Protein AF-0000000077484348 (afdb_homodimer)

Solvent-accessible surface area (backbone atoms only — not comparable to full-atom values): 65411 Å² total; per-residue (Å²): 94,43,68,50,24,34,74,60,64,36,56,41,95,86,70,47,37,59,29,28,80,38,68,61,84,79,87,44,75,69,57,54,53,51,44,66,71,30,71,46,37,48,51,18,45,51,52,47,50,54,49,52,49,16,66,73,44,68,60,37,43,49,45,49,46,46,49,31,48,46,34,35,49,15,50,39,47,50,44,49,50,54,50,50,29,31,49,68,53,42,70,50,71,75,42,46,49,53,48,52,49,41,37,34,74,70,61,62,31,66,58,51,59,55,44,55,42,94,76,89,58,55,74,63,41,61,67,49,51,48,48,46,45,49,40,53,27,48,52,53,48,52,56,49,48,51,40,51,65,66,16,85,36,30,6,39,33,43,44,76,47,68,48,88,78,42,42,36,32,36,34,38,34,37,23,25,30,39,97,59,25,43,78,46,78,40,82,69,44,65,42,83,43,70,53,86,45,21,66,56,51,42,49,53,53,51,48,50,29,57,75,67,71,47,63,68,61,34,36,37,10,35,18,28,74,49,49,60,42,41,57,23,83,82,67,4,32,47,42,57,51,29,73,76,27,75,66,40,44,74,30,60,13,45,38,47,42,51,39,47,23,51,38,51,21,40,51,67,36,57,59,49,41,68,43,49,48,54,49,52,38,49,52,27,47,60,34,67,74,26,40,48,50,39,41,51,40,42,52,41,13,54,76,69,70,40,69,76,71,70,70,38,71,52,39,82,94,40,39,60,34,37,38,57,18,40,44,37,40,61,70,34,39,63,36,50,53,54,45,27,51,52,40,30,72,75,63,40,64,67,31,42,56,52,39,60,50,58,31,27,44,45,46,46,50,50,46,27,45,45,53,60,51,34,53,58,53,47,50,49,38,52,53,44,50,39,90,79,61,50,76,61,51,51,59,55,53,51,54,56,52,48,52,58,52,58,54,43,35,88,40,61,46,84,91,39,57,49,56,41,45,66,58,25,62,30,91,84,25,78,50,40,91,65,76,64,48,77,50,71,66,39,53,52,51,37,53,52,47,45,33,51,38,42,51,39,33,53,50,33,46,50,67,64,58,58,81,46,67,68,69,50,32,54,34,67,68,26,24,63,66,54,58,92,75,69,54,94,68,64,51,53,67,33,50,50,51,53,24,60,66,33,49,56,77,68,83,48,33,54,55,68,60,38,52,59,34,44,66,58,43,62,61,51,35,66,79,39,38,89,39,47,53,59,49,48,30,20,51,33,52,62,31,64,66,55,28,69,66,30,51,52,60,45,52,50,35,48,41,58,65,20,37,37,57,41,51,46,68,50,52,53,48,48,54,50,46,53,62,57,42,32,88,92,38,58,79,63,47,67,66,60,46,41,27,37,48,45,35,44,74,68,44,63,58,76,89,73,50,68,52,67,63,38,42,49,52,52,42,65,71,44,98,54,87,68,59,85,95,41,67,51,24,34,73,59,64,37,59,40,95,86,70,48,38,60,31,28,80,37,68,60,85,78,90,44,73,71,58,55,52,50,45,67,70,30,72,47,37,50,50,19,44,52,53,47,50,53,48,51,49,11,66,72,45,70,61,35,46,50,46,48,47,45,50,31,48,45,34,36,48,14,48,38,47,50,45,50,50,54,50,50,28,31,49,68,54,41,70,50,72,75,43,47,51,53,47,53,47,41,37,35,73,71,60,62,30,66,59,51,61,57,43,56,42,94,76,88,57,56,76,62,42,60,67,48,50,49,49,47,45,49,38,54,28,49,52,52,48,51,57,49,48,52,39,52,66,68,17,82,34,31,8,40,32,45,44,76,48,67,49,85,78,42,42,34,32,35,35,38,34,36,24,26,29,38,97,59,24,45,77,45,79,40,83,70,47,68,40,81,42,70,51,85,45,20,66,55,51,43,49,53,51,51,48,51,29,59,77,66,71,47,65,68,62,35,36,37,10,34,17,27,73,50,49,58,42,42,57,24,83,83,64,4,30,48,42,56,50,29,73,77,26,72,65,40,44,72,30,58,12,46,38,47,43,51,39,48,22,50,40,52,20,40,49,68,35,56,59,47,42,69,46,48,48,54,49,51,39,49,53,27,49,59,34,70,74,26,39,48,51,39,42,52,40,42,54,42,13,55,75,70,70,39,69,78,71,71,71,39,71,53,38,80,94,40,40,62,36,38,38,56,18,41,44,38,41,61,71,35,39,63,35,50,53,53,46,26,51,54,40,29,71,75,63,39,65,67,31,43,56,53,41,60,50,57,33,27,43,45,46,47,51,47,47,28,45,46,53,59,49,36,52,57,53,46,49,49,38,53,52,44,52,39,89,79,61,50,76,62,52,51,58,54,52,51,52,54,51,47,54,57,50,56,54,44,34,87,38,61,46,84,91,40,58,49,54,42,45,67,57,26,61,31,91,84,26,78,51,40,91,66,75,62,48,77,51,71,64,40,52,52,53,38,52,52,47,46,33,51,36,42,50,39,32,52,50,33,47,51,67,64,58,59,80,46,66,69,70,51,28,53,33,64,69,26,25,64,67,54,60,92,75,70,54,94,70,64,52,52,68,34,50,51,51,52,25,60,68,32,50,56,75,69,83,48,34,55,55,68,59,40,52,59,36,45,67,57,44,64,60,52,34,69,78,39,40,87,39,48,52,59,50,48,29,20,51,34,52,62,31,62,68,56,29,68,67,30,49,53,60,44,53,49,35,48,41,57,64,19,36,40,58,40,51,46,68,49,53,51,49,49,55,49,46,53,62,57,42,33,87,92,39,59,80,61,48,68,67,59,46,40,28,38,49,44,35,43,73,67,45,63,58,77,90,72,50,70,52,68,62,40,42,50,51,52,41,66,72,44,97,55,87,68,59,82

Secondary structure (DSSP, 8-state):
--HHHHHTTPPPTTS--BTTTB--SS--HHHHHHHHTSHHHHHHHHHHHHHHHHHHSHHHHHHHHHHHHHHHHHHHHHHHHHHHHHHTT--HHHHHHHHHHIIIIIS--GGGGGGB-SSS-BTTSHHHHHHHHHHHHHHHHHHHHHHHHH-SSEEEEEEEEE-TTS-EEEEEEEEEE-TTS-EEEEEEEEEEES---HHHHHHHHHHHHHHTT--GGGEEEEEE---HHHH-TTT-HHHHHHHH-TT-EEEE-HHHHHHHHHHHHHHHSHIIIIIIHHHHHHHHHHHHT-HHHHHHHHHHHHHTT----------SS-TTHHHHHHHHHHHTHHHHHHHHHHHHHTT-HHHHHHHHHHTBHHHHHHHHHHHHHHHHHHHHHHHHT-TT--HHHHHHHHHHHHHHHHHTTTSPPTTSTGGGHHHHHSTTSTTTTS--B--HHHHHHHHHHHHHHHHHHHHHHHHHS---HHHHHGGGG-GGGS-SS--TTTTHHHHHHHHHHTSSSSSPPPHHHHHHHHHHHHHHHGGGTT--HHHHHHHHHH-HHHHHH-HHHHHHHHHHHHS-S--HHHHHHHHHHHHHS-GGGTT--HHHHHHHHHHHHHPPPGGGS-HHHHHHHHHHHS--SS--/--HHHHHTTPPPTTS--BTTTB--SS--HHHHHHHHTSHHHHHHHHHHHHHHHHHHSHHHHHHHHHHHHHHHHHHHHHHHHHHHHHHTT--HHHHHHHHHHIIIIIS--GGGGGGB-SSS-BTTSHHHHHHHHHHHHHHHHHHHHHHHHH-SSEEEEEEEEE-TTS-EEEEEEEEEE-TTS-EEEEEEEEEEES---HHHHHHHHHHHHHHTT--GGGEEEEEE---HHHH-TTT-HHHHHHHH-TT-EEEE-HHHHHHHHHHHHHHHSHIIIIIIHHHHHHHHHHHHT-HHHHHHHHHHHHHTT----------SS-TTHHHHHHHHHHHTHHHHHHHHHHHHHTT-HHHHHHHHHHTBHHHHHHHHHHHHHHHHHHHHHHHHT-TT--HHHHHHHHHHHHHHHHHTTTSPPTTSTGGGHHHHHSTTSTTTTS--B--HHHHHHHHHHHHHHHHHHHHHHHHHS---HHHHHGGGG-GGG--SS--TTTTHHHHHHHHHHTSSSSSPPPHHHHHHHHHHHHHHHGGGTT--HHHHHHHHHH-HHHHHH-HHHHHHHHHHHHS-S--HHHHHHHHHHHHHS-GGGTT--HHHHHHHHHHHHHPPPGGGS-HHHHHHHHHHHS--SS--

Sequence (1256 aa):
MCRVCKRHNQRQQNGEYIWSQIPFTTLRADKVKKHGESKQHEYAQAKDNARIAAEVNGGIHQAMAVTVSMNREAVKAALKVVYHLAKKEIPHHTNFKDLVQFATTELGCDVFNRLNIAGNATYMSSTVVDDFLTVLGTQLEEDQLVTIRDSPFLGLMCDETVDISTTNELVLYCRCIDGDGMFQAQFMKVVALRDGKANTIKAALSQYLEDNNLSIQKVAGFGSDGAACMIGNRSGVATQLKQENDKIVSIHCVAHRCALAVGQSGNKVKYIGEVFKPNLLSLFLFYNGSAVRSEGLKEIQVILHELTLKLKQPKDVRWLSHDAATDALYKSLRSVLVHLNEEMGKGVVMARALWTWLSQYKAIATLYLLCDVLPHLSGLSKIFQQKRLDLTEVHTAVETKKEVIRLARDQPLEGRRLSELDEDLRPGGRLDGLDIQVSDKQREDFARLRRSFIDHLLENLDERFPQTELLSAFGVLDPGSRPVEMPGDYGWDEMDRLATFYADGHSPIDREALRDEWIAFRQHLGRYRRKTPKDMCYVLSANPTLGCQYPNIQRLYQRMVVIPVHTADCERAFSTLKRVKTRLRSTLTTANLNHLLRISIEGPAIANFDFDRAVVRWGAMRNRRLLVMCRVCKRHNQRQQNGEYIWSQIPFTTLRADKVKKHGESKQHEYAQAKDNARIAAEVNGGIHQAMAVTVSMNREAVKAALKVVYHLAKKEIPHHTNFKDLVQFATTELGCDVFNRLNIAGNATYMSSTVVDDFLTVLGTQLEEDQLVTIRDSPFLGLMCDETVDISTTNELVLYCRCIDGDGMFQAQFMKVVALRDGKANTIKAALSQYLEDNNLSIQKVAGFGSDGAACMIGNRSGVATQLKQENDKIVSIHCVAHRCALAVGQSGNKVKYIGEVFKPNLLSLFLFYNGSAVRSEGLKEIQVILHELTLKLKQPKDVRWLSHDAATDALYKSLRSVLVHLNEEMGKGVVMARALWTWLSQYKAIATLYLLCDVLPHLSGLSKIFQQKRLDLTEVHTAVETKKEVIRLARDQPLEGRRLSELDEDLRPGGRLDGLDIQVSDKQREDFARLRRSFIDHLLENLDERFPQTELLSAFGVLDPGSRPVEMPGDYGWDEMDRLATFYADGHSPIDREALRDEWIAFRQHLGRYRRKTPKDMCYVLSANPTLGCQYPNIQRLYQRMVVIPVHTADCERAFSTLKRVKTRLRSTLTTANLNHLLRISIEGPAIANFDFDRAVVRWGAMRNRRLLV

Foldseek 3Di:
DQPLCLVLQFAAPVRDSDPHPNDDPDDDPVVVVVCCVGPRVVVSVVVVVLVVVCVVPVVSVVVVVVLLVLLLQQVLVLLLLLLVCLQVLHPCLVCSVVVLCCCCPVVVDCSNVSCPPPDDRNCNHSVNSLLSLLLLLVVLLVVVLVQAQPFQAKEKEWEWDAAPLRWIKIWIWIWGAGLLLFTDIATHAIDTFPDPAQVRVLVVVVVSCVVSVHDLLRYQEYEYQPPCQAPPCPRHNQNVSCVVPVNYHYAHAVLNLLQVLQLVLQCVLPCRNPPLLVLLQLLLCVQVVDVVLLVQLQVLCVVVVFDSDHAFHQDSSGNLSVLRRLVRCLSSVQSLLVSLVVVVVVPDPSSVVSNVQSLEPLNVLVSQLCNQQSVLSVVLSVQSLDPQDFLLVNVVSLVVSLVQLVVCQQHHDPPGRNNCSVVQDDDPHVCPPSNRDDDPVSVVVNSVSSNSSSVSSSVSSPVSDDPDLLSVLLNLLFLQSADPDHDPCRSVVSLQVNLVSQVDTRPHADSVLQVVLCVPVSVVSPVPNVDGLSRVLSVLSNDVVNCVSRVRSNVSSSSRSNHRNRNSVNVVLVVSLNSNCDPVNVPDDSSSSGSSSNSNPPNDDSVPDDSSSSSVVSCVPDVDPSND/DAPLCLVLQFAAPVRDSDPHPNDDPDDDPVVVVCCCVGPRVVVSVVVVVLVVVCVVPVVSVVVVVVLLVLLLQQVLVLLLLLLVCLQVLHPCLVCSVVVLCCCCPPVVDCSNVSCPPPDDRNCNHSVNSLLSLLLLLVVLLVVVLVQAQPFQAKEKEWEWDAAPLRWIKIWIWIWGAGLLLFIDIATHAIDTFPDDAQVRVLVVVVVSCVVSVHDLLRYQEYEYQPPCQAPPCPRHNQNVSCVVPVNYHYAHAVLNLLQVLLLVLQCVLPCRNPPLLVLLQLLLCVQVVDVVLLVQLQVLCVVVVFDSDHAFHQDSSGNLSVLRRLVRCLSSVQSLLVSLVVVVVVPDPSSVVSNVQSLEPLNVLVSQLCNQQSVLSVVLSVQSLDPQDFLLVNVVSLVVSLVQLVVCQQHHDPPGRNNCSVVQDDDPHVNPPSNRDDDPVSVVVNSVSSNSSSVSSSVSSPVSDDPDLLSVLLNLLFLQSADPDHDPCRSVVSLQVQLVSQVDTRPGADSVLQVVLCVPVSVVSPVQNPDGLSVVLSVLSNDVVNCVSRVRSNVSSSSRSNHRNRNSVNVVLVVSLNSSCDPVNVPDDSSSSGSSSNSNPPNDDSVPDDSSSSSVVSQVPDVDPSND

Nearest PDB structures (foldseek):
  4d1q-assembly1_A-2  TM=6.581E-01  e=6.001E-12  Musca domestica
  5t7b-assembly1_A  TM=3.554E-01  e=1.684E-01  Homo sapiens
  4f3t-assembly1_A  TM=3.486E-01  e=1.989E-01  Homo sapiens
  2f7t-assembly1_A-2  TM=4.435E-01  e=1.048E+00  Drosophila mauritiana
  4kre-assembly1_A  TM=2.935E-01  e=7.210E-01  Homo sapiens

Radius of gyration: 37.86 Å; Cα contacts (8 Å, |Δi|>4): 1890; chains: 2; bounding box: 98×114×100 Å

pLDDT: mean 86.21, std 11.85, range [37.53, 97.62]

Structure (mmCIF, N/CA/C/O backbone):
data_AF-0000000077484348-model_v1
#
loop_
_entity.id
_entity.type
_entity.pdbx_description
1 polymer 'ZNF862 protein'
#
loop_
_atom_site.group_PDB
_atom_site.id
_atom_site.type_symbol
_atom_site.label_atom_id
_atom_site.label_alt_id
_atom_site.label_comp_id
_atom_site.label_asym_id
_atom_site.label_entity_id
_atom_site.label_seq_id
_atom_site.pdbx_PDB_ins_code
_atom_site.Cartn_x
_atom_site.Cartn_y
_atom_site.Cartn_z
_atom_site.occupancy
_atom_site.B_iso_or_equiv
_atom_site.auth_seq_id
_atom_site.auth_comp_id
_atom_site.auth_asym_id
_atom_site.auth_atom_id
_atom_site.pdbx_PDB_model_num
ATOM 1 N N . MET A 1 1 ? 44.156 -11.531 39.344 1 71.88 1 MET A N 1
ATOM 2 C CA . MET A 1 1 ? 43.625 -11.016 38.062 1 71.88 1 MET A CA 1
ATOM 3 C C . MET A 1 1 ? 44.656 -11.195 36.969 1 71.88 1 MET A C 1
ATOM 5 O O . MET A 1 1 ? 45.875 -11.195 37.219 1 71.88 1 MET A O 1
ATOM 9 N N . CYS A 1 2 ? 44.188 -11.781 35.812 1 71.25 2 CYS A N 1
ATOM 10 C CA . CYS A 1 2 ? 45.094 -11.898 34.656 1 71.25 2 CYS A CA 1
ATOM 11 C C . CYS A 1 2 ? 45.312 -10.547 34 1 71.25 2 CYS A C 1
ATOM 13 O O . CYS A 1 2 ? 44.344 -9.914 33.562 1 71.25 2 CYS A O 1
ATOM 15 N N . ARG A 1 3 ? 46.594 -10.055 34 1 73.81 3 ARG A N 1
ATOM 16 C CA . ARG A 1 3 ? 46.938 -8.734 33.5 1 73.81 3 ARG A CA 1
ATOM 17 C C . ARG A 1 3 ? 46.5 -8.586 32.031 1 73.81 3 ARG A C 1
ATOM 19 O O . ARG A 1 3 ? 46.031 -7.527 31.625 1 73.81 3 ARG A O 1
ATOM 26 N N . VAL A 1 4 ? 46.688 -9.555 31.234 1 73 4 VAL A N 1
ATOM 27 C CA . VAL A 1 4 ? 46.375 -9.484 29.812 1 73 4 VAL A CA 1
ATOM 28 C C . VAL A 1 4 ? 44.875 -9.484 29.609 1 73 4 VAL A C 1
ATOM 30 O O . VAL A 1 4 ? 44.344 -8.672 28.859 1 73 4 VAL A O 1
ATOM 33 N N . CYS A 1 5 ? 44.062 -10.305 30.297 1 74.19 5 CYS A N 1
ATOM 34 C CA . CYS A 1 5 ? 42.594 -10.344 30.172 1 74.19 5 CYS A CA 1
ATOM 35 C C . CYS A 1 5 ? 41.969 -9.117 30.797 1 74.19 5 CYS A C 1
ATOM 37 O O . CYS A 1 5 ? 40.938 -8.633 30.328 1 74.19 5 CYS A O 1
ATOM 39 N N . LYS A 1 6 ? 42.531 -8.484 31.922 1 73.31 6 LYS A N 1
ATOM 40 C CA . LYS A 1 6 ? 42.094 -7.227 32.531 1 73.31 6 LYS A CA 1
ATOM 41 C C . LYS A 1 6 ? 42.281 -6.062 31.547 1 73.31 6 LYS A C 1
ATOM 43 O O . LYS A 1 6 ? 41.406 -5.207 31.422 1 73.31 6 LYS A O 1
ATOM 48 N N . ARG A 1 7 ? 43.438 -6.008 30.875 1 69 7 ARG A N 1
ATOM 49 C CA . ARG A 1 7 ? 43.781 -4.922 29.953 1 69 7 ARG A CA 1
ATOM 50 C C . ARG A 1 7 ? 42.812 -4.895 28.781 1 69 7 ARG A C 1
ATOM 52 O O . ARG A 1 7 ? 42.406 -3.822 28.312 1 69 7 ARG A O 1
ATOM 59 N N . HIS A 1 8 ? 42.406 -6.039 28.344 1 68.12 8 HIS A N 1
ATOM 60 C CA . HIS A 1 8 ? 41.594 -6.102 27.141 1 68.12 8 HIS A CA 1
ATOM 61 C C . HIS A 1 8 ? 40.156 -6.492 27.453 1 68.12 8 HIS A C 1
ATOM 63 O O . HIS A 1 8 ? 39.406 -6.855 26.547 1 68.12 8 HIS A O 1
ATOM 69 N N . ASN A 1 9 ? 39.75 -6.316 28.734 1 64.25 9 ASN A N 1
ATOM 70 C CA . ASN A 1 9 ? 38.438 -6.469 29.344 1 64.25 9 ASN A CA 1
ATOM 71 C C . ASN A 1 9 ? 37.688 -7.637 28.734 1 64.25 9 ASN A C 1
ATOM 73 O O . ASN A 1 9 ? 36.531 -7.484 28.328 1 64.25 9 ASN A O 1
ATOM 77 N N . GLN A 1 10 ? 38.25 -8.812 28.594 1 60.25 10 GLN A N 1
ATOM 78 C CA . GLN A 1 10 ? 37.656 -9.984 27.969 1 60.25 10 GLN A CA 1
ATOM 79 C C . GLN A 1 10 ? 36.75 -10.727 28.953 1 60.25 10 GLN A C 1
ATOM 81 O O . GLN A 1 10 ? 37.094 -10.891 30.125 1 60.25 10 GLN A O 1
ATOM 86 N N . ARG A 1 11 ? 35.375 -10.93 28.469 1 60.31 11 ARG A N 1
ATOM 87 C CA . ARG A 1 11 ? 34.375 -11.664 29.234 1 60.31 11 ARG A CA 1
ATOM 88 C C . ARG A 1 11 ? 34.531 -13.164 29.047 1 60.31 11 ARG A C 1
ATOM 90 O O . ARG A 1 11 ? 34.875 -13.633 27.953 1 60.31 11 ARG A O 1
ATOM 97 N N . GLN A 1 12 ? 34.406 -13.953 30.125 1 57.38 12 GLN A N 1
ATOM 98 C CA . GLN A 1 12 ? 34.438 -15.406 30.016 1 57.38 12 GLN A CA 1
ATOM 99 C C . GLN A 1 12 ? 33.156 -15.938 29.344 1 57.38 12 GLN A C 1
ATOM 101 O O . GLN A 1 12 ? 32.156 -15.227 29.25 1 57.38 12 GLN A O 1
ATOM 106 N N . GLN A 1 13 ? 33.188 -17.062 28.641 1 53.44 13 GLN A N 1
ATOM 107 C CA . GLN A 1 13 ? 32.031 -17.719 27.984 1 53.44 13 GLN A CA 1
ATOM 108 C C . GLN A 1 13 ? 30.797 -17.672 28.875 1 53.44 13 GLN A C 1
ATOM 110 O O . GLN A 1 13 ? 29.672 -17.516 28.391 1 53.44 13 GLN A O 1
ATOM 115 N N . ASN A 1 14 ? 30.812 -17.766 30.156 1 52.5 14 ASN A N 1
ATOM 116 C CA . ASN A 1 14 ? 29.672 -17.828 31.047 1 52.5 14 ASN A CA 1
ATOM 117 C C . ASN A 1 14 ? 29.266 -16.438 31.531 1 52.5 14 ASN A C 1
ATOM 119 O O . ASN A 1 14 ? 28.438 -16.297 32.438 1 52.5 14 ASN A O 1
ATOM 123 N N . GLY A 1 15 ? 29.656 -15.328 30.906 1 56.56 15 GLY A N 1
ATOM 124 C CA . GLY A 1 15 ? 29.234 -13.953 31.141 1 56.56 15 GLY A CA 1
ATOM 125 C C . GLY A 1 15 ? 29.969 -13.273 32.25 1 56.56 15 GLY A C 1
ATOM 126 O O . GLY A 1 15 ? 29.766 -12.086 32.531 1 56.56 15 GLY A O 1
ATOM 127 N N . GLU A 1 16 ? 30.672 -13.969 33.125 1 57.72 16 GLU A N 1
ATOM 128 C CA . GLU A 1 16 ? 31.297 -13.336 34.281 1 57.72 16 GLU A CA 1
ATOM 129 C C . GLU A 1 16 ? 32.688 -12.797 33.969 1 57.72 16 GLU A C 1
ATOM 131 O O . GLU A 1 16 ? 33.375 -13.352 33.125 1 57.72 16 GLU A O 1
ATOM 136 N N . TYR A 1 17 ? 33.031 -11.508 34.375 1 66.06 17 TYR A N 1
ATOM 137 C CA . TYR A 1 17 ? 34.312 -10.828 34.219 1 66.06 17 TYR A CA 1
ATOM 138 C C . TYR A 1 17 ? 35.344 -11.352 35.188 1 66.06 17 TYR A C 1
ATOM 140 O O . TYR A 1 17 ? 36.188 -10.602 35.688 1 66.06 17 TYR A O 1
ATOM 148 N N . ILE A 1 18 ? 35.344 -12.648 35.406 1 71.19 18 ILE A N 1
ATOM 149 C CA . ILE A 1 18 ? 36.344 -13.219 36.312 1 71.19 18 ILE A CA 1
ATOM 150 C C . ILE A 1 18 ? 37.719 -13.219 35.656 1 71.19 18 ILE A C 1
ATOM 152 O O . ILE A 1 18 ? 37.812 -13.445 34.438 1 71.19 18 ILE A O 1
ATOM 156 N N . TRP A 1 19 ? 38.781 -12.844 36.188 1 75.06 19 TRP A N 1
ATOM 157 C CA . TRP A 1 19 ? 40.188 -12.695 35.844 1 75.06 19 TRP A CA 1
ATOM 158 C C . TRP A 1 19 ? 40.469 -11.352 35.156 1 75.06 19 TRP A C 1
ATOM 160 O O . TRP A 1 19 ? 41.625 -10.969 34.969 1 75.06 19 TRP A O 1
ATOM 170 N N . SER A 1 20 ? 39.219 -10.641 34.625 1 74 20 SER A N 1
ATOM 171 C CA . SER A 1 20 ? 39.406 -9.328 34 1 74 20 SER A CA 1
ATOM 172 C C . SER A 1 20 ? 38.969 -8.211 34.938 1 74 20 SER A C 1
ATOM 174 O O . SER A 1 20 ? 39.781 -7.422 35.406 1 74 20 SER A O 1
ATOM 176 N N . GLN A 1 21 ? 37.625 -8.047 35.375 1 71.94 21 GLN A N 1
ATOM 177 C CA . GLN A 1 21 ? 37.156 -7.02 36.281 1 71.94 21 GLN A CA 1
ATOM 178 C C . GLN A 1 21 ? 36.969 -7.57 37.688 1 71.94 21 GLN A C 1
ATOM 180 O O . GLN A 1 21 ? 37.031 -6.832 38.656 1 71.94 21 GLN A O 1
ATOM 185 N N . ILE A 1 22 ? 36.594 -8.844 37.875 1 71.62 22 ILE A N 1
ATOM 186 C CA . ILE A 1 22 ? 36.406 -9.469 39.188 1 71.62 22 ILE A CA 1
ATOM 187 C C . ILE A 1 22 ? 37.594 -10.359 39.5 1 71.62 22 ILE A C 1
ATOM 189 O O . ILE A 1 22 ? 37.969 -11.242 38.719 1 71.62 22 ILE A O 1
ATOM 193 N N . PRO A 1 23 ? 38.312 -9.984 40.594 1 67.19 23 PRO A N 1
ATOM 194 C CA . PRO A 1 23 ? 39.469 -10.812 40.969 1 67.19 23 PRO A CA 1
ATOM 195 C C . PRO A 1 23 ? 39.062 -12.242 41.344 1 67.19 23 PRO A C 1
ATOM 197 O O . PRO A 1 23 ? 37.969 -12.461 41.906 1 67.19 23 PRO A O 1
ATOM 200 N N . PHE A 1 24 ? 39.75 -13.172 40.812 1 65.88 24 PHE A N 1
ATOM 201 C CA . PHE A 1 24 ? 39.531 -14.555 41.219 1 65.88 24 PHE A CA 1
ATOM 202 C C . PHE A 1 24 ? 40.062 -14.758 42.656 1 65.88 24 PHE A C 1
ATOM 204 O O . PHE A 1 24 ? 41.219 -14.461 42.938 1 65.88 24 PHE A O 1
ATOM 211 N N . THR A 1 25 ? 39.312 -14.961 43.594 1 67.81 25 THR A N 1
ATOM 212 C CA . THR A 1 25 ? 39.625 -14.969 45 1 67.81 25 THR A CA 1
ATOM 213 C C . THR A 1 25 ? 40.406 -16.219 45.375 1 67.81 25 THR A C 1
ATOM 215 O O . THR A 1 25 ? 41.156 -16.219 46.344 1 67.81 25 THR A O 1
ATOM 218 N N . THR A 1 26 ? 40.156 -17.469 44.812 1 66 26 THR A N 1
ATOM 219 C CA . THR A 1 26 ? 40.875 -18.688 45.188 1 66 26 THR A CA 1
ATOM 220 C C . THR A 1 26 ? 41.812 -19.125 44.062 1 66 26 THR A C 1
ATOM 222 O O . THR A 1 26 ? 41.344 -19.688 43.062 1 66 26 THR A O 1
ATOM 225 N N . LEU A 1 27 ? 43.125 -18.672 44 1 61.12 27 LEU A N 1
ATOM 226 C CA . LEU A 1 27 ? 44.094 -18.984 43 1 61.12 27 LEU A CA 1
ATOM 227 C C . LEU A 1 27 ? 44.562 -20.438 43.125 1 61.12 27 LEU A C 1
ATOM 229 O O . LEU A 1 27 ? 45.312 -20.766 44.031 1 61.12 27 LEU A O 1
ATOM 233 N N . ARG A 1 28 ? 43.844 -21.438 42.656 1 67.75 28 ARG A N 1
ATOM 234 C CA . ARG A 1 28 ? 44.312 -22.812 42.531 1 67.75 28 ARG A CA 1
ATOM 235 C C . ARG A 1 28 ? 45.031 -23.031 41.219 1 67.75 28 ARG A C 1
ATOM 237 O O . ARG A 1 28 ? 44.719 -22.422 40.219 1 67.75 28 ARG A O 1
ATOM 244 N N . ALA A 1 29 ? 46.031 -23.891 41.219 1 69.75 29 ALA A N 1
ATOM 245 C CA . ALA A 1 29 ? 46.906 -24.141 40.062 1 69.75 29 ALA A CA 1
ATOM 246 C C . ALA A 1 29 ? 46.094 -24.656 38.875 1 69.75 29 ALA A C 1
ATOM 248 O O . ALA A 1 29 ? 46.375 -24.312 37.719 1 69.75 29 ALA A O 1
ATOM 249 N N . ASP A 1 30 ? 45.062 -25.531 39.094 1 72.81 30 ASP A N 1
ATOM 250 C CA . ASP A 1 30 ? 44.25 -26.094 38 1 72.81 30 ASP A CA 1
ATOM 251 C C . ASP A 1 30 ? 43.375 -25.016 37.375 1 72.81 30 ASP A C 1
ATOM 253 O O . ASP A 1 30 ? 43.188 -25.016 36.156 1 72.81 30 ASP A O 1
ATOM 257 N N . LYS A 1 31 ? 42.875 -24.016 38.062 1 73.44 31 LYS A N 1
ATOM 258 C CA . LYS A 1 31 ? 42.031 -22.969 37.531 1 73.44 31 LYS A CA 1
ATOM 259 C C . LYS A 1 31 ? 42.844 -21.953 36.719 1 73.44 31 LYS A C 1
ATOM 261 O O . LYS A 1 31 ? 42.375 -21.438 35.719 1 73.44 31 LYS A O 1
ATOM 266 N N . VAL A 1 32 ? 44.094 -21.625 37.219 1 74.19 32 VAL A N 1
ATOM 267 C CA . VAL A 1 32 ? 45 -20.734 36.469 1 74.19 32 VAL A CA 1
ATOM 268 C C . VAL A 1 32 ? 45.406 -21.391 35.156 1 74.19 32 VAL A C 1
ATOM 270 O O . VAL A 1 32 ? 45.406 -20.734 34.094 1 74.19 32 VAL A O 1
ATOM 273 N N . LYS A 1 33 ? 45.688 -22.734 35.188 1 75.44 33 LYS A N 1
ATOM 274 C CA . LYS A 1 33 ? 46 -23.453 33.938 1 75.44 33 LYS A CA 1
ATOM 275 C C . LYS A 1 33 ? 44.781 -23.469 33 1 75.44 33 LYS A C 1
ATOM 277 O O . LYS A 1 33 ? 44.938 -23.281 31.812 1 75.44 33 LYS A O 1
ATOM 282 N N . LYS A 1 34 ? 43.562 -23.656 33.5 1 76.06 34 LYS A N 1
ATOM 283 C CA . LYS A 1 34 ? 42.344 -23.641 32.688 1 76.06 34 LYS A CA 1
ATOM 284 C C . LYS A 1 34 ? 42.094 -22.266 32.125 1 76.06 34 LYS A C 1
ATOM 286 O O . LYS A 1 34 ? 41.656 -22.141 30.953 1 76.06 34 LYS A O 1
ATOM 291 N N . HIS A 1 35 ? 42.344 -21.156 32.875 1 74.56 35 HIS A N 1
ATOM 292 C CA . HIS A 1 35 ? 42.25 -19.797 32.375 1 74.56 35 HIS A CA 1
ATOM 293 C C . HIS A 1 35 ? 43.281 -19.547 31.266 1 74.56 35 HIS A C 1
ATOM 295 O O . HIS A 1 35 ? 42.938 -18.969 30.234 1 74.56 35 HIS A O 1
ATOM 301 N N . GLY A 1 36 ? 44.531 -19.984 31.484 1 73.75 36 GLY A N 1
ATOM 302 C CA . GLY A 1 36 ? 45.594 -19.828 30.5 1 73.75 36 GLY A CA 1
ATOM 303 C C . GLY A 1 36 ? 45.281 -20.531 29.188 1 73.75 36 GLY A C 1
ATOM 304 O O . GLY A 1 36 ? 45.719 -20.078 28.125 1 73.75 36 GLY A O 1
ATOM 305 N N . GLU A 1 37 ? 44.438 -21.609 29.203 1 74.69 37 GLU A N 1
ATOM 306 C CA . GLU A 1 37 ? 44.094 -22.359 28.016 1 74.69 37 GLU A CA 1
ATOM 307 C C . GLU A 1 37 ? 42.719 -21.969 27.5 1 74.69 37 GLU A C 1
ATOM 309 O O . GLU A 1 37 ? 42.188 -22.578 26.547 1 74.69 37 GLU A O 1
ATOM 314 N N . SER A 1 38 ? 42.031 -21.047 28.156 1 71.44 38 SER A N 1
ATOM 315 C CA . SER A 1 38 ? 40.688 -20.625 27.75 1 71.44 38 SER A CA 1
ATOM 316 C C . SER A 1 38 ? 40.75 -19.766 26.484 1 71.44 38 SER A C 1
ATOM 318 O O . SER A 1 38 ? 41.75 -19.094 26.234 1 71.44 38 SER A O 1
ATOM 320 N N . LYS A 1 39 ? 39.688 -19.719 25.594 1 71.19 39 LYS A N 1
ATOM 321 C CA . LYS A 1 39 ? 39.625 -18.938 24.359 1 71.19 39 LYS A CA 1
ATOM 322 C C . LYS A 1 39 ? 39.625 -17.438 24.656 1 71.19 39 LYS A C 1
ATOM 324 O O . LYS A 1 39 ? 40.188 -16.656 23.906 1 71.19 39 LYS A O 1
ATOM 329 N N . GLN A 1 40 ? 39.156 -17.141 25.828 1 69.31 40 GLN A N 1
ATOM 330 C CA . GLN A 1 40 ? 39.125 -15.742 26.234 1 69.31 40 GLN A CA 1
ATOM 331 C C . GLN A 1 40 ? 40.531 -15.211 26.516 1 69.31 40 GLN A C 1
ATOM 333 O O . GLN A 1 40 ? 40.875 -14.102 26.109 1 69.31 40 GLN A O 1
ATOM 338 N N . HIS A 1 41 ? 41.344 -15.945 27.234 1 72.12 41 HIS A N 1
ATOM 339 C CA . HIS A 1 41 ? 42.719 -15.531 27.516 1 72.12 41 HIS A CA 1
ATOM 340 C C . HIS A 1 41 ? 43.594 -15.555 26.25 1 72.12 41 HIS A C 1
ATOM 342 O O . HIS A 1 41 ? 44.375 -14.656 26.031 1 72.12 41 HIS A O 1
ATOM 348 N N . GLU A 1 42 ? 43.344 -16.516 25.375 1 73.12 42 GLU A N 1
ATOM 349 C CA . GLU A 1 42 ? 44.031 -16.562 24.109 1 73.12 42 GLU A CA 1
ATOM 350 C C . GLU A 1 42 ? 43.719 -15.344 23.25 1 73.12 42 GLU A C 1
ATOM 352 O O . GLU A 1 42 ? 44.594 -14.766 22.609 1 73.12 42 GLU A O 1
ATOM 357 N N . TYR A 1 43 ? 42.438 -14.914 23.312 1 71.5 43 TYR A N 1
ATOM 358 C CA . TYR A 1 43 ? 42.031 -13.711 22.609 1 71.5 43 TYR A CA 1
ATOM 359 C C . TYR A 1 43 ? 42.625 -12.469 23.234 1 71.5 43 TYR A C 1
ATOM 361 O O . TYR A 1 43 ? 43.094 -11.57 22.531 1 71.5 43 TYR A O 1
ATOM 369 N N . ALA A 1 44 ? 42.656 -12.367 24.516 1 72.38 44 ALA A N 1
ATOM 370 C CA . ALA A 1 44 ? 43.281 -11.242 25.203 1 72.38 44 ALA A CA 1
ATOM 371 C C . ALA A 1 44 ? 44.781 -11.203 24.969 1 72.38 44 ALA A C 1
ATOM 373 O O . ALA A 1 44 ? 45.375 -10.141 24.766 1 72.38 44 ALA A O 1
ATOM 374 N N . GLN A 1 45 ? 45.469 -12.367 24.969 1 73.31 45 GLN A N 1
ATOM 375 C CA . GLN A 1 45 ? 46.906 -12.469 24.703 1 73.31 45 GLN A CA 1
ATOM 376 C C . GLN A 1 45 ? 47.219 -12.078 23.266 1 73.31 45 GLN A C 1
ATOM 378 O O . GLN A 1 45 ? 48.219 -11.406 23 1 73.31 45 GLN A O 1
ATOM 383 N N . ALA A 1 46 ? 46.375 -12.461 22.344 1 67.12 46 ALA A N 1
ATOM 384 C CA . ALA A 1 46 ? 46.594 -12.078 20.953 1 67.12 46 ALA A CA 1
ATOM 385 C C . ALA A 1 46 ? 46.438 -10.57 20.766 1 67.12 46 ALA A C 1
ATOM 387 O O . ALA A 1 46 ? 47.219 -9.93 20.062 1 67.12 46 ALA A O 1
ATOM 388 N N . LYS A 1 47 ? 45.5 -9.969 21.453 1 67 47 LYS A N 1
ATOM 389 C CA . LYS A 1 47 ? 45.344 -8.516 21.453 1 67 47 LYS A CA 1
ATOM 390 C C . LYS A 1 47 ? 46.562 -7.84 22.109 1 67 47 LYS A C 1
ATOM 392 O O . LYS A 1 47 ? 47.031 -6.801 21.641 1 67 47 LYS A O 1
ATOM 397 N N . ASP A 1 48 ? 47 -8.383 23.094 1 66.44 48 ASP A N 1
ATOM 398 C CA . ASP A 1 48 ? 48.156 -7.805 23.812 1 66.44 48 ASP A CA 1
ATOM 399 C C . ASP A 1 48 ? 49.438 -7.957 23 1 66.44 48 ASP A C 1
ATOM 401 O O . ASP A 1 48 ? 50.25 -7.039 22.953 1 66.44 48 ASP A O 1
ATOM 405 N N . ASN A 1 49 ? 49.625 -9.062 22.375 1 65.19 49 ASN A N 1
ATOM 406 C CA . ASN A 1 49 ? 50.781 -9.242 21.484 1 65.19 49 ASN A CA 1
ATOM 407 C C . ASN A 1 49 ? 50.719 -8.281 20.297 1 65.19 49 ASN A C 1
ATOM 409 O O . ASN A 1 49 ? 51.75 -7.73 19.906 1 65.19 49 ASN A O 1
ATOM 413 N N . ALA A 1 50 ? 49.562 -8.055 19.797 1 59.28 50 ALA A N 1
ATOM 414 C CA . ALA A 1 50 ? 49.375 -7.074 18.734 1 59.28 50 ALA A CA 1
ATOM 415 C C . ALA A 1 50 ? 49.656 -5.664 19.234 1 59.28 50 ALA A C 1
ATOM 417 O O . ALA A 1 50 ? 50.312 -4.863 18.531 1 59.28 50 ALA A O 1
ATOM 418 N N . ARG A 1 51 ? 49.312 -5.375 20.375 1 55.47 51 ARG A N 1
ATOM 419 C CA . ARG A 1 51 ? 49.625 -4.098 21 1 55.47 51 ARG A CA 1
ATOM 420 C C . ARG A 1 51 ? 51.125 -3.957 21.219 1 55.47 51 ARG A C 1
ATOM 422 O O . ARG A 1 51 ? 51.719 -2.922 20.891 1 55.47 51 ARG A O 1
ATOM 429 N N . ILE A 1 52 ? 51.875 -4.852 21.875 1 57.66 52 ILE A N 1
ATOM 430 C CA . ILE A 1 52 ? 53.312 -4.844 22.125 1 57.66 52 ILE A CA 1
ATOM 431 C C . ILE A 1 52 ? 54.062 -4.801 20.797 1 57.66 52 ILE A C 1
ATOM 433 O O . ILE A 1 52 ? 55.031 -4.066 20.656 1 57.66 52 ILE A O 1
ATOM 437 N N . ALA A 1 53 ? 53.688 -5.691 19.906 1 50.38 53 ALA A N 1
ATOM 438 C CA . ALA A 1 53 ? 54.344 -5.613 18.594 1 50.38 53 ALA A CA 1
ATOM 439 C C . ALA A 1 53 ? 54.156 -4.23 17.969 1 50.38 53 ALA A C 1
ATOM 441 O O . ALA A 1 53 ? 55.062 -3.697 17.344 1 50.38 53 ALA A O 1
ATOM 442 N N . ALA A 1 54 ? 53.031 -3.555 18.156 1 46.41 54 ALA A N 1
ATOM 443 C CA . ALA A 1 54 ? 52.812 -2.178 17.719 1 46.41 54 ALA A CA 1
ATOM 444 C C . ALA A 1 54 ? 53.688 -1.205 18.484 1 46.41 54 ALA A C 1
ATOM 446 O O . ALA A 1 54 ? 54.188 -0.231 17.922 1 46.41 54 ALA A O 1
ATOM 447 N N . GLU A 1 55 ? 53.875 -1.286 19.688 1 45.62 55 GLU A N 1
ATOM 448 C CA . GLU A 1 55 ? 54.781 -0.444 20.469 1 45.62 55 GLU A CA 1
ATOM 449 C C . GLU A 1 55 ? 56.25 -0.642 20.047 1 45.62 55 GLU A C 1
ATOM 451 O O . GLU A 1 55 ? 57 0.316 20 1 45.62 55 GLU A O 1
ATOM 456 N N . VAL A 1 56 ? 56.781 -1.818 20.078 1 42.72 56 VAL A N 1
ATOM 457 C CA . VAL A 1 56 ? 58.156 -2.002 19.641 1 42.72 56 VAL A CA 1
ATOM 458 C C . VAL A 1 56 ? 58.312 -1.579 18.188 1 42.72 56 VAL A C 1
ATOM 460 O O . VAL A 1 56 ? 59.281 -0.938 17.812 1 42.72 56 VAL A O 1
ATOM 463 N N . ASN A 1 57 ? 57.625 -2.25 17.141 1 38.59 57 ASN A N 1
ATOM 464 C CA . ASN A 1 57 ? 57.812 -1.845 15.758 1 38.59 57 ASN A CA 1
ATOM 465 C C . ASN A 1 57 ? 56.938 -0.646 15.398 1 38.59 57 ASN A C 1
ATOM 467 O O . ASN A 1 57 ? 55.688 -0.726 15.469 1 38.59 57 ASN A O 1
ATOM 471 N N . GLY A 1 58 ? 57.156 0.612 15.625 1 42.62 58 GLY A N 1
ATOM 472 C CA . GLY A 1 58 ? 56.625 1.83 15.055 1 42.62 58 GLY A CA 1
ATOM 473 C C . GLY A 1 58 ? 55.719 1.576 13.859 1 42.62 58 GLY A C 1
ATOM 474 O O . GLY A 1 58 ? 54.844 2.391 13.547 1 42.62 58 GLY A O 1
ATOM 475 N N . GLY A 1 59 ? 55.906 0.66 13.094 1 40.88 59 GLY A N 1
ATOM 476 C CA . GLY A 1 59 ? 55.219 0.192 11.898 1 40.88 59 GLY A CA 1
ATOM 477 C C . GLY A 1 59 ? 53.875 -0.44 12.195 1 40.88 59 GLY A C 1
ATOM 478 O O . GLY A 1 59 ? 52.938 -0.266 11.438 1 40.88 59 GLY A O 1
ATOM 479 N N . ILE A 1 60 ? 53.75 -1.216 13.266 1 40.66 60 ILE A N 1
ATOM 480 C CA . ILE A 1 60 ? 52.531 -1.925 13.633 1 40.66 60 ILE A CA 1
ATOM 481 C C . ILE A 1 60 ? 51.469 -0.928 14.117 1 40.66 60 ILE A C 1
ATOM 483 O O . ILE A 1 60 ? 50.281 -1.058 13.797 1 40.66 60 ILE A O 1
ATOM 487 N N . HIS A 1 61 ? 51.875 0.001 15.008 1 44.06 61 HIS A N 1
ATOM 488 C CA . HIS A 1 61 ? 50.938 1.038 15.406 1 44.06 61 HIS A CA 1
ATOM 489 C C . HIS A 1 61 ? 50.344 1.732 14.188 1 44.06 61 HIS A C 1
ATOM 491 O O . HIS A 1 61 ? 49.156 2.033 14.172 1 44.06 61 HIS A O 1
ATOM 497 N N . GLN A 1 62 ? 51.281 1.997 13.297 1 46.28 62 GLN A N 1
ATOM 498 C CA . GLN A 1 62 ? 50.812 2.617 12.062 1 46.28 62 GLN A CA 1
ATOM 499 C C . GLN A 1 62 ? 49.906 1.663 11.281 1 46.28 62 GLN A C 1
ATOM 501 O O . GLN A 1 62 ? 48.875 2.074 10.742 1 46.28 62 GLN A O 1
ATOM 506 N N . ALA A 1 63 ? 50.406 0.421 11.297 1 43.62 63 ALA A N 1
ATOM 507 C CA . ALA A 1 63 ? 49.594 -0.571 10.594 1 43.62 63 ALA A CA 1
ATOM 508 C C . ALA A 1 63 ? 48.281 -0.783 11.289 1 43.62 63 ALA A C 1
ATOM 510 O O . ALA A 1 63 ? 47.219 -0.911 10.633 1 43.62 63 ALA A O 1
ATOM 511 N N . MET A 1 64 ? 48.344 -0.91 12.609 1 47.59 64 MET A N 1
ATOM 512 C CA . MET A 1 64 ? 47.094 -1.021 13.375 1 47.59 64 MET A CA 1
ATOM 513 C C . MET A 1 64 ? 46.219 0.214 13.18 1 47.59 64 MET A C 1
ATOM 515 O O . MET A 1 64 ? 45 0.105 13.062 1 47.59 64 MET A O 1
ATOM 519 N N . ALA A 1 65 ? 46.938 1.277 13.188 1 54.69 65 ALA A N 1
ATOM 520 C CA . ALA A 1 65 ? 46.219 2.525 12.969 1 54.69 65 ALA A CA 1
ATOM 521 C C . ALA A 1 65 ? 45.531 2.535 11.594 1 54.69 65 ALA A C 1
ATOM 523 O O . ALA A 1 65 ? 44.406 3.01 11.453 1 54.69 65 ALA A O 1
ATOM 524 N N . VAL A 1 66 ? 46.344 2.021 10.711 1 55.69 66 VAL A N 1
ATOM 525 C CA . VAL A 1 66 ? 45.781 1.958 9.359 1 55.69 66 VAL A CA 1
ATOM 526 C C . VAL A 1 66 ? 44.625 0.981 9.328 1 55.69 66 VAL A C 1
ATOM 528 O O . VAL A 1 66 ? 43.594 1.26 8.711 1 55.69 66 VAL A O 1
ATOM 531 N N . THR A 1 67 ? 44.875 -0.126 9.953 1 62.41 67 THR A N 1
ATOM 532 C CA . THR A 1 67 ? 43.812 -1.122 9.984 1 62.41 67 THR A CA 1
ATOM 533 C C . THR A 1 67 ? 42.562 -0.569 10.68 1 62.41 67 THR A C 1
ATOM 535 O O . THR A 1 67 ? 41.438 -0.771 10.211 1 62.41 67 THR A O 1
ATOM 538 N N . VAL A 1 68 ? 42.875 0.057 11.781 1 68.94 68 VAL A N 1
ATOM 539 C CA . VAL A 1 68 ? 41.781 0.659 12.516 1 68.94 68 VAL A CA 1
ATOM 540 C C . VAL A 1 68 ? 41.094 1.729 11.656 1 68.94 68 VAL A C 1
ATOM 542 O O . VAL A 1 68 ? 39.875 1.842 11.633 1 68.94 68 VAL A O 1
ATOM 545 N N . SER A 1 69 ? 41.938 2.41 10.984 1 71.62 69 SER A N 1
ATOM 546 C CA . SER A 1 69 ? 41.406 3.451 10.117 1 71.62 69 SER A CA 1
ATOM 547 C C . SER A 1 69 ? 40.562 2.855 8.984 1 71.62 69 SER A C 1
ATOM 549 O O . SER A 1 69 ? 39.5 3.389 8.633 1 71.62 69 SER A O 1
ATOM 551 N N . MET A 1 70 ? 41.031 1.763 8.516 1 71.06 70 MET A N 1
ATOM 552 C CA . MET A 1 70 ? 40.312 1.109 7.426 1 71.06 70 MET A CA 1
ATOM 553 C C . MET A 1 70 ? 39 0.51 7.93 1 71.06 70 MET A C 1
ATOM 555 O O . MET A 1 70 ? 37.969 0.546 7.23 1 71.06 70 MET A O 1
ATOM 559 N N . ASN A 1 71 ? 39.125 0.016 9.047 1 78.31 71 ASN A N 1
ATOM 560 C CA . ASN A 1 71 ? 37.906 -0.497 9.664 1 78.31 71 ASN A CA 1
ATOM 561 C C . ASN A 1 71 ? 36.906 0.62 9.922 1 78.31 71 ASN A C 1
ATOM 563 O O . ASN A 1 71 ? 35.688 0.437 9.719 1 78.31 71 ASN A O 1
ATOM 567 N N . ARG A 1 72 ? 37.469 1.67 10.336 1 83.06 72 ARG A N 1
ATOM 568 C CA . ARG A 1 72 ? 36.625 2.824 10.609 1 83.06 72 ARG A CA 1
ATOM 569 C C . ARG A 1 72 ? 35.938 3.311 9.344 1 83.06 72 ARG A C 1
ATOM 571 O O . ARG A 1 72 ? 34.75 3.648 9.367 1 83.06 72 ARG A O 1
ATOM 578 N N . GLU A 1 73 ? 36.688 3.287 8.336 1 84.5 73 GLU A N 1
ATOM 579 C CA . GLU A 1 73 ? 36.125 3.75 7.07 1 84.5 73 GLU A CA 1
ATOM 580 C C . GLU A 1 73 ? 35.062 2.779 6.551 1 84.5 73 GLU A C 1
ATOM 582 O O . GLU A 1 73 ? 34.094 3.197 5.926 1 84.5 73 GLU A O 1
ATOM 587 N N . ALA A 1 74 ? 35.312 1.594 6.812 1 85.56 74 ALA A N 1
ATOM 588 C CA . ALA A 1 74 ? 34.312 0.59 6.379 1 85.56 74 ALA A CA 1
ATOM 589 C C . ALA A 1 74 ? 33.031 0.717 7.16 1 85.56 74 ALA A C 1
ATOM 591 O O . ALA A 1 74 ? 31.938 0.627 6.586 1 85.56 74 ALA A O 1
ATOM 592 N N . VAL A 1 75 ? 33.219 0.882 8.391 1 88.81 75 VAL A N 1
ATOM 593 C CA . VAL A 1 75 ? 32.031 1.041 9.234 1 88.81 75 VAL A CA 1
ATOM 594 C C . VAL A 1 75 ? 31.312 2.342 8.883 1 88.81 75 VAL A C 1
ATOM 596 O O . VAL A 1 75 ? 30.078 2.387 8.844 1 88.81 75 VAL A O 1
ATOM 599 N N . LYS A 1 76 ? 32.062 3.361 8.688 1 91.12 76 LYS A N 1
ATOM 600 C CA . LYS A 1 76 ? 31.5 4.645 8.289 1 91.12 76 LYS A CA 1
ATOM 601 C C . LYS A 1 76 ? 30.688 4.504 6.996 1 91.12 76 LYS A C 1
ATOM 603 O O . LYS A 1 76 ? 29.594 5.059 6.879 1 91.12 76 LYS A O 1
ATOM 608 N N . ALA A 1 77 ? 31.25 3.764 6.098 1 90.38 77 ALA A N 1
ATOM 609 C CA . ALA A 1 77 ? 30.562 3.525 4.836 1 90.38 77 ALA A CA 1
ATOM 610 C C . ALA A 1 77 ? 29.266 2.734 5.055 1 90.38 77 ALA A C 1
ATOM 612 O O . ALA A 1 77 ? 28.25 3 4.41 1 90.38 77 ALA A O 1
ATOM 613 N N . ALA A 1 78 ? 29.359 1.784 5.91 1 91.06 78 ALA A N 1
ATOM 614 C CA . ALA A 1 78 ? 28.172 0.986 6.223 1 91.06 78 ALA A CA 1
ATOM 615 C C . ALA A 1 78 ? 27.094 1.846 6.855 1 91.06 78 ALA A C 1
ATOM 617 O O . ALA A 1 78 ? 25.906 1.696 6.535 1 91.06 78 ALA A O 1
ATOM 618 N N . LEU A 1 79 ? 27.5 2.709 7.723 1 94.38 79 LEU A N 1
ATOM 619 C CA . LEU A 1 79 ? 26.562 3.631 8.359 1 94.38 79 LEU A CA 1
ATOM 620 C C . LEU A 1 79 ? 25.922 4.547 7.32 1 94.38 79 LEU A C 1
ATOM 622 O O . LEU A 1 79 ? 24.734 4.836 7.398 1 94.38 79 LEU A O 1
ATOM 626 N N . LYS A 1 80 ? 26.688 4.957 6.422 1 94.38 80 LYS A N 1
ATOM 627 C CA . LYS A 1 80 ? 26.188 5.816 5.359 1 94.38 80 LYS A CA 1
ATOM 628 C C . LYS A 1 80 ? 25.141 5.078 4.512 1 94.38 80 LYS A C 1
ATOM 630 O O . LYS A 1 80 ? 24.156 5.672 4.082 1 94.38 80 LYS A O 1
ATOM 635 N N . VAL A 1 81 ? 25.391 3.812 4.277 1 94 81 VAL A N 1
ATOM 636 C CA . VAL A 1 81 ? 24.453 3.006 3.502 1 94 81 VAL A CA 1
ATOM 637 C C . VAL A 1 81 ? 23.125 2.9 4.246 1 94 81 VAL A C 1
ATOM 639 O O . VAL A 1 81 ? 22.062 3.086 3.658 1 94 81 VAL A O 1
ATOM 642 N N . VAL A 1 82 ? 23.203 2.59 5.535 1 95.25 82 VAL A N 1
ATOM 643 C CA . VAL A 1 82 ? 21.984 2.461 6.332 1 95.25 82 VAL A CA 1
ATOM 644 C C . VAL A 1 82 ? 21.266 3.799 6.383 1 95.25 82 VAL A C 1
ATOM 646 O O . VAL A 1 82 ? 20.031 3.848 6.277 1 95.25 82 VAL A O 1
ATOM 649 N N . TYR A 1 83 ? 21.969 4.906 6.539 1 96.56 83 TYR A N 1
ATOM 650 C CA . TYR A 1 83 ? 21.375 6.242 6.562 1 96.56 83 TYR A CA 1
ATOM 651 C C . TYR A 1 83 ? 20.656 6.547 5.25 1 96.56 83 TYR A C 1
ATOM 653 O O . TYR A 1 83 ? 19.562 7.09 5.254 1 96.56 83 TYR A O 1
ATOM 661 N N . HIS A 1 84 ? 21.344 6.152 4.18 1 94.62 84 HIS A N 1
ATOM 662 C CA . HIS A 1 84 ? 20.75 6.375 2.861 1 94.62 84 HIS A CA 1
ATOM 663 C C . HIS A 1 84 ? 19.453 5.598 2.691 1 94.62 84 HIS A C 1
ATOM 665 O O . HIS A 1 84 ? 18.469 6.145 2.201 1 94.62 84 HIS A O 1
ATOM 671 N N . LEU A 1 85 ? 19.469 4.355 3.055 1 94.38 85 LEU A N 1
ATOM 672 C CA . LEU A 1 85 ? 18.281 3.516 2.945 1 94.38 85 LEU A CA 1
ATOM 673 C C . LEU A 1 85 ? 17.156 4.055 3.818 1 94.38 85 LEU A C 1
ATOM 675 O O . LEU A 1 85 ? 16 4.105 3.389 1 94.38 85 LEU A O 1
ATOM 679 N N . ALA A 1 86 ? 17.453 4.449 5.039 1 95.12 86 ALA A N 1
ATOM 680 C CA . ALA A 1 86 ? 16.453 4.988 5.957 1 95.12 86 ALA A CA 1
ATOM 681 C C . ALA A 1 86 ? 15.891 6.309 5.441 1 95.12 86 ALA A C 1
ATOM 683 O O . ALA A 1 86 ? 14.68 6.543 5.516 1 95.12 86 ALA A O 1
ATOM 684 N N . LYS A 1 87 ? 16.75 7.188 4.949 1 94.69 87 LYS A N 1
ATOM 685 C CA . LYS A 1 87 ? 16.344 8.5 4.445 1 94.69 87 LYS A CA 1
ATOM 686 C C . LYS A 1 87 ? 15.414 8.359 3.242 1 94.69 87 LYS A C 1
ATOM 688 O O . LYS A 1 87 ? 14.477 9.148 3.082 1 94.69 87 LYS A O 1
ATOM 693 N N . LYS A 1 88 ? 15.648 7.34 2.443 1 92.62 88 LYS A N 1
ATOM 694 C CA . LYS A 1 88 ? 14.844 7.113 1.243 1 92.62 88 LYS A CA 1
ATOM 695 C C . LYS A 1 88 ? 13.68 6.172 1.529 1 92.62 88 LYS A C 1
ATOM 697 O O . LYS A 1 88 ? 12.93 5.816 0.622 1 92.62 88 LYS A O 1
ATOM 702 N N . GLU A 1 89 ? 13.562 5.781 2.77 1 92.12 89 GLU A N 1
ATOM 703 C CA . GLU A 1 89 ? 12.453 4.953 3.246 1 92.12 89 GLU A CA 1
ATOM 704 C C . GLU A 1 89 ? 12.438 3.602 2.541 1 92.12 89 GLU A C 1
ATOM 706 O O . GLU A 1 89 ? 11.367 3.105 2.166 1 92.12 89 GLU A O 1
ATOM 711 N N . ILE A 1 90 ? 13.633 3.051 2.182 1 92.06 90 ILE A N 1
ATOM 712 C CA . ILE A 1 90 ? 13.805 1.727 1.594 1 92.06 90 ILE A CA 1
ATOM 713 C C . ILE A 1 90 ? 14.039 0.699 2.697 1 92.06 90 ILE A C 1
ATOM 715 O O . ILE A 1 90 ? 14.781 0.962 3.652 1 92.06 90 ILE A O 1
ATOM 719 N N . PRO A 1 91 ? 13.383 -0.49 2.619 1 89.56 91 PRO A N 1
ATOM 720 C CA . PRO A 1 91 ? 13.617 -1.502 3.652 1 89.56 91 PRO A CA 1
ATOM 721 C C . PRO A 1 91 ? 15.102 -1.812 3.848 1 89.56 91 PRO A C 1
ATOM 723 O O . PRO A 1 91 ? 15.766 -2.281 2.92 1 89.56 91 PRO A O 1
ATOM 726 N N . HIS A 1 92 ? 15.555 -1.612 4.988 1 90 92 HIS A N 1
ATOM 727 C CA . HIS A 1 92 ? 16.984 -1.599 5.238 1 90 92 HIS A CA 1
ATOM 728 C C . HIS A 1 92 ? 17.516 -3.01 5.461 1 90 92 HIS A C 1
ATOM 730 O O . HIS A 1 92 ? 18.672 -3.309 5.105 1 90 92 HIS A O 1
ATOM 736 N N . HIS A 1 93 ? 16.812 -3.922 6.027 1 85.31 93 HIS A N 1
ATOM 737 C CA . HIS A 1 93 ? 17.312 -5.262 6.32 1 85.31 93 HIS A CA 1
ATOM 738 C C . HIS A 1 93 ? 17.609 -6.027 5.039 1 85.31 93 HIS A C 1
ATOM 740 O O . HIS A 1 93 ? 18.672 -6.656 4.918 1 85.31 93 HIS A O 1
ATOM 746 N N . THR A 1 94 ? 16.703 -5.922 4.125 1 83.25 94 THR A N 1
ATOM 747 C CA . THR A 1 94 ? 16.828 -6.699 2.9 1 83.25 94 THR A CA 1
ATOM 748 C C . THR A 1 94 ? 17.781 -6.016 1.923 1 83.25 94 THR A C 1
ATOM 750 O O . THR A 1 94 ? 18.516 -6.684 1.188 1 83.25 94 THR A O 1
ATOM 753 N N . ASN A 1 95 ? 17.875 -4.723 1.938 1 89.81 95 ASN A N 1
ATOM 754 C CA . ASN A 1 95 ? 18.562 -4.004 0.871 1 89.81 95 ASN A CA 1
ATOM 755 C C . ASN A 1 95 ? 19.984 -3.604 1.288 1 89.81 95 ASN A C 1
ATOM 757 O O . ASN A 1 95 ? 20.812 -3.254 0.444 1 89.81 95 ASN A O 1
ATOM 761 N N . PHE A 1 96 ? 20.297 -3.652 2.557 1 91.75 96 PHE A N 1
ATOM 762 C CA . PHE A 1 96 ? 21.641 -3.271 3.01 1 91.75 96 PHE A CA 1
ATOM 763 C C . PHE A 1 96 ? 22.688 -4.188 2.404 1 91.75 96 PHE A C 1
ATOM 765 O O . PHE A 1 96 ? 23.625 -3.715 1.744 1 91.75 96 PHE A O 1
ATOM 772 N N . LYS A 1 97 ? 22.469 -5.48 2.602 1 88.44 97 LYS A N 1
ATOM 773 C CA . LYS A 1 97 ? 23.438 -6.453 2.082 1 88.44 97 LYS A CA 1
ATOM 774 C C . LYS A 1 97 ? 23.531 -6.367 0.562 1 88.44 97 LYS A C 1
ATOM 776 O O . LYS A 1 97 ? 24.625 -6.418 0.001 1 88.44 97 LYS A O 1
ATOM 781 N N . ASP A 1 98 ? 22.422 -6.227 -0.048 1 89.5 98 ASP A N 1
ATOM 782 C CA . ASP A 1 98 ? 22.359 -6.188 -1.507 1 89.5 98 ASP A CA 1
ATOM 783 C C . ASP A 1 98 ? 23.078 -4.949 -2.045 1 89.5 98 ASP A C 1
ATOM 785 O O . ASP A 1 98 ? 23.781 -5.023 -3.055 1 89.5 98 ASP A O 1
ATOM 789 N N . LEU A 1 99 ? 22.875 -3.846 -1.372 1 89.94 99 LEU A N 1
ATOM 790 C CA . LEU A 1 99 ? 23.5 -2.604 -1.826 1 89.94 99 LEU A CA 1
ATOM 791 C C . LEU A 1 99 ? 25 -2.629 -1.596 1 89.94 99 LEU A C 1
ATOM 793 O O . LEU A 1 99 ? 25.766 -2.135 -2.424 1 89.94 99 LEU A O 1
ATOM 797 N N . VAL A 1 100 ? 25.438 -3.168 -0.5 1 88.56 100 VAL A N 1
ATOM 798 C CA . VAL A 1 100 ? 26.859 -3.285 -0.202 1 88.56 100 VAL A CA 1
ATOM 799 C C . VAL A 1 100 ? 27.531 -4.191 -1.23 1 88.56 100 VAL A C 1
ATOM 801 O O . VAL A 1 100 ? 28.609 -3.865 -1.757 1 88.56 100 VAL A O 1
ATOM 804 N N . GLN A 1 101 ? 26.875 -5.309 -1.489 1 86.62 101 GLN A N 1
ATOM 805 C CA . GLN A 1 101 ? 27.406 -6.234 -2.484 1 86.62 101 GLN A CA 1
ATOM 806 C C . GLN A 1 101 ? 27.422 -5.602 -3.871 1 86.62 101 GLN A C 1
ATOM 808 O O . GLN A 1 101 ? 28.391 -5.77 -4.621 1 86.62 101 GLN A O 1
ATOM 813 N N . PHE A 1 102 ? 26.469 -4.895 -4.195 1 89.62 102 PHE A N 1
ATOM 814 C CA . PHE A 1 102 ? 26.375 -4.207 -5.477 1 89.62 102 PHE A CA 1
ATOM 815 C C . PHE A 1 102 ? 27.5 -3.182 -5.625 1 89.62 102 PHE A C 1
ATOM 817 O O . PHE A 1 102 ? 28.156 -3.127 -6.66 1 89.62 102 PHE A O 1
ATOM 824 N N . ALA A 1 103 ? 27.656 -2.42 -4.555 1 85.5 103 ALA A N 1
ATOM 825 C CA . ALA A 1 103 ? 28.688 -1.384 -4.586 1 85.5 103 ALA A CA 1
ATOM 826 C C . ALA A 1 103 ? 30.078 -1.997 -4.691 1 85.5 103 ALA A C 1
ATOM 828 O O . ALA A 1 103 ? 30.938 -1.494 -5.43 1 85.5 103 ALA A O 1
ATOM 829 N N . THR A 1 104 ? 30.266 -3.094 -4.055 1 83.56 104 THR A N 1
ATOM 830 C CA . THR A 1 104 ? 31.578 -3.723 -4.008 1 83.56 104 THR A CA 1
ATOM 831 C C . THR A 1 104 ? 31.875 -4.465 -5.312 1 83.56 104 THR A C 1
ATOM 833 O O . THR A 1 104 ? 32.906 -4.246 -5.938 1 83.56 104 THR A O 1
ATOM 836 N N . THR A 1 105 ? 30.906 -5.266 -5.727 1 82.62 105 THR A N 1
ATOM 837 C CA . THR A 1 105 ? 31.156 -6.188 -6.828 1 82.62 105 THR A CA 1
ATOM 838 C C . THR A 1 105 ? 30.906 -5.508 -8.172 1 82.62 105 THR A C 1
ATOM 840 O O . THR A 1 105 ? 31.625 -5.746 -9.141 1 82.62 105 THR A O 1
ATOM 843 N N . GLU A 1 106 ? 29.969 -4.664 -8.195 1 83.31 106 GLU A N 1
ATOM 844 C CA . GLU A 1 106 ? 29.531 -4.145 -9.492 1 83.31 106 GLU A CA 1
ATOM 845 C C . GLU A 1 106 ? 30.094 -2.75 -9.742 1 83.31 106 GLU A C 1
ATOM 847 O O . GLU A 1 106 ? 30.344 -2.369 -10.883 1 83.31 106 GLU A O 1
ATOM 852 N N . LEU A 1 107 ? 30.25 -1.996 -8.594 1 81 107 LEU A N 1
ATOM 853 C CA . LEU A 1 107 ? 30.719 -0.628 -8.781 1 81 107 LEU A CA 1
ATOM 854 C C . LEU A 1 107 ? 32.188 -0.5 -8.398 1 81 107 LEU A C 1
ATOM 856 O O . LEU A 1 107 ? 32.781 0.552 -8.602 1 81 107 LEU A O 1
ATOM 860 N N . GLY A 1 108 ? 32.719 -1.542 -7.789 1 77.5 108 GLY A N 1
ATOM 861 C CA . GLY A 1 108 ? 34.156 -1.565 -7.48 1 77.5 108 GLY A CA 1
ATOM 862 C C . GLY A 1 108 ? 34.5 -0.774 -6.234 1 77.5 108 GLY A C 1
ATOM 863 O O . GLY A 1 108 ? 35.625 -0.277 -6.109 1 77.5 108 GLY A O 1
ATOM 864 N N . CYS A 1 109 ? 33.531 -0.627 -5.398 1 78.75 109 CYS A N 1
ATOM 865 C CA . CYS A 1 109 ? 33.812 0.081 -4.148 1 78.75 109 CYS A CA 1
ATOM 866 C C . CYS A 1 109 ? 34.5 -0.822 -3.148 1 78.75 109 CYS A C 1
ATOM 868 O O . CYS A 1 109 ? 33.875 -1.67 -2.514 1 78.75 109 CYS A O 1
ATOM 870 N N . ASP A 1 110 ? 35.719 -0.593 -2.795 1 77.56 110 ASP A N 1
ATOM 871 C CA . ASP A 1 110 ? 36.531 -1.476 -1.971 1 77.56 110 ASP A CA 1
ATOM 872 C C . ASP A 1 110 ? 36.406 -1.118 -0.492 1 77.56 110 ASP A C 1
ATOM 874 O O . ASP A 1 110 ? 36.938 -1.819 0.369 1 77.56 110 ASP A O 1
ATOM 878 N N . VAL A 1 111 ? 35.688 -0.157 -0.241 1 78.75 111 VAL A N 1
ATOM 879 C CA . VAL A 1 111 ? 35.656 0.338 1.131 1 78.75 111 VAL A CA 1
ATOM 880 C C . VAL A 1 111 ? 35 -0.71 2.035 1 78.75 111 VAL A C 1
ATOM 882 O O . VAL A 1 111 ? 35.312 -0.8 3.221 1 78.75 111 VAL A O 1
ATOM 885 N N . PHE A 1 112 ? 34.219 -1.621 1.499 1 81.31 112 PHE A N 1
ATOM 886 C CA . PHE A 1 112 ? 33.438 -2.551 2.299 1 81.31 112 PHE A CA 1
ATOM 887 C C . PHE A 1 112 ? 34.188 -3.848 2.531 1 81.31 112 PHE A C 1
ATOM 889 O O . PHE A 1 112 ? 33.781 -4.695 3.318 1 81.31 112 PHE A O 1
ATOM 896 N N . ASN A 1 113 ? 35.219 -4.074 1.883 1 75.75 113 ASN A N 1
ATOM 897 C CA . ASN A 1 113 ? 35.969 -5.324 1.98 1 75.75 113 ASN A CA 1
ATOM 898 C C . ASN A 1 113 ? 36.406 -5.605 3.412 1 75.75 113 ASN A C 1
ATOM 900 O O . ASN A 1 113 ? 36.531 -6.762 3.812 1 75.75 113 ASN A O 1
ATOM 904 N N . ARG A 1 114 ? 36.5 -4.562 4.141 1 70.94 114 ARG A N 1
ATOM 905 C CA . ARG A 1 114 ? 37 -4.711 5.504 1 70.94 114 ARG A CA 1
ATOM 906 C C . ARG A 1 114 ? 35.875 -5.082 6.461 1 70.94 114 ARG A C 1
ATOM 908 O O . ARG A 1 114 ? 36.125 -5.453 7.609 1 70.94 114 ARG A O 1
ATOM 915 N N . LEU A 1 115 ? 34.719 -4.945 5.984 1 73.94 115 LEU A N 1
ATOM 916 C CA . LEU A 1 115 ? 33.594 -5.367 6.824 1 73.94 115 LEU A CA 1
ATOM 917 C C . LEU A 1 115 ? 33.531 -6.887 6.938 1 73.94 115 LEU A C 1
ATOM 919 O O . LEU A 1 115 ? 33 -7.422 7.898 1 73.94 115 LEU A O 1
ATOM 923 N N . ASN A 1 116 ? 33.938 -7.551 5.828 1 60.31 116 ASN A N 1
ATOM 924 C CA . ASN A 1 116 ? 33.938 -9.008 5.824 1 60.31 116 ASN A CA 1
ATOM 925 C C . ASN A 1 116 ? 35.219 -9.57 6.457 1 60.31 116 ASN A C 1
ATOM 927 O O . ASN A 1 116 ? 36.219 -9.773 5.77 1 60.31 116 ASN A O 1
ATOM 931 N N . ILE A 1 117 ? 35.469 -9.18 7.633 1 51.34 117 ILE A N 1
ATOM 932 C CA . ILE A 1 117 ? 36.688 -9.727 8.25 1 51.34 117 ILE A CA 1
ATOM 933 C C . ILE A 1 117 ? 36.594 -11.25 8.273 1 51.34 117 ILE A C 1
ATOM 935 O O . ILE A 1 117 ? 35.531 -11.828 8.383 1 51.34 117 ILE A O 1
ATOM 939 N N . ALA A 1 118 ? 37.688 -11.867 7.926 1 43 118 ALA A N 1
ATOM 940 C CA . ALA A 1 118 ? 37.969 -13.297 7.887 1 43 118 ALA A CA 1
ATOM 941 C C . ALA A 1 118 ? 37.281 -14.023 9.055 1 43 118 ALA A C 1
ATOM 943 O O . ALA A 1 118 ? 37.344 -13.547 10.195 1 43 118 ALA A O 1
ATOM 944 N N . GLY A 1 119 ? 36.188 -14.914 8.867 1 46.66 119 GLY A N 1
ATOM 945 C CA . GLY A 1 119 ? 35.469 -15.914 9.656 1 46.66 119 GLY A CA 1
ATOM 946 C C . GLY A 1 119 ? 33.969 -15.703 9.688 1 46.66 119 GLY A C 1
ATOM 947 O O . GLY A 1 119 ? 33.375 -15.352 8.672 1 46.66 119 GLY A O 1
ATOM 948 N N . ASN A 1 120 ? 33.375 -15.945 10.898 1 45.34 120 ASN A N 1
ATOM 949 C CA . ASN A 1 120 ? 31.953 -16.062 11.164 1 45.34 120 ASN A CA 1
ATOM 950 C C . ASN A 1 120 ? 31.297 -14.68 11.312 1 45.34 120 ASN A C 1
ATOM 952 O O . ASN A 1 120 ? 30.078 -14.578 11.43 1 45.34 120 ASN A O 1
ATOM 956 N N . ALA A 1 121 ? 32.094 -13.531 11.422 1 51 121 ALA A N 1
ATOM 957 C CA . ALA A 1 121 ? 31.406 -12.297 11.781 1 51 121 ALA A CA 1
ATOM 958 C C . ALA A 1 121 ? 31.172 -11.414 10.555 1 51 121 ALA A C 1
ATOM 960 O O . ALA A 1 121 ? 32.094 -10.711 10.109 1 51 121 ALA A O 1
ATOM 961 N N . THR A 1 122 ? 30.141 -11.766 9.719 1 63.47 122 THR A N 1
ATOM 962 C CA . THR A 1 122 ? 29.766 -10.891 8.609 1 63.47 122 THR A CA 1
ATOM 963 C C . THR A 1 122 ? 28.891 -9.734 9.109 1 63.47 122 THR A C 1
ATOM 965 O O . THR A 1 122 ? 27.938 -9.945 9.867 1 63.47 122 THR A O 1
ATOM 968 N N . TYR A 1 123 ? 29.422 -8.508 9.344 1 72.12 123 TYR A N 1
ATOM 969 C CA . TYR A 1 123 ? 28.688 -7.328 9.789 1 72.12 123 TYR A CA 1
ATOM 970 C C . TYR A 1 123 ? 27.578 -6.965 8.805 1 72.12 123 TYR A C 1
ATOM 972 O O . TYR A 1 123 ? 27.391 -5.789 8.477 1 72.12 123 TYR A O 1
ATOM 980 N N . MET A 1 124 ? 26.953 -8.109 8.312 1 78.06 124 MET A N 1
ATOM 981 C CA . MET A 1 124 ? 25.891 -7.902 7.332 1 78.06 124 MET A CA 1
ATOM 982 C C . MET A 1 124 ? 24.562 -8.461 7.844 1 78.06 124 MET A C 1
ATOM 984 O O . MET A 1 124 ? 23.562 -8.445 7.129 1 78.06 124 MET A O 1
ATOM 988 N N . SER A 1 125 ? 24.641 -8.875 9.039 1 81.38 125 SER A N 1
ATOM 989 C CA . SER A 1 125 ? 23.422 -9.469 9.602 1 81.38 125 SER A CA 1
ATOM 990 C C . SER A 1 125 ? 22.406 -8.406 9.953 1 81.38 125 SER A C 1
ATOM 992 O O . SER A 1 125 ? 22.734 -7.227 10.094 1 81.38 125 SER A O 1
ATOM 994 N N . SER A 1 126 ? 21.188 -8.797 10.102 1 85.06 126 SER A N 1
ATOM 995 C CA . SER A 1 126 ? 20.094 -7.891 10.445 1 85.06 126 SER A CA 1
ATOM 996 C C . SER A 1 126 ? 20.344 -7.23 11.805 1 85.06 126 SER A C 1
ATOM 998 O O . SER A 1 126 ? 19.953 -6.078 12.016 1 85.06 126 SER A O 1
ATOM 1000 N N . THR A 1 127 ? 20.953 -7.934 12.664 1 84.81 127 THR A N 1
ATOM 1001 C CA . THR A 1 127 ? 21.219 -7.398 13.992 1 84.81 127 THR A CA 1
ATOM 1002 C C . THR A 1 127 ? 22.219 -6.238 13.914 1 84.81 127 THR A C 1
ATOM 1004 O O . THR A 1 127 ? 22.047 -5.227 14.602 1 84.81 127 THR A O 1
ATOM 1007 N N . VAL A 1 128 ? 23.234 -6.406 13.117 1 86.81 128 VAL A N 1
ATOM 1008 C CA . VAL A 1 128 ? 24.234 -5.355 12.953 1 86.81 128 VAL A CA 1
ATOM 1009 C C . VAL A 1 128 ? 23.594 -4.133 12.305 1 86.81 128 VAL A C 1
ATOM 1011 O O . VAL A 1 128 ? 23.906 -2.996 12.68 1 86.81 128 VAL A O 1
ATOM 1014 N N . VAL A 1 129 ? 22.75 -4.398 11.352 1 90.81 129 VAL A N 1
ATOM 1015 C CA . VAL A 1 129 ? 22.062 -3.307 10.664 1 90.81 129 VAL A CA 1
ATOM 1016 C C . VAL A 1 129 ? 21.188 -2.543 11.656 1 90.81 129 VAL A C 1
ATOM 1018 O O . VAL A 1 129 ? 21.109 -1.314 11.602 1 90.81 129 VAL A O 1
ATOM 1021 N N . ASP A 1 130 ? 20.578 -3.293 12.547 1 90.81 130 ASP A N 1
ATOM 1022 C CA . ASP A 1 130 ? 19.766 -2.666 13.586 1 90.81 130 ASP A CA 1
ATOM 1023 C C . ASP A 1 130 ? 20.641 -1.815 14.516 1 90.81 130 ASP A C 1
ATOM 1025 O O . ASP A 1 130 ? 20.188 -0.766 14.992 1 90.81 130 ASP A O 1
ATOM 1029 N N . ASP A 1 131 ? 21.797 -2.299 14.758 1 91.56 131 ASP A N 1
ATOM 1030 C CA . ASP A 1 131 ? 22.734 -1.524 15.578 1 91.56 131 ASP A CA 1
ATOM 1031 C C . ASP A 1 131 ? 23.094 -0.212 14.891 1 91.56 131 ASP A C 1
ATOM 1033 O O . ASP A 1 131 ? 23.156 0.837 15.539 1 91.56 131 ASP A O 1
ATOM 1037 N N . PHE A 1 132 ? 23.422 -0.328 13.625 1 93.69 132 PHE A N 1
ATOM 1038 C CA . PHE A 1 132 ? 23.734 0.872 12.859 1 93.69 132 PHE A CA 1
ATOM 1039 C C . PHE A 1 132 ? 22.578 1.867 12.914 1 93.69 132 PHE A C 1
ATOM 1041 O O . PHE A 1 132 ? 22.797 3.062 13.133 1 93.69 132 PHE A O 1
ATOM 1048 N N . LEU A 1 133 ? 21.406 1.357 12.727 1 94.94 133 LEU A N 1
ATOM 1049 C CA . LEU A 1 133 ? 20.219 2.199 12.727 1 94.94 133 LEU A CA 1
ATOM 1050 C C . LEU A 1 133 ? 20.016 2.865 14.086 1 94.94 133 LEU A C 1
ATOM 1052 O O . LEU A 1 133 ? 19.703 4.055 14.156 1 94.94 133 LEU A O 1
ATOM 1056 N N . THR A 1 134 ? 20.188 2.104 15.117 1 94.38 134 THR A N 1
ATOM 1057 C CA . THR A 1 134 ? 20.031 2.605 16.484 1 94.38 134 THR A CA 1
ATOM 1058 C C . THR A 1 134 ? 21.016 3.734 16.766 1 94.38 134 THR A C 1
ATOM 1060 O O . THR A 1 134 ? 20.656 4.754 17.344 1 94.38 134 THR A O 1
ATOM 1063 N N . VAL A 1 135 ? 22.219 3.527 16.312 1 95.25 135 VAL A N 1
ATOM 1064 C CA . VAL A 1 135 ? 23.266 4.527 16.531 1 95.25 135 VAL A CA 1
ATOM 1065 C C . VAL A 1 135 ? 22.891 5.82 15.805 1 95.25 135 VAL A C 1
ATOM 1067 O O . VAL A 1 135 ? 23 6.91 16.375 1 95.25 135 VAL A O 1
ATOM 1070 N N . LEU A 1 136 ? 22.516 5.703 14.578 1 96.69 136 LEU A N 1
ATOM 1071 C CA . LEU A 1 136 ? 22.156 6.863 13.766 1 96.69 136 LEU A CA 1
ATOM 1072 C C . LEU A 1 136 ? 20.953 7.586 14.359 1 96.69 136 LEU A C 1
ATOM 1074 O O . LEU A 1 136 ? 20.969 8.812 14.508 1 96.69 136 LEU A O 1
ATOM 1078 N N . GLY A 1 137 ? 19.938 6.809 14.703 1 96.25 137 GLY A N 1
ATOM 1079 C CA . GLY A 1 137 ? 18.719 7.383 15.273 1 96.25 137 GLY A CA 1
ATOM 1080 C C . GLY A 1 137 ? 18.953 8.055 16.609 1 96.25 137 GLY A C 1
ATOM 1081 O O . GLY A 1 137 ? 18.406 9.133 16.875 1 96.25 137 GLY A O 1
ATOM 1082 N N . THR A 1 138 ? 19.719 7.418 17.438 1 95 138 THR A N 1
ATOM 1083 C CA . THR A 1 138 ? 19.984 7.949 18.766 1 95 138 THR A CA 1
ATOM 1084 C C . THR A 1 138 ? 20.797 9.242 18.688 1 95 138 THR A C 1
ATOM 1086 O O . THR A 1 138 ? 20.562 10.18 19.453 1 95 138 THR A O 1
ATOM 1089 N N . GLN A 1 139 ? 21.75 9.25 17.844 1 95.31 139 GLN A N 1
ATOM 1090 C CA . GLN A 1 139 ? 22.547 10.461 17.656 1 95.31 139 GLN A CA 1
ATOM 1091 C C . GLN A 1 139 ? 21.672 11.641 17.234 1 95.31 139 GLN A C 1
ATOM 1093 O O . GLN A 1 139 ? 21.812 12.742 17.766 1 95.31 139 GLN A O 1
ATOM 1098 N N . LEU A 1 140 ? 20.828 11.422 16.297 1 95.88 140 LEU A N 1
ATOM 1099 C CA . LEU A 1 140 ? 19.922 12.477 15.828 1 95.88 140 LEU A CA 1
ATOM 1100 C C . LEU A 1 140 ? 18.984 12.914 16.953 1 95.88 140 LEU A C 1
ATOM 1102 O O . LEU A 1 140 ? 18.688 14.109 17.078 1 95.88 140 LEU A O 1
ATOM 1106 N N . GLU A 1 141 ? 18.516 11.969 17.688 1 95.69 141 GLU A N 1
ATOM 1107 C CA . GLU A 1 141 ? 17.625 12.266 18.812 1 95.69 141 GLU A CA 1
ATOM 1108 C C . GLU A 1 141 ? 18.312 13.141 19.844 1 95.69 141 GLU A C 1
ATOM 1110 O O . GLU A 1 141 ? 17.719 14.094 20.359 1 95.69 141 GLU A O 1
ATOM 1115 N N . GLU A 1 142 ? 19.5 12.812 20.141 1 94.56 142 GLU A N 1
ATOM 1116 C CA . GLU A 1 142 ? 20.266 13.594 21.109 1 94.56 142 GLU A CA 1
ATOM 1117 C C . GLU A 1 142 ? 20.484 15.023 20.625 1 94.56 142 GLU A C 1
ATOM 1119 O O . GLU A 1 142 ? 20.344 15.969 21.406 1 94.56 142 GLU A O 1
ATOM 1124 N N . ASP A 1 143 ? 20.812 15.117 19.375 1 93.31 143 ASP A N 1
ATOM 1125 C CA . ASP A 1 143 ? 20.984 16.453 18.797 1 93.31 143 ASP A CA 1
ATOM 1126 C C . ASP A 1 143 ? 19.703 17.266 18.875 1 93.31 143 ASP A C 1
ATOM 1128 O O . ASP A 1 143 ? 19.734 18.453 19.172 1 93.31 143 ASP A O 1
ATOM 1132 N N . GLN A 1 144 ? 18.641 16.688 18.594 1 94.69 144 GLN A N 1
ATOM 1133 C CA . GLN A 1 144 ? 17.344 17.344 18.656 1 94.69 144 GLN A CA 1
ATOM 1134 C C . GLN A 1 144 ? 17 17.766 20.094 1 94.69 144 GLN A C 1
ATOM 1136 O O . GLN A 1 144 ? 16.484 18.859 20.312 1 94.69 144 GLN A O 1
ATOM 1141 N N . LEU A 1 145 ? 17.266 16.844 21.031 1 95.56 145 LEU A N 1
ATOM 1142 C CA . LEU A 1 145 ? 16.906 17.094 22.422 1 95.56 145 LEU A CA 1
ATOM 1143 C C . LEU A 1 145 ? 17.688 18.266 22.984 1 95.56 145 LEU A C 1
ATOM 1145 O O . LEU A 1 145 ? 17.172 19.016 23.828 1 95.56 145 LEU A O 1
ATOM 1149 N N . VAL A 1 146 ? 18.906 18.422 22.531 1 93.94 146 VAL A N 1
ATOM 1150 C CA . VAL A 1 146 ? 19.688 19.578 22.953 1 93.94 146 VAL A CA 1
ATOM 1151 C C . VAL A 1 146 ? 19.016 20.859 22.516 1 93.94 146 VAL A C 1
ATOM 1153 O O . VAL A 1 146 ? 18.859 21.797 23.297 1 93.94 146 VAL A O 1
ATOM 1156 N N . THR A 1 147 ? 18.562 20.859 21.312 1 93.69 147 THR A N 1
ATOM 1157 C CA . THR A 1 147 ? 17.891 22.031 20.781 1 93.69 147 THR A CA 1
ATOM 1158 C C . THR A 1 147 ? 16.578 22.297 21.516 1 93.69 147 THR A C 1
ATOM 1160 O O . THR A 1 147 ? 16.266 23.438 21.859 1 93.69 147 THR A O 1
ATOM 1163 N N . ILE A 1 148 ? 15.875 21.281 21.828 1 95.88 148 ILE A N 1
ATOM 1164 C CA . ILE A 1 148 ? 14.586 21.391 22.5 1 95.88 148 ILE A CA 1
ATOM 1165 C C . ILE A 1 148 ? 14.789 21.844 23.938 1 95.88 148 ILE A C 1
ATOM 1167 O O . ILE A 1 148 ? 14.062 22.703 24.422 1 95.88 148 ILE A O 1
ATOM 1171 N N . ARG A 1 149 ? 15.773 21.312 24.609 1 94.69 149 ARG A N 1
ATOM 1172 C CA . ARG A 1 149 ? 16.062 21.656 26 1 94.69 149 ARG A CA 1
ATOM 1173 C C . ARG A 1 149 ? 16.516 23.109 26.109 1 94.69 149 ARG A C 1
ATOM 1175 O O . ARG A 1 149 ? 16.203 23.781 27.094 1 94.69 149 ARG A O 1
ATOM 1182 N N . ASP A 1 150 ? 17.203 23.531 25.125 1 93.56 150 ASP A N 1
ATOM 1183 C CA . ASP A 1 150 ? 17.781 24.875 25.172 1 93.56 150 ASP A CA 1
ATOM 1184 C C . ASP A 1 150 ? 16.734 25.922 24.781 1 93.56 150 ASP A C 1
ATOM 1186 O O . ASP A 1 150 ? 16.938 27.125 25 1 93.56 150 ASP A O 1
ATOM 1190 N N . SER A 1 151 ? 15.656 25.547 24.25 1 96 151 SER A N 1
ATOM 1191 C CA . SER A 1 151 ? 14.609 26.484 23.859 1 96 151 SER A CA 1
ATOM 1192 C C . SER A 1 151 ? 13.953 27.125 25.078 1 96 151 SER A C 1
ATOM 1194 O O . SER A 1 151 ? 13.695 26.438 26.078 1 96 151 SER A O 1
ATOM 1196 N N . PRO A 1 152 ? 13.758 28.406 25.062 1 95.19 152 PRO A N 1
ATOM 1197 C CA . PRO A 1 152 ? 13.125 29.062 26.203 1 95.19 152 PRO A CA 1
ATOM 1198 C C . PRO A 1 152 ? 11.68 28.609 26.422 1 95.19 152 PRO A C 1
ATOM 1200 O O . PRO A 1 152 ? 11.234 28.484 27.562 1 95.19 152 PRO A O 1
ATOM 1203 N N . PHE A 1 153 ? 11 28.375 25.344 1 96.94 153 PHE A N 1
ATOM 1204 C CA . PHE A 1 153 ? 9.625 27.906 25.406 1 96.94 153 PHE A CA 1
ATOM 1205 C C . PHE A 1 153 ? 9.398 26.766 24.406 1 96.94 153 PHE A C 1
ATOM 1207 O O . PHE A 1 153 ? 10.148 26.625 23.438 1 96.94 153 PHE A O 1
ATOM 1214 N N . LEU A 1 154 ? 8.383 25.969 24.672 1 97.31 154 LEU A N 1
ATOM 1215 C CA . LEU A 1 154 ? 8.078 24.812 23.844 1 97.31 154 LEU A CA 1
ATOM 1216 C C . LEU A 1 154 ? 6.613 24.812 23.422 1 97.31 154 LEU A C 1
ATOM 1218 O O . LEU A 1 154 ? 5.754 25.312 24.141 1 97.31 154 LEU A O 1
ATOM 1222 N N . GLY A 1 155 ? 6.371 24.438 22.219 1 96.31 155 GLY A N 1
ATOM 1223 C CA . GLY A 1 155 ? 5.031 24.109 21.75 1 96.31 155 GLY A CA 1
ATOM 1224 C C . GLY A 1 155 ? 4.855 22.625 21.453 1 96.31 155 GLY A C 1
ATOM 1225 O O . GLY A 1 155 ? 5.629 22.047 20.688 1 96.31 155 GLY A O 1
ATOM 1226 N N . LEU A 1 156 ? 3.863 22 22.078 1 96.25 156 LEU A N 1
ATOM 1227 C CA . LEU A 1 156 ? 3.643 20.562 21.875 1 96.25 156 LEU A CA 1
ATOM 1228 C C . LEU A 1 156 ? 2.467 20.328 20.938 1 96.25 156 LEU A C 1
ATOM 1230 O O . LEU A 1 156 ? 1.469 21.047 20.984 1 96.25 156 LEU A O 1
ATOM 1234 N N . MET A 1 157 ? 2.646 19.375 20.125 1 95.06 157 MET A N 1
ATOM 1235 C CA . MET A 1 157 ? 1.576 18.906 19.234 1 95.06 157 MET A CA 1
ATOM 1236 C C . MET A 1 157 ? 1.463 17.391 19.266 1 95.06 157 MET A C 1
ATOM 1238 O O . MET A 1 157 ? 2.475 16.688 19.312 1 95.06 157 MET A O 1
ATOM 1242 N N . CYS A 1 158 ? 0.297 16.891 19.25 1 93.56 158 CYS A N 1
ATOM 1243 C CA . CYS A 1 158 ? 0.135 15.453 19.172 1 93.56 158 CYS A CA 1
ATOM 1244 C C . CYS A 1 158 ? -1.149 15.086 18.438 1 93.56 158 CYS A C 1
ATOM 1246 O O . CYS A 1 158 ? -2.1 15.867 18.406 1 93.56 158 CYS A O 1
ATOM 1248 N N . ASP A 1 159 ? -1.118 14.086 17.766 1 91.19 159 ASP A N 1
ATOM 1249 C CA . ASP A 1 159 ? -2.252 13.516 17.031 1 91.19 159 ASP A CA 1
ATOM 1250 C C . ASP A 1 159 ? -2.15 11.992 16.969 1 91.19 159 ASP A C 1
ATOM 1252 O O . ASP A 1 159 ? -1.062 11.43 17.094 1 91.19 159 ASP A O 1
ATOM 1256 N N . GLU A 1 160 ? -3.33 11.359 16.828 1 90.25 160 GLU A N 1
ATOM 1257 C CA . GLU A 1 160 ? -3.369 9.898 16.812 1 90.25 160 GLU A CA 1
ATOM 1258 C C . GLU A 1 160 ? -3.662 9.367 15.414 1 90.25 160 GLU A C 1
ATOM 1260 O O . GLU A 1 160 ? -4.332 10.039 14.617 1 90.25 160 GLU A O 1
ATOM 1265 N N . THR A 1 161 ? -3.113 8.25 15.094 1 87.5 161 THR A N 1
ATOM 1266 C CA . THR A 1 161 ? -3.428 7.527 13.867 1 87.5 161 THR A CA 1
ATOM 1267 C C . THR A 1 161 ? -3.396 6.02 14.102 1 87.5 161 THR A C 1
ATOM 1269 O O . THR A 1 161 ? -2.918 5.559 15.141 1 87.5 161 THR A O 1
ATOM 1272 N N . VAL A 1 162 ? -4.027 5.293 13.273 1 86.06 162 VAL A N 1
ATOM 1273 C CA . VAL A 1 162 ? -3.986 3.836 13.328 1 86.06 162 VAL A CA 1
ATOM 1274 C C . VAL A 1 162 ? -3.092 3.299 12.219 1 86.06 162 VAL A C 1
ATOM 1276 O O . VAL A 1 162 ? -3.277 3.637 11.047 1 86.06 162 VAL A O 1
ATOM 1279 N N . ASP A 1 163 ? -2.191 2.516 12.523 1 82.62 163 ASP A N 1
ATOM 1280 C CA . ASP A 1 163 ? -1.252 2.01 11.523 1 82.62 163 ASP A CA 1
ATOM 1281 C C . ASP A 1 163 ? -1.801 0.764 10.836 1 82.62 163 ASP A C 1
ATOM 1283 O O . ASP A 1 163 ? -2.928 0.344 11.102 1 82.62 163 ASP A O 1
ATOM 1287 N N . ILE A 1 164 ? -1.049 0.213 9.961 1 79.62 164 ILE A N 1
ATOM 1288 C CA . ILE A 1 164 ? -1.468 -0.895 9.109 1 79.62 164 ILE A CA 1
ATOM 1289 C C . ILE A 1 164 ? -1.695 -2.143 9.961 1 79.62 164 ILE A C 1
ATOM 1291 O O . ILE A 1 164 ? -2.471 -3.023 9.586 1 79.62 164 ILE A O 1
ATOM 1295 N N . SER A 1 165 ? -1.05 -2.273 11.086 1 79 165 SER A N 1
ATOM 1296 C CA . SER A 1 165 ? -1.229 -3.402 11.992 1 79 165 SER A CA 1
ATOM 1297 C C . SER A 1 165 ? -2.375 -3.154 12.969 1 79 165 SER A C 1
ATOM 1299 O O . SER A 1 165 ? -2.521 -3.873 13.961 1 79 165 SER A O 1
ATOM 1301 N N . THR A 1 166 ? -3.139 -2.029 12.812 1 81.69 166 THR A N 1
ATOM 1302 C CA . THR A 1 166 ? -4.293 -1.66 13.625 1 81.69 166 THR A CA 1
ATOM 1303 C C . THR A 1 166 ? -3.857 -1.269 15.039 1 81.69 166 THR A C 1
ATOM 1305 O O . THR A 1 166 ? -4.52 -1.617 16.016 1 81.69 166 THR A O 1
ATOM 1308 N N . THR A 1 167 ? -2.736 -0.712 15.094 1 84.75 167 THR A N 1
ATOM 1309 C CA . THR A 1 167 ? -2.232 -0.172 16.359 1 84.75 167 THR A CA 1
ATOM 1310 C C . THR A 1 167 ? -2.449 1.338 16.422 1 84.75 167 THR A C 1
ATOM 1312 O O . THR A 1 167 ? -2.203 2.049 15.445 1 84.75 167 THR A O 1
ATOM 1315 N N . ASN A 1 168 ? -2.939 1.738 17.531 1 88.31 168 ASN A N 1
ATOM 1316 C CA . ASN A 1 168 ? -3.086 3.174 17.734 1 88.31 168 ASN A CA 1
ATOM 1317 C C . ASN A 1 168 ? -1.743 3.836 18.047 1 88.31 168 ASN A C 1
ATOM 1319 O O . ASN A 1 168 ? -1.083 3.492 19.016 1 88.31 168 ASN A O 1
ATOM 1323 N N . GLU A 1 169 ? -1.382 4.691 17.188 1 90.12 169 GLU A N 1
ATOM 1324 C CA . GLU A 1 169 ? -0.101 5.379 17.328 1 90.12 169 GLU A CA 1
ATOM 1325 C C . GLU A 1 169 ? -0.299 6.867 17.594 1 90.12 169 GLU A C 1
ATOM 1327 O O . GLU A 1 169 ? -1.1 7.52 16.906 1 90.12 169 GLU A O 1
ATOM 1332 N N . LEU A 1 170 ? 0.347 7.379 18.609 1 93.31 170 LEU A N 1
ATOM 1333 C CA . LEU A 1 170 ? 0.378 8.805 18.906 1 93.31 170 LEU A CA 1
ATOM 1334 C C . LEU A 1 170 ? 1.667 9.438 18.391 1 93.31 170 LEU A C 1
ATOM 1336 O O . LEU A 1 170 ? 2.764 8.984 18.734 1 93.31 170 LEU A O 1
ATOM 1340 N N . VAL A 1 171 ? 1.521 10.422 17.578 1 94.88 171 VAL A N 1
ATOM 1341 C CA . VAL A 1 171 ? 2.688 11.156 17.109 1 94.88 171 VAL A CA 1
ATOM 1342 C C . VAL A 1 171 ? 2.898 12.406 17.953 1 94.88 171 VAL A C 1
ATOM 1344 O O . VAL A 1 171 ? 1.951 13.148 18.219 1 94.88 171 VAL A O 1
ATOM 1347 N N . LEU A 1 172 ? 4.09 12.578 18.391 1 95.62 172 LEU A N 1
ATOM 1348 C CA . LEU A 1 172 ? 4.453 13.742 19.203 1 95.62 172 LEU A CA 1
ATOM 1349 C C . LEU A 1 172 ? 5.391 14.664 18.438 1 95.62 172 LEU A C 1
ATOM 1351 O O . LEU A 1 172 ? 6.363 14.211 17.828 1 95.62 172 LEU A O 1
ATOM 1355 N N . TYR A 1 173 ? 5.094 15.977 18.391 1 95.12 173 TYR A N 1
ATOM 1356 C CA . TYR A 1 173 ? 5.93 17.016 17.797 1 95.12 173 TYR A CA 1
ATOM 1357 C C . TYR A 1 173 ? 6.195 18.125 18.797 1 95.12 173 TYR A C 1
ATOM 1359 O O . TYR A 1 173 ? 5.379 18.375 19.688 1 95.12 173 TYR A O 1
ATOM 1367 N N . CYS A 1 174 ? 7.285 18.766 18.562 1 95.69 174 CYS A N 1
ATOM 1368 C CA . CYS A 1 174 ? 7.656 19.891 19.422 1 95.69 174 CYS A CA 1
ATOM 1369 C C . CYS A 1 174 ? 8.078 21.094 18.578 1 95.69 174 CYS A C 1
ATOM 1371 O O . CYS A 1 174 ? 8.852 20.953 17.625 1 95.69 174 CYS A O 1
ATOM 1373 N N . ARG A 1 175 ? 7.484 22.172 18.859 1 94.75 175 ARG A N 1
ATOM 1374 C CA . ARG A 1 175 ? 7.934 23.438 18.312 1 94.75 175 ARG A CA 1
ATOM 1375 C C . ARG A 1 175 ? 8.898 24.141 19.266 1 94.75 175 ARG A C 1
ATOM 1377 O O . ARG A 1 175 ? 8.609 24.281 20.453 1 94.75 175 ARG A O 1
ATOM 1384 N N . CYS A 1 176 ? 10.047 24.531 18.781 1 96.12 176 CYS A N 1
ATOM 1385 C CA . CYS A 1 176 ? 11.062 25.141 19.641 1 96.12 176 CYS A CA 1
ATOM 1386 C C . CYS A 1 176 ? 11.883 26.172 18.875 1 96.12 176 CYS A C 1
ATOM 1388 O O . CYS A 1 176 ? 11.672 26.359 17.672 1 96.12 176 CYS A O 1
ATOM 1390 N N . ILE A 1 177 ? 12.609 26.891 19.625 1 95.19 177 ILE A N 1
ATOM 1391 C CA . ILE A 1 177 ? 13.516 27.906 19.109 1 95.19 177 ILE A CA 1
ATOM 1392 C C . ILE A 1 177 ? 14.961 27.516 19.375 1 95.19 177 ILE A C 1
ATOM 1394 O O . ILE A 1 177 ? 15.312 27.125 20.484 1 95.19 177 ILE A O 1
ATOM 1398 N N . ASP A 1 178 ? 15.742 27.531 18.297 1 92.12 178 ASP A N 1
ATOM 1399 C CA . ASP A 1 178 ? 17.125 27.125 18.5 1 92.12 178 ASP A CA 1
ATOM 1400 C C . ASP A 1 178 ? 17.953 28.266 19.109 1 92.12 178 ASP A C 1
ATOM 1402 O O . ASP A 1 178 ? 17.422 29.344 19.375 1 92.12 178 ASP A O 1
ATOM 1406 N N . GLY A 1 179 ? 19.234 28.031 19.375 1 85.81 179 GLY A N 1
ATOM 1407 C CA . GLY A 1 179 ? 20.109 28.984 20.031 1 85.81 179 GLY A CA 1
ATOM 1408 C C . GLY A 1 179 ? 20.25 30.297 19.266 1 85.81 179 GLY A C 1
ATOM 1409 O O . GLY A 1 179 ? 20.5 31.344 19.859 1 85.81 179 GLY A O 1
ATOM 1410 N N . ASP A 1 180 ? 19.922 30.266 17.984 1 85.19 180 ASP A N 1
ATOM 1411 C CA . ASP A 1 180 ? 20.031 31.453 17.141 1 85.19 180 ASP A CA 1
ATOM 1412 C C . ASP A 1 180 ? 18.703 32.188 17.031 1 85.19 180 ASP A C 1
ATOM 1414 O O . ASP A 1 180 ? 18.625 33.25 16.422 1 85.19 180 ASP A O 1
ATOM 1418 N N . GLY A 1 181 ? 17.734 31.625 17.656 1 89.25 181 GLY A N 1
ATOM 1419 C CA . GLY A 1 181 ? 16.422 32.25 17.625 1 89.25 181 GLY A CA 1
ATOM 1420 C C . GLY A 1 181 ? 15.562 31.781 16.469 1 89.25 181 GLY A C 1
ATOM 1421 O O . GLY A 1 181 ? 14.5 32.344 16.203 1 89.25 181 GLY A O 1
ATOM 1422 N N . MET A 1 182 ? 16.047 30.781 15.82 1 91.25 182 MET A N 1
ATOM 1423 C CA . MET A 1 182 ? 15.312 30.281 14.656 1 91.25 182 MET A CA 1
ATOM 1424 C C . MET A 1 182 ? 14.266 29.25 15.078 1 91.25 182 MET A C 1
ATOM 1426 O O . MET A 1 182 ? 14.547 28.375 15.883 1 91.25 182 MET A O 1
ATOM 1430 N N . PHE A 1 183 ? 13.148 29.453 14.5 1 91.75 183 PHE A N 1
ATOM 1431 C CA . PHE A 1 183 ? 12.039 28.547 14.773 1 91.75 183 PHE A CA 1
ATOM 1432 C C . PHE A 1 183 ? 12.273 27.188 14.133 1 91.75 183 PHE A C 1
ATOM 1434 O O . PHE A 1 183 ? 12.797 27.094 13.016 1 91.75 183 PHE A O 1
ATOM 1441 N N . GLN A 1 184 ? 11.867 26.078 14.852 1 91.56 184 GLN A N 1
ATOM 1442 C CA . GLN A 1 184 ? 11.953 24.719 14.328 1 91.56 184 GLN A CA 1
ATOM 1443 C C . GLN A 1 184 ? 10.781 23.859 14.812 1 91.56 184 GLN A C 1
ATOM 1445 O O . GLN A 1 184 ? 10.352 24 15.961 1 91.56 184 GLN A O 1
ATOM 1450 N N . ALA A 1 185 ? 10.242 23.125 13.938 1 92.44 185 ALA A N 1
ATOM 1451 C CA . ALA A 1 185 ? 9.312 22.047 14.305 1 92.44 185 ALA A CA 1
ATOM 1452 C C . ALA A 1 185 ? 9.992 20.688 14.234 1 92.44 185 ALA A C 1
ATOM 1454 O O . ALA A 1 185 ? 10.5 20.297 13.18 1 92.44 185 ALA A O 1
ATOM 1455 N N . GLN A 1 186 ? 9.992 20.031 15.344 1 94.62 186 GLN A N 1
ATOM 1456 C CA . GLN A 1 186 ? 10.789 18.812 15.414 1 94.62 186 GLN A CA 1
ATOM 1457 C C . GLN A 1 186 ? 9.914 17.594 15.727 1 94.62 186 GLN A C 1
ATOM 1459 O O . GLN A 1 186 ? 9.039 17.672 16.594 1 94.62 186 GLN A O 1
ATOM 1464 N N . PHE A 1 187 ? 10.242 16.547 15.055 1 96.19 187 PHE A N 1
ATOM 1465 C CA . PHE A 1 187 ? 9.633 15.258 15.352 1 96.19 187 PHE A CA 1
ATOM 1466 C C . PHE A 1 187 ? 1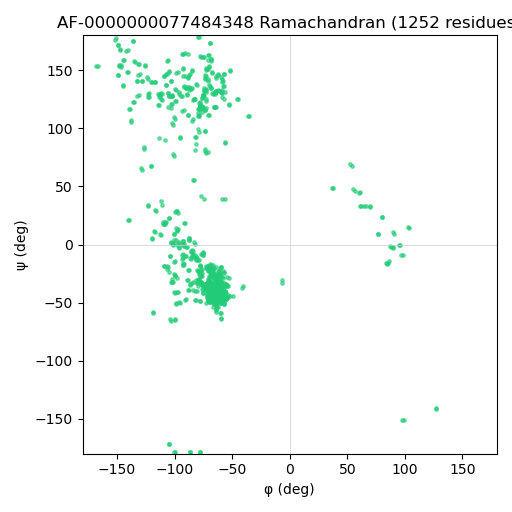0.219 14.672 16.641 1 96.19 187 PHE A C 1
ATOM 1468 O O . PHE A 1 187 ? 11.438 14.547 16.766 1 96.19 187 PHE A O 1
ATOM 1475 N N . MET A 1 188 ? 9.344 14.297 17.531 1 95.56 188 MET A N 1
ATOM 1476 C CA . MET A 1 188 ? 9.828 13.766 18.797 1 95.56 188 MET A CA 1
ATOM 1477 C C . MET A 1 188 ? 9.781 12.242 18.812 1 95.56 188 MET A C 1
ATOM 1479 O O . MET A 1 188 ? 10.828 11.586 18.844 1 95.56 188 MET A O 1
ATOM 1483 N N . LYS A 1 189 ? 8.531 11.703 18.719 1 95.12 189 LYS A N 1
ATOM 1484 C CA . LYS A 1 189 ? 8.383 10.258 18.875 1 95.12 189 LYS A CA 1
ATOM 1485 C C . LYS A 1 189 ? 6.992 9.797 18.453 1 95.12 189 LYS A C 1
ATOM 1487 O O . LYS A 1 189 ? 6.047 10.586 18.438 1 95.12 189 LYS A O 1
ATOM 1492 N N . VAL A 1 190 ? 6.957 8.57 18.047 1 94.94 190 VAL A N 1
ATOM 1493 C CA . VAL A 1 190 ? 5.688 7.863 17.906 1 94.94 190 VAL A CA 1
ATOM 1494 C C . VAL A 1 190 ? 5.527 6.855 19.031 1 94.94 190 VAL A C 1
ATOM 1496 O O . VAL A 1 190 ? 6.457 6.109 19.359 1 94.94 190 VAL A O 1
ATOM 1499 N N . VAL A 1 191 ? 4.371 6.906 19.656 1 93.94 191 VAL A N 1
ATOM 1500 C CA . VAL A 1 191 ? 4.125 6.043 20.812 1 93.94 191 VAL A CA 1
ATOM 1501 C C . VAL A 1 191 ? 2.887 5.188 20.562 1 93.94 191 VAL A C 1
ATOM 1503 O O . VAL A 1 191 ? 1.843 5.695 20.141 1 93.94 191 VAL A O 1
ATOM 1506 N N . ALA A 1 192 ? 3.055 3.904 20.781 1 89.75 192 ALA A N 1
ATOM 1507 C CA . ALA A 1 192 ? 1.899 3.014 20.688 1 89.75 192 ALA A CA 1
ATOM 1508 C C . ALA A 1 192 ? 1.006 3.162 21.922 1 89.75 192 ALA A C 1
ATOM 1510 O O . ALA A 1 192 ? 1.492 3.164 23.047 1 89.75 192 ALA A O 1
ATOM 1511 N N . LEU A 1 193 ? -0.254 3.371 21.688 1 90.25 193 LEU A N 1
ATOM 1512 C CA . LEU A 1 193 ? -1.202 3.566 22.766 1 90.25 193 LEU A CA 1
ATOM 1513 C C . LEU A 1 193 ? -2.135 2.367 22.906 1 90.25 193 LEU A C 1
ATOM 1515 O O . LEU A 1 193 ? -2.506 1.751 21.906 1 90.25 193 LEU A O 1
ATOM 1519 N N . ARG A 1 194 ? -2.502 2.062 24.078 1 83.12 194 ARG A N 1
ATOM 1520 C CA . ARG A 1 194 ? -3.453 0.987 24.328 1 83.12 194 ARG A CA 1
ATOM 1521 C C . ARG A 1 194 ? -4.875 1.418 23.984 1 83.12 194 ARG A C 1
ATOM 1523 O O . ARG A 1 194 ? -5.707 0.588 23.609 1 83.12 194 ARG A O 1
ATOM 1530 N N . ASP A 1 195 ? -5.09 2.738 24.281 1 82.81 195 ASP A N 1
ATOM 1531 C CA . ASP A 1 195 ? -6.395 3.299 23.938 1 82.81 195 ASP A CA 1
ATOM 1532 C C . ASP A 1 195 ? -6.285 4.781 23.594 1 82.81 195 ASP A C 1
ATOM 1534 O O . ASP A 1 195 ? -5.207 5.371 23.703 1 82.81 195 ASP A O 1
ATOM 1538 N N . GLY A 1 196 ? -7.352 5.316 23.125 1 81.38 196 GLY A N 1
ATOM 1539 C CA . GLY A 1 196 ? -7.371 6.715 22.719 1 81.38 196 GLY A CA 1
ATOM 1540 C C . GLY A 1 196 ? -7.945 7.633 23.781 1 81.38 196 GLY A C 1
ATOM 1541 O O . GLY A 1 196 ? -8.461 8.711 23.469 1 81.38 196 GLY A O 1
ATOM 1542 N N . LYS A 1 197 ? -7.785 7.199 25.172 1 86 197 LYS A N 1
ATOM 1543 C CA . LYS A 1 197 ? -8.344 8 26.25 1 86 197 LYS A CA 1
ATOM 1544 C C . LYS A 1 197 ? -7.387 9.117 26.656 1 86 197 LYS A C 1
ATOM 1546 O O . LYS A 1 197 ? -6.168 8.977 26.547 1 86 197 LYS A O 1
ATOM 1551 N N . ALA A 1 198 ? -7.949 10.195 27.094 1 91.12 198 ALA A N 1
ATOM 1552 C CA . ALA A 1 198 ? -7.195 11.391 27.469 1 91.12 198 ALA A CA 1
ATOM 1553 C C . ALA A 1 198 ? -6.113 11.055 28.484 1 91.12 198 ALA A C 1
ATOM 1555 O O . ALA A 1 198 ? -4.977 11.523 28.375 1 91.12 198 ALA A O 1
ATOM 1556 N N . ASN A 1 199 ? -6.441 10.234 29.469 1 91.75 199 ASN A N 1
ATOM 1557 C CA . ASN A 1 199 ? -5.488 9.891 30.516 1 91.75 199 ASN A CA 1
ATOM 1558 C C . ASN A 1 199 ? -4.293 9.125 29.953 1 91.75 199 ASN A C 1
ATOM 1560 O O . ASN A 1 199 ? -3.158 9.336 30.391 1 91.75 199 ASN A O 1
ATOM 1564 N N . THR A 1 200 ? -4.582 8.234 29.062 1 91.94 200 THR A N 1
ATOM 1565 C CA . THR A 1 200 ? -3.516 7.449 28.453 1 91.94 200 THR A CA 1
ATOM 1566 C C . THR A 1 200 ? -2.594 8.344 27.625 1 91.94 200 THR A C 1
ATOM 1568 O O . THR A 1 200 ? -1.371 8.195 27.672 1 91.94 200 THR A O 1
ATOM 1571 N N . ILE A 1 201 ? -3.172 9.242 26.891 1 93.44 201 ILE A N 1
ATOM 1572 C CA . ILE A 1 201 ? -2.404 10.164 26.062 1 93.44 201 ILE A CA 1
ATOM 1573 C C . ILE A 1 201 ? -1.565 11.086 26.938 1 93.44 201 ILE A C 1
ATOM 1575 O O . ILE A 1 201 ? -0.377 11.289 26.688 1 93.44 201 ILE A O 1
ATOM 1579 N N . LYS A 1 202 ? -2.213 11.617 27.984 1 94.38 202 LYS A N 1
ATOM 1580 C CA . LYS A 1 202 ? -1.511 12.492 28.922 1 94.38 202 LYS A CA 1
ATOM 1581 C C . LYS A 1 202 ? -0.359 11.758 29.594 1 94.38 202 LYS A C 1
ATOM 1583 O O . LYS A 1 202 ? 0.731 12.312 29.75 1 94.38 202 LYS A O 1
ATOM 1588 N N . ALA A 1 203 ? -0.605 10.539 29.969 1 94.12 203 ALA A N 1
ATOM 1589 C CA . ALA A 1 203 ? 0.436 9.742 30.609 1 94.12 203 ALA A CA 1
ATOM 1590 C C . ALA A 1 203 ? 1.616 9.523 29.656 1 94.12 203 ALA A C 1
ATOM 1592 O O . ALA A 1 203 ? 2.773 9.586 30.078 1 94.12 203 ALA A O 1
ATOM 1593 N N . ALA A 1 204 ? 1.315 9.219 28.453 1 94 204 ALA A N 1
ATOM 1594 C CA . ALA A 1 204 ? 2.363 9.008 27.453 1 94 204 ALA A CA 1
ATOM 1595 C C . ALA A 1 204 ? 3.18 10.281 27.25 1 94 204 ALA A C 1
ATOM 1597 O O . ALA A 1 204 ? 4.41 10.227 27.141 1 94 204 ALA A O 1
ATOM 1598 N N . LEU A 1 205 ? 2.514 11.398 27.141 1 94.38 205 LEU A N 1
ATOM 1599 C CA . LEU A 1 205 ? 3.168 12.695 26.969 1 94.38 205 LEU A CA 1
ATOM 1600 C C . LEU A 1 205 ? 4.031 13.031 28.172 1 94.38 205 LEU A C 1
ATOM 1602 O O . LEU A 1 205 ? 5.184 13.445 28.031 1 94.38 205 LEU A O 1
ATOM 1606 N N . SER A 1 206 ? 3.467 12.844 29.344 1 93.88 206 SER A N 1
ATOM 1607 C CA . SER A 1 206 ? 4.188 13.141 30.578 1 93.88 206 SER A CA 1
ATOM 1608 C C . SER A 1 206 ? 5.418 12.25 30.719 1 93.88 206 SER A C 1
ATOM 1610 O O . SER A 1 206 ? 6.48 12.711 31.141 1 93.88 206 SER A O 1
ATOM 1612 N N . GLN A 1 207 ? 5.188 11.031 30.375 1 94.19 207 GLN A N 1
ATOM 1613 C CA . GLN A 1 207 ? 6.305 10.102 30.453 1 94.19 207 GLN A CA 1
ATOM 1614 C C . GLN A 1 207 ? 7.438 10.516 29.516 1 94.19 207 GLN A C 1
ATOM 1616 O O . GLN A 1 207 ? 8.609 10.453 29.875 1 94.19 207 GLN A O 1
ATOM 1621 N N . TYR A 1 208 ? 7.098 10.93 28.375 1 94.38 208 TYR A N 1
ATOM 1622 C CA . TYR A 1 208 ? 8.102 11.359 27.422 1 94.38 208 TYR A CA 1
ATOM 1623 C C . TYR A 1 208 ? 8.852 12.586 27.922 1 94.38 208 TYR A C 1
ATOM 1625 O O . TYR A 1 208 ? 10.07 12.68 27.797 1 94.38 208 TYR A O 1
ATOM 1633 N N . LEU A 1 209 ? 8.133 13.594 28.469 1 95.25 209 LEU A N 1
ATOM 1634 C CA . LEU A 1 209 ? 8.742 14.805 29 1 95.25 209 LEU A CA 1
ATOM 1635 C C . LEU A 1 209 ? 9.68 14.484 30.156 1 95.25 209 LEU A C 1
ATOM 1637 O O . LEU A 1 209 ? 10.797 15.008 30.219 1 95.25 209 LEU A O 1
ATOM 1641 N N . GLU A 1 210 ? 9.258 13.562 30.969 1 94.44 210 GLU A N 1
ATOM 1642 C CA . GLU A 1 210 ? 10.062 13.172 32.125 1 94.44 210 GLU A CA 1
ATOM 1643 C C . GLU A 1 210 ? 11.312 12.406 31.688 1 94.44 210 GLU A C 1
ATOM 1645 O O . GLU A 1 210 ? 12.414 12.68 32.156 1 94.44 210 GLU A O 1
ATOM 1650 N N . ASP A 1 211 ? 11.094 11.453 30.797 1 94.56 211 ASP A N 1
ATOM 1651 C CA . ASP A 1 211 ? 12.203 10.617 30.328 1 94.56 211 ASP A CA 1
ATOM 1652 C C . ASP A 1 211 ? 13.297 11.469 29.688 1 94.56 211 ASP A C 1
ATOM 1654 O O . ASP A 1 211 ? 14.477 11.102 29.734 1 94.56 211 ASP A O 1
ATOM 1658 N N . ASN A 1 212 ? 12.914 12.609 29.141 1 94.75 212 ASN A N 1
ATOM 1659 C CA . ASN A 1 212 ? 13.883 13.414 28.391 1 94.75 212 ASN A CA 1
ATOM 1660 C C . ASN A 1 212 ? 14.195 14.719 29.125 1 94.75 212 ASN A C 1
ATOM 1662 O O . ASN A 1 212 ? 14.797 15.625 28.547 1 94.75 212 ASN A O 1
ATOM 1666 N N . ASN A 1 213 ? 13.742 14.898 30.328 1 93.75 213 ASN A N 1
ATOM 1667 C CA . ASN A 1 213 ? 14.016 16.031 31.203 1 93.75 213 ASN A CA 1
ATOM 1668 C C . ASN A 1 213 ? 13.523 17.344 30.578 1 93.75 213 ASN A C 1
ATOM 1670 O O . ASN A 1 213 ? 14.273 18.312 30.5 1 93.75 213 ASN A O 1
ATOM 1674 N N . LEU A 1 214 ? 12.367 17.266 30.078 1 95.38 214 LEU A N 1
ATOM 1675 C CA . LEU A 1 214 ? 11.703 18.453 29.562 1 95.38 214 LEU A CA 1
ATOM 1676 C C . LEU A 1 214 ? 10.648 18.969 30.531 1 95.38 214 LEU A C 1
ATOM 1678 O O . LEU A 1 214 ? 9.781 18.203 30.969 1 95.38 214 LEU A O 1
ATOM 1682 N N . SER A 1 215 ? 10.734 20.188 30.844 1 94.69 215 SER A N 1
ATOM 1683 C CA . SER A 1 215 ? 9.844 20.734 31.859 1 94.69 215 SER A CA 1
ATOM 1684 C C . SER A 1 215 ? 8.508 21.141 31.25 1 94.69 215 SER A C 1
ATOM 1686 O O . SER A 1 215 ? 8.469 21.859 30.25 1 94.69 215 SER A O 1
ATOM 1688 N N . ILE A 1 216 ? 7.461 20.797 31.891 1 95.31 216 ILE A N 1
ATOM 1689 C CA . ILE A 1 216 ? 6.113 21.156 31.453 1 95.31 216 ILE A CA 1
ATOM 1690 C C . ILE A 1 216 ? 5.914 22.672 31.625 1 95.31 216 ILE A C 1
ATOM 1692 O O . ILE A 1 216 ? 5.07 23.266 30.953 1 95.31 216 ILE A O 1
ATOM 1696 N N . GLN A 1 217 ? 6.688 23.312 32.438 1 95.19 217 GLN A N 1
ATOM 1697 C CA . GLN A 1 217 ? 6.559 24.75 32.688 1 95.19 217 GLN A CA 1
ATOM 1698 C C . GLN A 1 217 ? 7.02 25.562 31.5 1 95.19 217 GLN A C 1
ATOM 1700 O O . GLN A 1 217 ? 6.613 26.719 31.328 1 95.19 217 GLN A O 1
ATOM 1705 N N . LYS A 1 218 ? 7.789 24.953 30.641 1 96.06 218 LYS A N 1
ATOM 1706 C CA . LYS A 1 218 ? 8.289 25.641 29.453 1 96.06 218 LYS A CA 1
ATOM 1707 C C . LYS A 1 218 ? 7.266 25.609 28.328 1 96.06 218 LYS A C 1
ATOM 1709 O O . LYS A 1 218 ? 7.395 26.344 27.328 1 96.06 218 LYS A O 1
ATOM 1714 N N . VAL A 1 219 ? 6.27 24.828 28.516 1 96.88 219 VAL A N 1
ATOM 1715 C CA . VAL A 1 219 ? 5.305 24.625 27.438 1 96.88 219 VAL A CA 1
ATOM 1716 C C . VAL A 1 219 ? 4.359 25.828 27.375 1 96.88 219 VAL A C 1
ATOM 1718 O O . VAL A 1 219 ? 3.652 26.125 28.328 1 96.88 219 VAL A O 1
ATOM 1721 N N . ALA A 1 220 ? 4.398 26.469 26.234 1 95.5 220 ALA A N 1
ATOM 1722 C CA . ALA A 1 220 ? 3.584 27.672 26.062 1 95.5 220 ALA A CA 1
ATOM 1723 C C . ALA A 1 220 ? 2.307 27.359 25.281 1 95.5 220 ALA A C 1
ATOM 1725 O O . ALA A 1 220 ? 1.309 28.062 25.406 1 95.5 220 ALA A O 1
ATOM 1726 N N . GLY A 1 221 ? 2.395 26.328 24.5 1 94 221 GLY A N 1
ATOM 1727 C CA . GLY A 1 221 ? 1.24 26 23.688 1 94 221 GLY A CA 1
ATOM 1728 C C . GLY A 1 221 ? 1.071 24.516 23.469 1 94 221 GLY A C 1
ATOM 1729 O O . GLY A 1 221 ? 2.047 23.75 23.5 1 94 221 GLY A O 1
ATOM 1730 N N . PHE A 1 222 ? -0.189 24.078 23.219 1 94.44 222 PHE A N 1
ATOM 1731 C CA . PHE A 1 222 ? -0.534 22.703 22.922 1 94.44 222 PHE A CA 1
ATOM 1732 C C . PHE A 1 222 ? -1.529 22.625 21.766 1 94.44 222 PHE A C 1
ATOM 1734 O O . PHE A 1 222 ? -2.557 23.297 21.781 1 94.44 222 PHE A O 1
ATOM 1741 N N . GLY A 1 223 ? -1.102 21.906 20.75 1 91.69 223 GLY A N 1
ATOM 1742 C CA . GLY A 1 223 ? -1.966 21.766 19.594 1 91.69 223 GLY A CA 1
ATOM 1743 C C . GLY A 1 223 ? -2.393 20.344 19.328 1 91.69 223 GLY A C 1
ATOM 1744 O O . GLY A 1 223 ? -1.6 19.406 19.5 1 91.69 223 GLY A O 1
ATOM 1745 N N . SER A 1 224 ? -3.662 20.109 18.938 1 90.5 224 SER A N 1
ATOM 1746 C CA . SER A 1 224 ? -4.199 18.797 18.594 1 90.5 224 SER A CA 1
ATOM 1747 C C . SER A 1 224 ? -5.344 18.922 17.594 1 90.5 224 SER A C 1
ATOM 1749 O O . SER A 1 224 ? -5.684 20.031 17.156 1 90.5 224 SER A O 1
ATOM 1751 N N . ASP A 1 225 ? -5.926 17.828 17.094 1 81.62 225 ASP A N 1
ATOM 1752 C CA . ASP A 1 225 ? -6.961 17.812 16.078 1 81.62 225 ASP A CA 1
ATOM 1753 C C . ASP A 1 225 ? -8.312 18.234 16.641 1 81.62 225 ASP A C 1
ATOM 1755 O O . ASP A 1 225 ? -9.273 18.438 15.906 1 81.62 225 ASP A O 1
ATOM 1759 N N . GLY A 1 226 ? -8.445 18.422 17.969 1 76.38 226 GLY A N 1
ATOM 1760 C CA . GLY A 1 226 ? -9.672 18.938 18.547 1 76.38 226 GLY A CA 1
ATOM 1761 C C . GLY A 1 226 ? -10.609 17.859 19.047 1 76.38 226 GLY A C 1
ATOM 1762 O O . GLY A 1 226 ? -11.711 18.156 19.516 1 76.38 226 GLY A O 1
ATOM 1763 N N . ALA A 1 227 ? -10.219 16.609 18.891 1 77.88 227 ALA A N 1
ATOM 1764 C CA . ALA A 1 227 ? -11.047 15.531 19.438 1 77.88 227 ALA A CA 1
ATOM 1765 C C . ALA A 1 227 ? -11.375 15.773 20.906 1 77.88 227 ALA A C 1
ATOM 1767 O O . ALA A 1 227 ? -10.648 16.484 21.609 1 77.88 227 ALA A O 1
ATOM 1768 N N . ALA A 1 228 ? -12.484 15.32 21.344 1 75.25 228 ALA A N 1
ATOM 1769 C CA . ALA A 1 228 ? -12.945 15.531 22.703 1 75.25 228 ALA A CA 1
ATOM 1770 C C . ALA A 1 228 ? -11.914 15.047 23.719 1 75.25 228 ALA A C 1
ATOM 1772 O O . ALA A 1 228 ? -11.711 15.672 24.766 1 75.25 228 ALA A O 1
ATOM 1773 N N . CYS A 1 229 ? -11.281 14.008 23.328 1 83.19 229 CYS A N 1
ATOM 1774 C CA . CYS A 1 229 ? -10.281 13.453 24.25 1 83.19 229 CYS A CA 1
ATOM 1775 C C . CYS A 1 229 ? -9.07 14.375 24.359 1 83.19 229 CYS A C 1
ATOM 1777 O O . CYS A 1 229 ? -8.336 14.32 25.344 1 83.19 229 CYS A O 1
ATOM 1779 N N . MET A 1 230 ? -8.898 15.203 23.438 1 86.44 230 MET A N 1
ATOM 1780 C CA . MET A 1 230 ? -7.719 16.062 23.406 1 86.44 230 MET A CA 1
ATOM 1781 C C . MET A 1 230 ? -8.016 17.422 24.031 1 86.44 230 MET A C 1
ATOM 1783 O O . MET A 1 230 ? -7.293 17.891 24.906 1 86.44 230 MET A O 1
ATOM 1787 N N . ILE A 1 231 ? -9.133 18.047 23.562 1 76.5 231 ILE A N 1
ATOM 1788 C CA . ILE A 1 231 ? -9.328 19.438 23.953 1 76.5 231 ILE A CA 1
ATOM 1789 C C . ILE A 1 231 ? -10.602 19.562 24.781 1 76.5 231 ILE A C 1
ATOM 1791 O O . ILE A 1 231 ? -11.031 20.672 25.109 1 76.5 231 ILE A O 1
ATOM 1795 N N . GLY A 1 232 ? -11.133 18.438 25.172 1 73.56 232 GLY A N 1
ATOM 1796 C CA . GLY A 1 232 ? -12.328 18.5 25.984 1 73.56 232 GLY A CA 1
ATOM 1797 C C . GLY A 1 232 ? -12.141 19.297 27.266 1 73.56 232 GLY A C 1
ATOM 1798 O O . GLY A 1 232 ? -11.07 19.234 27.891 1 73.56 232 GLY A O 1
ATOM 1799 N N . ASN A 1 233 ? -13.055 20.047 27.672 1 74.38 233 ASN A N 1
ATOM 1800 C CA . ASN A 1 233 ? -12.953 21 28.766 1 74.38 233 ASN A CA 1
ATOM 1801 C C . ASN A 1 233 ? -12.906 20.297 30.125 1 74.38 233 ASN A C 1
ATOM 1803 O O . ASN A 1 233 ? -12.461 20.859 31.109 1 74.38 233 ASN A O 1
ATOM 1807 N N . ARG A 1 234 ? -13.289 19.109 30.234 1 73.69 234 ARG A N 1
ATOM 1808 C CA . ARG A 1 234 ? -13.398 18.469 31.547 1 73.69 234 ARG A CA 1
ATOM 1809 C C . ARG A 1 234 ? -12.18 17.609 31.828 1 73.69 234 ARG A C 1
ATOM 1811 O O . ARG A 1 234 ? -11.523 17.781 32.875 1 73.69 234 ARG A O 1
ATOM 1818 N N . SER A 1 235 ? -11.953 16.812 30.797 1 82.75 235 SER A N 1
ATOM 1819 C CA . SER A 1 235 ? -10.914 15.828 31.109 1 82.75 235 SER A CA 1
ATOM 1820 C C . SER A 1 235 ? -10 15.609 29.906 1 82.75 235 SER A C 1
ATOM 1822 O O . SER A 1 235 ? -9.312 14.586 29.828 1 82.75 235 SER A O 1
ATOM 1824 N N . GLY A 1 236 ? -10.031 16.578 29.078 1 89.06 236 GLY A N 1
ATOM 1825 C CA . GLY A 1 236 ? -9.188 16.438 27.906 1 89.06 236 GLY A CA 1
ATOM 1826 C C . GLY A 1 236 ? -7.707 16.547 28.219 1 89.06 236 GLY A C 1
ATOM 1827 O O . GLY A 1 236 ? -7.332 17 29.297 1 89.06 236 GLY A O 1
ATOM 1828 N N . VAL A 1 237 ? -6.906 16.125 27.375 1 92.44 237 VAL A N 1
ATOM 1829 C CA . VAL A 1 237 ? -5.457 16.172 27.547 1 92.44 237 VAL A CA 1
ATOM 1830 C C . VAL A 1 237 ? -5.02 17.609 27.828 1 92.44 237 VAL A C 1
ATOM 1832 O O . VAL A 1 237 ? -4.219 17.859 28.734 1 92.44 237 VAL A O 1
ATOM 1835 N N . ALA A 1 238 ? -5.527 18.594 27.062 1 91.25 238 ALA A N 1
ATOM 1836 C CA . ALA A 1 238 ? -5.191 20 27.219 1 91.25 238 ALA A CA 1
ATOM 1837 C C . ALA A 1 238 ? -5.527 20.5 28.625 1 91.25 238 ALA A C 1
ATOM 1839 O O . ALA A 1 238 ? -4.746 21.219 29.234 1 91.25 238 ALA A O 1
ATOM 1840 N N . THR A 1 239 ? -6.676 20.125 29.078 1 91.31 239 THR A N 1
ATOM 1841 C CA . THR A 1 239 ? -7.113 20.531 30.406 1 91.31 239 THR A CA 1
ATOM 1842 C C . THR A 1 239 ? -6.191 19.953 31.484 1 91.31 239 THR A C 1
ATOM 1844 O O . THR A 1 239 ? -5.844 20.656 32.438 1 91.31 239 THR A O 1
ATOM 1847 N N . GLN A 1 240 ? -5.84 18.781 31.297 1 93.81 240 GLN A N 1
ATOM 1848 C CA . GLN A 1 240 ? -4.949 18.141 32.25 1 93.81 240 GLN A CA 1
ATOM 1849 C C . GLN A 1 240 ? -3.57 18.797 32.25 1 93.81 240 GLN A C 1
ATOM 1851 O O . GLN A 1 240 ? -2.951 18.953 33.312 1 93.81 240 GLN A O 1
ATOM 1856 N N . LEU A 1 241 ? -3.092 19.156 31.141 1 93.38 241 LEU A N 1
ATOM 1857 C CA . LEU A 1 241 ? -1.806 19.844 31.031 1 93.38 241 LEU A CA 1
ATOM 1858 C C . LEU A 1 241 ? -1.861 21.219 31.688 1 93.38 241 LEU A C 1
ATOM 1860 O O . LEU A 1 241 ? -0.906 21.641 32.344 1 93.38 241 LEU A O 1
ATOM 1864 N N . LYS A 1 242 ? -2.992 21.922 31.531 1 92.88 242 LYS A N 1
ATOM 1865 C CA . LYS A 1 242 ? -3.172 23.266 32.062 1 92.88 242 LYS A CA 1
ATOM 1866 C C . LYS A 1 242 ? -3.227 23.234 33.594 1 92.88 242 LYS A C 1
ATOM 1868 O O . LYS A 1 242 ? -2.938 24.25 34.25 1 92.88 242 LYS A O 1
ATOM 1873 N N . GLN A 1 243 ? -3.631 22.109 34.094 1 92.69 243 GLN A N 1
ATOM 1874 C CA . GLN A 1 243 ? -3.609 21.953 35.562 1 92.69 243 GLN A CA 1
ATOM 1875 C C . GLN A 1 243 ? -2.182 22 36.094 1 92.69 243 GLN A C 1
ATOM 1877 O O . GLN A 1 243 ? -1.947 22.469 37.219 1 92.69 243 GLN A O 1
ATOM 1882 N N . GLU A 1 244 ? -1.338 21.594 35.312 1 93.31 244 GLU A N 1
ATOM 1883 C CA . GLU A 1 244 ? 0.069 21.625 35.688 1 93.31 244 GLU A CA 1
ATOM 1884 C C . GLU A 1 244 ? 0.716 22.953 35.344 1 93.31 244 GLU A C 1
ATOM 1886 O O . GLU A 1 244 ? 1.62 23.422 36.031 1 93.31 244 GLU A O 1
ATOM 1891 N N . ASN A 1 245 ? 0.37 23.484 34.25 1 95.06 245 ASN A N 1
ATOM 1892 C CA . ASN A 1 245 ? 0.809 24.781 33.75 1 95.06 245 ASN A CA 1
ATOM 1893 C C . ASN A 1 245 ? -0.344 25.562 33.125 1 95.06 245 ASN A C 1
ATOM 1895 O O . ASN A 1 245 ? -0.706 25.328 31.969 1 95.06 245 ASN A O 1
ATOM 1899 N N . ASP A 1 246 ? -0.807 26.516 33.781 1 93.31 246 ASP A N 1
ATOM 1900 C CA . ASP A 1 246 ? -2.021 27.219 33.375 1 93.31 246 ASP A CA 1
ATOM 1901 C C . ASP A 1 246 ? -1.718 28.266 32.312 1 93.31 246 ASP A C 1
ATOM 1903 O O . ASP A 1 246 ? -2.621 28.969 31.844 1 93.31 246 ASP A O 1
ATOM 1907 N N . LYS A 1 247 ? -0.491 28.375 31.922 1 93.62 247 LYS A N 1
ATOM 1908 C CA . LYS A 1 247 ? -0.109 29.344 30.891 1 93.62 247 LYS A CA 1
ATOM 1909 C C . LYS A 1 247 ? -0.118 28.688 29.516 1 93.62 247 LYS A C 1
ATOM 1911 O O . LYS A 1 247 ? 0.101 29.375 28.5 1 93.62 247 LYS A O 1
ATOM 1916 N N . ILE A 1 248 ? -0.467 27.406 29.484 1 93.19 248 ILE A N 1
ATOM 1917 C CA . ILE A 1 248 ? -0.526 26.703 28.219 1 93.19 248 ILE A CA 1
ATOM 1918 C C . ILE A 1 248 ? -1.748 27.156 27.422 1 93.19 248 ILE A C 1
ATOM 1920 O O . ILE A 1 248 ? -2.869 27.156 27.938 1 93.19 248 ILE A O 1
ATOM 1924 N N . VAL A 1 249 ? -1.437 27.609 26.25 1 90.06 249 VAL A N 1
ATOM 1925 C CA . VAL A 1 249 ? -2.518 27.969 25.344 1 90.06 249 VAL A CA 1
ATOM 1926 C C . VAL A 1 249 ? -2.877 26.766 24.469 1 90.06 249 VAL A C 1
ATOM 1928 O O . VAL A 1 249 ? -2.047 26.281 23.688 1 90.06 249 VAL A O 1
ATOM 1931 N N . SER A 1 250 ? -4.062 26.266 24.609 1 88.44 250 SER A N 1
ATOM 1932 C CA . SER A 1 250 ? -4.504 25.125 23.828 1 88.44 250 SER A CA 1
ATOM 1933 C C . SER A 1 250 ? -5.156 25.562 22.516 1 88.44 250 SER A C 1
ATOM 1935 O O . SER A 1 250 ? -6.02 26.453 22.516 1 88.44 250 SER A O 1
ATOM 1937 N N . ILE A 1 251 ? -4.699 25 21.5 1 84.75 251 ILE A N 1
ATOM 1938 C CA . ILE A 1 251 ? -5.215 25.391 20.203 1 84.75 251 ILE A CA 1
ATOM 1939 C C . ILE A 1 251 ? -5.793 24.172 19.484 1 84.75 251 ILE A C 1
ATOM 1941 O O . ILE A 1 251 ? -5.152 23.125 19.406 1 84.75 251 ILE A O 1
ATOM 1945 N N . HIS A 1 252 ? -6.988 24.297 19.062 1 87.06 252 HIS A N 1
ATOM 1946 C CA . HIS A 1 252 ? -7.574 23.359 18.109 1 87.06 252 HIS A CA 1
ATOM 1947 C C . HIS A 1 252 ? -7.086 23.641 16.688 1 87.06 252 HIS A C 1
ATOM 1949 O O . HIS A 1 252 ? -7.238 24.75 16.188 1 87.06 252 HIS A O 1
ATOM 1955 N N . CYS A 1 253 ? -6.504 22.688 16.094 1 86.12 253 CYS A N 1
ATOM 1956 C CA . CYS A 1 253 ? -5.91 22.844 14.766 1 86.12 253 CYS A CA 1
ATOM 1957 C C . CYS A 1 253 ? -6.859 23.578 13.82 1 86.12 253 CYS A C 1
ATOM 1959 O O . CYS A 1 253 ? -7.98 23.125 13.586 1 86.12 253 CYS A O 1
ATOM 1961 N N . VAL A 1 254 ? -6.355 24.594 13.289 1 86 254 VAL A N 1
ATOM 1962 C CA . VAL A 1 254 ? -7.18 25.5 12.477 1 86 254 VAL A CA 1
ATOM 1963 C C . VAL A 1 254 ? -7.613 24.781 11.203 1 86 254 VAL A C 1
ATOM 1965 O O . VAL A 1 254 ? -8.711 25.016 10.695 1 86 254 VAL A O 1
ATOM 1968 N N . ALA A 1 255 ? -6.719 23.984 10.664 1 85.19 255 ALA A N 1
ATOM 1969 C CA . ALA A 1 255 ? -7.082 23.234 9.469 1 85.19 255 ALA A CA 1
ATOM 1970 C C . ALA A 1 255 ? -8.266 22.312 9.742 1 85.19 255 ALA A C 1
ATOM 1972 O O . ALA A 1 255 ? -9.156 22.172 8.898 1 85.19 255 ALA A O 1
ATOM 1973 N N . HIS A 1 256 ? -8.258 21.703 10.836 1 85.5 256 HIS A N 1
ATOM 1974 C CA . HIS A 1 256 ? -9.359 20.828 11.219 1 85.5 256 HIS A CA 1
ATOM 1975 C C . HIS A 1 256 ? -10.641 21.609 11.469 1 85.5 256 HIS A C 1
ATOM 1977 O O . HIS A 1 256 ? -11.734 21.141 11.148 1 85.5 256 HIS A O 1
ATOM 1983 N N . ARG A 1 257 ? -10.492 22.734 12.102 1 86.38 257 ARG A N 1
ATOM 1984 C CA . ARG A 1 257 ? -11.641 23.594 12.328 1 86.38 257 ARG A CA 1
ATOM 1985 C C . ARG A 1 257 ? -12.305 23.984 11.008 1 86.38 257 ARG A C 1
ATOM 1987 O O . ARG A 1 257 ? -13.531 24 10.906 1 86.38 257 ARG A O 1
ATOM 1994 N N . CYS A 1 258 ? -11.43 24.297 10.102 1 87.88 258 CYS A N 1
ATOM 1995 C CA . CYS A 1 258 ? -11.938 24.672 8.781 1 87.88 258 CYS A CA 1
ATOM 1996 C C . CYS A 1 258 ? -12.695 23.516 8.141 1 87.88 258 CYS A C 1
ATOM 1998 O O . CYS A 1 258 ? -13.781 23.703 7.602 1 87.88 258 CYS A O 1
ATOM 2000 N N . ALA A 1 259 ? -12.141 22.375 8.203 1 87 259 ALA A N 1
ATOM 2001 C CA . ALA A 1 259 ? -12.773 21.188 7.633 1 87 259 ALA A CA 1
ATOM 2002 C C . ALA A 1 259 ? -14.109 20.891 8.312 1 87 259 ALA A C 1
ATOM 2004 O O . ALA A 1 259 ? -15.078 20.516 7.656 1 87 259 ALA A O 1
ATOM 2005 N N . LEU A 1 260 ? -14.18 21.062 9.609 1 85.62 260 LEU A N 1
ATOM 2006 C CA . LEU A 1 260 ? -15.406 20.844 10.367 1 85.62 260 LEU A CA 1
ATOM 2007 C C . LEU A 1 260 ? -16.469 21.875 9.984 1 85.62 260 LEU A C 1
ATOM 2009 O O . LEU A 1 260 ? -17.656 21.547 9.914 1 85.62 260 LEU A O 1
ATOM 2013 N N . ALA A 1 261 ? -15.961 23.062 9.82 1 88.75 261 ALA A N 1
ATOM 2014 C CA . ALA A 1 261 ? -16.891 24.125 9.445 1 88.75 261 ALA A CA 1
ATOM 2015 C C . ALA A 1 261 ? -17.594 23.797 8.133 1 88.75 261 ALA A C 1
ATOM 2017 O O . ALA A 1 261 ? -18.812 23.922 8.023 1 88.75 261 ALA A O 1
ATOM 2018 N N . VAL A 1 262 ? -16.875 23.359 7.227 1 89 262 VAL A N 1
ATOM 2019 C CA . VAL A 1 262 ? -17.422 23.031 5.91 1 89 262 VAL A CA 1
ATOM 2020 C C . VAL A 1 262 ? -18.297 21.781 6 1 89 262 VAL A C 1
ATOM 2022 O O . VAL A 1 262 ? -19.391 21.75 5.438 1 89 262 VAL A O 1
ATOM 2025 N N . GLY A 1 263 ? -17.797 20.781 6.668 1 89.5 263 GLY A N 1
ATOM 2026 C CA . GLY A 1 263 ? -18.531 19.531 6.801 1 89.5 263 GLY A CA 1
ATOM 2027 C C . GLY A 1 263 ? -19.875 19.688 7.484 1 89.5 263 GLY A C 1
ATOM 2028 O O . GLY A 1 263 ? -20.875 19.141 7.023 1 89.5 263 GLY A O 1
ATOM 2029 N N . GLN A 1 264 ? -19.906 20.422 8.547 1 88.31 264 GLN A N 1
ATOM 2030 C CA . GLN A 1 264 ? -21.141 20.625 9.289 1 88.31 264 GLN A CA 1
ATOM 2031 C C . GLN A 1 264 ? -22.141 21.469 8.484 1 88.31 264 GLN A C 1
ATOM 2033 O O . GLN A 1 264 ? -23.344 21.234 8.547 1 88.31 264 GLN A O 1
ATOM 2038 N N . SER A 1 265 ? -21.594 22.438 7.789 1 90.38 265 SER A N 1
ATOM 2039 C CA . SER A 1 265 ? -22.469 23.266 6.945 1 90.38 265 SER A CA 1
ATOM 2040 C C . SER A 1 265 ? -23.109 22.422 5.844 1 90.38 265 SER A C 1
ATOM 2042 O O . SER A 1 265 ? -24.297 22.562 5.559 1 90.38 265 SER A O 1
ATOM 2044 N N . GLY A 1 266 ? -22.297 21.609 5.23 1 87.62 266 GLY A N 1
ATOM 2045 C CA . GLY A 1 266 ? -22.812 20.719 4.199 1 87.62 266 GLY A CA 1
ATOM 2046 C C . GLY A 1 266 ? -23.859 19.75 4.723 1 87.62 266 GLY A C 1
ATOM 2047 O O . GLY A 1 266 ? -24.891 19.531 4.074 1 87.62 266 GLY A O 1
ATOM 2048 N N . ASN A 1 267 ? -23.688 19.234 5.887 1 87.88 267 ASN A N 1
ATOM 2049 C CA . ASN A 1 267 ? -24.578 18.234 6.461 1 87.88 267 ASN A CA 1
ATOM 2050 C C . ASN A 1 267 ? -25.859 18.875 7.008 1 87.88 267 ASN A C 1
ATOM 2052 O O . ASN A 1 267 ? -26.891 18.219 7.113 1 87.88 267 ASN A O 1
ATOM 2056 N N . LYS A 1 268 ? -25.75 20.141 7.375 1 90.06 268 LYS A N 1
ATOM 2057 C CA . LYS A 1 268 ? -26.906 20.844 7.898 1 90.06 268 LYS A CA 1
ATOM 2058 C C . LYS A 1 268 ? -27.938 21.094 6.805 1 90.06 268 LYS A C 1
ATOM 2060 O O . LYS A 1 268 ? -29.141 21.156 7.078 1 90.06 268 LYS A O 1
ATOM 2065 N N . VAL A 1 269 ? -27.422 21.328 5.633 1 93.88 269 VAL A N 1
ATOM 2066 C CA . VAL A 1 269 ? -28.328 21.453 4.496 1 93.88 269 VAL A CA 1
ATOM 2067 C C . VAL A 1 269 ? -28.766 20.078 4.016 1 93.88 269 VAL A C 1
ATOM 2069 O O . VAL A 1 269 ? -27.984 19.375 3.371 1 93.88 269 VAL A O 1
ATOM 2072 N N . LYS A 1 270 ? -29.953 19.734 4.188 1 92.81 270 LYS A N 1
ATOM 2073 C CA . LYS A 1 270 ? -30.484 18.375 4.016 1 92.81 270 LYS A CA 1
ATOM 2074 C C . LYS A 1 270 ? -30.156 17.844 2.627 1 92.81 270 LYS A C 1
ATOM 2076 O O . LYS A 1 270 ? -29.719 16.688 2.488 1 92.81 270 LYS A O 1
ATOM 2081 N N . TYR A 1 271 ? -30.344 18.641 1.659 1 95.06 271 TYR A N 1
ATOM 2082 C CA . TYR A 1 271 ? -30.141 18.141 0.302 1 95.06 271 TYR A CA 1
ATOM 2083 C C . TYR A 1 271 ? -28.672 17.828 0.054 1 95.06 271 TYR A C 1
ATOM 2085 O O . TYR A 1 271 ? -28.344 16.844 -0.601 1 95.06 271 TYR A O 1
ATOM 2093 N N . ILE A 1 272 ? -27.797 18.656 0.48 1 94.81 272 ILE A N 1
ATOM 2094 C CA . ILE A 1 272 ? -26.375 18.469 0.251 1 94.81 272 ILE A CA 1
ATOM 2095 C C . ILE A 1 272 ? -25.875 17.281 1.053 1 94.81 272 ILE A C 1
ATOM 2097 O O . ILE A 1 272 ? -25.141 16.422 0.525 1 94.81 272 ILE A O 1
ATOM 2101 N N . GLY A 1 273 ? -26.234 17.141 2.287 1 91.69 273 GLY A N 1
ATOM 2102 C CA . GLY A 1 273 ? -25.734 16.109 3.188 1 91.69 273 GLY A CA 1
ATOM 2103 C C . GLY A 1 273 ? -26.359 14.75 2.947 1 91.69 273 GLY A C 1
ATOM 2104 O O . GLY A 1 273 ? -25.672 13.727 3.061 1 91.69 273 GLY A O 1
ATOM 2105 N N . GLU A 1 274 ? -27.625 14.727 2.516 1 93.25 274 GLU A N 1
ATOM 2106 C CA . GLU A 1 274 ? -28.344 13.453 2.494 1 93.25 274 GLU A CA 1
ATOM 2107 C C . GLU A 1 274 ? -28.562 12.977 1.063 1 93.25 274 GLU A C 1
ATOM 2109 O O . GLU A 1 274 ? -28.844 11.797 0.836 1 93.25 274 GLU A O 1
ATOM 2114 N N . VAL A 1 275 ? -28.453 13.867 0.146 1 94.75 275 VAL A N 1
ATOM 2115 C CA . VAL A 1 275 ? -28.766 13.461 -1.222 1 94.75 275 VAL A CA 1
ATOM 2116 C C . VAL A 1 275 ? -27.531 13.633 -2.102 1 94.75 275 VAL A C 1
ATOM 2118 O O . VAL A 1 275 ? -27.016 12.656 -2.654 1 94.75 275 VAL A O 1
ATOM 2121 N N . PHE A 1 276 ? -27.047 14.828 -2.152 1 95.69 276 PHE A N 1
ATOM 2122 C CA . PHE A 1 276 ? -25.969 15.133 -3.086 1 95.69 276 PHE A CA 1
ATOM 2123 C C . PHE A 1 276 ? -24.703 14.344 -2.74 1 95.69 276 PHE A C 1
ATOM 2125 O O . PHE A 1 276 ? -24.141 13.672 -3.6 1 95.69 276 PHE A O 1
ATOM 2132 N N . LYS A 1 277 ? -24.281 14.422 -1.47 1 93.44 277 LYS A N 1
ATOM 2133 C CA . LYS A 1 277 ? -23.047 13.781 -1.018 1 93.44 277 LYS A CA 1
ATOM 2134 C C . LYS A 1 277 ? -23.109 12.273 -1.207 1 93.44 277 LYS A C 1
ATOM 2136 O O . LYS A 1 277 ? -22.188 11.672 -1.788 1 93.44 277 LYS A O 1
ATOM 2141 N N . PRO A 1 278 ? -24.141 11.602 -0.786 1 93.5 278 PRO A N 1
ATOM 2142 C CA . PRO A 1 278 ? -24.203 10.148 -0.984 1 93.5 278 PRO A CA 1
ATOM 2143 C C . PRO A 1 278 ? -24.203 9.758 -2.459 1 93.5 278 PRO A C 1
ATOM 2145 O O . PRO A 1 278 ? -23.609 8.742 -2.834 1 93.5 278 PRO A O 1
ATOM 2148 N N . ASN A 1 279 ? -24.891 10.547 -3.258 1 95.5 279 ASN A N 1
ATOM 2149 C CA . ASN A 1 279 ? -24.938 10.234 -4.68 1 95.5 279 ASN A CA 1
ATOM 2150 C C . ASN A 1 279 ? -23.594 10.461 -5.348 1 95.5 279 ASN A C 1
ATOM 2152 O O . ASN A 1 279 ? -23.219 9.742 -6.277 1 95.5 279 ASN A O 1
ATOM 2156 N N . LEU A 1 280 ? -22.938 11.5 -4.898 1 96.12 280 LEU A N 1
ATOM 2157 C CA . LEU A 1 280 ? -21.594 11.742 -5.406 1 96.12 280 LEU A CA 1
ATOM 2158 C C . LEU A 1 280 ? -20.672 10.57 -5.094 1 96.12 280 LEU A C 1
ATOM 2160 O O . LEU A 1 280 ? -19.875 10.164 -5.941 1 96.12 280 LEU A O 1
ATOM 2164 N N . LEU A 1 281 ? -20.75 10.039 -3.887 1 94.19 281 LEU A N 1
ATOM 2165 C CA . LEU A 1 281 ? -19.969 8.875 -3.492 1 94.19 281 LEU A CA 1
ATOM 2166 C C . LEU A 1 281 ? -20.359 7.652 -4.32 1 94.19 281 LEU A C 1
ATOM 2168 O O . LEU A 1 281 ? -19.5 6.895 -4.762 1 94.19 281 LEU A O 1
ATOM 2172 N N . SER A 1 282 ? -21.672 7.477 -4.496 1 94.12 282 SER A N 1
ATOM 2173 C CA . SER A 1 282 ? -22.156 6.355 -5.293 1 94.12 282 SER A CA 1
ATOM 2174 C C . SER A 1 282 ? -21.641 6.426 -6.723 1 94.12 282 SER A C 1
ATOM 2176 O O . SER A 1 282 ? -21.312 5.398 -7.324 1 94.12 282 SER A O 1
ATOM 2178 N N . LEU A 1 283 ? -21.609 7.629 -7.203 1 95.44 283 LEU A N 1
ATOM 2179 C CA . LEU A 1 283 ? -21.094 7.84 -8.555 1 95.44 283 LEU A CA 1
ATOM 2180 C C . LEU A 1 283 ? -19.625 7.445 -8.641 1 95.44 283 LEU A C 1
ATOM 2182 O O . LEU A 1 283 ? -19.219 6.805 -9.609 1 95.44 283 LEU A O 1
ATOM 2186 N N . PHE A 1 284 ? -18.859 7.762 -7.691 1 94.75 284 PHE A N 1
ATOM 2187 C CA . PHE A 1 284 ? -17.453 7.391 -7.641 1 94.75 284 PHE A CA 1
ATOM 2188 C C . PHE A 1 284 ? -17.281 5.875 -7.598 1 94.75 284 PHE A C 1
ATOM 2190 O O . PHE A 1 284 ? -16.484 5.309 -8.352 1 94.75 284 PHE A O 1
ATOM 2197 N N . LEU A 1 285 ? -18.062 5.285 -6.746 1 92.44 285 LEU A N 1
ATOM 2198 C CA . LEU A 1 285 ? -17.969 3.838 -6.582 1 92.44 285 LEU A CA 1
ATOM 2199 C C . LEU A 1 285 ? -18.406 3.117 -7.852 1 92.44 285 LEU A C 1
ATOM 2201 O O . LEU A 1 285 ? -17.891 2.051 -8.18 1 92.44 285 LEU A O 1
ATOM 2205 N N . PHE A 1 286 ? -19.406 3.74 -8.547 1 93.88 286 PHE A N 1
ATOM 2206 C CA . PHE A 1 286 ? -19.922 3.186 -9.797 1 93.88 286 PHE A CA 1
ATOM 2207 C C . PHE A 1 286 ? -18.812 3.021 -10.812 1 93.88 286 PHE A C 1
ATOM 2209 O O . PHE A 1 286 ? -18.734 2.008 -11.516 1 93.88 286 PHE A O 1
ATOM 2216 N N . TYR A 1 287 ? -17.891 3.908 -10.844 1 92.69 287 TYR A N 1
ATOM 2217 C CA . TYR A 1 287 ? -16.828 3.873 -11.836 1 92.69 287 TYR A CA 1
ATOM 2218 C C . TYR A 1 287 ? -15.57 3.227 -11.266 1 92.69 287 TYR A C 1
ATOM 2220 O O . TYR A 1 287 ? -14.883 2.473 -11.961 1 92.69 287 TYR A O 1
ATOM 2228 N N . ASN A 1 288 ? -15.25 3.537 -10.023 1 89.5 288 ASN A N 1
ATOM 2229 C CA . ASN A 1 288 ? -14.039 3.004 -9.398 1 89.5 288 ASN A CA 1
ATOM 2230 C C . ASN A 1 288 ? -14.148 1.499 -9.172 1 89.5 288 ASN A C 1
ATOM 2232 O O . ASN A 1 288 ? -13.133 0.803 -9.117 1 89.5 288 ASN A O 1
ATOM 2236 N N . GLY A 1 289 ? -15.344 0.977 -9.039 1 85.62 289 GLY A N 1
ATOM 2237 C CA . GLY A 1 289 ? -15.562 -0.431 -8.75 1 85.62 289 GLY A CA 1
ATOM 2238 C C . GLY A 1 289 ? -15.586 -1.297 -9.992 1 85.62 289 GLY A C 1
ATOM 2239 O O . GLY A 1 289 ? -15.617 -2.525 -9.906 1 85.62 289 GLY A O 1
ATOM 2240 N N . SER A 1 290 ? -15.523 -0.637 -11.18 1 85.19 290 SER A N 1
ATOM 2241 C CA . SER A 1 290 ? -15.602 -1.385 -12.43 1 85.19 290 SER A CA 1
ATOM 2242 C C . SER A 1 290 ? -14.617 -0.838 -13.461 1 85.19 290 SER A C 1
ATOM 2244 O O . SER A 1 290 ? -14.766 0.291 -13.93 1 85.19 290 SER A O 1
ATOM 2246 N N . ALA A 1 291 ? -13.711 -1.7 -13.805 1 85.5 291 ALA A N 1
ATOM 2247 C CA . ALA A 1 291 ? -12.734 -1.309 -14.812 1 85.5 291 ALA A CA 1
ATOM 2248 C C . ALA A 1 291 ? -13.398 -1.079 -16.172 1 85.5 291 ALA A C 1
ATOM 2250 O O . ALA A 1 291 ? -12.992 -0.2 -16.922 1 85.5 291 ALA A O 1
ATOM 2251 N N . VAL A 1 292 ? -14.43 -1.795 -16.484 1 84.69 292 VAL A N 1
ATOM 2252 C CA . VAL A 1 292 ? -15.141 -1.698 -17.766 1 84.69 292 VAL A CA 1
ATOM 2253 C C . VAL A 1 292 ? -15.844 -0.348 -17.859 1 84.69 292 VAL A C 1
ATOM 2255 O O . VAL A 1 292 ? -15.758 0.332 -18.875 1 84.69 292 VAL A O 1
ATOM 2258 N N . ARG A 1 293 ? -16.484 0.019 -16.812 1 89.69 293 ARG A N 1
ATOM 2259 C CA . ARG A 1 293 ? -17.203 1.288 -16.797 1 89.69 293 ARG A CA 1
ATOM 2260 C C . ARG A 1 293 ? -16.25 2.467 -16.844 1 89.69 293 ARG A C 1
ATOM 2262 O O . ARG A 1 293 ? -16.531 3.486 -17.469 1 89.69 293 ARG A O 1
ATOM 2269 N N . SER A 1 294 ? -15.156 2.285 -16.125 1 90.44 294 SER A N 1
ATOM 2270 C CA . SER A 1 294 ? -14.141 3.334 -16.125 1 90.44 294 SER A CA 1
ATOM 2271 C C . SER A 1 294 ? -13.578 3.545 -17.531 1 90.44 294 SER A C 1
ATOM 2273 O O . SER A 1 294 ? -13.359 4.684 -17.953 1 90.44 294 SER A O 1
ATOM 2275 N N . GLU A 1 295 ? -13.344 2.49 -18.219 1 88.38 295 GLU A N 1
ATOM 2276 C CA . GLU A 1 295 ? -12.852 2.59 -19.578 1 88.38 295 GLU A CA 1
ATOM 2277 C C . GLU A 1 295 ? -13.922 3.166 -20.516 1 88.38 295 GLU A C 1
ATOM 2279 O O . GLU A 1 295 ? -13.609 3.887 -21.453 1 88.38 295 GLU A O 1
ATOM 2284 N N . GLY A 1 296 ? -15.141 2.76 -20.312 1 89.06 296 GLY A N 1
ATOM 2285 C CA . GLY A 1 296 ? -16.234 3.328 -21.062 1 89.06 296 GLY A CA 1
ATOM 2286 C C . GLY A 1 296 ? -16.344 4.836 -20.938 1 89.06 296 GLY A C 1
ATOM 2287 O O . GLY A 1 296 ? -16.562 5.539 -21.922 1 89.06 296 GLY A O 1
ATOM 2288 N N . LEU A 1 297 ? -16.188 5.277 -19.75 1 93.44 297 LEU A N 1
ATOM 2289 C CA . LEU A 1 297 ? -16.219 6.715 -19.516 1 93.44 297 LEU A CA 1
ATOM 2290 C C . LEU A 1 297 ? -15.047 7.395 -20.234 1 93.44 297 LEU A C 1
ATOM 2292 O O . LEU A 1 297 ? -15.219 8.453 -20.844 1 93.44 297 LEU A O 1
ATOM 2296 N N . LYS A 1 298 ? -13.906 6.824 -20.156 1 90.56 298 LYS A N 1
ATOM 2297 C CA . LYS A 1 298 ? -12.727 7.363 -20.812 1 90.56 298 LYS A CA 1
ATOM 2298 C C . LYS A 1 298 ? -12.938 7.473 -22.328 1 90.56 298 LYS A C 1
ATOM 2300 O O . LYS A 1 298 ? -12.539 8.461 -22.953 1 90.56 298 LYS A O 1
ATOM 2305 N N . GLU A 1 299 ? -13.477 6.457 -22.891 1 89.69 299 GLU A N 1
ATOM 2306 C CA . GLU A 1 299 ? -13.75 6.453 -24.328 1 89.69 299 GLU A CA 1
ATOM 2307 C C . GLU A 1 299 ? -14.672 7.609 -24.703 1 89.69 299 GLU A C 1
ATOM 2309 O O . GLU A 1 299 ? -14.445 8.273 -25.719 1 89.69 299 GLU A O 1
ATOM 2314 N N . ILE A 1 300 ? -15.68 7.828 -23.922 1 92.94 300 ILE A N 1
ATOM 2315 C CA . ILE A 1 300 ? -16.625 8.898 -24.203 1 92.94 300 ILE A CA 1
ATOM 2316 C C . ILE A 1 300 ? -15.945 10.258 -24.031 1 92.94 300 ILE A C 1
ATOM 2318 O O . ILE A 1 300 ? -16.203 11.188 -24.797 1 92.94 300 ILE A O 1
ATOM 2322 N N . GLN A 1 301 ? -15.133 10.352 -23.062 1 93 301 GLN A N 1
ATOM 2323 C CA . GLN A 1 301 ? -14.391 11.594 -22.844 1 93 301 GLN A CA 1
ATOM 2324 C C . GLN A 1 301 ? -13.516 11.93 -24.047 1 93 301 GLN A C 1
ATOM 2326 O O . GLN A 1 301 ? -13.43 13.086 -24.453 1 93 301 GLN A O 1
ATOM 2331 N N . VAL A 1 302 ? -12.945 10.945 -24.625 1 90.5 302 VAL A N 1
ATOM 2332 C CA . VAL A 1 302 ? -12.109 11.125 -25.797 1 90.5 302 VAL A CA 1
ATOM 2333 C C . VAL A 1 302 ? -12.969 11.539 -27 1 90.5 302 VAL A C 1
ATOM 2335 O O . VAL A 1 302 ? -12.609 12.461 -27.734 1 90.5 302 VAL A O 1
ATOM 2338 N N . ILE A 1 303 ? -14.109 10.898 -27.172 1 90.62 303 ILE A N 1
ATOM 2339 C CA . ILE A 1 303 ? -15.016 11.164 -28.281 1 90.62 303 ILE A CA 1
ATOM 2340 C C . ILE A 1 303 ? -15.531 12.602 -28.188 1 90.62 303 ILE A C 1
ATOM 2342 O O . ILE A 1 303 ? -15.648 13.297 -29.203 1 90.62 303 ILE A O 1
ATOM 2346 N N . LEU A 1 304 ? -15.781 13.023 -26.984 1 91.81 304 LEU A N 1
ATOM 2347 C CA . LEU A 1 304 ? -16.344 14.352 -26.766 1 91.81 304 LEU A CA 1
ATOM 2348 C C . LEU A 1 304 ? -15.234 15.398 -26.625 1 91.81 304 LEU A C 1
ATOM 2350 O O . LEU A 1 304 ? -15.516 16.562 -26.359 1 91.81 304 LEU A O 1
ATOM 2354 N N . HIS A 1 305 ? -13.961 14.945 -26.672 1 88.06 305 HIS A N 1
ATOM 2355 C CA . HIS A 1 305 ? -12.789 15.805 -26.594 1 88.06 305 HIS A CA 1
ATOM 2356 C C . HIS A 1 305 ? -12.695 16.5 -25.234 1 88.06 305 HIS A C 1
ATOM 2358 O O . HIS A 1 305 ? -12.438 17.703 -25.172 1 88.06 305 HIS A O 1
ATOM 2364 N N . GLU A 1 306 ? -13.156 15.75 -24.25 1 88.44 306 GLU A N 1
ATOM 2365 C CA . GLU A 1 306 ? -12.969 16.203 -22.891 1 88.44 306 GLU A CA 1
ATOM 2366 C C . GLU A 1 306 ? -11.688 15.648 -22.281 1 88.44 306 GLU A C 1
ATOM 2368 O O . GLU A 1 306 ? -11.062 14.758 -22.859 1 88.44 306 GLU A O 1
ATOM 2373 N N . LEU A 1 307 ? -11.305 16.266 -21.219 1 85.38 307 LEU A N 1
ATOM 2374 C CA . LEU A 1 307 ? -10.148 15.742 -20.5 1 85.38 307 LEU A CA 1
ATOM 2375 C C . LEU A 1 307 ? -10.438 14.359 -19.922 1 85.38 307 LEU A C 1
ATOM 2377 O O . LEU A 1 307 ? -11.523 14.117 -19.406 1 85.38 307 LEU A O 1
ATOM 2381 N N . THR A 1 308 ? -9.547 13.516 -20.188 1 83.69 308 THR A N 1
ATOM 2382 C CA . THR A 1 308 ? -9.695 12.188 -19.594 1 83.69 308 THR A CA 1
ATOM 2383 C C . THR A 1 308 ? -9.375 12.211 -18.109 1 83.69 308 THR A C 1
ATOM 2385 O O . THR A 1 308 ? -8.211 12.227 -17.719 1 83.69 308 THR A O 1
ATOM 2388 N N . LEU A 1 309 ? -10.453 12.297 -17.328 1 86.25 309 LEU A N 1
ATOM 2389 C CA . LEU A 1 309 ? -10.297 12.406 -15.883 1 86.25 309 LEU A CA 1
ATOM 2390 C C . LEU A 1 309 ? -11.055 11.289 -15.172 1 86.25 309 LEU A C 1
ATOM 2392 O O . LEU A 1 309 ? -12.125 10.867 -15.625 1 86.25 309 LEU A O 1
ATOM 2396 N N . LYS A 1 310 ? -10.477 10.859 -14.125 1 87.5 310 LYS A N 1
ATOM 2397 C CA . LYS A 1 310 ? -11.18 9.938 -13.242 1 87.5 310 LYS A CA 1
ATOM 2398 C C . LYS A 1 310 ? -11.906 10.688 -12.125 1 87.5 310 LYS A C 1
ATOM 2400 O O . LYS A 1 310 ? -11.438 11.734 -11.68 1 87.5 310 LYS A O 1
ATOM 2405 N N . LEU A 1 311 ? -12.992 10.164 -11.789 1 92.06 311 LEU A N 1
ATOM 2406 C CA . LEU A 1 311 ? -13.703 10.75 -10.656 1 92.06 311 LEU A CA 1
ATOM 2407 C C . LEU A 1 311 ? -12.938 10.531 -9.359 1 92.06 311 LEU A C 1
ATOM 2409 O O . LEU A 1 311 ? -12.188 9.555 -9.227 1 92.06 311 LEU A O 1
ATOM 2413 N N . LYS A 1 312 ? -13.07 11.453 -8.492 1 90.88 312 LYS A N 1
ATOM 2414 C CA . LYS A 1 312 ? -12.359 11.391 -7.215 1 90.88 312 LYS A CA 1
ATOM 2415 C C . LYS A 1 312 ? -13.305 11.016 -6.078 1 90.88 312 LYS A C 1
ATOM 2417 O O . LYS A 1 312 ? -14.5 11.281 -6.152 1 90.88 312 LYS A O 1
ATOM 2422 N N . GLN A 1 313 ? -12.758 10.344 -5.102 1 89.94 313 GLN A N 1
ATOM 2423 C CA . GLN A 1 313 ? -13.555 9.859 -3.982 1 89.94 313 GLN A CA 1
ATOM 2424 C C . GLN A 1 313 ? -13.852 10.984 -2.992 1 89.94 313 GLN A C 1
ATOM 2426 O O . GLN A 1 313 ? -12.938 11.609 -2.459 1 89.94 313 GLN A O 1
ATOM 2431 N N . PRO A 1 314 ? -15.102 11.297 -2.768 1 89.19 314 PRO A N 1
ATOM 2432 C CA . PRO A 1 314 ? -15.453 12.18 -1.656 1 89.19 314 PRO A CA 1
ATOM 2433 C C . PRO A 1 314 ? -15.391 11.484 -0.301 1 89.19 314 PRO A C 1
ATOM 2435 O O . PRO A 1 314 ? -15.984 10.414 -0.126 1 89.19 314 PRO A O 1
ATOM 2438 N N . LYS A 1 315 ? -14.664 12 0.662 1 80.31 315 LYS A N 1
ATOM 2439 C CA . LYS A 1 315 ? -14.531 11.383 1.98 1 80.31 315 LYS A CA 1
ATOM 2440 C C . LYS A 1 315 ? -15.312 12.172 3.031 1 80.31 315 LYS A C 1
ATOM 2442 O O . LYS A 1 315 ? -15.258 13.398 3.059 1 80.31 315 LYS A O 1
ATOM 2447 N N . ASP A 1 316 ? -15.922 11.453 3.793 1 69.88 316 ASP A N 1
ATOM 2448 C CA . ASP A 1 316 ? -16.75 12.094 4.816 1 69.88 316 ASP A CA 1
ATOM 2449 C C . ASP A 1 316 ? -15.883 12.727 5.902 1 69.88 316 ASP A C 1
ATOM 2451 O O . ASP A 1 316 ? -16.188 13.82 6.391 1 69.88 316 ASP A O 1
ATOM 2455 N N . VAL A 1 317 ? -14.828 11.992 6.215 1 63.53 317 VAL A N 1
ATOM 2456 C CA . VAL A 1 317 ? -13.969 12.453 7.297 1 63.53 317 VAL A CA 1
ATOM 2457 C C . VAL A 1 317 ? -13.164 13.664 6.836 1 63.53 317 VAL A C 1
ATOM 2459 O O . VAL A 1 317 ? -12.703 14.461 7.66 1 63.53 317 VAL A O 1
ATOM 2462 N N . ARG A 1 318 ? -13.094 13.734 5.445 1 70.5 318 ARG A N 1
ATOM 2463 C CA . ARG A 1 318 ? -12.352 14.859 4.883 1 70.5 318 ARG A CA 1
ATOM 2464 C C . ARG A 1 318 ? -13.195 15.625 3.877 1 70.5 318 ARG A C 1
ATOM 2466 O O . ARG A 1 318 ? -13.016 15.484 2.666 1 70.5 318 ARG A O 1
ATOM 2473 N N . TRP A 1 319 ? -13.914 16.422 4.363 1 75.38 319 TRP A N 1
ATOM 2474 C CA . TRP A 1 319 ? -14.938 17.078 3.557 1 75.38 319 TRP A CA 1
ATOM 2475 C C . TRP A 1 319 ? -14.312 17.891 2.441 1 75.38 319 TRP A C 1
ATOM 2477 O O . TRP A 1 319 ? -14.938 18.141 1.406 1 75.38 319 TRP A O 1
ATOM 2487 N N . LEU A 1 320 ? -13.133 18.25 2.627 1 80.38 320 LEU A N 1
ATOM 2488 C CA . LEU A 1 320 ? -12.484 19.078 1.613 1 80.38 320 LEU A CA 1
ATOM 2489 C C . LEU A 1 320 ? -12.102 18.25 0.393 1 80.38 320 LEU A C 1
ATOM 2491 O O . LEU A 1 320 ? -11.781 18.797 -0.661 1 80.38 320 LEU A O 1
ATOM 2495 N N . SER A 1 321 ? -12.242 16.984 0.539 1 87.31 321 SER A N 1
ATOM 2496 C CA . SER A 1 321 ? -12.055 16.125 -0.621 1 87.31 321 SER A CA 1
ATOM 2497 C C . SER A 1 321 ? -13.164 16.328 -1.646 1 87.31 321 SER A C 1
ATOM 2499 O O . SER A 1 321 ? -13.008 15.977 -2.818 1 87.31 321 SER A O 1
ATOM 2501 N N . HIS A 1 322 ? -14.211 16.875 -1.208 1 90.75 322 HIS A N 1
ATOM 2502 C CA . HIS A 1 322 ? -15.328 17.125 -2.109 1 90.75 322 HIS A CA 1
ATOM 2503 C C . HIS A 1 322 ? -14.953 18.172 -3.166 1 90.75 322 HIS A C 1
ATOM 2505 O O . HIS A 1 322 ? -15.562 18.219 -4.238 1 90.75 322 HIS A O 1
ATOM 2511 N N . ASP A 1 323 ? -14.047 19 -2.777 1 92.19 323 ASP A N 1
ATOM 2512 C CA . ASP A 1 323 ? -13.578 19.984 -3.746 1 92.19 323 ASP A CA 1
ATOM 2513 C C . ASP A 1 323 ? -13.039 19.312 -5.004 1 92.19 323 ASP A C 1
ATOM 2515 O O . ASP A 1 323 ? -13.523 19.562 -6.109 1 92.19 323 ASP A O 1
ATOM 2519 N N . ALA A 1 324 ? -12.156 18.359 -4.805 1 92.81 324 ALA A N 1
ATOM 2520 C CA . ALA A 1 324 ? -11.578 17.641 -5.934 1 92.81 324 ALA A CA 1
ATOM 2521 C C . ALA A 1 324 ? -12.633 16.766 -6.621 1 92.81 324 ALA A C 1
ATOM 2523 O O . ALA A 1 324 ? -12.625 16.625 -7.848 1 92.81 324 ALA A O 1
ATOM 2524 N N . ALA A 1 325 ? -13.469 16.156 -5.848 1 95.06 325 ALA A N 1
ATOM 2525 C CA . ALA A 1 325 ? -14.5 15.281 -6.391 1 95.06 325 ALA A CA 1
ATOM 2526 C C . ALA A 1 325 ? -15.477 16.047 -7.27 1 95.06 325 ALA A C 1
ATOM 2528 O O . ALA A 1 325 ? -15.82 15.609 -8.367 1 95.06 325 ALA A O 1
ATOM 2529 N N . THR A 1 326 ? -15.945 17.203 -6.793 1 96.25 326 THR A N 1
ATOM 2530 C CA . THR A 1 326 ? -16.891 18.016 -7.551 1 96.25 326 THR A CA 1
ATOM 2531 C C . THR A 1 326 ? -16.234 18.625 -8.781 1 96.25 326 THR A C 1
ATOM 2533 O O . THR A 1 326 ? -16.844 18.719 -9.844 1 96.25 326 THR A O 1
ATOM 2536 N N . ASP A 1 327 ? -15.031 19.047 -8.625 1 95.44 327 ASP A N 1
ATOM 2537 C CA . ASP A 1 327 ? -14.305 19.594 -9.758 1 95.44 327 ASP A CA 1
ATOM 2538 C C . ASP A 1 327 ? -14.148 18.562 -10.867 1 95.44 327 ASP A C 1
ATOM 2540 O O . ASP A 1 327 ? -14.359 18.875 -12.047 1 95.44 327 ASP A O 1
ATOM 2544 N N . ALA A 1 328 ? -13.781 17.344 -10.445 1 94.94 328 ALA A N 1
ATOM 2545 C CA . ALA A 1 328 ? -13.633 16.281 -11.422 1 94.94 328 ALA A CA 1
ATOM 2546 C C . ALA A 1 328 ? -14.961 15.977 -12.117 1 94.94 328 ALA A C 1
ATOM 2548 O O . ALA A 1 328 ? -15 15.742 -13.328 1 94.94 328 ALA A O 1
ATOM 2549 N N . LEU A 1 329 ? -16.016 15.961 -11.375 1 96.38 329 LEU A N 1
ATOM 2550 C CA . LEU A 1 329 ? -17.328 15.703 -11.945 1 96.38 329 LEU A CA 1
ATOM 2551 C C . LEU A 1 329 ? -17.75 16.828 -12.891 1 96.38 329 LEU A C 1
ATOM 2553 O O . LEU A 1 329 ? -18.297 16.578 -13.969 1 96.38 329 LEU A O 1
ATOM 2557 N N . TYR A 1 330 ? -17.484 18.047 -12.492 1 96.44 330 TYR A N 1
ATOM 2558 C CA . TYR A 1 330 ? -17.828 19.203 -13.32 1 96.44 330 TYR A CA 1
ATOM 2559 C C . TYR A 1 330 ? -17.125 19.125 -14.672 1 96.44 330 TYR A C 1
ATOM 2561 O O . TYR A 1 330 ? -17.766 19.312 -15.719 1 96.44 330 TYR A O 1
ATOM 2569 N N . LYS A 1 331 ? -15.938 18.812 -14.688 1 94.69 331 LYS A N 1
ATOM 2570 C CA . LYS A 1 331 ? -15.133 18.766 -15.906 1 94.69 331 LYS A CA 1
ATOM 2571 C C . LYS A 1 331 ? -15.555 17.609 -16.797 1 94.69 331 LYS A C 1
ATOM 2573 O O . LYS A 1 331 ? -15.43 17.688 -18.031 1 94.69 331 LYS A O 1
ATOM 2578 N N . SER A 1 332 ? -16.094 16.578 -16.109 1 95.12 332 SER A N 1
ATOM 2579 C CA . SER A 1 332 ? -16.5 15.391 -16.875 1 95.12 332 SER A CA 1
ATOM 2580 C C . SER A 1 332 ? -18.031 15.273 -16.938 1 95.12 332 SER A C 1
ATOM 2582 O O . SER A 1 332 ? -18.562 14.195 -17.219 1 95.12 332 SER A O 1
ATOM 2584 N N . LEU A 1 333 ? -18.688 16.312 -16.672 1 95.81 333 LEU A N 1
ATOM 2585 C CA . LEU A 1 333 ? -20.125 16.234 -16.469 1 95.81 333 LEU A CA 1
ATOM 2586 C C . LEU A 1 333 ? -20.828 15.742 -17.719 1 95.81 333 LEU A C 1
ATOM 2588 O O . LEU A 1 333 ? -21.703 14.867 -17.656 1 95.81 333 LEU A O 1
ATOM 2592 N N . ARG A 1 334 ? -20.516 16.266 -18.906 1 94.62 334 ARG A N 1
ATOM 2593 C CA . ARG A 1 334 ? -21.125 15.867 -20.156 1 94.62 334 ARG A CA 1
ATOM 2594 C C . ARG A 1 334 ? -20.875 14.398 -20.453 1 94.62 334 ARG A C 1
ATOM 2596 O O . ARG A 1 334 ? -21.812 13.648 -20.766 1 94.62 334 ARG A O 1
ATOM 2603 N N . SER A 1 335 ? -19.609 14 -20.25 1 95.62 335 SER A N 1
ATOM 2604 C CA . SER A 1 335 ? -19.234 12.617 -20.531 1 95.62 335 SER A CA 1
ATOM 2605 C C . SER A 1 335 ? -19.922 11.656 -19.562 1 95.62 335 SER A C 1
ATOM 2607 O O . SER A 1 335 ? -20.344 10.57 -19.969 1 95.62 335 SER A O 1
ATOM 2609 N N . VAL A 1 336 ? -20.047 12.055 -18.297 1 96.94 336 VAL A N 1
ATOM 2610 C CA . VAL A 1 336 ? -20.656 11.211 -17.281 1 96.94 336 VAL A CA 1
ATOM 2611 C C . VAL A 1 336 ? -22.141 11.023 -17.594 1 96.94 336 VAL A C 1
ATOM 2613 O O . VAL A 1 336 ? -22.656 9.914 -17.531 1 96.94 336 VAL A O 1
ATOM 2616 N N . LEU A 1 337 ? -22.828 12.117 -17.984 1 96.5 337 LEU A N 1
ATOM 2617 C CA . LEU A 1 337 ? -24.25 12.055 -18.281 1 96.5 337 LEU A CA 1
ATOM 2618 C C . LEU A 1 337 ? -24.516 11.195 -19.516 1 96.5 337 LEU A C 1
ATOM 2620 O O . LEU A 1 337 ? -25.469 10.406 -19.531 1 96.5 337 LEU A O 1
ATOM 2624 N N . VAL A 1 338 ? -23.656 11.328 -20.5 1 95.5 338 VAL A N 1
ATOM 2625 C CA . VAL A 1 338 ? -23.797 10.539 -21.719 1 95.5 338 VAL A CA 1
ATOM 2626 C C . VAL A 1 338 ? -23.578 9.062 -21.406 1 95.5 338 VAL A C 1
ATOM 2628 O O . VAL A 1 338 ? -24.359 8.203 -21.844 1 95.5 338 VAL A O 1
ATOM 2631 N N . HIS A 1 339 ? -22.547 8.766 -20.656 1 95.81 339 HIS A N 1
ATOM 2632 C CA . HIS A 1 339 ? -22.234 7.383 -20.328 1 95.81 339 HIS A CA 1
ATOM 2633 C C . HIS A 1 339 ? -23.328 6.754 -19.469 1 95.81 339 HIS A C 1
ATOM 2635 O O . HIS A 1 339 ? -23.672 5.59 -19.656 1 95.81 339 HIS A O 1
ATOM 2641 N N . LEU A 1 340 ? -23.797 7.531 -18.484 1 96.25 340 LEU A N 1
ATOM 2642 C CA . LEU A 1 340 ? -24.859 7.031 -17.609 1 96.25 340 LEU A CA 1
ATOM 2643 C C . LEU A 1 340 ? -26.109 6.719 -18.422 1 96.25 340 LEU A C 1
ATOM 2645 O O . LEU A 1 340 ? -26.797 5.727 -18.172 1 96.25 340 LEU A O 1
ATOM 2649 N N . ASN A 1 341 ? -26.391 7.582 -19.344 1 94.19 341 ASN A N 1
ATOM 2650 C CA . ASN A 1 341 ? -27.547 7.367 -20.203 1 94.19 341 ASN A CA 1
ATOM 2651 C C . ASN A 1 341 ? -27.406 6.086 -21.016 1 94.19 341 ASN A C 1
ATOM 2653 O O . ASN A 1 341 ? -28.375 5.348 -21.203 1 94.19 341 ASN A O 1
ATOM 2657 N N . GLU A 1 342 ? -26.188 5.859 -21.484 1 93.38 342 GLU A N 1
ATOM 2658 C CA . GLU A 1 342 ? -25.922 4.637 -22.234 1 93.38 342 GLU A CA 1
ATOM 2659 C C . GLU A 1 342 ? -26.078 3.402 -21.359 1 93.38 342 GLU A C 1
ATOM 2661 O O . GLU A 1 342 ? -26.672 2.406 -21.781 1 93.38 342 GLU A O 1
ATOM 2666 N N . GLU A 1 343 ? -25.531 3.465 -20.203 1 94.31 343 GLU A N 1
ATOM 2667 C CA . GLU A 1 343 ? -25.625 2.344 -19.266 1 94.31 343 GLU A CA 1
ATOM 2668 C C . GLU A 1 343 ? -27.062 2.096 -18.844 1 94.31 343 GLU A C 1
ATOM 2670 O O . GLU A 1 343 ? -27.453 0.953 -18.609 1 94.31 343 GLU A O 1
ATOM 2675 N N . MET A 1 344 ? -27.734 3.17 -18.688 1 92.62 344 MET A N 1
ATOM 2676 C CA . MET A 1 344 ? -29.156 3.059 -18.375 1 92.62 344 MET A CA 1
ATOM 2677 C C . MET A 1 344 ? -29.891 2.334 -19.484 1 92.62 344 MET A C 1
ATOM 2679 O O . MET A 1 344 ? -30.766 1.511 -19.219 1 92.62 344 MET A O 1
ATOM 2683 N N . GLY A 1 345 ? -29.547 2.611 -20.641 1 90.75 345 GLY A N 1
ATOM 2684 C CA . GLY A 1 345 ? -30.125 1.937 -21.797 1 90.75 345 GLY A CA 1
ATOM 2685 C C . GLY A 1 345 ? -29.844 0.446 -21.812 1 90.75 345 GLY A C 1
ATOM 2686 O O . GLY A 1 345 ? -30.656 -0.336 -22.312 1 90.75 345 GLY A O 1
ATOM 2687 N N . LYS A 1 346 ? -28.766 0.001 -21.266 1 91.19 346 LYS A N 1
ATOM 2688 C CA . LYS A 1 346 ? -28.375 -1.405 -21.203 1 91.19 346 LYS A CA 1
ATOM 2689 C C . LYS A 1 346 ? -29.078 -2.119 -20.047 1 91.19 346 LYS A C 1
ATOM 2691 O O . LYS A 1 346 ? -28.891 -3.32 -19.844 1 91.19 346 LYS A O 1
ATOM 2696 N N . GLY A 1 347 ? -29.734 -1.292 -19.188 1 89.38 347 GLY A N 1
ATOM 2697 C CA . GLY A 1 347 ? -30.547 -1.888 -18.125 1 89.38 347 GLY A CA 1
ATOM 2698 C C . GLY A 1 347 ? -29.875 -1.836 -16.766 1 89.38 347 GLY A C 1
ATOM 2699 O O . GLY A 1 347 ? -30.328 -2.48 -15.82 1 89.38 347 GLY A O 1
ATOM 2700 N N . VAL A 1 348 ? -28.875 -1.1 -16.578 1 91.81 348 VAL A N 1
ATOM 2701 C CA . VAL A 1 348 ? -28.188 -1 -15.289 1 91.81 348 VAL A CA 1
ATOM 2702 C C . VAL A 1 348 ? -28.984 -0.112 -14.344 1 91.81 348 VAL A C 1
ATOM 2704 O O . VAL A 1 348 ? -29.141 1.088 -14.586 1 91.81 348 VAL A O 1
ATOM 2707 N N . VAL A 1 349 ? -29.438 -0.684 -13.273 1 91.69 349 VAL A N 1
ATOM 2708 C CA . VAL A 1 349 ? -30.344 -0.018 -12.344 1 91.69 349 VAL A CA 1
ATOM 2709 C C . VAL A 1 349 ? -29.641 1.165 -11.688 1 91.69 349 VAL A C 1
ATOM 2711 O O . VAL A 1 349 ? -30.219 2.254 -11.578 1 91.69 349 VAL A O 1
ATOM 2714 N N . MET A 1 350 ? -28.469 0.971 -11.273 1 93.75 350 MET A N 1
ATOM 2715 C CA . MET A 1 350 ? -27.719 2.023 -10.602 1 93.75 350 MET A CA 1
ATOM 2716 C C . MET A 1 350 ? -27.484 3.209 -11.531 1 93.75 350 MET A C 1
ATOM 2718 O O . MET A 1 350 ? -27.5 4.359 -11.094 1 93.75 350 MET A O 1
ATOM 2722 N N . ALA A 1 351 ? -27.25 2.963 -12.758 1 95.44 351 ALA A N 1
ATOM 2723 C CA . ALA A 1 351 ? -27.047 4.031 -13.734 1 95.44 351 ALA A CA 1
ATOM 2724 C C . ALA A 1 351 ? -28.312 4.891 -13.867 1 95.44 351 ALA A C 1
ATOM 2726 O O . ALA A 1 351 ? -28.219 6.109 -14.039 1 95.44 351 ALA A O 1
ATOM 2727 N N . ARG A 1 352 ? -29.516 4.258 -13.812 1 94.06 352 ARG A N 1
ATOM 2728 C CA . ARG A 1 352 ? -30.781 4.988 -13.891 1 94.06 352 ARG A CA 1
ATOM 2729 C C . ARG A 1 352 ? -30.938 5.93 -12.703 1 94.06 352 ARG A C 1
ATOM 2731 O O . ARG A 1 352 ? -31.312 7.094 -12.875 1 94.06 352 ARG A O 1
ATOM 2738 N N . ALA A 1 353 ? -30.641 5.383 -11.523 1 95.12 353 ALA A N 1
ATOM 2739 C CA . ALA A 1 353 ? -30.781 6.191 -10.312 1 95.12 353 ALA A CA 1
ATOM 2740 C C . ALA A 1 353 ? -29.828 7.395 -10.359 1 95.12 353 ALA A C 1
ATOM 2742 O O . ALA A 1 353 ? -30.234 8.516 -10.023 1 95.12 353 ALA A O 1
ATOM 2743 N N . LEU A 1 354 ? -28.594 7.199 -10.719 1 97.25 354 LEU A N 1
ATOM 2744 C CA . LEU A 1 354 ? -27.594 8.258 -10.758 1 97.25 354 LEU A CA 1
ATOM 2745 C C . LEU A 1 354 ? -27.922 9.273 -11.852 1 97.25 354 LEU A C 1
ATOM 2747 O O . LEU A 1 354 ? -27.734 10.477 -11.664 1 97.25 354 LEU A O 1
ATOM 2751 N N . TRP A 1 355 ? -28.406 8.734 -13 1 96.38 355 TRP A N 1
ATOM 2752 C CA . TRP A 1 355 ? -28.797 9.609 -14.102 1 96.38 355 TRP A CA 1
ATOM 2753 C C . TRP A 1 355 ? -29.984 10.477 -13.711 1 96.38 355 TRP A C 1
ATOM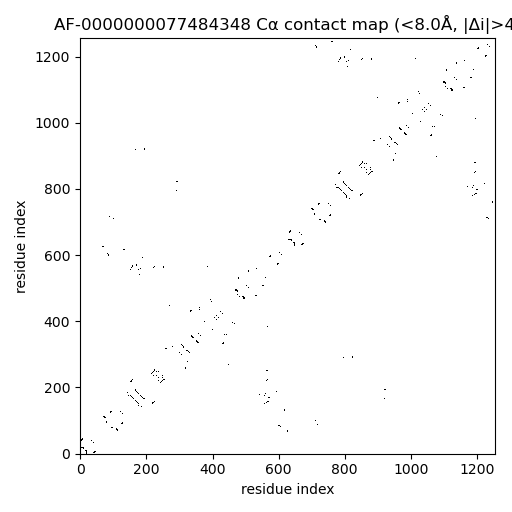 2755 O O . TRP A 1 355 ? -30.016 11.672 -14.016 1 96.38 355 TRP A O 1
ATOM 2765 N N . THR A 1 356 ? -30.938 9.875 -13.031 1 95.81 356 THR A N 1
ATOM 2766 C CA . THR A 1 356 ? -32.125 10.609 -12.609 1 95.81 356 THR A CA 1
ATOM 2767 C C . THR A 1 356 ? -31.75 11.727 -11.641 1 95.81 356 THR A C 1
ATOM 2769 O O . THR A 1 356 ? -32.312 12.828 -11.711 1 95.81 356 THR A O 1
ATOM 2772 N N . TRP A 1 357 ? -30.859 11.5 -10.797 1 96.69 357 TRP A N 1
ATOM 2773 C CA . TRP A 1 357 ? -30.391 12.5 -9.836 1 96.69 357 TRP A CA 1
ATOM 2774 C C . TRP A 1 357 ? -29.609 13.602 -10.539 1 96.69 357 TRP A C 1
ATOM 2776 O O . TRP A 1 357 ? -29.906 14.789 -10.375 1 96.69 357 TRP A O 1
ATOM 2786 N N . LEU A 1 358 ? -28.641 13.258 -11.391 1 97 358 LEU A N 1
ATOM 2787 C CA . LEU A 1 358 ? -27.688 14.203 -11.961 1 97 358 LEU A CA 1
ATOM 2788 C C . LEU A 1 358 ? -28.312 15.008 -13.094 1 97 358 LEU A C 1
ATOM 2790 O O . LEU A 1 358 ? -27.828 16.078 -13.445 1 97 358 LEU A O 1
ATOM 2794 N N . SER A 1 359 ? -29.453 14.531 -13.648 1 96.06 359 SER A N 1
ATOM 2795 C CA . SER A 1 359 ? -30.094 15.219 -14.758 1 96.06 359 SER A CA 1
ATOM 2796 C C . SER A 1 359 ? -31.062 16.281 -14.266 1 96.06 359 SER A C 1
ATOM 2798 O O . SER A 1 359 ? -31.734 16.938 -15.062 1 96.06 359 SER A O 1
ATOM 2800 N N . GLN A 1 360 ? -31.109 16.469 -12.945 1 96.5 360 GLN A N 1
ATOM 2801 C CA . GLN A 1 360 ? -31.953 17.516 -12.367 1 96.5 360 GLN A CA 1
ATOM 2802 C C . GLN A 1 360 ? -31.188 18.844 -12.273 1 96.5 360 GLN A C 1
ATOM 2804 O O . GLN A 1 360 ? -30 18.859 -11.969 1 96.5 360 GLN A O 1
ATOM 2809 N N . TYR A 1 361 ? -31.906 19.906 -12.484 1 96.44 361 TYR A N 1
ATOM 2810 C CA . TYR A 1 361 ? -31.312 21.234 -12.383 1 96.44 361 TYR A CA 1
ATOM 2811 C C . TYR A 1 361 ? -30.703 21.453 -11.008 1 96.44 361 TYR A C 1
ATOM 2813 O O . TYR A 1 361 ? -29.594 22 -10.898 1 96.44 361 TYR A O 1
ATOM 2821 N N . LYS A 1 362 ? -31.422 21.047 -10.016 1 96.19 362 LYS A N 1
ATOM 2822 C CA . LYS A 1 362 ? -30.984 21.266 -8.641 1 96.19 362 LYS A CA 1
ATOM 2823 C C . LYS A 1 362 ? -29.641 20.594 -8.375 1 96.19 362 LYS A C 1
ATOM 2825 O O . LYS A 1 362 ? -28.781 21.172 -7.699 1 96.19 362 LYS A O 1
ATOM 2830 N N . ALA A 1 363 ? -29.438 19.391 -8.875 1 97.44 363 ALA A N 1
ATOM 2831 C CA . ALA A 1 363 ? -28.188 18.672 -8.695 1 97.44 363 ALA A CA 1
ATOM 2832 C C . ALA A 1 363 ? -27.031 19.359 -9.43 1 97.44 363 ALA A C 1
ATOM 2834 O O . ALA A 1 363 ? -25.953 19.547 -8.867 1 97.44 363 ALA A O 1
ATOM 2835 N N . ILE A 1 364 ? -27.281 19.766 -10.625 1 97.5 364 ILE A 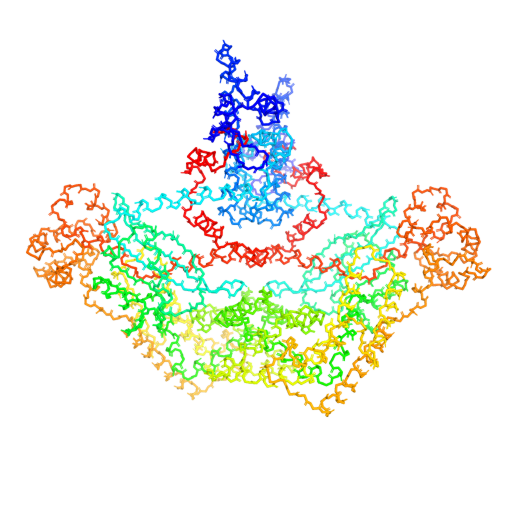N 1
ATOM 2836 C CA . ILE A 1 364 ? -26.266 20.406 -11.445 1 97.5 364 ILE A CA 1
ATOM 2837 C C . ILE A 1 364 ? -25.906 21.781 -10.859 1 97.5 364 ILE A C 1
ATOM 2839 O O . ILE A 1 364 ? -24.734 22.141 -10.773 1 97.5 364 ILE A O 1
ATOM 2843 N N . ALA A 1 365 ? -26.938 22.5 -10.484 1 97.19 365 ALA A N 1
ATOM 2844 C CA . ALA A 1 365 ? -26.703 23.812 -9.891 1 97.19 365 ALA A CA 1
ATOM 2845 C C . ALA A 1 365 ? -25.922 23.703 -8.594 1 97.19 365 ALA A C 1
ATOM 2847 O O . ALA A 1 365 ? -25.047 24.531 -8.312 1 97.19 365 ALA A O 1
ATOM 2848 N N . THR A 1 366 ? -26.25 22.734 -7.797 1 97.44 366 THR A N 1
ATOM 2849 C CA . THR A 1 366 ? -25.5 22.5 -6.562 1 97.44 366 THR A CA 1
ATOM 2850 C C . THR A 1 366 ? -24.047 22.172 -6.859 1 97.44 366 THR A C 1
ATOM 2852 O O . THR A 1 366 ? -23.141 22.625 -6.164 1 97.44 366 THR A O 1
ATOM 2855 N N . LEU A 1 367 ? -23.828 21.328 -7.855 1 97.62 367 LEU A N 1
ATOM 2856 C CA . LEU A 1 367 ? -22.484 21 -8.297 1 97.62 367 LEU A CA 1
ATOM 2857 C C . LEU A 1 367 ? -21.719 22.266 -8.656 1 97.62 367 LEU A C 1
ATOM 2859 O O . LEU A 1 367 ? -20.578 22.469 -8.203 1 97.62 367 LEU A O 1
ATOM 2863 N N . TYR A 1 368 ? -22.359 23.141 -9.422 1 97.44 368 TYR A N 1
ATOM 2864 C CA . TYR A 1 368 ? -21.734 24.375 -9.844 1 97.44 368 TYR A CA 1
ATOM 2865 C C . TYR A 1 368 ? -21.406 25.266 -8.648 1 97.44 368 TYR A C 1
ATOM 2867 O O . TYR A 1 368 ? -20.344 25.875 -8.586 1 97.44 368 TYR A O 1
ATOM 2875 N N . LEU A 1 369 ? -22.344 25.312 -7.719 1 96.69 369 LEU A N 1
ATOM 2876 C CA . LEU A 1 369 ? -22.172 26.125 -6.516 1 96.69 369 LEU A CA 1
ATOM 2877 C C . LEU A 1 369 ? -20.969 25.625 -5.711 1 96.69 369 LEU A C 1
ATOM 2879 O O . LEU A 1 369 ? -20.125 26.422 -5.301 1 96.69 369 LEU A O 1
ATOM 2883 N N . LEU A 1 370 ? -20.938 24.344 -5.48 1 96 370 LEU A N 1
ATOM 2884 C CA . LEU A 1 370 ? -19.859 23.766 -4.691 1 96 370 LEU A CA 1
ATOM 2885 C C . LEU A 1 370 ? -18.516 23.969 -5.375 1 96 370 LEU A C 1
ATOM 2887 O O . LEU A 1 370 ? -17.5 24.219 -4.711 1 96 370 LEU A O 1
ATOM 2891 N N . CYS A 1 371 ? -18.469 23.906 -6.715 1 96 371 CYS A N 1
ATOM 2892 C CA . CYS A 1 371 ? -17.25 24.125 -7.477 1 96 371 CYS A CA 1
ATOM 2893 C C . CYS A 1 371 ? -16.766 25.562 -7.328 1 96 371 CYS A C 1
ATOM 2895 O O . CYS A 1 371 ? -15.578 25.844 -7.48 1 96 371 CYS A O 1
ATOM 2897 N N . ASP A 1 372 ? -17.656 26.438 -7.023 1 95.69 372 ASP A N 1
ATOM 2898 C CA . ASP A 1 372 ? -17.297 27.844 -6.902 1 95.69 372 ASP A CA 1
ATOM 2899 C C . ASP A 1 372 ? -16.859 28.172 -5.484 1 95.69 372 ASP A C 1
ATOM 2901 O O . ASP A 1 372 ? -16.016 29.047 -5.281 1 95.69 372 ASP A O 1
ATOM 2905 N N . VAL A 1 373 ? -17.359 27.516 -4.52 1 94.62 373 VAL A N 1
ATOM 2906 C CA . VAL A 1 373 ? -17.188 27.906 -3.129 1 94.62 373 VAL A CA 1
ATOM 2907 C C . VAL A 1 373 ? -16.094 27.078 -2.48 1 94.62 373 VAL A C 1
ATOM 2909 O O . VAL A 1 373 ? -15.242 27.594 -1.762 1 94.62 373 VAL A O 1
ATOM 2912 N N . LEU A 1 374 ? -16.016 25.781 -2.734 1 93.56 374 LEU A N 1
ATOM 2913 C CA . LEU A 1 374 ? -15.156 24.844 -2.027 1 93.56 374 LEU A CA 1
ATOM 2914 C C . LEU A 1 374 ? -13.688 25.156 -2.283 1 93.56 374 LEU A C 1
ATOM 2916 O O . LEU A 1 374 ? -12.844 24.984 -1.398 1 93.56 374 LEU A O 1
ATOM 2920 N N . PRO A 1 375 ? -13.352 25.609 -3.512 1 93.88 375 PRO A N 1
ATOM 2921 C CA . PRO A 1 375 ? -11.938 25.922 -3.75 1 93.88 375 PRO A CA 1
ATOM 2922 C C . PRO A 1 375 ? -11.406 26.984 -2.791 1 93.88 375 PRO A C 1
ATOM 2924 O O . PRO A 1 375 ? -10.219 26.969 -2.441 1 93.88 375 PRO A O 1
ATOM 2927 N N . HIS A 1 376 ? -12.242 27.906 -2.391 1 93.44 376 HIS A N 1
ATOM 2928 C CA . HIS A 1 376 ? -11.828 28.938 -1.439 1 93.44 376 HIS A CA 1
ATOM 2929 C C . HIS A 1 376 ? -11.555 28.344 -0.065 1 93.44 376 HIS A C 1
ATOM 2931 O O . HIS A 1 376 ? -10.617 28.75 0.624 1 93.44 376 HIS A O 1
ATOM 2937 N N . LEU A 1 377 ? -12.305 27.422 0.278 1 92.5 377 LEU A N 1
ATOM 2938 C CA . LEU A 1 377 ? -12.102 26.75 1.56 1 92.5 377 LEU A CA 1
ATOM 2939 C C . LEU A 1 377 ? -10.906 25.812 1.503 1 92.5 377 LEU A C 1
ATOM 2941 O O . LEU A 1 377 ? -10.141 25.703 2.467 1 92.5 377 LEU A O 1
ATOM 2945 N N . SER A 1 378 ? -10.789 25.094 0.392 1 91.69 378 SER A N 1
ATOM 2946 C CA . SER A 1 378 ? -9.602 24.266 0.202 1 91.69 378 SER A CA 1
ATOM 2947 C C . SER A 1 378 ? -8.328 25.109 0.19 1 91.69 378 SER A C 1
ATOM 2949 O O . SER A 1 378 ? -7.293 24.672 0.704 1 91.69 378 SER A O 1
ATOM 2951 N N . GLY A 1 379 ? -8.445 26.25 -0.442 1 91.12 379 GLY A N 1
ATOM 2952 C CA . GLY A 1 379 ? -7.328 27.188 -0.408 1 91.12 379 GLY A CA 1
ATOM 2953 C C . GLY A 1 379 ? -6.965 27.625 0.995 1 91.12 379 GLY A C 1
ATOM 2954 O O . GLY A 1 379 ? -5.785 27.734 1.336 1 91.12 379 GLY A O 1
ATOM 2955 N N . LEU A 1 380 ? -7.973 27.906 1.758 1 89.88 380 LEU A N 1
ATOM 2956 C CA . LEU A 1 380 ? -7.773 28.281 3.152 1 89.88 380 LEU A CA 1
ATOM 2957 C C . LEU A 1 380 ? -7.102 27.156 3.934 1 89.88 380 LEU A C 1
ATOM 2959 O O . LEU A 1 380 ? -6.172 27.406 4.707 1 89.88 380 LEU A O 1
ATOM 2963 N N . SER A 1 381 ? -7.547 25.969 3.764 1 88 381 SER A N 1
ATOM 2964 C CA . SER A 1 381 ? -6.965 24.797 4.422 1 88 381 SER A CA 1
ATOM 2965 C C . SER A 1 381 ? -5.5 24.625 4.043 1 88 381 SER A C 1
ATOM 2967 O O . SER A 1 381 ? -4.672 24.266 4.883 1 88 381 SER A O 1
ATOM 2969 N N . LYS A 1 382 ? -5.18 24.875 2.822 1 88.44 382 LYS A N 1
ATOM 2970 C CA . LYS A 1 382 ? -3.797 24.781 2.367 1 88.44 382 LYS A CA 1
ATOM 2971 C C . LYS A 1 382 ? -2.922 25.828 3.043 1 88.44 382 LYS A C 1
ATOM 2973 O O . LYS A 1 382 ? -1.78 25.547 3.414 1 88.44 382 LYS A O 1
ATOM 2978 N N . ILE A 1 383 ? -3.455 26.984 3.166 1 86.56 383 ILE A N 1
ATOM 2979 C CA . ILE A 1 383 ? -2.748 28.062 3.859 1 86.56 383 ILE A CA 1
ATOM 2980 C C . ILE A 1 383 ? -2.471 27.641 5.301 1 86.56 383 ILE A C 1
ATOM 2982 O O . ILE A 1 383 ? -1.368 27.844 5.812 1 86.56 383 ILE A O 1
ATOM 2986 N N . PHE A 1 384 ? -3.441 27.016 5.91 1 86.94 384 PHE A N 1
ATOM 2987 C CA . PHE A 1 384 ? -3.361 26.625 7.309 1 86.94 384 PHE A CA 1
ATOM 2988 C C . PHE A 1 384 ? -2.33 25.516 7.5 1 86.94 384 PHE A C 1
ATOM 2990 O O . PHE A 1 384 ? -1.875 25.266 8.617 1 86.94 384 PHE A O 1
ATOM 2997 N N . GLN A 1 385 ? -1.962 24.859 6.441 1 82.81 385 GLN A N 1
ATOM 2998 C CA . GLN A 1 385 ? -1.057 23.719 6.562 1 82.81 385 GLN A CA 1
ATOM 2999 C C . GLN A 1 385 ? 0.378 24.125 6.23 1 82.81 385 GLN A C 1
ATOM 3001 O O . GLN A 1 385 ? 1.29 23.297 6.301 1 82.81 385 GLN A O 1
ATOM 3006 N N . GLN A 1 386 ? 0.507 25.328 5.996 1 80 386 GLN A N 1
ATOM 3007 C CA . GLN A 1 386 ? 1.857 25.781 5.691 1 80 386 GLN A CA 1
ATOM 3008 C C . GLN A 1 386 ? 2.729 25.812 6.941 1 80 386 GLN A C 1
ATOM 3010 O O . GLN A 1 386 ? 2.256 26.156 8.023 1 80 386 GLN A O 1
ATOM 3015 N N . LYS A 1 387 ? 3.943 25.469 6.766 1 66.62 387 LYS A N 1
ATOM 3016 C CA . LYS A 1 387 ? 4.871 25.391 7.891 1 66.62 387 LYS A CA 1
ATOM 3017 C C . LYS A 1 387 ? 5.094 26.766 8.516 1 66.62 387 LYS A C 1
ATOM 3019 O O . LYS A 1 387 ? 5.266 26.891 9.727 1 66.62 387 LYS A O 1
ATOM 3024 N N . ARG A 1 388 ? 4.961 27.797 7.703 1 67.38 388 ARG A N 1
ATOM 3025 C CA . ARG A 1 388 ? 5.332 29.141 8.164 1 67.38 388 ARG A CA 1
ATOM 3026 C C . ARG A 1 388 ? 4.109 29.922 8.625 1 67.38 388 ARG A C 1
ATOM 3028 O O . ARG A 1 388 ? 4.203 31.109 8.922 1 67.38 388 ARG A O 1
ATOM 3035 N N . LEU A 1 389 ? 3.051 29.266 8.773 1 75.25 389 LEU A N 1
ATOM 3036 C CA . LEU A 1 389 ? 1.831 29.969 9.148 1 75.25 389 LEU A CA 1
ATOM 3037 C C . LEU A 1 389 ? 1.945 30.531 10.562 1 75.25 389 LEU A C 1
ATOM 3039 O O . LEU A 1 389 ? 2.426 29.859 11.469 1 75.25 389 LEU A O 1
ATOM 3043 N N . ASP A 1 390 ? 1.596 31.828 10.594 1 76 390 ASP A N 1
ATOM 3044 C CA . ASP A 1 390 ? 1.605 32.5 11.883 1 76 390 ASP A CA 1
ATOM 3045 C C . ASP A 1 390 ? 0.185 32.719 12.398 1 76 390 ASP A C 1
ATOM 3047 O O . ASP A 1 390 ? -0.762 32.781 11.609 1 76 390 ASP A O 1
ATOM 3051 N N . LEU A 1 391 ? 0.055 32.906 13.633 1 75.06 391 LEU A N 1
ATOM 3052 C CA . LEU A 1 391 ? -1.213 33.062 14.336 1 75.06 391 LEU A CA 1
ATOM 3053 C C . LEU A 1 391 ? -2.004 34.25 13.789 1 75.06 391 LEU A C 1
ATOM 3055 O O . LEU A 1 391 ? -3.229 34.188 13.664 1 75.06 391 LEU A O 1
ATOM 3059 N N . THR A 1 392 ? -1.331 35.219 13.422 1 73.5 392 THR A N 1
ATOM 3060 C CA . THR A 1 392 ? -2.002 36.469 13.031 1 73.5 392 THR A CA 1
ATOM 3061 C C . THR A 1 392 ? -2.557 36.344 11.609 1 73.5 392 THR A C 1
ATOM 3063 O O . THR A 1 392 ? -3.492 37.062 11.242 1 73.5 392 THR A O 1
ATOM 3066 N N . GLU A 1 393 ? -2.002 35.469 10.883 1 78.19 393 GLU A N 1
ATOM 3067 C CA . GLU A 1 393 ? -2.408 35.312 9.492 1 78.19 393 GLU A CA 1
ATOM 3068 C C . GLU A 1 393 ? -3.721 34.531 9.391 1 78.19 393 GLU A C 1
ATOM 3070 O O . GLU A 1 393 ? -4.434 34.656 8.391 1 78.19 393 GLU A O 1
ATOM 3075 N N . VAL A 1 394 ? -4.051 33.844 10.398 1 82.62 394 VAL A N 1
ATOM 3076 C CA . VAL A 1 394 ? -5.219 32.969 10.367 1 82.62 394 VAL A CA 1
ATOM 3077 C C . VAL A 1 394 ? -6.488 33.812 10.258 1 82.62 394 VAL A C 1
ATOM 3079 O O . VAL A 1 394 ? -7.332 33.562 9.391 1 82.62 394 VAL A O 1
ATOM 3082 N N . HIS A 1 395 ? -6.578 34.812 11.078 1 78.38 395 HIS A N 1
ATOM 3083 C CA . HIS A 1 395 ? -7.793 35.625 11.102 1 78.38 395 HIS A CA 1
ATOM 3084 C C . HIS A 1 395 ? -7.973 36.375 9.789 1 78.38 395 HIS A C 1
ATOM 3086 O O . HIS A 1 395 ? -9.086 36.469 9.258 1 78.38 395 HIS A O 1
ATOM 3092 N N . THR A 1 396 ? -6.922 36.906 9.367 1 79.38 396 THR A N 1
ATOM 3093 C CA . THR A 1 396 ? -6.984 37.688 8.125 1 79.38 396 THR A CA 1
ATOM 3094 C C . THR A 1 396 ? -7.383 36.781 6.961 1 79.38 396 THR A C 1
ATOM 3096 O O . THR A 1 396 ? -8.18 37.156 6.105 1 79.38 396 THR A O 1
ATOM 3099 N N . ALA A 1 397 ? -6.789 35.656 6.953 1 86.88 397 ALA A N 1
ATOM 3100 C CA . ALA A 1 397 ? -7.086 34.688 5.879 1 86.88 397 ALA A CA 1
ATOM 3101 C C . ALA A 1 397 ? -8.555 34.281 5.914 1 86.88 397 ALA A C 1
ATOM 3103 O O . ALA A 1 397 ? -9.203 34.219 4.871 1 86.88 397 ALA A O 1
ATOM 3104 N N . VAL A 1 398 ? -9.062 34.031 7.098 1 89.06 398 VAL A N 1
ATOM 3105 C CA . VAL A 1 398 ? -10.445 33.594 7.254 1 89.06 398 VAL A CA 1
ATOM 3106 C C . VAL A 1 398 ? -11.398 34.688 6.828 1 89.06 398 VAL A C 1
ATOM 3108 O O . VAL A 1 398 ? -12.352 34.469 6.09 1 89.06 398 VAL A O 1
ATOM 3111 N N . GLU A 1 399 ? -11.117 35.906 7.238 1 88.12 399 GLU A N 1
ATOM 3112 C CA . GLU A 1 399 ? -12 37.031 6.945 1 88.12 399 GLU A CA 1
ATOM 3113 C C . GLU A 1 399 ? -12.016 37.344 5.449 1 88.12 399 GLU A C 1
ATOM 3115 O O . GLU A 1 399 ? -13.07 37.656 4.891 1 88.12 399 GLU A O 1
ATOM 3120 N N . THR A 1 400 ? -10.938 37.25 4.867 1 89.69 400 THR A N 1
ATOM 3121 C CA . THR A 1 400 ? -10.859 37.5 3.432 1 89.69 400 THR A CA 1
ATOM 3122 C C . THR A 1 400 ? -11.703 36.5 2.662 1 89.69 400 THR A C 1
ATOM 3124 O O . THR A 1 400 ? -12.43 36.844 1.739 1 89.69 400 THR A O 1
ATOM 3127 N N . LYS A 1 401 ? -11.539 35.281 3.016 1 92.81 401 LYS A N 1
ATOM 3128 C CA . LYS A 1 401 ? -12.297 34.25 2.322 1 92.81 401 LYS A CA 1
ATOM 3129 C C . LYS A 1 401 ? -13.789 34.344 2.621 1 92.81 401 LYS A C 1
ATOM 3131 O O . LYS A 1 401 ? -14.625 34.062 1.764 1 92.81 401 LYS A O 1
ATOM 3136 N N . LYS A 1 402 ? -14.172 34.781 3.818 1 93.62 402 LYS A N 1
ATOM 3137 C CA . LYS A 1 402 ? -15.578 34.969 4.172 1 93.62 402 LYS A CA 1
ATOM 3138 C C . LYS A 1 402 ? -16.219 36.031 3.289 1 93.62 402 LYS A C 1
ATOM 3140 O O . LYS A 1 402 ? -17.391 35.906 2.908 1 93.62 402 LYS A O 1
ATOM 3145 N N . GLU A 1 403 ? -15.492 37 2.979 1 93.88 403 GLU A N 1
ATOM 3146 C CA . GLU A 1 403 ? -16.031 38.062 2.131 1 93.88 403 GLU A CA 1
ATOM 3147 C C . GLU A 1 403 ? -16.375 37.531 0.74 1 93.88 403 GLU A C 1
ATOM 3149 O O . GLU A 1 403 ? -17.422 37.875 0.184 1 93.88 403 GLU A O 1
ATOM 3154 N N . VAL A 1 404 ? -15.531 36.75 0.248 1 93.44 404 VAL A N 1
ATOM 3155 C CA . VAL A 1 404 ? -15.773 36.188 -1.074 1 93.44 404 VAL A CA 1
ATOM 3156 C C . VAL A 1 404 ? -17 35.281 -1.03 1 93.44 404 VAL A C 1
ATOM 3158 O O . VAL A 1 404 ? -17.828 35.281 -1.938 1 93.44 404 VAL A O 1
ATOM 3161 N N . ILE A 1 405 ? -17.062 34.5 -0.006 1 94.56 405 ILE A N 1
ATOM 3162 C CA . ILE A 1 405 ? -18.156 33.531 0.143 1 94.56 405 ILE A CA 1
ATOM 3163 C C . ILE A 1 405 ? -19.469 34.281 0.31 1 94.56 405 ILE A C 1
ATOM 3165 O O . ILE A 1 405 ? -20.5 33.844 -0.208 1 94.56 405 ILE A O 1
ATOM 3169 N N . ARG A 1 406 ? -19.422 35.375 0.999 1 95.12 406 ARG A N 1
ATOM 3170 C CA . ARG A 1 406 ? -20.609 36.188 1.228 1 95.12 406 ARG A CA 1
ATOM 3171 C C . ARG A 1 406 ? -21.172 36.719 -0.087 1 95.12 406 ARG A C 1
ATOM 3173 O O . ARG A 1 406 ? -22.391 36.844 -0.242 1 95.12 406 ARG A O 1
ATOM 3180 N N . LEU A 1 407 ? -20.312 36.938 -1.048 1 94 407 LEU A N 1
ATOM 3181 C CA . LEU A 1 407 ? -20.75 37.438 -2.352 1 94 407 LEU A CA 1
ATOM 3182 C C . LEU A 1 407 ? -21.547 36.375 -3.096 1 94 407 LEU A C 1
ATOM 3184 O O . LEU A 1 407 ? -22.375 36.719 -3.961 1 94 407 LEU A O 1
ATOM 3188 N N . ALA A 1 408 ? -21.359 35.188 -2.775 1 93.69 408 ALA A N 1
ATOM 3189 C CA . ALA A 1 408 ? -22 34.062 -3.477 1 93.69 408 ALA A CA 1
ATOM 3190 C C . ALA A 1 408 ? -23.391 33.812 -2.91 1 93.69 408 ALA A C 1
ATOM 3192 O O . ALA A 1 408 ? -24.141 32.969 -3.438 1 93.69 408 ALA A O 1
ATOM 3193 N N . ARG A 1 409 ? -23.812 34.5 -1.858 1 94.88 409 ARG A N 1
ATOM 3194 C CA . ARG A 1 409 ? -25.047 34.188 -1.134 1 94.88 409 ARG A CA 1
ATOM 3195 C C . ARG A 1 409 ? -26.281 34.5 -1.982 1 94.88 409 ARG A C 1
ATOM 3197 O O . ARG A 1 409 ? -27.172 33.656 -2.119 1 94.88 409 ARG A O 1
ATOM 3204 N N . ASP A 1 410 ? -26.281 35.656 -2.549 1 91.44 410 ASP A N 1
ATOM 3205 C CA . ASP A 1 410 ? -27.516 36.094 -3.207 1 91.44 410 ASP A CA 1
ATOM 3206 C C . ASP A 1 410 ? -27.375 36.031 -4.727 1 91.44 410 ASP A C 1
ATOM 3208 O O . ASP A 1 410 ? -28.375 35.938 -5.438 1 91.44 410 ASP A O 1
ATOM 3212 N N . GLN A 1 411 ? -26.188 36.031 -5.23 1 91.56 411 GLN A N 1
ATOM 3213 C CA . GLN A 1 411 ? -25.922 35.938 -6.66 1 91.56 411 GLN A CA 1
ATOM 3214 C C . GLN A 1 411 ? -24.688 35.062 -6.922 1 91.56 411 GLN A C 1
ATOM 3216 O O . GLN A 1 411 ? -23.781 34.969 -6.086 1 91.56 411 GLN A O 1
ATOM 3221 N N . PRO A 1 412 ? -24.766 34.406 -8.078 1 92.12 412 PRO A N 1
ATOM 3222 C CA . PRO A 1 412 ? -23.562 33.656 -8.422 1 92.12 412 PRO A CA 1
ATOM 3223 C C . PRO A 1 412 ? -22.312 34.531 -8.547 1 92.12 412 PRO A C 1
ATOM 3225 O O . PRO A 1 412 ? -22.422 35.688 -8.93 1 92.12 412 PRO A O 1
ATOM 3228 N N . LEU A 1 413 ? -21.234 33.969 -8.133 1 92.38 413 LEU A N 1
ATOM 3229 C CA . LEU A 1 413 ? -19.969 34.688 -8.281 1 92.38 413 LEU A CA 1
ATOM 3230 C C . LEU A 1 413 ? -19.703 35 -9.75 1 92.38 413 LEU A C 1
ATOM 3232 O O . LEU A 1 413 ? -19.812 34.125 -10.609 1 92.38 413 LEU A O 1
ATOM 3236 N N . GLU A 1 414 ? -19.344 36.188 -10.008 1 88.81 414 GLU A N 1
ATOM 3237 C CA . GLU A 1 414 ? -19.172 36.656 -11.383 1 88.81 414 GLU A CA 1
ATOM 3238 C C . GLU A 1 414 ? -18.016 35.906 -12.062 1 88.81 414 GLU A C 1
ATOM 3240 O O . GLU A 1 414 ? -16.922 35.812 -11.508 1 88.81 414 GLU A O 1
ATOM 3245 N N . GLY A 1 415 ? -18.328 35.438 -13.242 1 87.12 415 GLY A N 1
ATOM 3246 C CA . GLY A 1 415 ? -17.312 34.812 -14.055 1 87.12 415 GLY A CA 1
ATOM 3247 C C . GLY A 1 415 ? -16.969 33.406 -13.609 1 87.12 415 GLY A C 1
ATOM 3248 O O . GLY A 1 415 ? -15.984 32.812 -14.062 1 87.12 415 GLY A O 1
ATOM 3249 N N . ARG A 1 416 ? -17.734 32.875 -12.695 1 91.5 416 ARG A N 1
ATOM 3250 C CA . ARG A 1 416 ? -17.484 31.516 -12.219 1 91.5 416 ARG A CA 1
ATOM 3251 C C . ARG A 1 416 ? -18.5 30.547 -12.805 1 91.5 416 ARG A C 1
ATOM 3253 O O . ARG A 1 416 ? -19.234 30.875 -13.734 1 91.5 416 ARG A O 1
ATOM 3260 N N . ARG A 1 417 ? -18.5 29.375 -12.359 1 94.12 417 ARG A N 1
ATOM 3261 C CA . ARG A 1 417 ? -19.219 28.297 -13 1 94.12 417 ARG A CA 1
ATOM 3262 C C . ARG A 1 417 ? -20.734 28.484 -12.875 1 94.12 417 ARG A C 1
ATOM 3264 O O . ARG A 1 417 ? -21.453 28.359 -13.859 1 94.12 417 ARG A O 1
ATOM 3271 N N . LEU A 1 418 ? -21.234 28.844 -11.672 1 95.62 418 LEU A N 1
ATOM 3272 C CA . LEU A 1 418 ? -22.656 28.969 -11.445 1 95.62 418 LEU A CA 1
ATOM 3273 C C . LEU A 1 418 ? -23.266 30.094 -12.289 1 95.62 418 LEU A C 1
ATOM 3275 O O . LEU A 1 418 ? -24.406 30 -12.727 1 95.62 418 LEU A O 1
ATOM 3279 N N . SER A 1 419 ? -22.516 31.109 -12.578 1 94.44 419 SER A N 1
ATOM 3280 C CA . SER A 1 419 ? -22.984 32.219 -13.398 1 94.44 419 SER A CA 1
ATOM 3281 C C . SER A 1 419 ? -23.141 31.797 -14.859 1 94.44 419 SER A C 1
ATOM 3283 O O . SER A 1 419 ? -23.906 32.406 -15.609 1 94.44 419 SER A O 1
ATOM 3285 N N . GLU A 1 420 ? -22.5 30.781 -15.25 1 94.31 420 GLU A N 1
ATOM 3286 C CA . GLU A 1 420 ? -22.531 30.312 -16.625 1 94.31 420 GLU A CA 1
ATOM 3287 C C . GLU A 1 420 ? -23.531 29.172 -16.797 1 94.31 420 GLU A C 1
ATOM 3289 O O . GLU A 1 420 ? -23.688 28.641 -17.906 1 94.31 420 GLU A O 1
ATOM 3294 N N . LEU A 1 421 ? -24.188 28.797 -15.719 1 95.44 421 LEU A N 1
ATOM 3295 C CA . LEU A 1 421 ? -25.047 27.625 -15.758 1 95.44 421 LEU A CA 1
ATOM 3296 C C . LEU A 1 421 ? -26.172 27.812 -16.766 1 95.44 421 LEU A C 1
ATOM 3298 O O . LEU A 1 421 ? -26.484 26.906 -17.547 1 95.44 421 LEU A O 1
ATOM 3302 N N . ASP A 1 422 ? -26.75 28.984 -16.812 1 92.88 422 ASP A N 1
ATOM 3303 C CA . ASP A 1 422 ? -27.844 29.234 -17.734 1 92.88 422 ASP A CA 1
ATOM 3304 C C . ASP A 1 422 ? -27.375 29.188 -19.188 1 92.88 422 ASP A C 1
ATOM 3306 O O . ASP A 1 422 ? -28.094 28.719 -20.062 1 92.88 422 ASP A O 1
ATOM 3310 N N . GLU A 1 423 ? -26.188 29.688 -19.406 1 93.94 423 GLU A N 1
ATOM 3311 C CA . GLU A 1 423 ? -25.594 29.609 -20.734 1 93.94 423 GLU A CA 1
ATOM 3312 C C . GLU A 1 423 ? -25.312 28.156 -21.141 1 93.94 423 GLU A C 1
ATOM 3314 O O . GLU A 1 423 ? -25.453 27.781 -22.297 1 93.94 423 GLU A O 1
ATOM 3319 N N . ASP A 1 424 ? -24.906 27.312 -20.188 1 94.69 424 ASP A N 1
ATOM 3320 C CA . ASP A 1 424 ? -24.594 25.906 -20.438 1 94.69 424 ASP A CA 1
ATOM 3321 C C . ASP A 1 424 ? -25.859 25.125 -20.797 1 94.69 424 ASP A C 1
ATOM 3323 O O . ASP A 1 424 ? -25.797 24.141 -21.547 1 94.69 424 ASP A O 1
ATOM 3327 N N . LEU A 1 425 ? -26.984 25.625 -20.25 1 94.19 425 LEU A N 1
ATOM 3328 C CA . LEU A 1 425 ? -28.234 24.891 -20.406 1 94.19 425 LEU A CA 1
ATOM 3329 C C . LEU A 1 425 ? -28.969 25.328 -21.672 1 94.19 425 LEU A C 1
ATOM 3331 O O . LEU A 1 425 ? -29.875 24.641 -22.141 1 94.19 425 LEU A O 1
ATOM 3335 N N . ARG A 1 426 ? -28.531 26.375 -22.312 1 92.5 426 ARG A N 1
ATOM 3336 C CA . ARG A 1 426 ? -29.172 26.891 -23.516 1 92.5 426 ARG A CA 1
ATOM 3337 C C . ARG A 1 426 ? -28.797 26.047 -24.734 1 92.5 426 ARG A C 1
ATOM 3339 O O . ARG A 1 426 ? -27.859 25.266 -24.688 1 92.5 426 ARG A O 1
ATOM 3346 N N . PRO A 1 427 ? -29.641 26.25 -25.75 1 91.06 427 PRO A N 1
ATOM 3347 C CA . PRO A 1 427 ? -29.266 25.547 -26.984 1 91.06 427 PRO A CA 1
ATOM 3348 C C . PRO A 1 427 ? -27.891 25.938 -27.484 1 91.06 427 PRO A C 1
ATOM 3350 O O . PRO A 1 427 ? -27.562 27.125 -27.578 1 91.06 427 PRO A O 1
ATOM 3353 N N . GLY A 1 428 ? -27.078 25 -27.703 1 89.5 428 GLY A N 1
ATOM 3354 C CA . GLY A 1 428 ? -25.719 25.234 -28.141 1 89.5 428 GLY A CA 1
ATOM 3355 C C . GLY A 1 428 ? -24.703 25.219 -27.016 1 89.5 428 GLY A C 1
ATOM 3356 O O . GLY A 1 428 ? -23.5 25.25 -27.25 1 89.5 428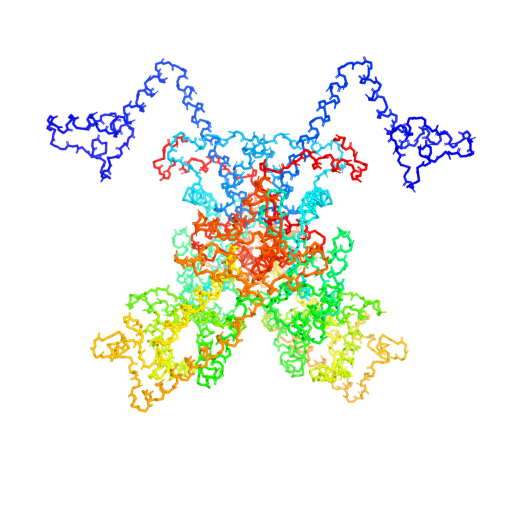 GLY A O 1
ATOM 3357 N N . GLY A 1 429 ? -25.188 25.188 -25.844 1 91.25 429 GLY A N 1
ATOM 3358 C CA . GLY A 1 429 ? -24.312 25.188 -24.688 1 91.25 429 GLY A CA 1
ATOM 3359 C C . GLY A 1 429 ? -23.688 23.828 -24.422 1 91.25 429 GLY A C 1
ATOM 3360 O O . GLY A 1 429 ? -23.922 22.875 -25.156 1 91.25 429 GLY A O 1
ATOM 3361 N N . ARG A 1 430 ? -22.938 23.828 -23.375 1 90.75 430 ARG A N 1
ATOM 3362 C CA . ARG A 1 430 ? -22.141 22.656 -23 1 90.75 430 ARG A CA 1
ATOM 3363 C C . ARG A 1 430 ? -23.047 21.484 -22.656 1 90.75 430 ARG A C 1
ATOM 3365 O O . ARG A 1 430 ? -22.703 20.328 -22.953 1 90.75 430 ARG A O 1
ATOM 3372 N N . LEU A 1 431 ? -24.219 21.734 -22.094 1 93.5 431 LEU A N 1
ATOM 3373 C CA . LEU A 1 431 ? -25.094 20.672 -21.609 1 93.5 431 LEU A CA 1
ATOM 3374 C C . LEU A 1 431 ? -26.312 20.516 -22.516 1 93.5 431 LEU A C 1
ATOM 3376 O O . LEU A 1 431 ? -27.297 19.891 -22.141 1 93.5 431 LEU A O 1
ATOM 3380 N N . ASP A 1 432 ? -26.125 21.047 -23.688 1 91.06 432 ASP A N 1
ATOM 3381 C CA . ASP A 1 432 ? -27.203 20.969 -24.656 1 91.06 432 ASP A CA 1
ATOM 3382 C C . ASP A 1 432 ? -27.406 19.531 -25.141 1 91.06 432 ASP A C 1
ATOM 3384 O O . ASP A 1 432 ? -26.438 18.781 -25.297 1 91.06 432 ASP A O 1
ATOM 3388 N N . GLY A 1 433 ? -28.641 19.125 -25.234 1 88.06 433 GLY A N 1
ATOM 3389 C CA . GLY A 1 433 ? -28.953 17.812 -25.781 1 88.06 433 GLY A CA 1
ATOM 3390 C C . GLY A 1 433 ? -28.953 16.719 -24.734 1 88.06 433 GLY A C 1
ATOM 3391 O O . GLY A 1 433 ? -29.172 15.547 -25.062 1 88.06 433 GLY A O 1
ATOM 3392 N N . LEU A 1 434 ? -28.656 16.906 -23.453 1 91.88 434 LEU A N 1
ATOM 3393 C CA . LEU A 1 434 ? -28.531 15.883 -22.422 1 91.88 434 LEU A CA 1
ATOM 3394 C C . LEU A 1 434 ? -29.812 15.758 -21.609 1 91.88 434 LEU A C 1
ATOM 3396 O O . LEU A 1 434 ? -29.859 15.031 -20.609 1 91.88 434 LEU A O 1
ATOM 3400 N N . ASP A 1 435 ? -30.891 16.297 -22.016 1 88.38 435 ASP A N 1
ATOM 3401 C CA . ASP A 1 435 ? -32.219 16.172 -21.406 1 88.38 435 ASP A CA 1
ATOM 3402 C C . ASP A 1 435 ? -32.188 16.578 -19.938 1 88.38 435 ASP A C 1
ATOM 3404 O O . ASP A 1 435 ? -32.625 15.805 -19.062 1 88.38 435 ASP A O 1
ATOM 3408 N N . ILE A 1 436 ? -31.625 17.641 -19.609 1 93.56 436 ILE A N 1
ATOM 3409 C CA . ILE A 1 436 ? -31.609 18.156 -18.234 1 93.56 436 ILE A CA 1
ATOM 3410 C C . ILE A 1 436 ? -32.969 18.719 -17.891 1 93.56 436 ILE A C 1
ATOM 3412 O O . ILE A 1 436 ? -33.562 19.5 -18.656 1 93.56 436 ILE A O 1
ATOM 3416 N N . GLN A 1 437 ? -33.469 18.344 -16.734 1 93 437 GLN A N 1
ATOM 3417 C CA . GLN A 1 437 ? -34.812 18.781 -16.297 1 93 437 GLN A CA 1
ATOM 3418 C C . GLN A 1 437 ? -34.719 20.109 -15.555 1 93 437 GLN A C 1
ATOM 3420 O O . GLN A 1 437 ? -34.156 20.172 -14.453 1 93 437 GLN A O 1
ATOM 3425 N N . VAL A 1 438 ? -35.25 21.156 -16.188 1 93.44 438 VAL A N 1
ATOM 3426 C CA . VAL A 1 438 ? -35.219 22.484 -15.602 1 93.44 438 VAL A CA 1
ATOM 3427 C C . VAL A 1 438 ? -36.656 22.922 -15.297 1 93.44 438 VAL A C 1
ATOM 3429 O O . VAL A 1 438 ? -37.531 22.844 -16.156 1 93.44 438 VAL A O 1
ATOM 3432 N N . SER A 1 439 ? -36.969 23.203 -14.031 1 93.12 439 SER A N 1
ATOM 3433 C CA . SER A 1 439 ? -38.25 23.75 -13.625 1 93.12 439 SER A CA 1
ATOM 3434 C C . SER A 1 439 ? -38.062 24.953 -12.711 1 93.12 439 SER A C 1
ATOM 3436 O O . SER A 1 439 ? -37.031 25.109 -12.078 1 93.12 439 SER A O 1
ATOM 3438 N N . ASP A 1 440 ? -39.062 25.812 -12.695 1 92.75 440 ASP A N 1
ATOM 3439 C CA . ASP A 1 440 ? -39.031 26.984 -11.828 1 92.75 440 ASP A CA 1
ATOM 3440 C C . ASP A 1 440 ? -38.969 26.578 -10.359 1 92.75 440 ASP A C 1
ATOM 3442 O O . ASP A 1 440 ? -38.344 27.25 -9.547 1 92.75 440 ASP A O 1
ATOM 3446 N N . LYS A 1 441 ? -39.562 25.562 -10.133 1 94.06 441 LYS A N 1
ATOM 3447 C CA . LYS A 1 441 ? -39.562 25.062 -8.758 1 94.06 441 LYS A CA 1
ATOM 3448 C C . LYS A 1 441 ? -38.125 24.656 -8.352 1 94.06 441 LYS A C 1
ATOM 3450 O O . LYS A 1 441 ? -37.688 24.953 -7.234 1 94.06 441 LYS A O 1
ATOM 3455 N N . GLN A 1 442 ? -37.438 24.031 -9.227 1 94.38 442 GLN A N 1
ATOM 3456 C CA . GLN A 1 442 ? -36.062 23.625 -8.961 1 94.38 442 GLN A CA 1
ATOM 3457 C C . GLN A 1 442 ? -35.156 24.844 -8.781 1 94.38 442 GLN A C 1
ATOM 3459 O O . GLN A 1 442 ? -34.25 24.828 -7.945 1 94.38 442 GLN A O 1
ATOM 3464 N N . ARG A 1 443 ? -35.406 25.812 -9.562 1 94.38 443 ARG A N 1
ATOM 3465 C CA . ARG A 1 443 ? -34.625 27.031 -9.469 1 94.38 443 ARG A CA 1
ATOM 3466 C C . ARG A 1 443 ? -34.844 27.719 -8.125 1 94.38 443 ARG A C 1
ATOM 3468 O O . ARG A 1 443 ? -33.875 28.203 -7.508 1 94.38 443 ARG A O 1
ATOM 3475 N N . GLU A 1 444 ? -36.062 27.766 -7.715 1 94.88 444 GLU A N 1
ATOM 3476 C CA . GLU A 1 444 ? -36.406 28.375 -6.43 1 94.88 444 GLU A CA 1
ATOM 3477 C C . GLU A 1 444 ? -35.812 27.562 -5.273 1 94.88 444 GLU A C 1
ATOM 3479 O O . GLU A 1 444 ? -35.281 28.141 -4.312 1 94.88 444 GLU A O 1
ATOM 3484 N N . ASP A 1 445 ? -35.969 26.328 -5.391 1 95.56 445 ASP A N 1
ATOM 3485 C CA . ASP A 1 445 ? -35.406 25.438 -4.375 1 95.56 445 ASP A CA 1
ATOM 3486 C C . ASP A 1 445 ? -33.906 25.594 -4.262 1 95.56 445 ASP A C 1
ATOM 3488 O O . ASP A 1 445 ? -33.344 25.578 -3.158 1 95.56 445 ASP A O 1
ATOM 3492 N N . PHE A 1 446 ? -33.312 25.703 -5.348 1 96.38 446 PHE A N 1
ATOM 3493 C CA . PHE A 1 446 ? -31.859 25.875 -5.359 1 96.38 446 PHE A CA 1
ATOM 3494 C C . PHE A 1 446 ? -31.453 27.219 -4.746 1 96.38 446 PHE A C 1
ATOM 3496 O O . PHE A 1 446 ? -30.484 27.297 -3.998 1 96.38 446 PHE A O 1
ATOM 3503 N N . ALA A 1 447 ? -32.156 28.234 -5.098 1 95.62 447 ALA A N 1
ATOM 3504 C CA . ALA A 1 447 ? -31.859 29.547 -4.531 1 95.62 447 ALA A CA 1
ATOM 3505 C C . ALA A 1 447 ? -31.922 29.531 -3.008 1 95.62 447 ALA A C 1
ATOM 3507 O O . ALA A 1 447 ? -31.094 30.125 -2.328 1 95.62 447 ALA A O 1
ATOM 3508 N N . ARG A 1 448 ? -32.906 28.844 -2.514 1 95.25 448 ARG A N 1
ATOM 3509 C CA . ARG A 1 448 ? -33.062 28.688 -1.068 1 95.25 448 ARG A CA 1
ATOM 3510 C C . ARG A 1 448 ? -31.906 27.859 -0.495 1 95.25 448 ARG A C 1
ATOM 3512 O O . ARG A 1 448 ? -31.391 28.172 0.581 1 95.25 448 ARG A O 1
ATOM 3519 N N . LEU A 1 449 ? -31.578 26.844 -1.175 1 96.38 449 LEU A N 1
ATOM 3520 C CA . LEU A 1 449 ? -30.469 25.984 -0.778 1 96.38 449 LEU A CA 1
ATOM 3521 C C . LEU A 1 449 ? -29.156 26.766 -0.742 1 96.38 449 LEU A C 1
ATOM 3523 O O . LEU A 1 449 ? -28.375 26.641 0.204 1 96.38 449 LEU A O 1
ATOM 3527 N N . ARG A 1 450 ? -28.906 27.516 -1.754 1 96.56 450 ARG A N 1
ATOM 3528 C CA . ARG A 1 450 ? -27.688 28.312 -1.855 1 96.56 450 ARG A CA 1
ATOM 3529 C C . ARG A 1 450 ? -27.562 29.266 -0.675 1 96.56 450 ARG A C 1
ATOM 3531 O O . ARG A 1 450 ? -26.516 29.328 -0.032 1 96.56 450 ARG A O 1
ATOM 3538 N N . ARG A 1 451 ? -28.625 29.969 -0.367 1 96.31 451 ARG A N 1
ATOM 3539 C CA . ARG A 1 451 ? -28.609 30.922 0.737 1 96.31 451 ARG A CA 1
ATOM 3540 C C . ARG A 1 451 ? -28.391 30.203 2.07 1 96.31 451 ARG A C 1
ATOM 3542 O O . ARG A 1 451 ? -27.594 30.656 2.893 1 96.31 451 ARG A O 1
ATOM 3549 N N . SER A 1 452 ? -29.094 29.156 2.178 1 95.94 452 SER A N 1
ATOM 3550 C CA . SER A 1 452 ? -28.984 28.391 3.416 1 95.94 452 SER A CA 1
ATOM 3551 C C . SER A 1 452 ? -27.562 27.844 3.604 1 95.94 452 SER A C 1
ATOM 3553 O O . SER A 1 452 ? -27.016 27.906 4.703 1 95.94 452 SER A O 1
ATOM 3555 N N . PHE A 1 453 ? -27.031 27.297 2.596 1 95.81 453 PHE A N 1
ATOM 3556 C CA . PHE A 1 453 ? -25.703 26.719 2.654 1 95.81 453 PHE A CA 1
ATOM 3557 C C . PHE A 1 453 ? -24.672 27.797 2.994 1 95.81 453 PHE A C 1
ATOM 3559 O O . PHE A 1 453 ? -23.828 27.594 3.871 1 95.81 453 PHE A O 1
ATOM 3566 N N . ILE A 1 454 ? -24.703 28.906 2.354 1 96.75 454 ILE A N 1
ATOM 3567 C CA . ILE A 1 454 ? -23.734 29.984 2.553 1 96.75 454 ILE A CA 1
ATOM 3568 C C . ILE A 1 454 ? -23.891 30.562 3.957 1 96.75 454 ILE A C 1
ATOM 3570 O O . ILE A 1 454 ? -22.891 30.844 4.633 1 96.75 454 ILE A O 1
ATOM 3574 N N . ASP A 1 455 ? -25.125 30.719 4.41 1 96.19 455 ASP A N 1
ATOM 3575 C CA . ASP A 1 455 ? -25.375 31.234 5.754 1 96.19 455 ASP A CA 1
ATOM 3576 C C . ASP A 1 455 ? -24.781 30.312 6.816 1 96.19 455 ASP A C 1
ATOM 3578 O O . ASP A 1 455 ? -24.109 30.781 7.742 1 96.19 455 ASP A O 1
ATOM 3582 N N . HIS A 1 456 ? -25.031 29.109 6.629 1 95.25 456 HIS A N 1
ATOM 3583 C CA . HIS A 1 456 ? -24.5 28.156 7.598 1 95.25 456 HIS A CA 1
ATOM 3584 C C . HIS A 1 456 ? -22.984 28.109 7.547 1 95.25 456 HIS A C 1
ATOM 3586 O O . HIS A 1 456 ? -22.328 27.906 8.578 1 95.25 456 HIS A O 1
ATOM 3592 N N . LEU A 1 457 ? -22.469 28.188 6.391 1 94.81 457 LEU A N 1
ATOM 3593 C CA . LEU A 1 457 ? -21.016 28.188 6.23 1 94.81 457 LEU A CA 1
ATOM 3594 C C . LEU A 1 457 ? -20.391 29.375 6.938 1 94.81 457 LEU A C 1
ATOM 3596 O O . LEU A 1 457 ? -19.406 29.219 7.672 1 94.81 457 LEU A O 1
ATOM 3600 N N . LEU A 1 458 ? -20.938 30.531 6.75 1 95.25 458 LEU A N 1
ATOM 3601 C CA . LEU A 1 458 ? -20.422 31.734 7.367 1 95.25 458 LEU A CA 1
ATOM 3602 C C . LEU A 1 458 ? -20.578 31.688 8.883 1 95.25 458 LEU A C 1
ATOM 3604 O O . LEU A 1 458 ? -19.672 32.094 9.617 1 95.25 458 LEU A O 1
ATOM 3608 N N . GLU A 1 459 ? -21.625 31.156 9.312 1 93.62 459 GLU A N 1
ATOM 3609 C CA . GLU A 1 459 ? -21.875 31 10.75 1 93.62 459 GLU A CA 1
ATOM 3610 C C . GLU A 1 459 ? -20.859 30.062 11.383 1 93.62 459 GLU A C 1
ATOM 3612 O O . GLU A 1 459 ? -20.312 30.344 12.453 1 93.62 459 GLU A O 1
ATOM 3617 N N . ASN A 1 460 ? -20.688 29 10.711 1 92.06 460 ASN A N 1
ATOM 3618 C CA . ASN A 1 460 ? -19.734 28.016 11.219 1 92.06 460 ASN A CA 1
ATOM 3619 C C . ASN A 1 460 ? -18.312 28.562 11.234 1 92.06 460 ASN A C 1
ATOM 3621 O O . ASN A 1 460 ? -17.547 28.281 12.156 1 92.06 460 ASN A O 1
ATOM 3625 N N . LEU A 1 461 ? -17.938 29.266 10.25 1 91.5 461 LEU A N 1
ATOM 3626 C CA . LEU A 1 461 ? -16.609 29.875 10.203 1 91.5 461 LEU A CA 1
ATOM 3627 C C . LEU A 1 461 ? -16.438 30.891 11.32 1 91.5 461 LEU A C 1
ATOM 3629 O O . LEU A 1 461 ? -15.375 30.969 11.938 1 91.5 461 LEU A O 1
ATOM 3633 N N . ASP A 1 462 ? -17.469 31.562 11.586 1 89.12 462 ASP A N 1
ATOM 3634 C CA . ASP A 1 462 ? -17.422 32.562 12.656 1 89.12 462 ASP A CA 1
ATOM 3635 C C . ASP A 1 462 ? -17.312 31.875 14.023 1 89.12 462 ASP A C 1
ATOM 3637 O O . ASP A 1 462 ? -16.594 32.344 14.906 1 89.12 462 ASP A O 1
ATOM 3641 N N . GLU A 1 463 ? -17.984 30.859 14.172 1 86.19 463 GLU A N 1
ATOM 3642 C CA . GLU A 1 463 ? -18 30.141 15.445 1 86.19 463 GLU A CA 1
ATOM 3643 C C . GLU A 1 463 ? -16.672 29.438 15.711 1 86.19 463 GLU A C 1
ATOM 3645 O O . GLU A 1 463 ? -16.234 29.344 16.859 1 86.19 463 GLU A O 1
ATOM 3650 N N . ARG A 1 464 ? -16.094 29 14.711 1 86.31 464 ARG A N 1
ATOM 3651 C CA . ARG A 1 464 ? -14.93 28.141 14.891 1 86.31 464 ARG A CA 1
ATOM 3652 C C . ARG A 1 464 ? -13.641 28.969 14.867 1 86.31 464 ARG A C 1
ATOM 3654 O O . ARG A 1 464 ? -12.594 28.484 15.297 1 86.31 464 ARG A O 1
ATOM 3661 N N . PHE A 1 465 ? -13.742 30.109 14.375 1 84.62 465 PHE A N 1
ATOM 3662 C CA . PHE A 1 465 ? -12.578 30.984 14.359 1 84.62 465 PHE A CA 1
ATOM 3663 C C . PHE A 1 465 ? -12.859 32.281 15.125 1 84.62 465 PHE A C 1
ATOM 3665 O O . PHE A 1 465 ? -12.828 33.375 14.547 1 84.62 465 PHE A O 1
ATOM 3672 N N . PRO A 1 466 ? -13 31.922 16.453 1 72.25 466 PRO A N 1
ATOM 3673 C CA . PRO A 1 466 ? -13.258 33.125 17.25 1 72.25 466 PRO A CA 1
ATOM 3674 C C . PRO A 1 466 ? -12.023 34 17.406 1 72.25 466 PRO A C 1
ATOM 3676 O O . PRO A 1 466 ? -10.891 33.5 17.328 1 72.25 466 PRO A O 1
ATOM 3679 N N . GLN A 1 467 ? -12.18 35.188 17.438 1 60.59 467 GLN A N 1
ATOM 3680 C CA . GLN A 1 467 ? -11.086 36.062 17.812 1 60.59 467 GLN A CA 1
ATOM 3681 C C . GLN A 1 467 ? -10.812 36 19.312 1 60.59 467 GLN A C 1
ATOM 3683 O O . GLN A 1 467 ? -11.516 36.625 20.109 1 60.59 467 GLN A O 1
ATOM 3688 N N . THR A 1 468 ? -10.102 34.969 19.656 1 64.12 468 THR A N 1
ATOM 3689 C CA . THR A 1 468 ? -9.828 34.969 21.094 1 64.12 468 THR A CA 1
ATOM 3690 C C . THR A 1 468 ? -8.969 36.156 21.5 1 64.12 468 THR A C 1
ATOM 3692 O O . THR A 1 468 ? -8.094 36.594 20.75 1 64.12 468 THR A O 1
ATOM 3695 N N . GLU A 1 469 ? -9.25 36.594 22.594 1 67.88 469 GLU A N 1
ATOM 3696 C CA . GLU A 1 469 ? -8.648 37.844 23.078 1 67.88 469 GLU A CA 1
ATOM 3697 C C . GLU A 1 469 ? -7.137 37.719 23.203 1 67.88 469 GLU A C 1
ATOM 3699 O O . GLU A 1 469 ? -6.398 38.625 22.797 1 67.88 469 GLU A O 1
ATOM 3704 N N . LEU A 1 470 ? -6.773 36.594 23.719 1 76.44 470 LEU A N 1
ATOM 3705 C CA . LEU A 1 470 ? -5.34 36.469 23.953 1 76.44 470 LEU A CA 1
ATOM 3706 C C . LEU A 1 470 ? -4.586 36.344 22.641 1 76.44 470 LEU A C 1
ATOM 3708 O O . LEU A 1 470 ? -3.605 37.062 22.406 1 76.44 470 LEU A O 1
ATOM 3712 N N . LEU A 1 471 ? -5.039 35.5 21.828 1 79.94 471 LEU A N 1
ATOM 3713 C CA . LEU A 1 471 ? -4.355 35.281 20.562 1 79.94 471 LEU A CA 1
ATOM 3714 C C . LEU A 1 471 ? -4.418 36.5 19.672 1 79.94 471 LEU A C 1
ATOM 3716 O O . LEU A 1 471 ? -3.465 36.812 18.953 1 79.94 471 LEU A O 1
ATOM 3720 N N . SER A 1 472 ? -5.434 37.219 19.844 1 80 472 SER A N 1
ATOM 3721 C CA . SER A 1 472 ? -5.574 38.469 19.094 1 80 472 SER A CA 1
ATOM 3722 C C . SER A 1 472 ? -4.602 39.531 19.609 1 80 472 SER A C 1
ATOM 3724 O O . SER A 1 472 ? -4.145 40.375 18.844 1 80 472 SER A O 1
ATOM 3726 N N . ALA A 1 473 ? -4.422 39.406 20.859 1 86.88 473 ALA A N 1
ATOM 3727 C CA . ALA A 1 473 ? -3.502 40.344 21.469 1 86.88 473 ALA A CA 1
ATOM 3728 C C . ALA A 1 473 ? -2.102 40.219 20.875 1 86.88 473 ALA A C 1
ATOM 3730 O O . ALA A 1 473 ? -1.38 41.219 20.734 1 86.88 473 ALA A O 1
ATOM 3731 N N . PHE A 1 474 ? -1.754 39.031 20.5 1 88.94 474 PHE A N 1
ATOM 3732 C CA . PHE A 1 474 ? -0.449 38.812 19.891 1 88.94 474 PHE A CA 1
ATOM 3733 C C . PHE A 1 474 ? -0.362 39.531 18.531 1 88.94 474 PHE A C 1
ATOM 3735 O O . PHE A 1 474 ? 0.734 39.781 18.031 1 88.94 474 PHE A O 1
ATOM 3742 N N . GLY A 1 475 ? -1.422 39.844 17.969 1 85.38 475 GLY A N 1
ATOM 3743 C CA . GLY A 1 475 ? -1.473 40.438 16.641 1 85.38 475 GLY A CA 1
ATOM 3744 C C . GLY A 1 475 ? -0.745 41.781 16.562 1 85.38 475 GLY A C 1
ATOM 3745 O O . GLY A 1 475 ? -0.208 42.125 15.508 1 85.38 475 GLY A O 1
ATOM 3746 N N . VAL A 1 476 ? -0.678 42.438 17.656 1 87.88 476 VAL A N 1
ATOM 3747 C CA . VAL A 1 476 ? -0.061 43.781 17.703 1 87.88 476 VAL A CA 1
ATOM 3748 C C . VAL A 1 476 ? 1.445 43.656 17.484 1 87.88 476 VAL A C 1
ATOM 3750 O O . VAL A 1 476 ? 2.098 44.594 17.047 1 87.88 476 VAL A O 1
ATOM 3753 N N . LEU A 1 477 ? 1.935 42.469 17.781 1 90.12 477 LEU A N 1
ATOM 3754 C CA . LEU A 1 477 ? 3.371 42.25 17.672 1 90.12 477 LEU A CA 1
ATOM 3755 C C . LEU A 1 477 ? 3.758 41.906 16.234 1 90.12 477 LEU A C 1
ATOM 3757 O O . LEU A 1 477 ? 4.945 41.875 15.898 1 90.12 477 LEU A O 1
ATOM 3761 N N . ASP A 1 478 ? 2.848 41.688 15.406 1 87.75 478 ASP A N 1
ATOM 3762 C CA . ASP A 1 478 ? 3.113 41.406 13.992 1 87.75 478 ASP A CA 1
ATOM 3763 C C . ASP A 1 478 ? 3.422 42.688 13.242 1 87.75 478 ASP A C 1
ATOM 3765 O O . ASP A 1 478 ? 2.557 43.562 13.102 1 87.75 478 ASP A O 1
ATOM 3769 N N . PRO A 1 479 ? 4.586 42.781 12.727 1 87.06 479 PRO A N 1
ATOM 3770 C CA . PRO A 1 479 ? 4.941 44.031 12.023 1 87.06 479 PRO A CA 1
ATOM 3771 C C . PRO A 1 479 ? 4.051 44.281 10.82 1 87.06 479 PRO A C 1
ATOM 3773 O O . PRO A 1 479 ? 3.797 45.438 10.477 1 87.06 479 PRO A O 1
ATOM 3776 N N . GLY A 1 480 ? 3.59 43.281 10.195 1 79.94 480 GLY A N 1
ATOM 3777 C CA . GLY A 1 480 ? 2.75 43.438 9.023 1 79.94 480 GLY A CA 1
ATOM 3778 C C . GLY A 1 480 ? 1.368 43.969 9.336 1 79.94 480 GLY A C 1
ATOM 3779 O O . GLY A 1 480 ? 0.704 44.531 8.477 1 79.94 480 GLY A O 1
ATOM 3780 N N . SER A 1 481 ? 0.953 43.875 10.547 1 79.06 481 SER A N 1
ATOM 3781 C CA . SER A 1 481 ? -0.382 44.281 10.953 1 79.06 481 SER A CA 1
ATOM 3782 C C . SER A 1 481 ? -0.375 45.719 11.461 1 79.06 481 SER A C 1
ATOM 3784 O O . SER A 1 481 ? -1.432 46.312 11.734 1 79.06 481 SER A O 1
ATOM 3786 N N . ARG A 1 482 ? 0.754 46.25 11.625 1 80.5 482 ARG A N 1
ATOM 3787 C CA . ARG A 1 482 ? 0.855 47.625 12.125 1 80.5 482 ARG A CA 1
ATOM 3788 C C . ARG A 1 482 ? 0.235 48.594 11.141 1 80.5 482 ARG A C 1
ATOM 3790 O O . ARG A 1 482 ? 0.554 48.594 9.945 1 80.5 482 ARG A O 1
ATOM 3797 N N . PRO A 1 483 ? -0.575 49.438 11.695 1 80.19 483 PRO A N 1
ATOM 3798 C CA . PRO A 1 483 ? -1.151 50.438 10.797 1 80.19 483 PRO A CA 1
ATOM 3799 C C . PRO A 1 483 ? -0.122 51.469 10.32 1 80.19 483 PRO A C 1
ATOM 3801 O O . PRO A 1 483 ? 0.883 51.719 11 1 80.19 483 PRO A O 1
ATOM 3804 N N . VAL A 1 484 ? -0.403 52.031 9.125 1 79.69 484 VAL A N 1
ATOM 3805 C CA . VAL A 1 484 ? 0.495 53 8.547 1 79.69 484 VAL A CA 1
ATOM 3806 C C . VAL A 1 484 ? 0.603 54.219 9.484 1 79.69 484 VAL A C 1
ATOM 3808 O O . VAL A 1 484 ? 1.705 54.688 9.781 1 79.69 484 VAL A O 1
ATOM 3811 N N . GLU A 1 485 ? -0.524 54.719 9.961 1 79.81 485 GLU A N 1
ATOM 3812 C CA . GLU A 1 485 ? -0.565 55.75 10.984 1 79.81 485 GLU A CA 1
ATOM 3813 C C . GLU A 1 485 ? -0.859 55.156 12.359 1 79.81 485 GLU A C 1
ATOM 3815 O O . GLU A 1 485 ? -1.956 54.656 12.602 1 79.81 485 GLU A O 1
ATOM 3820 N N . MET A 1 486 ? 0.156 55.188 13.164 1 79.81 486 MET A N 1
ATOM 3821 C CA . MET A 1 486 ? 0.025 54.5 14.453 1 79.81 486 MET A CA 1
ATOM 3822 C C . MET A 1 486 ? -0.764 55.375 15.438 1 79.81 486 MET A C 1
ATOM 3824 O O . MET A 1 486 ? -0.322 56.438 15.812 1 79.81 486 MET A O 1
ATOM 3828 N N . PRO A 1 487 ? -1.835 54.812 15.75 1 80.62 487 PRO A N 1
ATOM 3829 C CA . PRO A 1 487 ? -2.555 55.562 16.797 1 80.62 487 PRO A CA 1
ATOM 3830 C C . PRO A 1 487 ? -1.768 55.656 18.094 1 80.62 487 PRO A C 1
ATOM 3832 O O . PRO A 1 487 ? -0.947 54.781 18.391 1 80.62 487 PRO A O 1
ATOM 3835 N N . GLY A 1 488 ? -1.93 56.719 18.766 1 79.31 488 GLY A N 1
ATOM 3836 C CA . GLY A 1 488 ? -1.224 56.938 20.016 1 79.31 488 GLY A CA 1
ATOM 3837 C C . GLY A 1 488 ? -1.427 55.812 21.016 1 79.31 488 GLY A C 1
ATOM 3838 O O . GLY A 1 488 ? -0.537 55.531 21.812 1 79.31 488 GLY A O 1
ATOM 3839 N N . ASP A 1 489 ? -2.586 55.156 20.891 1 85.81 489 ASP A N 1
ATOM 3840 C CA . ASP A 1 489 ? -2.908 54.125 21.859 1 85.81 489 ASP A CA 1
ATOM 3841 C C . ASP A 1 489 ? -2.73 52.75 21.266 1 85.81 489 ASP A C 1
ATOM 3843 O O . ASP A 1 489 ? -3.287 51.75 21.781 1 85.81 489 ASP A O 1
ATOM 3847 N N . TYR A 1 490 ? -1.95 52.656 20.281 1 88.56 490 TYR A N 1
ATOM 3848 C CA . TYR A 1 490 ? -1.785 51.375 19.578 1 88.56 490 TYR A CA 1
ATOM 3849 C C . TYR A 1 490 ? -1.124 50.344 20.484 1 88.56 490 TYR A C 1
ATOM 3851 O O . TYR A 1 490 ? -0.012 50.562 20.969 1 88.56 490 TYR A O 1
ATOM 3859 N N . GLY A 1 491 ? -1.852 49.281 20.734 1 90.75 491 GLY A N 1
ATOM 3860 C CA . GLY A 1 491 ? -1.254 48.094 21.312 1 90.75 491 GLY A CA 1
ATOM 3861 C C . GLY A 1 491 ? -1.275 48.094 22.828 1 90.75 491 GLY A C 1
ATOM 3862 O O . GLY A 1 491 ? -0.872 47.125 23.469 1 90.75 491 GLY A O 1
ATOM 3863 N N . TRP A 1 492 ? -1.762 49.156 23.469 1 92.31 492 TRP A N 1
ATOM 3864 C CA . TRP A 1 492 ? -1.682 49.281 24.922 1 92.31 492 TRP A CA 1
ATOM 3865 C C . TRP A 1 492 ? -2.576 48.219 25.594 1 92.31 492 TRP A C 1
ATOM 3867 O O . TRP A 1 492 ? -2.148 47.531 26.531 1 92.31 492 TRP A O 1
ATOM 3877 N N . ASP A 1 493 ? -3.715 48.094 25.062 1 91.44 493 ASP A N 1
ATOM 3878 C CA . ASP A 1 493 ? -4.652 47.156 25.641 1 91.44 493 ASP A CA 1
ATOM 3879 C C . ASP A 1 493 ? -4.156 45.719 25.469 1 91.44 493 ASP A C 1
ATOM 3881 O O . ASP A 1 493 ? -4.277 44.906 26.375 1 91.44 493 ASP A O 1
ATOM 3885 N N . GLU A 1 494 ? -3.711 45.438 24.312 1 91.81 494 GLU A N 1
ATOM 3886 C CA . GLU A 1 494 ? -3.195 44.094 24 1 91.81 494 GLU A CA 1
ATOM 3887 C C . GLU A 1 494 ? -1.99 43.75 24.875 1 91.81 494 GLU A C 1
ATOM 3889 O O . GLU A 1 494 ? -1.892 42.656 25.391 1 91.81 494 GLU A O 1
ATOM 3894 N N . MET A 1 495 ? -1.11 44.719 25.078 1 94.19 495 MET A N 1
ATOM 3895 C CA . MET A 1 495 ? 0.073 44.5 25.906 1 94.19 495 MET A CA 1
ATOM 3896 C C . MET A 1 495 ? -0.317 44.25 27.359 1 94.19 495 MET A C 1
ATOM 3898 O O . MET A 1 495 ? 0.287 43.406 28.031 1 94.19 495 MET A O 1
ATOM 3902 N N . ASP A 1 496 ? -1.3 44.938 27.734 1 93.69 496 ASP A N 1
ATOM 3903 C CA . ASP A 1 496 ? -1.764 44.781 29.109 1 93.69 496 ASP A CA 1
ATOM 3904 C C . ASP A 1 496 ? -2.371 43.375 29.312 1 93.69 496 ASP A C 1
ATOM 3906 O O . ASP A 1 496 ? -2.195 42.781 30.375 1 93.69 496 ASP A O 1
ATOM 3910 N N . ARG A 1 497 ? -3.035 42.969 28.391 1 93.19 497 ARG A N 1
ATOM 3911 C CA . ARG A 1 497 ? -3.639 41.656 28.453 1 93.19 497 ARG A CA 1
ATOM 3912 C C . ARG A 1 497 ? -2.57 40.562 28.5 1 93.19 497 ARG A C 1
ATOM 3914 O O . ARG A 1 497 ? -2.672 39.625 29.297 1 93.19 497 ARG A O 1
ATOM 3921 N N . LEU A 1 498 ? -1.609 40.656 27.672 1 94.88 498 LEU A N 1
ATOM 3922 C CA . LEU A 1 498 ? -0.516 39.688 27.625 1 94.88 498 LEU A CA 1
ATOM 3923 C C . LEU A 1 498 ? 0.272 39.719 28.938 1 94.88 498 LEU A C 1
ATOM 3925 O O . LEU A 1 498 ? 0.644 38.656 29.453 1 94.88 498 LEU A O 1
ATOM 3929 N N . ALA A 1 499 ? 0.489 40.906 29.422 1 95.5 499 ALA A N 1
ATOM 3930 C CA . ALA A 1 499 ? 1.22 41.031 30.672 1 95.5 499 ALA A CA 1
ATOM 3931 C C . ALA A 1 499 ? 0.452 40.406 31.828 1 95.5 499 ALA A C 1
ATOM 3933 O O . ALA A 1 499 ? 1.051 39.812 32.719 1 95.5 499 ALA A O 1
ATOM 3934 N N . THR A 1 500 ? -0.811 40.562 31.75 1 94.25 500 THR A N 1
ATOM 3935 C CA . THR A 1 500 ? -1.648 40 32.812 1 94.25 500 THR A CA 1
ATOM 3936 C C . THR A 1 500 ? -1.642 38.469 32.75 1 94.25 500 THR A C 1
ATOM 3938 O O . THR A 1 500 ? -1.529 37.812 33.781 1 94.25 500 THR A O 1
ATOM 3941 N N . PHE A 1 501 ? -1.739 37.906 31.641 1 93.88 501 PHE A N 1
ATOM 3942 C CA . PHE A 1 501 ? -1.78 36.469 31.469 1 93.88 501 PHE A CA 1
ATOM 3943 C C . PHE A 1 501 ? -0.446 35.844 31.844 1 93.88 501 PHE A C 1
ATOM 3945 O O . PHE A 1 501 ? -0.411 34.781 32.469 1 93.88 501 PHE A O 1
ATOM 3952 N N . TYR A 1 502 ? 0.605 36.469 31.453 1 96 502 TYR A N 1
ATOM 3953 C CA . TYR A 1 502 ? 1.935 35.906 31.672 1 96 502 TYR A CA 1
ATOM 3954 C C . TYR A 1 502 ? 2.59 36.562 32.906 1 96 502 TYR A C 1
ATOM 3956 O O . TYR A 1 502 ? 3.816 36.656 32.969 1 96 502 TYR A O 1
ATOM 3964 N N . ALA A 1 503 ? 1.84 37 33.812 1 94.06 503 ALA A N 1
ATOM 3965 C CA . ALA A 1 503 ? 2.336 37.719 35 1 94.06 503 ALA A CA 1
ATOM 3966 C C . ALA A 1 503 ? 3.104 36.75 35.906 1 94.06 503 ALA A C 1
ATOM 3968 O O . ALA A 1 503 ? 3.982 37.188 36.656 1 94.06 503 ALA A O 1
ATOM 3969 N N . ASP A 1 504 ? 2.822 35.469 35.781 1 92 504 ASP A N 1
ATOM 3970 C CA . ASP A 1 504 ? 3.477 34.438 36.625 1 92 504 ASP A CA 1
ATOM 3971 C C . ASP A 1 504 ? 3.889 33.25 35.781 1 92 504 ASP A C 1
ATOM 3973 O O . ASP A 1 504 ? 3.748 33.25 34.531 1 92 504 ASP A O 1
ATOM 3977 N N . GLY A 1 505 ? 4.562 32.344 36.469 1 90.06 505 GLY A N 1
ATOM 3978 C CA . GLY A 1 505 ? 4.996 31.156 35.781 1 90.06 505 GLY A CA 1
ATOM 3979 C C . GLY A 1 505 ? 6.445 31.203 35.312 1 90.06 505 GLY A C 1
ATOM 3980 O O . GLY A 1 505 ? 7.285 31.812 36 1 90.06 505 GLY A O 1
ATOM 3981 N N . HIS A 1 506 ? 6.621 30.438 34.188 1 91.19 506 HIS A N 1
ATOM 3982 C CA . HIS A 1 506 ? 7.973 30.359 33.625 1 91.19 506 HIS A CA 1
ATOM 3983 C C . HIS A 1 506 ? 8.328 31.641 32.875 1 91.19 506 HIS A C 1
ATOM 3985 O O . HIS A 1 506 ? 7.645 32 31.922 1 91.19 506 HIS A O 1
ATOM 3991 N N . SER A 1 507 ? 9.383 32.344 33.312 1 92.31 507 SER A N 1
ATOM 3992 C CA . SER A 1 507 ? 9.852 33.594 32.719 1 92.31 507 SER A CA 1
ATOM 3993 C C . SER A 1 507 ? 8.719 34.625 32.594 1 92.31 507 SER A C 1
ATOM 3995 O O . SER A 1 507 ? 8.328 35 31.5 1 92.31 507 SER A O 1
ATOM 3997 N N . PRO A 1 508 ? 8.289 35.094 33.688 1 94.62 508 PRO A N 1
ATOM 3998 C CA . PRO A 1 508 ? 7.133 35.969 33.719 1 94.62 508 PRO A CA 1
ATOM 3999 C C . PRO A 1 508 ? 7.43 37.344 33.125 1 94.62 508 PRO A C 1
ATOM 4001 O O . PRO A 1 508 ? 8.594 37.75 33.031 1 94.62 508 PRO A O 1
ATOM 4004 N N . ILE A 1 509 ? 6.383 37.969 32.75 1 95.75 509 ILE A N 1
ATOM 4005 C CA . ILE A 1 509 ? 6.473 39.281 32.125 1 95.75 509 ILE A CA 1
ATOM 4006 C C . ILE A 1 509 ? 6.102 40.375 33.156 1 95.75 509 ILE A C 1
ATOM 4008 O O . ILE A 1 509 ? 5.043 40.281 33.781 1 95.75 509 ILE A O 1
ATOM 4012 N N . ASP A 1 510 ? 7.031 41.344 33.25 1 94.31 510 ASP A N 1
ATOM 4013 C CA . ASP A 1 510 ? 6.766 42.5 34.094 1 94.31 510 ASP A CA 1
ATOM 4014 C C . ASP A 1 510 ? 5.93 43.531 33.375 1 94.31 510 ASP A C 1
ATOM 4016 O O . ASP A 1 510 ? 6.375 44.125 32.375 1 94.31 510 ASP A O 1
ATOM 4020 N N . ARG A 1 511 ? 4.859 43.875 33.969 1 95 511 ARG A N 1
ATOM 4021 C CA . ARG A 1 511 ? 3.891 44.75 33.312 1 95 511 ARG A CA 1
ATOM 4022 C C . ARG A 1 511 ? 4.477 46.156 33.031 1 95 511 ARG A C 1
ATOM 4024 O O . ARG A 1 511 ? 4.363 46.688 31.938 1 95 511 ARG A O 1
ATOM 4031 N N . GLU A 1 512 ? 5.055 46.75 34.031 1 94.81 512 GLU A N 1
ATOM 4032 C CA . GLU A 1 512 ? 5.598 48.094 33.906 1 94.81 512 GLU A CA 1
ATOM 4033 C C . GLU A 1 512 ? 6.773 48.125 32.938 1 94.81 512 GLU A C 1
ATOM 4035 O O . GLU A 1 512 ? 6.879 49.031 32.125 1 94.81 512 GLU A O 1
ATOM 4040 N N . ALA A 1 513 ? 7.555 47.188 33.094 1 95.38 513 ALA A N 1
ATOM 4041 C CA . ALA A 1 513 ? 8.703 47.094 32.219 1 95.38 513 ALA A CA 1
ATOM 4042 C C . ALA A 1 513 ? 8.258 46.906 30.766 1 95.38 513 ALA A C 1
ATOM 4044 O O . ALA A 1 513 ? 8.867 47.438 29.844 1 95.38 513 ALA A O 1
ATOM 4045 N N . LEU A 1 514 ? 7.281 46.094 30.578 1 96.75 514 LEU A N 1
ATOM 4046 C CA . LEU A 1 514 ? 6.762 45.844 29.25 1 96.75 514 LEU A CA 1
ATOM 4047 C C . LEU A 1 514 ? 6.207 47.125 28.625 1 96.75 514 LEU A C 1
ATOM 4049 O O . LEU A 1 514 ? 6.379 47.375 27.438 1 96.75 514 LEU A O 1
ATOM 4053 N N . ARG A 1 515 ? 5.551 47.938 29.438 1 93.81 515 ARG A N 1
ATOM 4054 C CA . ARG A 1 515 ? 5 49.188 28.953 1 93.81 515 ARG A CA 1
ATOM 4055 C C . ARG A 1 515 ? 6.105 50.125 28.484 1 93.81 515 ARG A C 1
ATOM 4057 O O . ARG A 1 515 ? 5.977 50.781 27.438 1 93.81 515 ARG A O 1
ATOM 4064 N N . ASP A 1 516 ? 7.102 50.156 29.266 1 94.12 516 ASP A N 1
ATOM 4065 C CA . ASP A 1 516 ? 8.242 51 28.891 1 94.12 516 ASP A CA 1
ATOM 4066 C C . ASP A 1 516 ? 8.875 50.531 27.594 1 94.12 516 ASP A C 1
ATOM 4068 O O . ASP A 1 516 ? 9.227 51.344 26.734 1 94.12 516 ASP A O 1
ATOM 4072 N N . GLU A 1 517 ? 9.016 49.25 27.516 1 95.88 517 GLU A N 1
ATOM 4073 C CA . GLU A 1 517 ? 9.586 48.688 26.297 1 95.88 517 GLU A CA 1
ATOM 4074 C C . GLU A 1 517 ? 8.711 48.969 25.078 1 95.88 517 GLU A C 1
ATOM 4076 O O . GLU A 1 517 ? 9.219 49.281 24 1 95.88 517 GLU A O 1
ATOM 4081 N N . TRP A 1 518 ? 7.434 48.875 25.281 1 94.88 518 TRP A N 1
ATOM 4082 C CA . TRP A 1 518 ? 6.48 49.031 24.188 1 94.88 518 TRP A CA 1
ATOM 4083 C C . TRP A 1 518 ? 6.516 50.438 23.594 1 94.88 518 TRP A C 1
ATOM 4085 O O . TRP A 1 518 ? 6.348 50.594 22.391 1 94.88 518 TRP A O 1
ATOM 4095 N N . ILE A 1 519 ? 6.73 51.375 24.422 1 90.31 519 ILE A N 1
ATOM 4096 C CA . ILE A 1 519 ? 6.789 52.75 23.969 1 90.31 519 ILE A CA 1
ATOM 4097 C C . ILE A 1 519 ? 7.836 52.906 22.875 1 90.31 519 ILE A C 1
ATOM 4099 O O . ILE A 1 519 ? 7.57 53.5 21.828 1 90.31 519 ILE A O 1
ATOM 4103 N N . ALA A 1 520 ? 8.914 52.344 23.078 1 89.12 520 ALA A N 1
ATOM 4104 C CA . ALA A 1 520 ? 10.016 52.438 22.125 1 89.12 520 ALA A CA 1
ATOM 4105 C C . ALA A 1 520 ? 9.867 51.438 21 1 89.12 520 ALA A C 1
ATOM 4107 O O . ALA A 1 520 ? 10.125 51.75 19.828 1 89.12 520 ALA A O 1
ATOM 4108 N N . PHE A 1 521 ? 9.453 50.281 21.312 1 92.88 521 PHE A N 1
ATOM 4109 C CA . PHE A 1 521 ? 9.461 49.156 20.375 1 92.88 521 PHE A CA 1
ATOM 4110 C C . PHE A 1 521 ? 8.438 49.375 19.266 1 92.88 521 PHE A C 1
ATOM 4112 O O . PHE A 1 521 ? 8.664 49 18.125 1 92.88 521 PHE A O 1
ATOM 4119 N N . ARG A 1 522 ? 7.344 49.906 19.609 1 89.12 522 ARG A N 1
ATOM 4120 C CA . ARG A 1 522 ? 6.289 50.125 18.625 1 89.12 522 ARG A CA 1
ATOM 4121 C C . ARG A 1 522 ? 6.77 51 17.484 1 89.12 522 ARG A C 1
ATOM 4123 O O . ARG A 1 522 ? 6.273 50.906 16.359 1 89.12 522 ARG A O 1
ATOM 4130 N N . GLN A 1 523 ? 7.777 51.75 17.766 1 82.56 523 GLN A N 1
ATOM 4131 C CA . GLN A 1 523 ? 8.383 52.562 16.719 1 82.56 523 GLN A CA 1
ATOM 4132 C C . GLN A 1 523 ? 9.258 51.688 15.805 1 82.56 523 GLN A C 1
ATOM 4134 O O . GLN A 1 523 ? 9.297 51.906 14.586 1 82.56 523 GLN A O 1
ATOM 4139 N N . HIS A 1 524 ? 9.844 50.719 16.406 1 83.12 524 HIS A N 1
ATOM 4140 C CA . HIS A 1 524 ? 10.703 49.812 15.656 1 83.12 524 HIS A CA 1
ATOM 4141 C C . HIS A 1 524 ? 9.883 48.938 14.719 1 83.12 524 HIS A C 1
ATOM 4143 O O . HIS A 1 524 ? 10.367 48.531 13.664 1 83.12 524 HIS A O 1
ATOM 4149 N N . LEU A 1 525 ? 8.711 48.625 15.094 1 86.88 525 LEU A N 1
ATOM 4150 C CA . LEU A 1 525 ? 7.852 47.75 14.297 1 86.88 525 LEU A CA 1
ATOM 4151 C C . LEU A 1 525 ? 7.688 48.312 12.883 1 86.88 525 LEU A C 1
ATOM 4153 O O . LEU A 1 525 ? 7.57 47.531 11.93 1 86.88 525 LEU A O 1
ATOM 4157 N N . GLY A 1 526 ? 7.672 49.531 12.75 1 79.81 526 GLY A N 1
ATOM 4158 C CA . GLY A 1 526 ? 7.535 50.156 11.453 1 79.81 526 GLY A CA 1
ATOM 4159 C C . GLY A 1 526 ? 8.695 49.875 10.523 1 79.81 526 GLY A C 1
ATOM 4160 O O . GLY A 1 526 ? 8.516 49.75 9.305 1 79.81 526 GLY A O 1
ATOM 4161 N N . ARG A 1 527 ? 9.844 49.656 11.031 1 83 527 ARG A N 1
ATOM 4162 C CA . ARG A 1 527 ? 11.039 49.375 10.25 1 83 527 ARG A CA 1
ATOM 4163 C C . ARG A 1 527 ? 11.039 47.938 9.742 1 83 527 ARG A C 1
ATOM 4165 O O . ARG A 1 527 ? 11.711 47.625 8.758 1 83 527 ARG A O 1
ATOM 4172 N N . TYR A 1 528 ? 10.273 47.062 10.414 1 86.5 528 TYR A N 1
ATOM 4173 C CA . TYR A 1 528 ? 10.289 45.656 10.109 1 86.5 528 TYR A CA 1
ATOM 4174 C C . TYR A 1 528 ? 8.977 45.219 9.484 1 86.5 528 TYR A C 1
ATOM 4176 O O . TYR A 1 528 ? 8.531 44.062 9.695 1 86.5 528 TYR A O 1
ATOM 4184 N N . ARG A 1 529 ? 8.391 46 8.773 1 82.06 529 ARG A N 1
ATOM 4185 C CA . ARG A 1 529 ? 7.047 45.75 8.25 1 82.06 529 ARG A CA 1
ATOM 4186 C C . ARG A 1 529 ? 7.012 44.5 7.375 1 82.06 529 ARG A C 1
ATOM 4188 O O . ARG A 1 529 ? 5.969 43.844 7.25 1 82.06 529 ARG A O 1
ATOM 4195 N N . ARG A 1 530 ? 8.094 44.125 6.824 1 83.81 530 ARG A N 1
ATOM 4196 C CA . ARG A 1 530 ? 8.133 42.969 5.914 1 83.81 530 ARG A CA 1
ATOM 4197 C C . ARG A 1 530 ? 8.547 41.719 6.645 1 83.81 530 ARG A C 1
ATOM 4199 O O . ARG A 1 530 ? 8.594 40.625 6.047 1 83.81 530 ARG A O 1
ATOM 4206 N N . LYS A 1 531 ? 8.758 41.781 7.863 1 86.94 531 LYS A N 1
ATOM 4207 C CA . LYS A 1 531 ? 9.211 40.625 8.633 1 86.94 531 LYS A CA 1
ATOM 4208 C C . LYS A 1 531 ? 8.039 39.969 9.344 1 86.94 531 LYS A C 1
ATOM 4210 O O . LYS A 1 531 ? 7.051 40.594 9.68 1 86.94 531 LYS A O 1
ATOM 4215 N N . THR A 1 532 ? 8.148 38.688 9.477 1 87.31 532 THR A N 1
ATOM 4216 C CA . THR A 1 532 ? 7.16 37.906 10.211 1 87.31 532 THR A CA 1
ATOM 4217 C C . THR A 1 532 ? 7.523 37.844 11.688 1 87.31 532 THR A C 1
ATOM 4219 O O . THR A 1 532 ? 8.648 38.156 12.078 1 87.31 532 THR A O 1
ATOM 4222 N N . PRO A 1 533 ? 6.559 37.469 12.445 1 88.44 533 PRO A N 1
ATOM 4223 C CA . PRO A 1 533 ? 6.887 37.281 13.859 1 88.44 533 PRO A CA 1
ATOM 4224 C C . PRO A 1 533 ? 8.047 36.281 14.062 1 88.44 533 PRO A C 1
ATOM 4226 O O . PRO A 1 533 ? 8.859 36.469 14.977 1 88.44 533 PRO A O 1
ATOM 4229 N N . LYS A 1 534 ? 8.203 35.281 13.273 1 89.62 534 LYS A N 1
ATOM 4230 C CA . LYS A 1 534 ? 9.32 34.344 13.352 1 89.62 534 LYS A CA 1
ATOM 4231 C C . LYS A 1 534 ? 10.641 35.062 13.055 1 89.62 534 LYS A C 1
ATOM 4233 O O . LYS A 1 534 ? 11.648 34.812 13.719 1 89.62 534 LYS A O 1
ATOM 4238 N N . ASP A 1 535 ? 10.523 35.906 12.102 1 89.94 535 ASP A N 1
ATOM 4239 C CA . ASP A 1 535 ? 11.703 36.688 11.781 1 89.94 535 ASP A CA 1
ATOM 4240 C C . ASP A 1 535 ? 12.094 37.594 12.945 1 89.94 535 ASP A C 1
ATOM 4242 O O . ASP A 1 535 ? 13.273 37.781 13.234 1 89.94 535 ASP A O 1
ATOM 4246 N N . MET A 1 536 ? 11.086 38.188 13.5 1 90.5 536 MET A N 1
ATOM 4247 C CA . MET A 1 536 ? 11.328 39.094 14.609 1 90.5 536 MET A CA 1
ATOM 4248 C C . MET A 1 536 ? 11.945 38.375 15.797 1 90.5 536 MET A C 1
ATOM 4250 O O . MET A 1 536 ? 12.812 38.906 16.484 1 90.5 536 MET A O 1
ATOM 4254 N N . CYS A 1 537 ? 11.438 37.188 16.031 1 91.94 537 CYS A N 1
ATOM 4255 C CA . CYS A 1 537 ? 12.023 36.375 17.078 1 91.94 537 CYS A CA 1
ATOM 4256 C C . CYS A 1 537 ? 13.508 36.125 16.812 1 91.94 537 CYS A C 1
ATOM 4258 O O . CYS A 1 537 ? 14.328 36.219 17.719 1 91.94 537 CYS A O 1
ATOM 4260 N N . TYR A 1 538 ? 13.781 35.875 15.594 1 91.62 538 TYR A N 1
ATOM 4261 C CA . TYR A 1 538 ? 15.164 35.656 15.188 1 91.62 538 TYR A CA 1
ATOM 4262 C C . TYR A 1 538 ? 15.984 36.938 15.375 1 91.62 538 TYR A C 1
ATOM 4264 O O . TYR A 1 538 ? 17.078 36.906 15.93 1 91.62 538 TYR A O 1
ATOM 4272 N N . VAL A 1 539 ? 15.469 38.062 14.961 1 90.94 539 VAL A N 1
ATOM 4273 C CA . VAL A 1 539 ? 16.156 39.344 15.008 1 90.94 539 VAL A CA 1
ATOM 4274 C C . VAL A 1 539 ? 16.469 39.719 16.453 1 90.94 539 VAL A C 1
ATOM 4276 O O . VAL A 1 539 ? 17.594 40.156 16.766 1 90.94 539 VAL A O 1
ATOM 4279 N N . LEU A 1 540 ? 15.523 39.562 17.281 1 92.12 540 LEU A N 1
ATOM 4280 C CA . LEU A 1 540 ? 15.688 39.938 18.672 1 92.12 540 LEU A CA 1
ATOM 4281 C C . LEU A 1 540 ? 16.656 39 19.391 1 92.12 540 LEU A C 1
ATOM 4283 O O . LEU A 1 540 ? 17.375 39.438 20.297 1 92.12 540 LEU A O 1
ATOM 4287 N N . SER A 1 541 ? 16.656 37.812 18.922 1 89.06 541 SER A N 1
ATOM 4288 C CA . SER A 1 541 ? 17.547 36.812 19.547 1 89.06 541 SER A CA 1
ATOM 4289 C C . SER A 1 541 ? 18.969 36.969 19.016 1 89.06 541 SER A C 1
ATOM 4291 O O . SER A 1 541 ? 19.938 36.75 19.75 1 89.06 541 SER A O 1
ATOM 4293 N N . ALA A 1 542 ? 19.078 37.219 17.797 1 87.06 542 ALA A N 1
ATOM 4294 C CA . ALA A 1 542 ? 20.375 37.281 17.156 1 87.06 542 ALA A CA 1
ATOM 4295 C C . ALA A 1 542 ? 21.094 38.594 17.484 1 87.06 542 ALA A C 1
ATOM 4297 O O . ALA A 1 542 ? 22.328 38.656 17.469 1 87.06 542 ALA A O 1
ATOM 4298 N N . ASN A 1 543 ? 20.375 39.594 17.812 1 87.31 543 ASN A N 1
ATOM 4299 C CA . ASN A 1 543 ? 20.938 40.906 18.172 1 87.31 543 ASN A CA 1
ATOM 4300 C C . ASN A 1 543 ? 20.953 41.125 19.688 1 87.31 543 ASN A C 1
ATOM 4302 O O . ASN A 1 543 ? 19.969 41.625 20.25 1 87.31 543 ASN A O 1
ATOM 4306 N N . PRO A 1 544 ? 22.078 40.969 20.219 1 84.31 544 PRO A N 1
ATOM 4307 C CA . PRO A 1 544 ? 22.141 41.062 21.688 1 84.31 544 PRO A CA 1
ATOM 4308 C C . PRO A 1 544 ? 21.719 42.438 22.203 1 84.31 544 PRO A C 1
ATOM 4310 O O . PRO A 1 544 ? 21.125 42.531 23.281 1 84.31 544 PRO A O 1
ATOM 4313 N N . THR A 1 545 ? 21.938 43.406 21.469 1 88.06 545 THR A N 1
ATOM 4314 C CA . THR A 1 545 ? 21.578 44.75 21.906 1 88.06 545 THR A CA 1
ATOM 4315 C C . THR A 1 545 ? 20.062 44.906 21.969 1 88.06 545 THR A C 1
ATOM 4317 O O . THR A 1 545 ? 19.531 45.406 22.969 1 88.06 545 THR A O 1
ATOM 4320 N N . LEU A 1 546 ? 19.469 44.531 20.969 1 87.56 546 LEU A N 1
ATOM 4321 C CA . LEU A 1 546 ? 18.016 44.656 20.938 1 87.56 546 LEU A CA 1
ATOM 4322 C C . LEU A 1 546 ? 17.375 43.719 21.969 1 87.56 546 LEU A C 1
ATOM 4324 O O . LEU A 1 546 ? 16.391 44.094 22.609 1 87.56 546 LEU A O 1
ATOM 4328 N N . GLY A 1 547 ? 17.938 42.562 22.125 1 87.44 547 GLY A N 1
ATOM 4329 C CA . GLY A 1 547 ? 17.422 41.594 23.094 1 87.44 547 GLY A CA 1
ATOM 4330 C C . GLY A 1 547 ? 17.484 42.094 24.516 1 87.44 547 GLY A C 1
ATOM 4331 O O . GLY A 1 547 ? 16.578 41.844 25.312 1 87.44 547 GLY A O 1
ATOM 4332 N N . CYS A 1 548 ? 18.5 42.812 24.734 1 90.38 548 CYS A N 1
ATOM 4333 C CA . CYS A 1 548 ? 18.703 43.344 26.078 1 90.38 548 CYS A CA 1
ATOM 4334 C C . CYS A 1 548 ? 17.812 44.562 26.328 1 90.38 548 CYS A C 1
ATOM 4336 O O . CYS A 1 548 ? 17.375 44.781 27.453 1 90.38 548 CYS A O 1
ATOM 4338 N N . GLN A 1 549 ? 17.562 45.219 25.266 1 92.31 549 GLN A N 1
ATOM 4339 C CA . GLN A 1 549 ? 16.734 46.406 25.359 1 92.31 549 GLN A CA 1
ATOM 4340 C C . GLN A 1 549 ? 15.266 46.062 25.531 1 92.31 549 GLN A C 1
ATOM 4342 O O . GLN A 1 549 ? 14.5 46.781 26.156 1 92.31 549 GLN A O 1
ATOM 4347 N N . TYR A 1 550 ? 14.867 44.969 24.906 1 95.12 550 TYR A N 1
ATOM 4348 C CA . TYR A 1 550 ? 13.453 44.625 24.922 1 95.12 550 TYR A CA 1
ATOM 4349 C C . TYR A 1 550 ? 13.273 43.156 25.359 1 95.12 550 TYR A C 1
ATOM 4351 O O . TYR A 1 550 ? 12.703 42.344 24.641 1 95.12 550 TYR A O 1
ATOM 4359 N N . PRO A 1 551 ? 13.609 42.812 26.578 1 94.62 551 PRO A N 1
ATOM 4360 C CA . PRO A 1 551 ? 13.562 41.438 27.031 1 94.62 551 PRO A CA 1
ATOM 4361 C C . PRO A 1 551 ? 12.141 40.875 27.125 1 94.62 551 PRO A C 1
ATOM 4363 O O . PRO A 1 551 ? 11.898 39.719 26.797 1 94.62 551 PRO A O 1
ATOM 4366 N N . ASN A 1 552 ? 11.219 41.688 27.562 1 96.25 552 ASN A N 1
ATOM 4367 C CA . ASN A 1 552 ? 9.844 41.219 27.688 1 96.25 552 ASN A CA 1
ATOM 4368 C C . ASN A 1 552 ? 9.195 41.031 26.328 1 96.25 552 ASN A C 1
ATOM 4370 O O . ASN A 1 552 ? 8.453 40.062 26.125 1 96.25 552 ASN A O 1
ATOM 4374 N N . ILE A 1 553 ? 9.477 41.875 25.438 1 95.62 553 ILE A N 1
ATOM 4375 C CA . ILE A 1 553 ? 8.953 41.75 24.078 1 95.62 553 ILE A CA 1
ATOM 4376 C C . ILE A 1 553 ? 9.539 40.5 23.422 1 95.62 553 ILE A C 1
ATOM 4378 O O . ILE A 1 553 ? 8.844 39.781 22.703 1 95.62 553 ILE A O 1
ATOM 4382 N N . GLN A 1 554 ? 10.789 40.25 23.656 1 94.5 554 GLN A N 1
ATOM 4383 C CA . GLN A 1 554 ? 11.43 39.062 23.125 1 94.5 554 GLN A CA 1
ATOM 4384 C C . GLN A 1 554 ? 10.75 37.781 23.641 1 94.5 554 GLN A C 1
ATOM 4386 O O . GLN A 1 554 ? 10.508 36.844 22.875 1 94.5 554 GLN A O 1
ATOM 4391 N N . ARG A 1 555 ? 10.445 37.781 24.906 1 95.38 555 ARG A N 1
ATOM 4392 C CA . ARG A 1 555 ? 9.773 36.656 25.516 1 95.38 555 ARG A CA 1
ATOM 4393 C C . ARG A 1 555 ? 8.398 36.438 24.891 1 95.38 555 ARG A C 1
ATOM 4395 O O . ARG A 1 555 ? 7.953 35.312 24.734 1 95.38 555 ARG A O 1
ATOM 4402 N N . LEU A 1 556 ? 7.762 37.5 24.578 1 95.12 556 LEU A N 1
ATOM 4403 C CA . LEU A 1 556 ? 6.445 37.406 23.969 1 95.12 556 LEU A CA 1
ATOM 4404 C C . LEU A 1 556 ? 6.543 36.812 22.562 1 95.12 556 LEU A C 1
ATOM 4406 O O . LEU A 1 556 ? 5.734 35.969 22.172 1 95.12 556 LEU A O 1
ATOM 4410 N N . TYR A 1 557 ? 7.539 37.25 21.828 1 93.81 557 TYR A N 1
ATOM 4411 C CA . TYR A 1 557 ? 7.75 36.688 20.5 1 93.81 557 TYR A CA 1
ATOM 4412 C C . TYR A 1 557 ? 8.086 35.188 20.578 1 93.81 557 TYR A C 1
ATOM 4414 O O . TYR A 1 557 ? 7.602 34.406 19.766 1 93.81 557 TYR A O 1
ATOM 4422 N N . GLN A 1 558 ? 8.891 34.875 21.5 1 94.62 558 GLN A N 1
ATOM 4423 C CA . GLN A 1 558 ? 9.289 33.469 21.672 1 94.62 558 GLN A CA 1
ATOM 4424 C C . GLN A 1 558 ? 8.078 32.594 21.984 1 94.62 558 GLN A C 1
ATOM 4426 O O . GLN A 1 558 ? 7.973 31.484 21.469 1 94.62 558 GLN A O 1
ATOM 4431 N N . ARG A 1 559 ? 7.195 33.062 22.797 1 94.19 559 ARG A N 1
ATOM 4432 C CA . ARG A 1 559 ? 5.973 32.344 23.109 1 94.19 559 ARG A CA 1
ATOM 4433 C C . ARG A 1 559 ? 5.062 32.25 21.891 1 94.19 559 ARG A C 1
ATOM 4435 O O . ARG A 1 559 ? 4.527 31.188 21.578 1 94.19 559 ARG A O 1
ATOM 4442 N N . MET A 1 560 ? 4.953 33.312 21.219 1 91.81 560 MET A N 1
ATOM 4443 C CA . MET A 1 560 ? 4.059 33.438 20.078 1 91.81 560 MET A CA 1
ATOM 4444 C C . MET A 1 560 ? 4.445 32.438 18.984 1 91.81 560 MET A C 1
ATOM 4446 O O . MET A 1 560 ? 3.578 31.781 18.406 1 91.81 560 MET A O 1
ATOM 4450 N N . VAL A 1 561 ? 5.684 32.281 18.75 1 92.19 561 VAL A N 1
ATOM 4451 C CA . VAL A 1 561 ? 6.172 31.5 17.609 1 92.19 561 VAL A CA 1
ATOM 4452 C C . VAL A 1 561 ? 6.039 30 17.891 1 92.19 561 VAL A C 1
ATOM 4454 O O . VAL A 1 561 ? 5.836 29.203 16.969 1 92.19 561 VAL A O 1
ATOM 4457 N N . VAL A 1 562 ? 6.059 29.578 19.125 1 94.06 562 VAL A N 1
ATOM 4458 C CA . VAL A 1 562 ? 6.055 28.156 19.422 1 94.06 562 VAL A CA 1
ATOM 4459 C C . VAL A 1 562 ? 4.621 27.672 19.625 1 94.06 562 VAL A C 1
ATOM 4461 O O . VAL A 1 562 ? 4.359 26.453 19.625 1 94.06 562 VAL A O 1
ATOM 4464 N N . ILE A 1 563 ? 3.693 28.562 19.828 1 91.75 563 ILE A N 1
ATOM 4465 C CA . ILE A 1 563 ? 2.293 28.172 19.953 1 91.75 563 ILE A CA 1
ATOM 4466 C C . ILE A 1 563 ? 1.813 27.578 18.625 1 91.75 563 ILE A C 1
ATOM 4468 O O . ILE A 1 563 ? 1.862 28.25 17.578 1 91.75 563 ILE A O 1
ATOM 4472 N N . PRO A 1 564 ? 1.407 26.312 18.656 1 90.62 564 PRO A N 1
ATOM 4473 C CA . PRO A 1 564 ? 1.002 25.688 17.406 1 90.62 564 PRO A CA 1
ATOM 4474 C C . PRO A 1 564 ? -0.343 26.188 16.891 1 90.62 564 PRO A C 1
ATOM 4476 O O . PRO A 1 564 ? -1.296 26.312 17.672 1 90.62 564 PRO A O 1
ATOM 4479 N N . VAL A 1 565 ? -0.36 26.531 15.641 1 85.31 565 VAL A N 1
ATOM 4480 C CA . VAL A 1 565 ? -1.602 26.984 15.023 1 85.31 565 VAL A CA 1
ATOM 4481 C C . VAL A 1 565 ? -2.256 25.828 14.266 1 85.31 565 VAL A C 1
ATOM 4483 O O . VAL A 1 565 ? -3.473 25.828 14.055 1 85.31 565 VAL A O 1
ATOM 4486 N N . HIS A 1 566 ? -1.421 24.953 13.82 1 87.5 566 HIS A N 1
ATOM 4487 C CA . HIS A 1 566 ? -1.913 23.781 13.109 1 87.5 566 HIS A CA 1
ATOM 4488 C C . HIS A 1 566 ? -1.129 22.531 13.492 1 87.5 566 HIS A C 1
ATOM 4490 O O . HIS A 1 566 ? -0.099 22.625 14.164 1 87.5 566 HIS A O 1
ATOM 4496 N N . THR A 1 567 ? -1.683 21.375 13.094 1 88.75 567 THR A N 1
ATOM 4497 C CA . THR A 1 567 ? -1.02 20.109 13.406 1 88.75 567 THR A CA 1
ATOM 4498 C C . THR A 1 567 ? -0.605 19.391 12.125 1 88.75 567 THR A C 1
ATOM 4500 O O . THR A 1 567 ? -0.644 18.156 12.055 1 88.75 567 THR A O 1
ATOM 4503 N N . ALA A 1 568 ? -0.314 20.109 11.055 1 87.81 568 ALA A N 1
ATOM 4504 C CA . ALA A 1 568 ? 0.056 19.531 9.758 1 87.81 568 ALA A CA 1
ATOM 4505 C C . ALA A 1 568 ? 1.321 18.688 9.867 1 87.81 568 ALA A C 1
ATOM 4507 O O . ALA A 1 568 ? 1.48 17.703 9.148 1 87.81 568 ALA A O 1
ATOM 4508 N N . ASP A 1 569 ? 2.186 19.094 10.781 1 91.44 569 ASP A N 1
ATOM 4509 C CA . ASP A 1 569 ? 3.418 18.344 10.984 1 91.44 569 ASP A CA 1
ATOM 4510 C C . ASP A 1 569 ? 3.119 16.906 11.414 1 91.44 569 ASP A C 1
ATOM 4512 O O . ASP A 1 569 ? 3.785 15.969 10.977 1 91.44 569 ASP A O 1
ATOM 4516 N N . CYS A 1 570 ? 2.15 16.766 12.242 1 92.12 570 CYS A N 1
ATOM 4517 C CA . CYS A 1 570 ? 1.746 15.422 12.672 1 92.12 570 CYS A CA 1
ATOM 4518 C C . CYS A 1 570 ? 1.224 14.609 11.492 1 92.12 570 CYS A C 1
ATOM 4520 O O . CYS A 1 570 ? 1.543 13.43 11.359 1 92.12 570 CYS A O 1
ATOM 4522 N N . GLU A 1 571 ? 0.498 15.234 10.633 1 88.44 571 GLU A N 1
ATOM 4523 C CA . GLU A 1 571 ? -0.053 14.555 9.461 1 88.44 571 GLU A CA 1
ATOM 4524 C C . GLU A 1 571 ? 1.054 14.109 8.508 1 88.44 571 GLU A C 1
ATOM 4526 O O . GLU A 1 571 ? 0.955 13.047 7.891 1 88.44 571 GLU A O 1
ATOM 4531 N N . ARG A 1 572 ? 1.989 14.977 8.383 1 89.25 572 ARG A N 1
ATOM 4532 C CA . ARG A 1 572 ? 3.131 14.609 7.547 1 89.25 572 ARG A CA 1
ATOM 4533 C C . ARG A 1 572 ? 3.861 13.398 8.117 1 89.25 572 ARG A C 1
ATOM 4535 O O . ARG A 1 572 ? 4.324 12.539 7.371 1 89.25 572 ARG A O 1
ATOM 4542 N N . ALA A 1 573 ? 3.947 13.391 9.359 1 93 573 ALA A N 1
ATOM 4543 C CA . ALA A 1 573 ? 4.562 12.242 10.023 1 93 573 ALA A CA 1
ATOM 4544 C C . ALA A 1 573 ? 3.754 10.969 9.781 1 93 573 ALA A C 1
ATOM 4546 O O . ALA A 1 573 ? 4.32 9.891 9.617 1 93 573 ALA A O 1
ATOM 4547 N N . PHE A 1 574 ? 2.426 11.109 9.766 1 91.44 574 PHE A N 1
ATOM 4548 C CA . PHE A 1 574 ? 1.566 9.977 9.461 1 91.44 574 PHE A CA 1
ATOM 4549 C C . PHE A 1 574 ? 1.852 9.438 8.062 1 91.44 574 PHE A C 1
ATOM 4551 O O . PHE A 1 574 ? 1.919 8.227 7.859 1 91.44 574 PHE A O 1
ATOM 4558 N N . SER A 1 575 ? 1.955 10.367 7.195 1 90.38 575 SER A N 1
ATOM 4559 C CA . SER A 1 575 ? 2.244 9.969 5.824 1 90.38 575 SER A CA 1
ATOM 4560 C C . SER A 1 575 ? 3.557 9.195 5.734 1 90.38 575 SER A C 1
ATOM 4562 O O . SER A 1 575 ? 3.643 8.188 5.035 1 90.38 575 SER A O 1
ATOM 4564 N N . THR A 1 576 ? 4.539 9.68 6.41 1 93.69 576 THR A N 1
ATOM 4565 C CA . THR A 1 576 ? 5.832 9 6.434 1 93.69 576 THR A CA 1
ATOM 4566 C C . THR A 1 576 ? 5.707 7.629 7.09 1 93.69 576 THR A C 1
ATOM 4568 O O . THR A 1 576 ? 6.289 6.648 6.613 1 93.69 576 THR A O 1
ATOM 4571 N N . LEU A 1 577 ? 4.984 7.605 8.172 1 93.44 577 LEU A N 1
ATOM 4572 C CA . LEU A 1 577 ? 4.762 6.355 8.883 1 93.44 577 LEU A CA 1
ATOM 4573 C C . LEU A 1 577 ? 4.145 5.305 7.965 1 93.44 577 LEU A C 1
ATOM 4575 O O . LEU A 1 577 ? 4.574 4.148 7.957 1 93.44 577 LEU A O 1
ATOM 4579 N N . LYS A 1 578 ? 3.27 5.703 7.16 1 89.31 578 LYS A N 1
ATOM 4580 C CA . LYS A 1 578 ? 2.576 4.789 6.258 1 89.31 578 LYS A CA 1
ATOM 4581 C C . LYS A 1 578 ? 3.51 4.289 5.156 1 89.31 578 LYS A C 1
ATOM 4583 O O . LYS A 1 578 ? 3.371 3.162 4.684 1 89.31 578 LYS A O 1
ATOM 4588 N N . ARG A 1 579 ? 4.422 5.055 4.805 1 90.19 579 ARG A N 1
ATOM 4589 C CA . ARG A 1 579 ? 5.359 4.664 3.758 1 90.19 579 ARG A CA 1
ATOM 4590 C C . ARG A 1 579 ? 6.441 3.742 4.309 1 90.19 579 ARG A C 1
ATOM 4592 O O . ARG A 1 579 ? 6.934 2.863 3.598 1 90.19 579 ARG A O 1
ATOM 4599 N N . VAL A 1 580 ? 6.742 4.008 5.512 1 91.81 580 VAL A N 1
ATOM 4600 C CA . VAL A 1 580 ? 7.816 3.24 6.133 1 91.81 580 VAL A CA 1
ATOM 4601 C C . VAL A 1 580 ? 7.277 1.897 6.621 1 91.81 580 VAL A C 1
ATOM 4603 O O . VAL A 1 580 ? 7.898 0.855 6.402 1 91.81 580 VAL A O 1
ATOM 4606 N N . LYS A 1 581 ? 6.152 1.942 7.32 1 89.56 581 LYS A N 1
ATOM 4607 C CA . LYS A 1 581 ? 5.539 0.718 7.828 1 89.56 581 LYS A CA 1
ATOM 4608 C C . LYS A 1 581 ? 4.465 0.203 6.875 1 89.56 581 LYS A C 1
ATOM 4610 O O . LYS A 1 581 ? 3.287 0.534 7.02 1 89.56 581 LYS A O 1
ATOM 4615 N N . THR A 1 582 ? 4.871 -0.632 6.035 1 83.94 582 THR A N 1
ATOM 4616 C CA . THR A 1 582 ? 3.977 -1.212 5.039 1 83.94 582 THR A CA 1
ATOM 4617 C C . THR A 1 582 ? 3.535 -2.611 5.457 1 83.94 582 THR A C 1
ATOM 4619 O O . THR A 1 582 ? 3.934 -3.104 6.516 1 83.94 582 THR A O 1
ATOM 4622 N N . ARG A 1 583 ? 2.766 -3.273 4.656 1 77.19 583 ARG A N 1
ATOM 4623 C CA . ARG A 1 583 ? 2.287 -4.625 4.93 1 77.19 583 ARG A CA 1
ATOM 4624 C C . ARG A 1 583 ? 3.447 -5.605 5.043 1 77.19 583 ARG A C 1
ATOM 4626 O O . ARG A 1 583 ? 3.41 -6.531 5.855 1 77.19 583 ARG A O 1
ATOM 4633 N N . LEU A 1 584 ? 4.488 -5.336 4.227 1 72.06 584 LEU A N 1
ATOM 4634 C CA . LEU A 1 584 ? 5.648 -6.219 4.203 1 72.06 584 LEU A CA 1
ATOM 4635 C C . LEU A 1 584 ? 6.57 -5.934 5.383 1 72.06 584 LEU A C 1
ATOM 4637 O O . LEU A 1 584 ? 7.445 -6.742 5.703 1 72.06 584 LEU A O 1
ATOM 4641 N N . ARG A 1 585 ? 6.297 -4.762 6.051 1 76.94 585 ARG A N 1
ATOM 4642 C CA . ARG A 1 585 ? 7.117 -4.352 7.184 1 76.94 585 ARG A CA 1
ATOM 4643 C C . ARG A 1 585 ? 6.262 -4.141 8.43 1 76.94 585 ARG A C 1
ATOM 4645 O O . ARG A 1 585 ? 6.496 -3.205 9.195 1 76.94 585 ARG A O 1
ATOM 4652 N N . SER A 1 586 ? 5.277 -4.914 8.547 1 73.31 586 SER A N 1
ATOM 4653 C CA . SER A 1 586 ? 4.301 -4.703 9.609 1 73.31 586 SER A CA 1
ATOM 4654 C C . SER A 1 586 ? 4.836 -5.184 10.953 1 73.31 586 SER A C 1
ATOM 4656 O O . SER A 1 586 ? 4.301 -4.828 12 1 73.31 586 SER A O 1
ATOM 4658 N N . THR A 1 587 ? 6.035 -5.867 10.875 1 70.88 587 THR A N 1
ATOM 4659 C CA . THR A 1 587 ? 6.559 -6.434 12.117 1 70.88 587 THR A CA 1
ATOM 4660 C C . THR A 1 587 ? 7.656 -5.547 12.695 1 70.88 587 THR A C 1
ATOM 4662 O O . THR A 1 587 ? 8.328 -5.93 13.656 1 70.88 587 THR A O 1
ATOM 4665 N N . LEU A 1 588 ? 7.832 -4.367 12.125 1 78.31 588 LEU A N 1
ATOM 4666 C CA . LEU A 1 588 ? 8.82 -3.428 12.641 1 78.31 588 LEU A CA 1
ATOM 4667 C C . LEU A 1 588 ? 8.523 -3.07 14.094 1 78.31 588 LEU A C 1
ATOM 4669 O O . LEU A 1 588 ? 7.375 -2.803 14.445 1 78.31 588 LEU A O 1
ATOM 4673 N N . THR A 1 589 ? 9.547 -3.158 14.859 1 79.06 589 THR A N 1
ATOM 4674 C CA . THR A 1 589 ? 9.375 -2.744 16.25 1 79.06 589 THR A CA 1
ATOM 4675 C C . THR A 1 589 ? 9.164 -1.236 16.344 1 79.06 589 THR A C 1
ATOM 4677 O O . THR A 1 589 ? 9.578 -0.491 15.453 1 79.06 589 THR A O 1
ATOM 4680 N N . THR A 1 590 ? 8.617 -0.866 17.422 1 82.06 590 THR A N 1
ATOM 4681 C CA . THR A 1 590 ? 8.352 0.553 17.625 1 82.06 590 THR A CA 1
ATOM 4682 C C . THR A 1 590 ? 9.656 1.338 17.703 1 82.06 590 THR A C 1
ATOM 4684 O O . THR A 1 590 ? 9.734 2.477 17.234 1 82.06 590 THR A O 1
ATOM 4687 N N . ALA A 1 591 ? 10.664 0.723 18.266 1 87.94 591 ALA A N 1
ATOM 4688 C CA . ALA A 1 591 ? 11.945 1.409 18.391 1 87.94 591 ALA A CA 1
ATOM 4689 C C . ALA A 1 591 ? 12.57 1.675 17.031 1 87.94 591 ALA A C 1
ATOM 4691 O O . ALA A 1 591 ? 13.008 2.793 16.75 1 87.94 591 ALA A O 1
ATOM 4692 N N . ASN A 1 592 ? 12.648 0.648 16.25 1 91.19 592 ASN A N 1
ATOM 4693 C CA . ASN A 1 592 ? 13.203 0.799 14.906 1 91.19 592 ASN A CA 1
ATOM 4694 C C . ASN A 1 592 ? 12.367 1.756 14.062 1 91.19 592 ASN A C 1
ATOM 4696 O O . ASN A 1 592 ? 12.906 2.521 13.258 1 91.19 592 ASN A O 1
ATOM 4700 N N . LEU A 1 593 ? 11.094 1.656 14.312 1 92.69 593 LEU A N 1
ATOM 4701 C CA . LEU A 1 593 ? 10.203 2.561 13.594 1 92.69 593 LEU A CA 1
ATOM 4702 C C . LEU A 1 593 ? 10.523 4.016 13.922 1 92.69 593 LEU A C 1
ATOM 4704 O O . LEU A 1 593 ? 10.578 4.859 13.023 1 92.69 593 LEU A O 1
ATOM 4708 N N . ASN A 1 594 ? 10.727 4.297 15.148 1 95.5 594 ASN A N 1
ATOM 4709 C CA . ASN A 1 594 ? 11.039 5.656 15.57 1 95.5 594 ASN A CA 1
ATOM 4710 C C . ASN A 1 594 ? 12.359 6.141 14.992 1 95.5 594 ASN A C 1
ATOM 4712 O O . ASN A 1 594 ? 12.484 7.297 14.586 1 95.5 594 ASN A O 1
ATOM 4716 N N . HIS A 1 595 ? 13.359 5.25 14.969 1 95.94 595 HIS A N 1
ATOM 4717 C CA . HIS A 1 595 ? 14.633 5.617 14.375 1 95.94 595 HIS A CA 1
ATOM 4718 C C . HIS A 1 595 ? 14.484 5.918 12.883 1 95.94 595 HIS A C 1
ATOM 4720 O O . HIS A 1 595 ? 15.039 6.895 12.383 1 95.94 595 HIS A O 1
ATOM 4726 N N . LEU A 1 596 ? 13.758 5.094 12.219 1 96.12 596 LEU A N 1
ATOM 4727 C CA . LEU A 1 596 ? 13.539 5.262 10.781 1 96.12 596 LEU A CA 1
ATOM 4728 C C . LEU A 1 596 ? 12.797 6.562 10.5 1 96.12 596 LEU A C 1
ATOM 4730 O O . LEU A 1 596 ? 13.172 7.309 9.586 1 96.12 596 LEU A O 1
ATOM 4734 N N . LEU A 1 597 ? 11.75 6.836 11.25 1 96.25 597 LEU A N 1
ATOM 4735 C CA . LEU A 1 597 ? 10.969 8.055 11.062 1 96.25 597 LEU A CA 1
ATOM 4736 C C . LEU A 1 597 ? 11.812 9.289 11.336 1 96.25 597 LEU A C 1
ATOM 4738 O O . LEU A 1 597 ? 11.75 10.266 10.586 1 96.25 597 LEU A O 1
ATOM 4742 N N . ARG A 1 598 ? 12.578 9.219 12.375 1 96.75 598 ARG A N 1
ATOM 4743 C CA . ARG A 1 598 ? 13.422 10.352 12.742 1 96.75 598 ARG A CA 1
ATOM 4744 C C . ARG A 1 598 ? 14.414 10.672 11.633 1 96.75 598 ARG A C 1
ATOM 4746 O O . ARG A 1 598 ? 14.609 11.836 11.289 1 96.75 598 ARG A O 1
ATOM 4753 N N . ILE A 1 599 ? 15.055 9.641 11.125 1 96.81 599 ILE A N 1
ATOM 4754 C CA . ILE A 1 599 ? 16.031 9.844 10.062 1 96.81 599 ILE A CA 1
ATOM 4755 C C . ILE A 1 599 ? 15.344 10.375 8.812 1 96.81 599 ILE A C 1
ATOM 4757 O O . ILE A 1 599 ? 15.836 11.305 8.164 1 96.81 599 ILE A O 1
ATOM 4761 N N . SER A 1 600 ? 14.211 9.836 8.477 1 96.38 600 SER A N 1
ATOM 4762 C CA . SER A 1 600 ? 13.484 10.227 7.273 1 96.38 600 SER A CA 1
ATOM 4763 C C . SER A 1 600 ? 12.969 11.656 7.383 1 96.38 600 SER A C 1
ATOM 4765 O O . SER A 1 600 ? 13.047 12.43 6.422 1 96.38 600 SER A O 1
ATOM 4767 N N . ILE A 1 601 ? 12.508 12.078 8.5 1 95.38 601 ILE A N 1
ATOM 4768 C CA . ILE A 1 601 ? 11.836 13.359 8.672 1 95.38 601 ILE A CA 1
ATOM 4769 C C . ILE A 1 601 ? 12.852 14.438 9.023 1 95.38 601 ILE A C 1
ATOM 4771 O O . ILE A 1 601 ? 12.828 15.531 8.453 1 95.38 601 ILE A O 1
ATOM 4775 N N . GLU A 1 602 ? 13.734 14.078 10.008 1 94.81 602 GLU A N 1
ATOM 4776 C CA . GLU A 1 602 ? 14.578 15.109 10.609 1 94.81 602 GLU A CA 1
ATOM 4777 C C . GLU A 1 602 ? 16.016 14.984 10.125 1 94.81 602 GLU A C 1
ATOM 4779 O O . GLU A 1 602 ? 16.812 15.914 10.297 1 94.81 602 GLU A O 1
ATOM 4784 N N . GLY A 1 603 ? 16.359 13.836 9.594 1 95.19 603 GLY A N 1
ATOM 4785 C CA . GLY A 1 603 ? 17.75 13.641 9.219 1 95.19 603 GLY A CA 1
ATOM 4786 C C . GLY A 1 603 ? 18.234 14.641 8.195 1 95.19 603 GLY A C 1
ATOM 47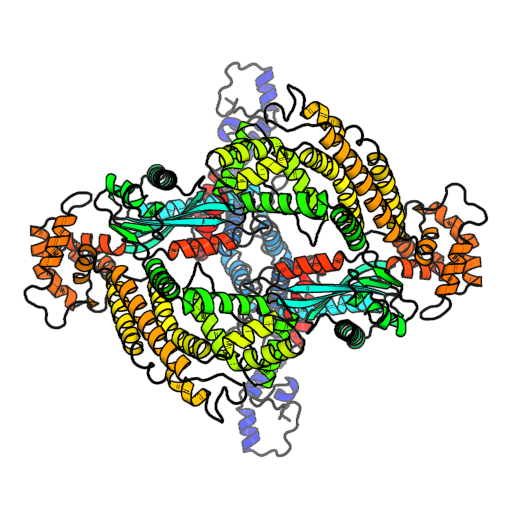87 O O . GLY A 1 603 ? 17.562 14.914 7.203 1 95.19 603 GLY A O 1
ATOM 4788 N N . PRO A 1 604 ? 19.359 15.211 8.469 1 94.19 604 PRO A N 1
ATOM 4789 C CA . PRO A 1 604 ? 19.922 16.109 7.465 1 94.19 604 PRO A CA 1
ATOM 4790 C C . PRO A 1 604 ? 20.406 15.383 6.215 1 94.19 604 PRO A C 1
ATOM 4792 O O . PRO A 1 604 ? 20.391 14.148 6.172 1 94.19 604 PRO A O 1
ATOM 4795 N N . ALA A 1 605 ? 20.766 16.203 5.285 1 93.06 605 ALA A N 1
ATOM 4796 C CA . ALA A 1 605 ? 21.406 15.594 4.121 1 93.06 605 ALA A CA 1
ATOM 4797 C C . ALA A 1 605 ? 22.641 14.781 4.527 1 93.06 605 ALA A C 1
ATOM 4799 O O . ALA A 1 605 ? 23.312 15.125 5.504 1 93.06 605 ALA A O 1
ATOM 4800 N N . ILE A 1 606 ? 22.891 13.742 3.822 1 92.88 606 ILE A N 1
ATOM 4801 C CA . ILE A 1 606 ? 23.922 12.773 4.176 1 92.88 606 ILE A CA 1
ATOM 4802 C C . ILE A 1 606 ? 25.25 13.484 4.359 1 92.88 606 ILE A C 1
ATOM 4804 O O . ILE A 1 606 ? 26.047 13.117 5.23 1 92.88 606 ILE A O 1
ATOM 4808 N N . ALA A 1 607 ? 25.516 14.523 3.588 1 88.19 607 ALA A N 1
ATOM 4809 C CA . ALA A 1 607 ? 26.781 15.266 3.652 1 88.19 607 ALA A CA 1
ATOM 4810 C C . ALA A 1 607 ? 26.891 16.047 4.961 1 88.19 607 ALA A C 1
ATOM 4812 O O . ALA A 1 607 ? 28 16.344 5.418 1 88.19 607 ALA A O 1
ATOM 4813 N N . ASN A 1 608 ? 25.75 16.281 5.582 1 91.5 608 ASN A N 1
ATOM 4814 C CA . ASN A 1 608 ? 25.734 17.141 6.766 1 91.5 608 ASN A CA 1
ATOM 4815 C C . ASN A 1 608 ? 25.609 16.312 8.047 1 91.5 608 ASN A C 1
ATOM 4817 O O . ASN A 1 608 ? 25.594 16.875 9.148 1 91.5 608 ASN A O 1
ATOM 4821 N N . PHE A 1 609 ? 25.578 15.055 7.906 1 94.44 609 PHE A N 1
ATOM 4822 C CA . PHE A 1 609 ? 25.484 14.195 9.078 1 94.44 609 PHE A CA 1
ATOM 4823 C C . PHE A 1 609 ? 26.875 13.836 9.594 1 94.44 609 PHE A C 1
ATOM 4825 O O . PHE A 1 609 ? 27.797 13.578 8.805 1 94.44 609 PHE A O 1
ATOM 4832 N N . ASP A 1 610 ? 27.078 13.914 10.852 1 93.75 610 ASP A N 1
ATOM 4833 C CA . ASP A 1 610 ? 28.375 13.609 11.453 1 93.75 610 ASP A CA 1
ATOM 4834 C C . ASP A 1 610 ? 28.562 12.109 11.633 1 93.75 610 ASP A C 1
ATOM 4836 O O . ASP A 1 610 ? 28.344 11.57 12.719 1 93.75 610 ASP A O 1
ATOM 4840 N N . PHE A 1 611 ? 29.141 11.43 10.703 1 94.12 611 PHE A N 1
ATOM 4841 C CA . PHE A 1 611 ? 29.281 9.984 10.734 1 94.12 611 PHE A CA 1
ATOM 4842 C C . PHE A 1 611 ? 30.453 9.57 11.625 1 94.12 611 PHE A C 1
ATOM 4844 O O . PHE A 1 611 ? 30.5 8.438 12.102 1 94.12 611 PHE A O 1
ATOM 4851 N N . ASP A 1 612 ? 31.359 10.43 11.844 1 90.81 612 ASP A N 1
ATOM 4852 C CA . ASP A 1 612 ? 32.5 10.102 12.711 1 90.81 612 ASP A CA 1
ATOM 4853 C C . ASP A 1 612 ? 32.031 9.852 14.148 1 90.81 612 ASP A C 1
ATOM 4855 O O . ASP A 1 612 ? 32.5 8.922 14.805 1 90.81 612 ASP A O 1
ATOM 4859 N N . ARG A 1 613 ? 31.156 10.711 14.531 1 92.31 613 ARG A N 1
ATOM 4860 C CA . ARG A 1 613 ? 30.578 10.531 15.859 1 92.31 613 ARG A CA 1
ATOM 4861 C C . ARG A 1 613 ? 29.797 9.227 15.938 1 92.31 613 ARG A C 1
ATOM 4863 O O . ARG A 1 613 ? 29.828 8.531 16.953 1 92.31 613 ARG A O 1
ATOM 4870 N N . ALA A 1 614 ? 29.141 8.859 14.906 1 93.88 614 ALA A N 1
ATOM 4871 C CA . ALA A 1 614 ? 28.344 7.633 14.852 1 93.88 614 ALA A CA 1
ATOM 4872 C C . ALA A 1 614 ? 29.25 6.398 14.922 1 93.88 614 ALA A C 1
ATOM 4874 O O . ALA A 1 614 ? 28.891 5.402 15.562 1 93.88 614 ALA A O 1
ATOM 4875 N N . VAL A 1 615 ? 30.375 6.441 14.266 1 91.56 615 VAL A N 1
ATOM 4876 C CA . VAL A 1 615 ? 31.312 5.324 14.273 1 91.56 615 VAL A CA 1
ATOM 4877 C C . VAL A 1 615 ? 31.812 5.078 15.688 1 91.56 615 VAL A C 1
ATOM 4879 O O . VAL A 1 615 ? 31.922 3.934 16.125 1 91.56 615 VAL A O 1
ATOM 4882 N N . VAL A 1 616 ? 32.094 6.141 16.328 1 87.81 616 VAL A N 1
ATOM 4883 C CA . VAL A 1 616 ? 32.594 6.047 17.703 1 87.81 616 VAL A CA 1
ATOM 4884 C C . VAL A 1 616 ? 31.516 5.438 18.594 1 87.81 616 VAL A C 1
ATOM 4886 O O . VAL A 1 616 ? 31.797 4.574 19.422 1 87.81 616 VAL A O 1
ATOM 4889 N N . ARG A 1 617 ? 30.359 5.867 18.422 1 88.81 617 ARG A N 1
ATOM 4890 C CA . ARG A 1 617 ? 29.234 5.348 19.219 1 88.81 617 ARG A CA 1
ATOM 4891 C C . ARG A 1 617 ? 29.031 3.859 18.953 1 88.81 617 ARG A C 1
ATOM 4893 O O . ARG A 1 617 ? 28.75 3.1 19.891 1 88.81 617 ARG A O 1
ATOM 4900 N N . TRP A 1 618 ? 29.109 3.514 17.719 1 89.5 618 TRP A N 1
ATOM 4901 C CA . TRP A 1 618 ? 28.938 2.111 17.359 1 89.5 618 TRP A CA 1
ATOM 4902 C C . TRP A 1 618 ? 30.016 1.25 17.984 1 89.5 618 TRP A C 1
ATOM 4904 O O . TRP A 1 618 ? 29.75 0.143 18.453 1 89.5 618 TRP A O 1
ATOM 4914 N N . GLY A 1 619 ? 31.188 1.704 17.938 1 83.75 619 GLY A N 1
ATOM 4915 C CA . GLY A 1 619 ? 32.281 0.99 18.547 1 83.75 619 GLY A CA 1
ATOM 4916 C C . GLY A 1 619 ? 32.125 0.805 20.047 1 83.75 619 GLY A C 1
ATOM 4917 O O . GLY A 1 619 ? 32.594 -0.192 20.609 1 83.75 619 GLY A O 1
ATOM 4918 N N . ALA A 1 620 ? 31.375 1.691 20.641 1 79.38 620 ALA A N 1
ATOM 4919 C CA . ALA A 1 620 ? 31.219 1.691 22.094 1 79.38 620 ALA A CA 1
ATOM 4920 C C . ALA A 1 620 ? 30.078 0.777 22.531 1 79.38 620 ALA A C 1
ATOM 4922 O O . ALA A 1 620 ? 29.984 0.407 23.703 1 79.38 620 ALA A O 1
ATOM 4923 N N . MET A 1 621 ? 29.125 0.439 21.75 1 75.62 621 MET A N 1
ATOM 4924 C CA . MET A 1 621 ? 27.938 -0.324 22.078 1 75.62 621 MET A CA 1
ATOM 4925 C C . MET A 1 621 ? 28.297 -1.708 22.609 1 75.62 621 MET A C 1
ATOM 4927 O O . MET A 1 621 ? 27.688 -2.197 23.562 1 75.62 621 MET A O 1
ATOM 4931 N N . ARG A 1 622 ? 29.016 -2.486 21.781 1 65.56 622 ARG A N 1
ATOM 4932 C CA . ARG A 1 622 ? 29.344 -3.846 22.188 1 65.56 622 ARG A CA 1
ATOM 4933 C C . ARG A 1 622 ? 30.828 -4.125 21.969 1 65.56 622 ARG A C 1
ATOM 4935 O O . ARG A 1 622 ? 31.516 -3.402 21.234 1 65.56 622 ARG A O 1
ATOM 4942 N N . ASN A 1 623 ? 31.203 -4.871 22.844 1 54.22 623 ASN A N 1
ATOM 4943 C CA . ASN A 1 623 ? 32.562 -5.355 22.594 1 54.22 623 ASN A CA 1
ATOM 4944 C C . ASN A 1 623 ? 32.656 -6.039 21.234 1 54.22 623 ASN A C 1
ATOM 4946 O O . ASN A 1 623 ? 32.312 -7.211 21.094 1 54.22 623 ASN A O 1
ATOM 4950 N N . ARG A 1 624 ? 32.938 -5.23 20.234 1 62.06 624 ARG A N 1
ATOM 4951 C CA . ARG A 1 624 ? 32.969 -5.754 18.875 1 62.06 624 ARG A CA 1
ATOM 4952 C C . ARG A 1 624 ? 34.375 -6.195 18.469 1 62.06 624 ARG A C 1
ATOM 4954 O O . ARG A 1 624 ? 35.344 -5.711 19.031 1 62.06 624 ARG A O 1
ATOM 4961 N N . ARG A 1 625 ? 34.438 -7.082 17.672 1 55.19 625 ARG A N 1
ATOM 4962 C CA . ARG A 1 625 ? 35.719 -7.602 17.172 1 55.19 625 ARG A CA 1
ATOM 4963 C C . ARG A 1 625 ? 36.406 -6.582 16.281 1 55.19 625 ARG A C 1
ATOM 4965 O O . ARG A 1 625 ? 37.625 -6.516 16.25 1 55.19 625 ARG A O 1
ATOM 4972 N N . LEU A 1 626 ? 35.562 -5.883 15.641 1 58.59 626 LEU A N 1
ATOM 4973 C CA . LEU A 1 626 ? 36.125 -4.84 14.781 1 58.59 626 LEU A CA 1
ATOM 4974 C C . LEU A 1 626 ? 36.406 -3.568 15.578 1 58.59 626 LEU A C 1
ATOM 4976 O O . LEU A 1 626 ? 35.469 -2.969 16.141 1 58.59 626 LEU A O 1
ATOM 4980 N N . LEU A 1 627 ? 37.719 -3.379 15.766 1 58 627 LEU A N 1
ATOM 4981 C CA . LEU A 1 627 ? 38.125 -2.184 16.5 1 58 627 LEU A CA 1
ATOM 4982 C C . LEU A 1 627 ? 37.969 -0.937 15.641 1 58 627 LEU A C 1
ATOM 4984 O O . LEU A 1 627 ? 38.469 -0.901 14.508 1 58 627 LEU A O 1
ATOM 4988 N N . VAL A 1 628 ? 37.125 -0.061 16 1 68.56 628 VAL A N 1
ATOM 4989 C CA . VAL A 1 628 ? 36.906 1.194 15.289 1 68.56 628 VAL A CA 1
ATOM 4990 C C . VAL A 1 628 ? 37.188 2.371 16.219 1 68.56 628 VAL A C 1
ATOM 4992 O O . VAL A 1 628 ? 36.969 2.275 17.438 1 68.56 628 VAL A O 1
ATOM 4995 N N . MET B 1 1 ? 27.797 18.297 -50.562 1 71.31 1 MET B N 1
ATOM 4996 C CA . MET B 1 1 ? 27.797 17.781 -49.188 1 71.31 1 MET B CA 1
ATOM 4997 C C . MET B 1 1 ? 29.094 18.109 -48.469 1 71.31 1 MET B C 1
ATOM 4999 O O . MET B 1 1 ? 30.141 18.234 -49.125 1 71.31 1 MET B O 1
ATOM 5003 N N . CYS B 1 2 ? 28.969 18.656 -47.219 1 70.69 2 CYS B N 1
ATOM 5004 C CA . CYS B 1 2 ? 30.188 18.906 -46.438 1 70.69 2 CYS B CA 1
ATOM 5005 C C . CYS B 1 2 ? 30.75 17.609 -45.875 1 70.69 2 CYS B C 1
ATOM 5007 O O . CYS B 1 2 ? 30.062 16.891 -45.156 1 70.69 2 CYS B O 1
ATOM 5009 N N . ARG B 1 3 ? 32 17.281 -46.312 1 73.75 3 ARG B N 1
ATOM 5010 C CA . ARG B 1 3 ? 32.656 16.031 -45.938 1 73.75 3 ARG B CA 1
ATOM 5011 C C . ARG B 1 3 ? 32.75 15.891 -44.406 1 73.75 3 ARG B C 1
ATOM 5013 O O . ARG B 1 3 ? 32.562 14.797 -43.875 1 73.75 3 ARG B O 1
ATOM 5020 N N . VAL B 1 4 ? 33.062 16.891 -43.719 1 72.69 4 VAL B N 1
ATOM 5021 C CA . VAL B 1 4 ? 33.25 16.828 -42.25 1 72.69 4 VAL B CA 1
ATOM 5022 C C . VAL B 1 4 ? 31.891 16.656 -41.594 1 72.69 4 VAL B C 1
ATOM 5024 O O . VAL B 1 4 ? 31.719 15.828 -40.688 1 72.69 4 VAL B O 1
ATOM 5027 N N . CYS B 1 5 ? 30.812 17.359 -41.969 1 73.94 5 CYS B N 1
ATOM 5028 C CA . CYS B 1 5 ? 29.484 17.234 -41.375 1 73.94 5 CYS B CA 1
ATOM 5029 C C . CYS B 1 5 ? 28.828 15.922 -41.781 1 73.94 5 CYS B C 1
ATOM 5031 O O . CYS B 1 5 ? 28.062 15.344 -41 1 73.94 5 CYS B O 1
ATOM 5033 N N . LYS B 1 6 ? 29.062 15.344 -43.031 1 73.19 6 LYS B N 1
ATOM 5034 C CA . LYS B 1 6 ? 28.609 14.023 -43.438 1 73.19 6 LYS B CA 1
ATOM 5035 C C . LYS B 1 6 ? 29.219 12.922 -42.594 1 73.19 6 LYS B C 1
ATOM 5037 O O . LYS B 1 6 ? 28.531 11.984 -42.188 1 73.19 6 LYS B O 1
ATOM 5042 N N . ARG B 1 7 ? 30.547 13.031 -42.344 1 68.62 7 ARG B N 1
ATOM 5043 C CA . ARG B 1 7 ? 31.266 12.023 -41.594 1 68.62 7 ARG B CA 1
ATOM 5044 C C . ARG B 1 7 ? 30.75 11.938 -40.156 1 68.62 7 ARG B C 1
ATOM 5046 O O . ARG B 1 7 ? 30.672 10.844 -39.594 1 68.62 7 ARG B O 1
ATOM 5053 N N . HIS B 1 8 ? 30.375 13.016 -39.594 1 67.31 8 HIS B N 1
ATOM 5054 C CA . HIS B 1 8 ? 30.016 13.039 -38.188 1 67.31 8 HIS B CA 1
ATOM 5055 C C . HIS B 1 8 ? 28.516 13.25 -38 1 67.31 8 HIS B C 1
ATOM 5057 O O . HIS B 1 8 ? 28.062 13.555 -36.906 1 67.31 8 HIS B O 1
ATOM 5063 N N . ASN B 1 9 ? 27.75 12.992 -39.125 1 63.75 9 ASN B N 1
ATOM 5064 C CA . ASN B 1 9 ? 26.297 12.977 -39.25 1 63.75 9 ASN B CA 1
ATOM 5065 C C . ASN B 1 9 ? 25.625 14.062 -38.406 1 63.75 9 ASN B C 1
ATOM 5067 O O . ASN B 1 9 ? 24.688 13.781 -37.656 1 63.75 9 ASN B O 1
ATOM 5071 N N . GLN B 1 10 ? 26.062 15.297 -38.469 1 59.78 10 GLN B N 1
ATOM 5072 C CA . GLN B 1 10 ? 25.562 16.406 -37.656 1 59.78 10 GLN B CA 1
ATOM 5073 C C . GLN B 1 10 ? 24.312 17.016 -38.281 1 59.78 10 GLN B C 1
ATOM 5075 O O . GLN B 1 10 ? 24.25 17.188 -39.5 1 59.78 10 GLN B O 1
ATOM 5080 N N . ARG B 1 11 ? 23.156 17.047 -37.406 1 59.69 11 ARG B N 1
ATOM 5081 C CA . ARG B 1 11 ? 21.875 17.625 -37.781 1 59.69 11 ARG B CA 1
ATOM 5082 C C . ARG B 1 11 ? 21.891 19.141 -37.625 1 59.69 11 ARG B C 1
ATOM 5084 O O . ARG B 1 11 ? 22.484 19.656 -36.656 1 59.69 11 ARG B O 1
ATOM 5091 N N . GLN B 1 12 ? 21.328 19.859 -38.594 1 56.53 12 GLN B N 1
ATOM 5092 C CA . GLN B 1 12 ? 21.203 21.312 -38.469 1 56.53 12 GLN B CA 1
ATOM 5093 C C . GLN B 1 12 ? 20.156 21.688 -37.438 1 56.53 12 GLN B C 1
ATOM 5095 O O . GLN B 1 12 ? 19.297 20.875 -37.062 1 56.53 12 GLN B O 1
ATOM 5100 N N . GLN B 1 13 ? 20.234 22.797 -36.75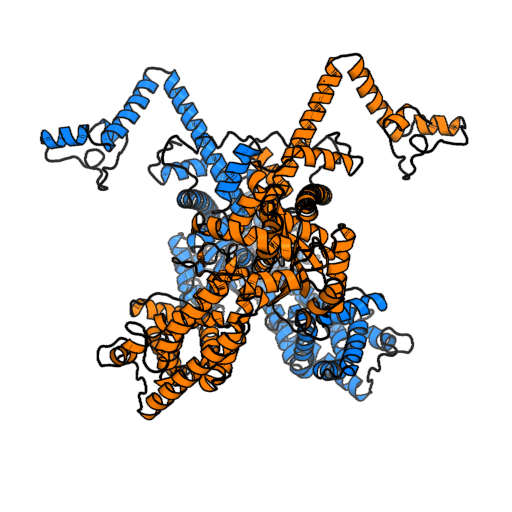 1 53.12 13 GLN B N 1
ATOM 5101 C CA . GLN B 1 13 ? 19.281 23.328 -35.75 1 53.12 13 GLN B CA 1
ATOM 5102 C C . GLN B 1 13 ? 17.844 23.125 -36.219 1 53.12 13 GLN B C 1
ATOM 5104 O O . GLN B 1 13 ? 16.953 22.875 -35.406 1 53.12 13 GLN B O 1
ATOM 5109 N N . ASN B 1 14 ? 17.469 23.234 -37.438 1 52.09 14 ASN B N 1
ATOM 5110 C CA . ASN B 1 14 ? 16.094 23.141 -37.906 1 52.09 14 ASN B CA 1
ATOM 5111 C C . ASN B 1 14 ? 15.719 21.703 -38.281 1 52.09 14 ASN B C 1
ATOM 5113 O O . ASN B 1 14 ? 14.68 21.469 -38.906 1 52.09 14 ASN B O 1
ATOM 5117 N N . GLY B 1 15 ? 16.391 20.672 -37.875 1 55.88 15 GLY B N 1
ATOM 5118 C CA . GLY B 1 15 ? 16.062 19.25 -37.969 1 55.88 15 GLY B CA 1
ATOM 5119 C C . GLY B 1 15 ? 16.5 18.656 -39.312 1 55.88 15 GLY B C 1
ATOM 5120 O O . GLY B 1 15 ? 16.359 17.438 -39.5 1 55.88 15 GLY B O 1
ATOM 5121 N N . GLU B 1 16 ? 16.828 19.375 -40.312 1 57.12 16 GLU B N 1
ATOM 5122 C CA . GLU B 1 16 ? 17.125 18.781 -41.594 1 57.12 16 GLU B CA 1
ATOM 5123 C C . GLU B 1 16 ? 18.609 18.438 -41.719 1 57.12 16 GLU B C 1
ATOM 5125 O O . GLU B 1 16 ? 19.453 19.109 -41.156 1 57.12 16 GLU B O 1
ATOM 5130 N N . TYR B 1 17 ? 18.938 17.172 -42.25 1 66.06 17 TYR B N 1
ATOM 5131 C CA . TYR B 1 17 ? 20.281 16.656 -42.5 1 66.06 17 TYR B CA 1
ATOM 5132 C C . TYR B 1 17 ? 20.875 17.266 -43.781 1 66.06 17 TYR B C 1
ATOM 5134 O O . TYR B 1 17 ? 21.609 16.594 -44.5 1 66.06 17 TYR B O 1
ATOM 5142 N N . ILE B 1 18 ? 20.672 18.547 -43.969 1 70.94 18 ILE B N 1
ATOM 5143 C CA . ILE B 1 18 ? 21.25 19.188 -45.156 1 70.94 18 ILE B CA 1
ATOM 5144 C C . ILE B 1 18 ? 22.75 19.375 -44.969 1 70.94 18 ILE B C 1
ATOM 5146 O O . ILE B 1 18 ? 23.203 19.656 -43.844 1 70.94 18 ILE B O 1
ATOM 5150 N N . TRP B 1 19 ? 23.625 19.109 -45.844 1 74.94 19 TRP B N 1
ATOM 5151 C CA . TRP B 1 19 ? 25.078 19.141 -45.969 1 74.94 19 TRP B CA 1
ATOM 5152 C C . TRP B 1 19 ? 25.703 17.859 -45.406 1 74.94 19 TRP B C 1
ATOM 5154 O O . TRP B 1 19 ? 26.906 17.625 -45.562 1 74.94 19 TRP B O 1
ATOM 5164 N N . SER B 1 20 ? 24.812 17.016 -44.5 1 73.75 20 SER B N 1
ATOM 5165 C CA . SER B 1 20 ? 25.328 15.758 -43.969 1 73.75 20 SER B CA 1
ATOM 5166 C C . SER B 1 20 ? 24.734 14.562 -44.75 1 73.75 20 SER B C 1
ATOM 5168 O O . SER B 1 20 ? 25.438 13.867 -45.469 1 73.75 20 SER B O 1
ATOM 5170 N N . GLN B 1 21 ? 23.359 14.227 -44.719 1 71.62 21 GLN B N 1
ATOM 5171 C CA . GLN B 1 21 ? 22.734 13.117 -45.406 1 71.62 21 GLN B CA 1
ATOM 5172 C C . GLN B 1 21 ? 22.016 13.602 -46.656 1 71.62 21 GLN B C 1
ATOM 5174 O O . GLN B 1 21 ? 21.859 12.844 -47.625 1 71.62 21 GLN B O 1
ATOM 5179 N N . ILE B 1 22 ? 21.5 14.844 -46.719 1 71.56 22 ILE B N 1
ATOM 5180 C CA . ILE B 1 22 ? 20.828 15.398 -47.906 1 71.56 22 ILE B CA 1
ATOM 5181 C C . ILE B 1 22 ? 21.734 16.406 -48.594 1 71.56 22 ILE B C 1
ATOM 5183 O O . ILE B 1 22 ? 22.219 17.344 -47.969 1 71.56 22 ILE B O 1
ATOM 5187 N N . PRO B 1 23 ? 22.078 16.078 -49.844 1 66.94 23 PRO B N 1
ATOM 5188 C CA . PRO B 1 23 ? 22.922 17.016 -50.594 1 66.94 23 PRO B CA 1
ATOM 5189 C C . PRO B 1 23 ? 22.25 18.375 -50.781 1 66.94 23 PRO B C 1
ATOM 5191 O O . PRO B 1 23 ? 21.031 18.453 -50.938 1 66.94 23 PRO B O 1
ATOM 5194 N N . PHE B 1 24 ? 22.984 19.375 -50.5 1 65.75 24 PHE B N 1
ATOM 5195 C CA . PHE B 1 24 ? 22.484 20.703 -50.844 1 65.75 24 PHE B CA 1
ATOM 5196 C C . PHE B 1 24 ? 22.484 20.922 -52.344 1 65.75 24 PHE B C 1
ATOM 5198 O O . PHE B 1 24 ? 23.516 20.734 -53 1 65.75 24 PHE B O 1
ATOM 5205 N N . THR B 1 25 ? 21.422 21.016 -52.969 1 67.44 25 THR B N 1
ATOM 5206 C CA . THR B 1 25 ? 21.25 21 -54.406 1 67.44 25 THR B CA 1
ATOM 5207 C C . THR B 1 25 ? 21.703 22.328 -55 1 67.44 25 THR B C 1
ATOM 5209 O O . THR B 1 25 ? 22.078 22.391 -56.188 1 67.44 25 THR B O 1
ATOM 5212 N N . THR B 1 26 ? 21.578 23.547 -54.375 1 65.88 26 THR B N 1
ATOM 5213 C CA . THR B 1 26 ? 21.984 24.828 -54.969 1 65.88 26 THR B CA 1
ATOM 5214 C C . THR B 1 26 ? 23.172 25.422 -54.188 1 65.88 26 THR B C 1
ATOM 5216 O O . THR B 1 26 ? 23 25.922 -53.094 1 65.88 26 THR B O 1
ATOM 5219 N N . LEU B 1 27 ? 24.469 25.125 -54.594 1 61.28 27 LEU B N 1
ATOM 5220 C CA . LEU B 1 27 ? 25.688 25.578 -53.938 1 61.28 27 LEU B CA 1
ATOM 5221 C C . LEU B 1 27 ? 25.906 27.062 -54.219 1 61.28 27 LEU B C 1
ATOM 5223 O O . LEU B 1 27 ? 26.266 27.469 -55.312 1 61.28 27 LEU B O 1
ATOM 5227 N N . ARG B 1 28 ? 25.266 27.984 -53.5 1 67 28 ARG B N 1
ATOM 5228 C CA . ARG B 1 28 ? 25.578 29.422 -53.531 1 67 28 ARG B CA 1
ATOM 5229 C C . ARG B 1 28 ? 26.672 29.766 -52.531 1 67 28 ARG B C 1
ATOM 5231 O O . ARG B 1 28 ? 26.766 29.141 -51.469 1 67 28 ARG B O 1
ATOM 5238 N N . ALA B 1 29 ? 27.516 30.719 -52.844 1 70 29 ALA B N 1
ATOM 5239 C CA . ALA B 1 29 ? 28.672 31.109 -52.031 1 70 29 ALA B CA 1
ATOM 5240 C C . ALA B 1 29 ? 28.25 31.578 -50.656 1 70 29 ALA B C 1
ATOM 5242 O O . ALA B 1 29 ? 28.938 31.297 -49.656 1 70 29 ALA B O 1
ATOM 5243 N N . ASP B 1 30 ? 27.094 32.312 -50.5 1 72.25 30 ASP B N 1
ATOM 5244 C CA . ASP B 1 30 ? 26.609 32.812 -49.219 1 72.25 30 ASP B CA 1
ATOM 5245 C C . ASP B 1 30 ? 26.141 31.656 -48.344 1 72.25 30 ASP B C 1
ATOM 5247 O O . ASP B 1 30 ? 26.359 31.688 -47.125 1 72.25 30 ASP B O 1
ATOM 5251 N N . LYS B 1 31 ? 25.562 30.547 -48.844 1 73.06 31 LYS B N 1
ATOM 5252 C CA . LYS B 1 31 ? 25.062 29.422 -48.062 1 73.06 31 LYS B CA 1
ATOM 5253 C C . LYS B 1 31 ? 26.219 28.547 -47.562 1 73.06 31 LYS B C 1
ATOM 5255 O O . LYS B 1 31 ? 26.172 28.016 -46.469 1 73.06 31 LYS B O 1
ATOM 5260 N N . VAL B 1 32 ? 27.297 28.359 -48.438 1 74.38 32 VAL B N 1
ATOM 5261 C CA . VAL B 1 32 ? 28.484 27.609 -48.031 1 74.38 32 VAL B CA 1
ATOM 5262 C C . VAL B 1 32 ? 29.203 28.344 -46.906 1 74.38 32 VAL B C 1
ATOM 5264 O O . VAL B 1 32 ? 29.641 27.719 -45.938 1 74.38 32 VAL B O 1
ATOM 5267 N N . LYS B 1 33 ? 29.281 29.703 -47 1 74.69 33 LYS B N 1
ATOM 5268 C CA . LYS B 1 33 ? 29.891 30.5 -45.938 1 74.69 33 LYS B CA 1
ATOM 5269 C C . LYS B 1 33 ? 29.062 30.422 -44.656 1 74.69 33 LYS B C 1
ATOM 5271 O O . LYS B 1 33 ? 29.625 30.281 -43.562 1 74.69 33 LYS B O 1
ATOM 5276 N N . LYS B 1 34 ? 27.75 30.422 -44.75 1 75.25 34 LYS B N 1
ATOM 5277 C CA . LYS B 1 34 ? 26.875 30.281 -43.562 1 75.25 34 LYS B CA 1
ATOM 5278 C C . LYS B 1 34 ? 27.016 28.906 -42.969 1 75.25 34 LYS B C 1
ATOM 5280 O O . LYS B 1 34 ? 27.016 28.766 -41.719 1 75.25 34 LYS B O 1
ATOM 5285 N N . HIS B 1 35 ? 27.094 27.828 -43.75 1 74.19 35 HIS B N 1
ATOM 5286 C CA . HIS B 1 35 ? 27.328 26.484 -43.219 1 74.19 35 HIS B CA 1
ATOM 5287 C C . HIS B 1 35 ? 28.688 26.391 -42.531 1 74.19 35 HIS B C 1
ATOM 5289 O O . HIS B 1 35 ? 28.797 25.812 -41.438 1 74.19 35 HIS B O 1
ATOM 5295 N N . GLY B 1 36 ? 29.734 26.984 -43.156 1 73.56 36 GLY B N 1
ATOM 5296 C CA . GLY B 1 36 ? 31.062 27 -42.562 1 73.56 36 GLY B CA 1
ATOM 5297 C C . GLY B 1 36 ? 31.125 27.688 -41.219 1 73.56 36 GLY B C 1
ATOM 5298 O O . GLY B 1 36 ? 31.938 27.328 -40.344 1 73.56 36 GLY B O 1
ATOM 5299 N N . GLU B 1 37 ? 30.188 28.672 -40.969 1 74.06 37 GLU B N 1
ATOM 5300 C CA . GLU B 1 37 ? 30.156 29.422 -39.688 1 74.06 37 GLU B CA 1
ATOM 5301 C C . GLU B 1 37 ? 29.062 28.875 -38.781 1 74.06 37 GLU B C 1
ATOM 5303 O O . GLU B 1 37 ? 28.812 29.438 -37.719 1 74.06 37 GLU B O 1
ATOM 5308 N N . SER B 1 38 ? 28.312 27.875 -39.156 1 71.06 38 SER B N 1
ATOM 5309 C CA . SER B 1 38 ? 27.25 27.312 -38.344 1 71.06 38 SER B CA 1
ATOM 5310 C C . SER B 1 38 ? 27.812 26.5 -37.156 1 71.06 38 SER B C 1
ATOM 5312 O O . SER B 1 38 ? 28.922 25.953 -37.25 1 71.06 38 SER B O 1
ATOM 5314 N N . LYS B 1 39 ? 27.125 26.391 -35.969 1 71.56 39 LYS B N 1
ATOM 5315 C CA . LYS B 1 39 ? 27.547 25.641 -34.812 1 71.56 39 LYS B CA 1
ATOM 5316 C C . LYS B 1 39 ? 27.641 24.141 -35.125 1 71.56 39 LYS B C 1
ATOM 5318 O O . LYS B 1 39 ? 28.5 23.438 -34.594 1 71.56 39 LYS B O 1
ATOM 5323 N N . GLN B 1 40 ? 26.875 23.719 -36.062 1 69.31 40 GLN B N 1
ATOM 5324 C CA . GLN B 1 40 ? 26.891 22.312 -36.469 1 69.31 40 GLN B CA 1
ATOM 5325 C C . GLN B 1 40 ? 28.172 21.953 -37.188 1 69.31 40 GLN B C 1
ATOM 5327 O O . GLN B 1 40 ? 28.766 20.906 -36.938 1 69.31 40 GLN B O 1
ATOM 5332 N N . HIS B 1 41 ? 28.609 22.75 -38.125 1 71.81 41 HIS B N 1
ATOM 5333 C CA . HIS B 1 41 ? 29.859 22.5 -38.844 1 71.81 41 HIS B CA 1
ATOM 5334 C C . HIS B 1 41 ? 31.062 22.656 -37.906 1 71.81 41 HIS B C 1
ATOM 5336 O O . HIS B 1 41 ? 32 21.875 -37.969 1 71.81 41 HIS B O 1
ATOM 5342 N N . GLU B 1 42 ? 30.984 23.625 -37 1 72.81 42 GLU B N 1
ATOM 5343 C CA . GLU B 1 42 ? 32.062 23.781 -36.031 1 72.81 42 GLU B CA 1
ATOM 5344 C C . GLU B 1 42 ? 32.156 22.562 -35.094 1 72.81 42 GLU B C 1
ATOM 5346 O O . GLU B 1 42 ? 33.25 22.109 -34.812 1 72.81 42 GLU B O 1
ATOM 5351 N N . TYR B 1 43 ? 31.031 21.984 -34.781 1 71.5 43 TYR B N 1
ATOM 5352 C CA . TYR B 1 43 ? 31 20.766 -33.969 1 71.5 43 TYR B CA 1
ATOM 5353 C C . TYR B 1 43 ? 31.516 19.578 -34.781 1 71.5 43 TYR B C 1
ATOM 5355 O O . TYR B 1 43 ? 32.281 18.766 -34.281 1 71.5 43 TYR B O 1
ATOM 5363 N N . ALA B 1 44 ? 31.141 19.438 -36 1 71.88 44 ALA B N 1
ATOM 5364 C CA . ALA B 1 44 ? 31.641 18.375 -36.844 1 71.88 44 ALA B CA 1
ATOM 5365 C C . ALA B 1 44 ? 33.125 18.531 -37.125 1 71.88 44 ALA B C 1
ATOM 5367 O O . ALA B 1 44 ? 33.875 17.562 -37.125 1 71.88 44 ALA B O 1
ATOM 5368 N N . GLN B 1 45 ? 33.625 19.781 -37.312 1 73.06 45 GLN B N 1
ATOM 5369 C CA . GLN B 1 45 ? 35.031 20.047 -37.531 1 73.06 45 GLN B CA 1
ATOM 5370 C C . GLN B 1 45 ? 35.844 19.766 -36.281 1 73.06 45 GLN B C 1
ATOM 5372 O O . GLN B 1 45 ? 36.969 19.219 -36.344 1 73.06 45 GLN B O 1
ATOM 5377 N N . ALA B 1 46 ? 35.312 20.062 -35.125 1 66.69 46 ALA B N 1
ATOM 5378 C CA . ALA B 1 46 ? 36 19.75 -33.875 1 66.69 46 ALA B CA 1
ATOM 5379 C C . ALA B 1 46 ? 36.094 18.234 -33.656 1 66.69 46 ALA B C 1
ATOM 5381 O O . ALA B 1 46 ? 37.125 17.719 -33.25 1 66.69 46 ALA B O 1
ATOM 5382 N N . LYS B 1 47 ? 35.094 17.516 -34.031 1 66.88 47 LYS B N 1
ATOM 5383 C CA . LYS B 1 47 ? 35.125 16.047 -34 1 66.88 47 LYS B CA 1
ATOM 5384 C C . LYS B 1 47 ? 36.125 15.508 -35.031 1 66.88 47 LYS B C 1
ATOM 5386 O O . LYS B 1 47 ? 36.844 14.539 -34.75 1 66.88 47 LYS B O 1
ATOM 5391 N N . ASP B 1 48 ? 36.156 16.078 -36.125 1 66.12 48 ASP B N 1
ATOM 5392 C CA . ASP B 1 48 ? 37.094 15.609 -37.156 1 66.12 48 ASP B CA 1
ATOM 5393 C C . ASP B 1 48 ? 38.531 15.953 -36.812 1 66.12 48 ASP B C 1
ATOM 5395 O O . ASP B 1 48 ? 39.438 15.141 -37.031 1 66.12 48 ASP B O 1
ATOM 5399 N N . ASN B 1 49 ? 38.781 17.094 -36.25 1 65 49 ASN B N 1
ATOM 5400 C CA . ASN B 1 49 ? 40.125 17.438 -35.781 1 65 49 ASN B CA 1
ATOM 5401 C C . ASN B 1 49 ? 40.562 16.531 -34.625 1 65 49 ASN B C 1
ATOM 5403 O O . ASN B 1 49 ? 41.719 16.109 -34.594 1 65 49 ASN B O 1
ATOM 5407 N N . ALA B 1 50 ? 39.656 16.156 -33.781 1 58.31 50 ALA B N 1
ATOM 5408 C CA . ALA B 1 50 ? 39.969 15.195 -32.75 1 58.31 50 ALA B CA 1
ATOM 5409 C C . ALA B 1 50 ? 40.25 13.812 -33.344 1 58.31 50 ALA B C 1
ATOM 5411 O O . ALA B 1 50 ? 41.156 13.109 -32.875 1 58.31 50 ALA B O 1
ATOM 5412 N N . ARG B 1 51 ? 39.562 13.461 -34.281 1 54.97 51 ARG B N 1
ATOM 5413 C CA . ARG B 1 51 ? 39.844 12.219 -35 1 54.97 51 ARG B CA 1
ATOM 5414 C C . ARG B 1 51 ? 41.188 12.266 -35.688 1 54.97 51 ARG B C 1
ATOM 5416 O O . ARG B 1 51 ? 42 11.328 -35.594 1 54.97 51 ARG B O 1
ATOM 5423 N N . ILE B 1 52 ? 41.562 13.219 -36.562 1 56.59 52 ILE B N 1
ATOM 5424 C CA . ILE B 1 52 ? 42.812 13.383 -37.25 1 56.59 52 ILE B CA 1
ATOM 5425 C C . ILE B 1 52 ? 43.969 13.484 -36.25 1 56.59 52 ILE B C 1
ATOM 5427 O O . ILE B 1 52 ? 45.031 12.875 -36.406 1 56.59 52 ILE B O 1
ATOM 5431 N N . ALA B 1 53 ? 43.812 14.344 -35.25 1 49.12 53 ALA B N 1
ATOM 5432 C CA . ALA B 1 53 ? 44.844 14.375 -34.219 1 49.12 53 ALA B CA 1
ATOM 5433 C C . ALA B 1 53 ? 45.031 13 -33.594 1 49.12 53 ALA B C 1
ATOM 5435 O O . ALA B 1 53 ? 46.156 12.602 -33.281 1 49.12 53 ALA B O 1
ATOM 5436 N N . ALA B 1 54 ? 44.031 12.188 -33.406 1 45.75 54 ALA B N 1
ATOM 5437 C CA . ALA B 1 54 ? 44.094 10.805 -32.938 1 45.75 54 ALA B CA 1
ATOM 5438 C C . ALA B 1 54 ? 44.812 9.922 -33.969 1 45.75 54 ALA B C 1
ATOM 5440 O O . ALA B 1 54 ? 45.562 9.023 -33.594 1 45.75 54 ALA B O 1
ATOM 5441 N N . GLU B 1 55 ? 44.625 9.984 -35.156 1 44.5 55 GLU B N 1
ATOM 5442 C CA . GLU B 1 55 ? 45.344 9.242 -36.219 1 44.5 55 GLU B CA 1
ATOM 5443 C C . GLU B 1 55 ? 46.812 9.641 -36.25 1 44.5 55 GLU B C 1
ATOM 5445 O O . GLU B 1 55 ? 47.688 8.789 -36.469 1 44.5 55 GLU B O 1
ATOM 5450 N N . VAL B 1 56 ? 47.156 10.867 -36.438 1 41.09 56 VAL B N 1
ATOM 5451 C CA . VAL B 1 56 ? 48.562 11.234 -36.469 1 41.09 56 VAL B CA 1
ATOM 5452 C C . VAL B 1 56 ? 49.219 10.875 -35.156 1 41.09 56 VAL B C 1
ATOM 5454 O O . VAL B 1 56 ? 50.344 10.359 -35.125 1 41.09 56 VAL B O 1
ATOM 5457 N N . ASN B 1 57 ? 48.844 11.469 -33.969 1 37.53 57 ASN B N 1
ATOM 5458 C CA . ASN B 1 57 ? 49.5 11.094 -32.719 1 37.53 57 ASN B CA 1
ATOM 5459 C C . ASN B 1 57 ? 48.906 9.805 -32.156 1 37.53 57 ASN B C 1
ATOM 5461 O O . ASN B 1 57 ? 47.719 9.711 -31.891 1 37.53 57 ASN B O 1
ATOM 5465 N N . GLY B 1 58 ? 49.25 8.555 -32.438 1 41.62 58 GLY B N 1
ATOM 5466 C CA . GLY B 1 58 ? 49.062 7.273 -31.781 1 41.62 58 GLY B CA 1
ATOM 5467 C C . GLY B 1 58 ? 48.438 7.41 -30.406 1 41.62 58 GLY B C 1
ATOM 5468 O O . GLY B 1 58 ? 47.906 6.445 -29.859 1 41.62 58 GLY B O 1
ATOM 5469 N N . GLY B 1 59 ? 48.625 8.383 -29.703 1 39.88 59 GLY B N 1
ATOM 5470 C CA . GLY B 1 59 ? 48.219 8.766 -28.359 1 39.88 59 GLY B CA 1
ATOM 5471 C C . GLY B 1 59 ? 46.75 9.141 -28.266 1 39.88 59 GLY B C 1
ATOM 5472 O O . GLY B 1 59 ? 46.094 8.844 -27.266 1 39.88 59 GLY B O 1
ATOM 5473 N N . ILE B 1 60 ? 46.188 9.805 -29.266 1 39.97 60 ILE B N 1
ATOM 5474 C CA . ILE B 1 60 ? 44.781 10.281 -29.266 1 39.97 60 ILE B CA 1
ATOM 5475 C C . ILE B 1 60 ? 43.844 9.094 -29.438 1 39.97 60 ILE B C 1
ATOM 5477 O O . ILE B 1 60 ? 42.812 9.031 -28.781 1 39.97 60 ILE B O 1
ATOM 5481 N N . HIS B 1 61 ? 44.094 8.227 -30.453 1 42.78 61 HIS B N 1
ATOM 5482 C CA . HIS B 1 61 ? 43.281 7.027 -30.562 1 42.78 61 HIS B CA 1
ATOM 5483 C C . HIS B 1 61 ? 43.188 6.281 -29.25 1 42.78 61 HIS B C 1
ATOM 5485 O O . HIS B 1 61 ? 42.125 5.785 -28.875 1 42.78 61 HIS B O 1
ATOM 5491 N N . GLN B 1 62 ? 44.375 6.203 -28.656 1 45.34 62 GLN B N 1
ATOM 5492 C CA . GLN B 1 62 ? 44.375 5.547 -27.359 1 45.34 62 GLN B CA 1
ATOM 5493 C C . GLN B 1 62 ? 43.625 6.363 -26.328 1 45.34 62 GLN B C 1
ATOM 5495 O O . GLN B 1 62 ? 42.875 5.801 -25.516 1 45.34 62 GLN B O 1
ATOM 5500 N N . ALA B 1 63 ? 43.875 7.668 -26.469 1 43.28 63 ALA B N 1
ATOM 5501 C CA . ALA B 1 63 ? 43.156 8.531 -25.531 1 43.28 63 ALA B CA 1
ATOM 5502 C C . ALA B 1 63 ? 41.656 8.5 -25.797 1 43.28 63 ALA B C 1
ATOM 5504 O O . ALA B 1 63 ? 40.844 8.477 -24.844 1 43.28 63 ALA B O 1
ATOM 5505 N N . MET B 1 64 ? 41.312 8.594 -27.078 1 47.31 64 MET B N 1
ATOM 5506 C CA . MET B 1 64 ? 39.875 8.469 -27.422 1 47.31 64 MET B CA 1
ATOM 5507 C C . MET B 1 64 ? 39.344 7.109 -27 1 47.31 64 MET B C 1
ATOM 5509 O O . MET B 1 64 ? 38.219 7.016 -26.531 1 47.31 64 MET B O 1
ATOM 5513 N N . ALA B 1 65 ? 40.188 6.199 -27.25 1 53.56 65 ALA B N 1
ATOM 5514 C CA . ALA B 1 65 ? 39.781 4.855 -26.859 1 53.56 65 ALA B CA 1
ATOM 5515 C C . ALA B 1 65 ? 39.562 4.77 -25.344 1 53.56 65 ALA B C 1
ATOM 5517 O O . ALA B 1 65 ? 38.625 4.117 -24.875 1 53.56 65 ALA B O 1
ATOM 5518 N N . VAL B 1 66 ? 40.469 5.422 -24.734 1 55.16 66 VAL B N 1
ATOM 5519 C CA . VAL B 1 66 ? 40.375 5.43 -23.266 1 55.16 66 VAL B CA 1
ATOM 5520 C C . VAL B 1 66 ? 39.094 6.195 -22.859 1 55.16 66 VAL B C 1
ATOM 5522 O O . VAL B 1 66 ? 38.375 5.762 -21.969 1 55.16 66 VAL B O 1
ATOM 5525 N N . THR B 1 67 ? 38.969 7.316 -23.516 1 61.94 67 THR B N 1
ATOM 5526 C CA . THR B 1 67 ? 37.781 8.117 -23.188 1 61.94 67 THR B CA 1
ATOM 5527 C C . THR B 1 67 ? 36.5 7.344 -23.5 1 61.94 67 THR B C 1
ATOM 5529 O O . THR B 1 67 ? 35.562 7.367 -22.703 1 61.94 67 THR B O 1
ATOM 5532 N N . VAL B 1 68 ? 36.594 6.75 -24.656 1 68.94 68 VAL B N 1
ATOM 5533 C CA . VAL B 1 68 ? 35.438 5.949 -25.031 1 68.94 68 VAL B CA 1
ATOM 5534 C C . VAL B 1 68 ? 35.25 4.805 -24.031 1 68.94 68 VAL B C 1
ATOM 5536 O O . VAL B 1 68 ? 34.125 4.484 -23.656 1 68.94 68 VAL B O 1
ATOM 5539 N N . SER B 1 69 ? 36.344 4.289 -23.672 1 71.69 69 SER B N 1
ATOM 5540 C CA . SER B 1 69 ? 36.281 3.195 -22.703 1 71.69 69 SER B CA 1
ATOM 5541 C C . SER B 1 69 ? 35.75 3.674 -21.359 1 71.69 69 SER B C 1
ATOM 5543 O O . SER B 1 69 ? 34.938 2.977 -20.719 1 71.69 69 SER B O 1
ATOM 5545 N N . MET B 1 70 ? 36.125 4.844 -21.031 1 71.12 70 MET B N 1
ATOM 5546 C CA . MET B 1 70 ? 35.688 5.391 -19.75 1 71.12 70 MET B CA 1
ATOM 5547 C C . MET B 1 70 ? 34.188 5.75 -19.812 1 71.12 70 MET B C 1
ATOM 5549 O O . MET B 1 70 ? 33.469 5.562 -18.844 1 71.12 70 MET B O 1
ATOM 5553 N N . ASN B 1 71 ? 33.875 6.234 -20.906 1 78.19 71 ASN B N 1
ATOM 5554 C CA . ASN B 1 71 ? 32.469 6.516 -21.109 1 78.19 71 ASN B CA 1
ATOM 5555 C C . ASN B 1 71 ? 31.625 5.242 -21.078 1 78.19 71 ASN B C 1
ATOM 5557 O O . ASN B 1 71 ? 30.531 5.223 -20.516 1 78.19 71 ASN B O 1
ATOM 5561 N N . ARG B 1 72 ? 32.219 4.285 -21.672 1 82.88 72 ARG B N 1
ATOM 5562 C CA . ARG B 1 72 ? 31.547 2.996 -21.719 1 82.88 72 ARG B CA 1
ATOM 5563 C C . ARG B 1 72 ? 31.359 2.434 -20.312 1 82.88 72 ARG B C 1
ATOM 5565 O O . ARG B 1 72 ? 30.312 1.897 -19.984 1 82.88 72 ARG B O 1
ATOM 5572 N N . GLU B 1 73 ? 32.375 2.617 -19.578 1 84.31 73 GLU B N 1
ATOM 5573 C CA . GLU B 1 73 ? 32.312 2.1 -18.219 1 84.31 73 GLU B CA 1
ATOM 5574 C C . GLU B 1 73 ? 31.297 2.889 -17.375 1 84.31 73 GLU B C 1
ATOM 5576 O O . GLU B 1 73 ? 30.641 2.328 -16.484 1 84.31 73 GLU B O 1
ATOM 5581 N N . ALA B 1 74 ? 31.25 4.094 -17.656 1 85.5 74 ALA B N 1
ATOM 5582 C CA . ALA B 1 74 ? 30.297 4.93 -16.922 1 85.5 74 ALA B CA 1
ATOM 5583 C C . ALA B 1 74 ? 28.859 4.562 -17.266 1 85.5 74 ALA B C 1
ATOM 5585 O O . ALA B 1 74 ? 28 4.488 -16.391 1 85.5 74 ALA B O 1
ATOM 5586 N N . VAL B 1 75 ? 28.672 4.391 -18.5 1 88.75 75 VAL B N 1
ATOM 5587 C CA . VAL B 1 75 ? 27.344 4.012 -18.953 1 88.75 75 VAL B CA 1
ATOM 5588 C C . VAL B 1 75 ? 27 2.619 -18.422 1 88.75 75 VAL B C 1
ATOM 5590 O O . VAL B 1 75 ? 25.859 2.365 -18.016 1 88.75 75 VAL B O 1
ATOM 5593 N N . LYS B 1 76 ? 27.938 1.746 -18.5 1 91.19 76 LYS B N 1
ATOM 5594 C CA . LYS B 1 76 ? 27.75 0.397 -17.969 1 91.19 76 LYS B CA 1
ATOM 5595 C C . LYS B 1 76 ? 27.359 0.432 -16.5 1 91.19 76 LYS B C 1
ATOM 5597 O O . LYS B 1 76 ? 26.469 -0.295 -16.062 1 91.19 76 LYS B O 1
ATOM 5602 N N . ALA B 1 77 ? 28.047 1.285 -15.797 1 90.38 77 ALA B N 1
ATOM 5603 C CA . ALA B 1 77 ? 27.734 1.438 -14.375 1 90.38 77 ALA B CA 1
ATOM 5604 C C . ALA B 1 77 ? 26.328 1.988 -14.172 1 90.38 77 ALA B C 1
ATOM 5606 O O . ALA B 1 77 ? 25.609 1.569 -13.258 1 90.38 77 ALA B O 1
ATOM 5607 N N . ALA B 1 78 ? 25.984 2.916 -14.992 1 91.12 78 ALA B N 1
ATOM 5608 C CA . ALA B 1 78 ? 24.656 3.494 -14.906 1 91.12 78 ALA B CA 1
ATOM 5609 C C . ALA B 1 78 ? 23.578 2.445 -15.203 1 91.12 78 ALA B C 1
ATOM 5611 O O . ALA B 1 78 ? 22.547 2.398 -14.531 1 91.12 78 ALA B O 1
ATOM 5612 N N . LEU B 1 79 ? 23.844 1.642 -16.172 1 94.31 79 LEU B N 1
ATOM 5613 C CA . LEU B 1 79 ? 22.938 0.559 -16.516 1 94.31 79 LEU B CA 1
ATOM 5614 C C . LEU B 1 79 ? 22.797 -0.427 -15.359 1 94.31 79 LEU B C 1
ATOM 5616 O O . LEU B 1 79 ? 21.703 -0.917 -15.078 1 94.31 79 LEU B O 1
ATOM 5620 N N . LYS B 1 80 ? 23.859 -0.679 -14.75 1 94.38 80 LYS B N 1
ATOM 5621 C CA . LYS B 1 80 ? 23.844 -1.583 -13.602 1 94.38 80 LYS B CA 1
ATOM 5622 C C . LYS B 1 80 ? 23.016 -1.01 -12.461 1 94.38 80 LYS B C 1
ATOM 5624 O O . LYS B 1 80 ? 22.312 -1.749 -11.773 1 94.38 80 LYS B O 1
ATOM 5629 N N . VAL B 1 81 ? 23.109 0.287 -12.273 1 93.88 81 VAL B N 1
ATOM 5630 C CA . VAL B 1 81 ? 22.328 0.944 -11.227 1 93.88 81 VAL B CA 1
ATOM 5631 C C . VAL B 1 81 ? 20.828 0.803 -11.531 1 93.88 81 VAL B C 1
ATOM 5633 O O . VAL B 1 81 ? 20.047 0.451 -10.656 1 93.88 81 VAL B O 1
ATOM 5636 N N . VAL B 1 82 ? 20.469 1.091 -12.781 1 95.19 82 VAL B N 1
ATOM 5637 C CA . VAL B 1 82 ? 19.062 0.993 -13.172 1 95.19 82 VAL B CA 1
ATOM 5638 C C . VAL B 1 82 ? 18.594 -0.451 -13.023 1 95.19 82 VAL B C 1
ATOM 5640 O O . VAL B 1 82 ? 17.469 -0.702 -12.555 1 95.19 82 VAL B O 1
ATOM 5643 N N . TYR B 1 83 ? 19.391 -1.43 -13.422 1 96.56 83 TYR B N 1
ATOM 5644 C CA . TYR B 1 83 ? 19.047 -2.846 -13.297 1 96.56 83 TYR B CA 1
ATOM 5645 C C . TYR B 1 83 ? 18.828 -3.23 -11.844 1 96.56 83 TYR B C 1
ATOM 5647 O O . TYR B 1 83 ? 17.891 -3.953 -11.516 1 96.56 83 TYR B O 1
ATOM 5655 N N . HIS B 1 84 ? 19.719 -2.703 -11.008 1 94.62 84 HIS B N 1
ATOM 5656 C CA . HIS B 1 84 ? 19.625 -2.986 -9.586 1 94.62 84 HIS B CA 1
ATOM 5657 C C . HIS B 1 84 ? 18.328 -2.436 -9 1 94.62 84 HIS B C 1
ATOM 5659 O O . HIS B 1 84 ? 17.625 -3.125 -8.25 1 94.62 84 HIS B O 1
ATOM 5665 N N . LEU B 1 85 ? 18.016 -1.215 -9.32 1 94.38 85 LEU B N 1
ATOM 5666 C CA . LEU B 1 85 ? 16.797 -0.586 -8.828 1 94.38 85 LEU B CA 1
ATOM 5667 C C . LEU B 1 85 ? 15.562 -1.33 -9.336 1 94.38 85 LEU B C 1
ATOM 5669 O O . LEU B 1 85 ? 14.625 -1.565 -8.57 1 94.38 85 LEU B O 1
ATOM 5673 N N . ALA B 1 86 ? 15.531 -1.704 -10.594 1 95.06 86 ALA B N 1
ATOM 5674 C CA . ALA B 1 86 ? 14.406 -2.426 -11.18 1 95.06 86 ALA B CA 1
ATOM 5675 C C . ALA B 1 86 ? 14.258 -3.809 -10.555 1 95.06 86 ALA B C 1
ATOM 5677 O O . ALA B 1 86 ? 13.141 -4.242 -10.258 1 95.06 86 ALA B O 1
ATOM 5678 N N . LYS B 1 87 ? 15.367 -4.512 -10.375 1 94.69 87 LYS B N 1
ATOM 5679 C CA . LYS B 1 87 ? 15.352 -5.859 -9.812 1 94.69 87 LYS B CA 1
ATOM 5680 C C . LYS B 1 87 ? 14.828 -5.848 -8.375 1 94.69 87 LYS B C 1
ATOM 5682 O O . LYS B 1 87 ? 14.133 -6.773 -7.961 1 94.69 87 LYS B O 1
ATOM 5687 N N . LYS B 1 88 ? 15.117 -4.777 -7.656 1 92.56 88 LYS B N 1
ATOM 5688 C CA . LYS B 1 88 ? 14.688 -4.656 -6.266 1 92.56 88 LYS B CA 1
ATOM 5689 C C . LYS B 1 88 ? 13.352 -3.934 -6.16 1 92.56 88 LYS B C 1
ATOM 5691 O O . LYS B 1 88 ? 12.859 -3.689 -5.059 1 92.56 88 LYS B O 1
ATOM 5696 N N . GLU B 1 89 ? 12.789 -3.605 -7.289 1 92.12 89 GLU B N 1
ATOM 5697 C CA . GLU B 1 89 ? 11.469 -2.99 -7.387 1 92.12 89 GLU B CA 1
ATOM 5698 C C . GLU B 1 89 ? 11.43 -1.64 -6.676 1 92.12 89 GLU B C 1
ATOM 5700 O O . GLU B 1 89 ? 10.469 -1.32 -5.984 1 92.12 89 GLU B O 1
ATOM 5705 N N . ILE B 1 90 ? 12.578 -0.879 -6.691 1 92.12 90 ILE B N 1
ATOM 5706 C CA . ILE B 1 90 ? 12.703 0.47 -6.148 1 92.12 90 ILE B CA 1
ATOM 5707 C C . ILE B 1 90 ? 12.414 1.493 -7.246 1 92.12 90 ILE B C 1
ATOM 5709 O O . ILE B 1 90 ? 12.867 1.332 -8.383 1 92.12 90 ILE B O 1
ATOM 5713 N N . PRO B 1 91 ? 11.617 2.555 -6.938 1 89.5 91 PRO B N 1
ATOM 5714 C CA . PRO B 1 91 ? 11.352 3.564 -7.969 1 89.5 91 PRO B CA 1
ATOM 5715 C C . PRO B 1 91 ? 12.633 4.109 -8.602 1 89.5 91 PRO B C 1
ATOM 5717 O O . PRO B 1 91 ? 13.461 4.707 -7.906 1 89.5 91 PRO B O 1
ATOM 5720 N N . HIS B 1 92 ? 12.75 3.951 -9.828 1 90.06 92 HIS B N 1
ATOM 5721 C CA . HIS B 1 92 ? 14.023 4.164 -10.5 1 90.06 92 HIS B CA 1
ATOM 5722 C C . HIS B 1 92 ? 14.234 5.637 -10.844 1 90.06 92 HIS B C 1
ATOM 5724 O O . HIS B 1 92 ? 15.367 6.121 -10.852 1 90.06 92 HIS B O 1
ATOM 5730 N N . HIS B 1 93 ? 13.234 6.41 -11.133 1 85.38 93 HIS B N 1
ATOM 5731 C CA . HIS B 1 93 ? 13.398 7.801 -11.531 1 85.38 93 HIS B CA 1
ATOM 5732 C C . HIS B 1 93 ? 13.953 8.641 -10.383 1 85.38 93 HIS B C 1
ATOM 5734 O O . HIS B 1 93 ? 14.883 9.422 -10.578 1 85.38 93 HIS B O 1
ATOM 5740 N N . THR B 1 94 ? 13.375 8.43 -9.242 1 83.25 94 THR B N 1
ATOM 5741 C CA . THR B 1 94 ? 13.742 9.25 -8.094 1 83.25 94 THR B CA 1
ATOM 5742 C C . THR B 1 94 ? 15.047 8.758 -7.477 1 83.25 94 THR B C 1
ATOM 5744 O O . THR B 1 94 ? 15.859 9.555 -7.008 1 83.25 94 THR B O 1
ATOM 5747 N N . ASN B 1 95 ? 15.344 7.488 -7.547 1 90 95 ASN B N 1
ATOM 5748 C CA . ASN B 1 95 ? 16.438 6.922 -6.762 1 90 95 ASN B CA 1
ATOM 5749 C C . ASN B 1 95 ? 17.703 6.758 -7.602 1 90 95 ASN B C 1
ATOM 5751 O O . ASN B 1 95 ? 18.797 6.57 -7.059 1 90 95 ASN B O 1
ATOM 5755 N N . PHE B 1 96 ? 17.625 6.84 -8.914 1 91.88 96 PHE B N 1
ATOM 5756 C CA . PHE B 1 96 ? 18.797 6.68 -9.758 1 91.88 96 PHE B CA 1
ATOM 5757 C C . PHE B 1 96 ? 19.812 7.777 -9.477 1 91.88 96 PHE B C 1
ATOM 5759 O O . PHE B 1 96 ? 20.969 7.488 -9.148 1 91.88 96 PHE B O 1
ATOM 5766 N N . LYS B 1 97 ? 19.328 9 -9.562 1 88.56 97 LYS B N 1
ATOM 5767 C CA . LYS B 1 97 ? 20.219 10.133 -9.328 1 88.56 97 LYS B CA 1
ATOM 5768 C C . LYS B 1 97 ? 20.781 10.109 -7.91 1 88.56 97 LYS B C 1
ATOM 5770 O O . LYS B 1 97 ? 21.969 10.359 -7.707 1 88.56 97 LYS B O 1
ATOM 5775 N N . ASP B 1 98 ? 19.953 9.789 -6.996 1 89.62 98 ASP B N 1
ATOM 5776 C CA . ASP B 1 98 ? 20.359 9.781 -5.594 1 89.62 98 ASP B CA 1
ATOM 5777 C C . ASP B 1 98 ? 21.391 8.695 -5.332 1 89.62 98 ASP B C 1
ATOM 5779 O O . ASP B 1 98 ? 22.344 8.914 -4.578 1 89.62 98 ASP B O 1
ATOM 5783 N N . LEU B 1 99 ? 21.188 7.562 -5.945 1 90.06 99 LEU B N 1
ATOM 5784 C CA . LEU B 1 99 ? 22.125 6.457 -5.734 1 90.06 99 LEU B CA 1
ATOM 5785 C C . LEU B 1 99 ? 23.453 6.734 -6.41 1 90.06 99 LEU B C 1
ATOM 5787 O O . LEU B 1 99 ? 24.516 6.398 -5.867 1 90.06 99 LEU B O 1
ATOM 5791 N N . VAL B 1 100 ? 23.438 7.305 -7.578 1 88.94 100 VAL B N 1
ATOM 5792 C CA . VAL B 1 100 ? 24.656 7.656 -8.289 1 88.94 100 VAL B CA 1
ATOM 5793 C C . VAL B 1 100 ? 25.453 8.688 -7.488 1 88.94 100 VAL B C 1
ATOM 5795 O O . VAL B 1 100 ? 26.656 8.562 -7.32 1 88.94 100 VAL B O 1
ATOM 5798 N N . GLN B 1 101 ? 24.703 9.688 -7 1 86.69 101 GLN B N 1
ATOM 5799 C CA . GLN B 1 101 ? 25.344 10.711 -6.188 1 86.69 101 GLN B CA 1
ATOM 5800 C C . GLN B 1 101 ? 25.906 10.125 -4.891 1 86.69 101 GLN B C 1
ATOM 5802 O O . GLN B 1 101 ? 27 10.469 -4.465 1 86.69 101 GLN B O 1
ATOM 5807 N N . PHE B 1 102 ? 25.219 9.266 -4.32 1 89.56 102 PHE B N 1
ATOM 5808 C CA . PHE B 1 102 ? 25.641 8.609 -3.088 1 89.56 102 PHE B CA 1
ATOM 5809 C C . PHE B 1 102 ? 26.906 7.793 -3.314 1 89.56 102 PHE B C 1
ATOM 5811 O O . PHE B 1 102 ? 27.844 7.879 -2.529 1 89.56 102 PHE B O 1
ATOM 5818 N N . ALA B 1 103 ? 26.875 7.047 -4.402 1 85.62 103 ALA B N 1
ATOM 5819 C CA . ALA B 1 103 ? 28.031 6.203 -4.715 1 85.62 103 ALA B CA 1
ATOM 5820 C C . ALA B 1 103 ? 29.266 7.051 -5.02 1 85.62 103 ALA B C 1
ATOM 5822 O O . ALA B 1 103 ? 30.359 6.719 -4.59 1 85.62 103 ALA B O 1
ATOM 5823 N N . THR B 1 104 ? 29.047 8.141 -5.66 1 83.69 104 THR B N 1
ATOM 5824 C CA . THR B 1 104 ? 30.156 8.984 -6.082 1 83.69 104 THR B CA 1
ATOM 5825 C C . THR B 1 104 ? 30.688 9.797 -4.91 1 83.69 104 THR B C 1
ATOM 5827 O O . THR B 1 104 ? 31.891 9.781 -4.637 1 83.69 104 THR B O 1
ATOM 5830 N N . THR B 1 105 ? 29.797 10.438 -4.188 1 82.62 105 THR B N 1
ATOM 5831 C CA . THR B 1 105 ? 30.203 11.414 -3.188 1 82.62 105 THR B CA 1
ATOM 5832 C C . THR B 1 105 ? 30.484 10.734 -1.852 1 82.62 105 THR B C 1
ATOM 5834 O O . THR B 1 105 ? 31.422 11.125 -1.139 1 82.62 105 THR B O 1
ATOM 5837 N N . GLU B 1 106 ? 29.766 9.742 -1.573 1 83.25 106 GLU B N 1
ATOM 5838 C CA . GLU B 1 106 ? 29.844 9.188 -0.225 1 83.25 106 GLU B CA 1
ATOM 5839 C C . GLU B 1 106 ? 30.672 7.918 -0.199 1 83.25 106 GLU B C 1
ATOM 5841 O O . GLU B 1 106 ? 31.328 7.617 0.805 1 83.25 106 GLU B O 1
ATOM 5846 N N . LEU B 1 107 ? 30.594 7.172 -1.345 1 81.25 107 LEU B N 1
ATOM 5847 C CA . LEU B 1 107 ? 31.312 5.906 -1.344 1 81.25 107 LEU B CA 1
ATOM 5848 C C . LEU B 1 107 ? 32.594 6.016 -2.162 1 81.25 107 LEU B C 1
ATOM 5850 O O . LEU B 1 107 ? 33.406 5.082 -2.193 1 81.25 107 LEU B O 1
ATOM 5854 N N . GLY B 1 108 ? 32.75 7.109 -2.877 1 77.75 108 GLY B N 1
ATOM 5855 C CA . GLY B 1 108 ? 34 7.359 -3.6 1 77.75 108 GLY B CA 1
ATOM 5856 C C . GLY B 1 108 ? 34.094 6.605 -4.914 1 77.75 108 GLY B C 1
ATOM 5857 O O . GLY B 1 108 ? 35.188 6.297 -5.387 1 77.75 108 GLY B O 1
ATOM 5858 N N . CYS B 1 109 ? 32.969 6.273 -5.418 1 78.94 109 CYS B N 1
ATOM 5859 C CA . CYS B 1 109 ? 32.938 5.586 -6.707 1 78.94 109 CYS B CA 1
ATOM 5860 C C . CYS B 1 109 ? 33.125 6.57 -7.852 1 78.94 109 CYS B C 1
ATOM 5862 O O . CYS B 1 109 ? 32.188 7.266 -8.242 1 78.94 109 CYS B O 1
ATOM 5864 N N . ASP B 1 110 ? 34.188 6.562 -8.57 1 77.75 110 ASP B N 1
ATOM 5865 C CA . ASP B 1 110 ? 34.531 7.559 -9.578 1 77.75 110 ASP B CA 1
ATOM 5866 C C . ASP B 1 110 ? 34.031 7.137 -10.961 1 77.75 110 ASP B C 1
ATOM 5868 O O . ASP B 1 110 ? 34.156 7.891 -11.93 1 77.75 110 ASP B O 1
ATOM 5872 N N . VAL B 1 111 ? 33.438 6.066 -11.008 1 78.94 111 VAL B N 1
ATOM 5873 C CA . VAL B 1 111 ? 33.062 5.527 -12.312 1 78.94 111 VAL B CA 1
ATOM 5874 C C . VAL B 1 111 ? 32 6.426 -12.961 1 78.94 111 VAL B C 1
ATOM 5876 O O . VAL B 1 111 ? 31.953 6.531 -14.188 1 78.94 111 VAL B O 1
ATOM 5879 N N . PHE B 1 112 ? 31.312 7.211 -12.188 1 81.75 112 PHE B N 1
ATOM 5880 C CA . PHE B 1 112 ? 30.172 7.973 -12.695 1 81.75 112 PHE B CA 1
ATOM 5881 C C . PHE B 1 112 ? 30.609 9.375 -13.117 1 81.75 112 PHE B C 1
ATOM 5883 O O . PHE B 1 112 ? 29.828 10.117 -13.719 1 81.75 112 PHE B O 1
ATOM 5890 N N . ASN B 1 113 ? 31.719 9.781 -12.797 1 75.94 113 ASN B N 1
ATOM 5891 C CA . ASN B 1 113 ? 32.188 11.141 -13.078 1 75.94 113 ASN B CA 1
ATOM 5892 C C . ASN B 1 113 ? 32.125 11.453 -14.578 1 75.94 113 ASN B C 1
ATOM 5894 O O . ASN B 1 113 ? 31.938 12.609 -14.961 1 75.94 113 ASN B O 1
ATOM 5898 N N . ARG B 1 114 ? 32.156 10.406 -15.328 1 71.12 114 ARG B N 1
ATOM 5899 C CA . ARG B 1 114 ? 32.188 10.609 -16.766 1 71.12 114 ARG B CA 1
ATOM 5900 C C . ARG B 1 114 ? 30.781 10.75 -17.328 1 71.12 114 ARG B C 1
ATOM 5902 O O . ARG B 1 114 ? 30.609 11.125 -18.5 1 71.12 114 ARG B O 1
ATOM 5909 N N . LEU B 1 115 ? 29.859 10.445 -16.531 1 74.25 115 LEU B N 1
ATOM 5910 C CA . LEU B 1 115 ? 28.484 10.656 -16.984 1 74.25 115 LEU B CA 1
ATOM 5911 C C . LEU B 1 115 ? 28.156 12.141 -17.047 1 74.25 115 LEU B C 1
ATOM 5913 O O . LEU B 1 115 ? 27.266 12.547 -17.797 1 74.25 115 LEU B O 1
ATOM 5917 N N . ASN B 1 116 ? 28.75 12.891 -16.078 1 60.22 116 ASN B N 1
ATOM 5918 C CA . ASN B 1 116 ? 28.5 14.328 -16.047 1 60.22 116 ASN B CA 1
ATOM 5919 C C . ASN B 1 116 ? 29.406 15.078 -17.016 1 60.22 116 ASN B C 1
ATOM 5921 O O . ASN B 1 116 ? 30.516 15.469 -16.672 1 60.22 116 ASN B O 1
ATOM 5925 N N . ILE B 1 117 ? 29.359 14.68 -18.234 1 51.31 117 ILE B N 1
ATOM 5926 C CA . ILE B 1 117 ? 30.203 15.398 -19.172 1 51.31 117 ILE B CA 1
ATOM 5927 C C . ILE B 1 117 ? 29.859 16.891 -19.141 1 51.31 117 ILE B C 1
ATOM 5929 O O . ILE B 1 117 ? 28.719 17.266 -18.891 1 51.31 117 ILE B O 1
ATOM 5933 N N . ALA B 1 118 ? 30.875 17.672 -19.141 1 43.06 118 ALA B N 1
ATOM 5934 C CA . ALA B 1 118 ? 30.906 19.141 -19.172 1 43.06 118 ALA B CA 1
ATOM 5935 C C . ALA B 1 118 ? 29.781 19.688 -20.031 1 43.06 118 ALA B C 1
ATOM 5937 O O . ALA B 1 118 ? 29.531 19.188 -21.125 1 43.06 118 ALA B O 1
ATOM 5938 N N . GLY B 1 119 ? 28.656 20.406 -19.469 1 46.91 119 GLY B N 1
ATOM 5939 C CA . GLY B 1 119 ? 27.594 21.25 -19.969 1 46.91 119 GLY B CA 1
ATOM 5940 C C . GLY B 1 119 ? 26.219 20.781 -19.531 1 46.91 119 GLY B C 1
ATOM 5941 O O . GLY B 1 119 ? 26.031 20.344 -18.391 1 46.91 119 GLY B O 1
ATOM 5942 N N . ASN B 1 120 ? 25.234 20.891 -20.438 1 46.09 120 ASN B N 1
ATOM 5943 C CA . ASN B 1 120 ? 23.797 20.75 -20.234 1 46.09 120 ASN B CA 1
ATOM 5944 C C . ASN B 1 120 ? 23.375 19.281 -20.203 1 46.09 120 ASN B C 1
ATOM 5946 O O . ASN B 1 120 ? 22.203 18.969 -19.953 1 46.09 120 ASN B O 1
ATOM 5950 N N . ALA B 1 121 ? 24.234 18.281 -20.594 1 52.03 121 ALA B N 1
ATOM 5951 C CA . ALA B 1 121 ? 23.703 16.938 -20.766 1 52.03 121 ALA B CA 1
ATOM 5952 C C . ALA B 1 121 ? 24.016 16.062 -19.547 1 52.03 121 ALA B C 1
ATOM 5954 O O . ALA B 1 121 ? 25.125 15.547 -19.406 1 52.03 121 ALA B O 1
ATOM 5955 N N . THR B 1 122 ? 23.281 16.266 -18.469 1 64 122 THR B N 1
ATOM 5956 C CA . THR B 1 122 ? 23.406 15.375 -17.312 1 64 122 THR B CA 1
ATOM 5957 C C . THR B 1 122 ? 22.641 14.078 -17.547 1 64 122 THR B C 1
ATOM 5959 O O . THR B 1 122 ? 21.5 14.102 -18 1 64 122 THR B O 1
ATOM 5962 N N . TYR B 1 123 ? 23.266 12.945 -18 1 72.62 123 TYR B N 1
ATOM 5963 C CA . TYR B 1 123 ? 22.641 11.648 -18.219 1 72.62 123 TYR B CA 1
ATOM 5964 C C . TYR B 1 123 ? 21.969 11.133 -16.969 1 72.62 123 TYR B C 1
ATOM 5966 O O . TYR B 1 123 ? 22.094 9.953 -16.625 1 72.62 123 TYR B O 1
ATOM 5974 N N . MET B 1 124 ? 21.344 12.172 -16.281 1 78.25 124 MET B N 1
ATOM 5975 C CA . MET B 1 124 ? 20.672 11.812 -15.031 1 78.25 124 MET B CA 1
ATOM 5976 C C . MET B 1 124 ? 19.188 12.125 -15.102 1 78.25 124 MET B C 1
ATOM 5978 O O . MET B 1 124 ? 18.453 11.953 -14.117 1 78.25 124 MET B O 1
ATOM 5982 N N . SER B 1 125 ? 18.812 12.531 -16.234 1 81.31 125 SER B N 1
ATOM 5983 C CA . SER B 1 125 ? 17.406 12.906 -16.391 1 81.31 125 SER B CA 1
ATOM 5984 C C . SER B 1 125 ? 16.516 11.672 -16.438 1 81.31 125 SER B C 1
ATOM 5986 O O . SER B 1 125 ? 16.984 10.562 -16.719 1 81.31 125 SER B O 1
ATOM 5988 N N . SER B 1 126 ? 15.266 11.852 -16.203 1 85.19 126 SER B N 1
ATOM 5989 C CA . SER B 1 126 ? 14.289 10.773 -16.234 1 85.19 126 SER B CA 1
ATOM 5990 C C . SER B 1 126 ? 14.211 10.133 -17.609 1 85.19 126 SER B C 1
ATOM 5992 O O . SER B 1 126 ? 13.984 8.922 -17.734 1 85.19 126 SER B O 1
ATOM 5994 N N . THR B 1 127 ? 14.414 10.906 -18.609 1 84.69 127 THR B N 1
ATOM 5995 C CA . THR B 1 127 ? 14.359 10.391 -19.969 1 84.69 127 THR B CA 1
ATOM 5996 C C . THR B 1 127 ? 15.5 9.414 -20.234 1 84.69 127 THR B C 1
ATOM 5998 O O . THR B 1 127 ? 15.305 8.375 -20.859 1 84.69 127 THR B O 1
ATOM 6001 N N . VAL B 1 128 ? 16.672 9.773 -19.781 1 86.81 128 VAL B N 1
ATOM 6002 C CA . VAL B 1 128 ? 17.828 8.914 -19.953 1 86.81 128 VAL B CA 1
ATOM 6003 C C . VAL B 1 128 ? 17.641 7.613 -19.172 1 86.81 128 VAL B C 1
ATOM 6005 O O . VAL B 1 128 ? 18 6.535 -19.656 1 86.81 128 VAL B O 1
ATOM 6008 N N . VAL B 1 129 ? 17.094 7.762 -18 1 90.88 129 VAL B N 1
ATOM 6009 C CA . VAL B 1 129 ? 16.844 6.59 -17.172 1 90.88 129 VAL B CA 1
ATOM 6010 C C . VAL B 1 129 ? 15.852 5.664 -17.859 1 90.88 129 VAL B C 1
ATOM 6012 O O . VAL B 1 129 ? 16 4.441 -17.812 1 90.88 129 VAL B O 1
ATOM 6015 N N . ASP B 1 130 ? 14.891 6.27 -18.5 1 90.81 130 ASP B N 1
ATOM 6016 C CA . ASP B 1 130 ? 13.922 5.484 -19.25 1 90.81 130 ASP B CA 1
ATOM 6017 C C . ASP B 1 130 ? 14.586 4.77 -20.438 1 90.81 130 ASP B C 1
ATOM 6019 O O . ASP B 1 130 ? 14.211 3.648 -20.766 1 90.81 130 ASP B O 1
ATOM 6023 N N . ASP B 1 131 ? 15.516 5.441 -21 1 91.56 131 ASP B N 1
ATOM 6024 C CA . ASP B 1 131 ? 16.266 4.812 -22.094 1 91.56 131 ASP B CA 1
ATOM 6025 C C . ASP B 1 131 ? 17.047 3.6 -21.594 1 91.56 131 ASP B C 1
ATOM 6027 O O . ASP B 1 131 ? 17.078 2.561 -22.25 1 91.56 131 ASP B O 1
ATOM 6031 N N . PHE B 1 132 ? 17.703 3.803 -20.469 1 93.69 132 PHE B N 1
ATOM 6032 C CA . PHE B 1 132 ? 18.438 2.693 -19.875 1 93.69 132 PHE B CA 1
ATOM 6033 C C . PHE B 1 132 ? 17.516 1.516 -19.594 1 93.69 132 PHE B C 1
ATOM 6035 O O . PHE B 1 132 ? 17.844 0.369 -19.906 1 93.69 132 PHE B O 1
ATOM 6042 N N . LEU B 1 133 ? 16.375 1.824 -19.047 1 94.94 133 LEU B N 1
ATOM 6043 C CA . LEU B 1 133 ? 15.406 0.793 -18.719 1 94.94 133 LEU B CA 1
ATOM 6044 C C . LEU B 1 133 ? 14.922 0.068 -19.969 1 94.94 133 LEU B C 1
ATOM 6046 O O . LEU B 1 133 ? 14.805 -1.158 -19.969 1 94.94 133 LEU B O 1
ATOM 6050 N N . THR B 1 134 ? 14.641 0.824 -20.984 1 94.25 134 THR B N 1
ATOM 6051 C CA . THR B 1 134 ? 14.156 0.266 -22.25 1 94.25 134 THR B CA 1
ATOM 6052 C C . THR B 1 134 ? 15.188 -0.685 -22.844 1 94.25 134 THR B C 1
ATOM 6054 O O . THR B 1 134 ? 14.844 -1.765 -23.328 1 94.25 134 THR B O 1
ATOM 6057 N N . VAL B 1 135 ? 16.422 -0.264 -22.781 1 95.19 135 VAL B N 1
ATOM 6058 C CA . VAL B 1 135 ? 17.5 -1.077 -23.328 1 95.19 135 VAL B CA 1
ATOM 6059 C C . VAL B 1 135 ? 17.594 -2.393 -22.562 1 95.19 135 VAL B C 1
ATOM 6061 O O . VAL B 1 135 ? 17.719 -3.463 -23.156 1 95.19 135 VAL B O 1
ATOM 6064 N N . LEU B 1 136 ? 17.594 -2.316 -21.266 1 96.62 136 LEU B N 1
ATOM 6065 C CA . LEU B 1 136 ? 17.703 -3.5 -20.422 1 96.62 136 LEU B CA 1
ATOM 6066 C C . LEU B 1 136 ? 16.516 -4.434 -20.641 1 96.62 136 LEU B C 1
ATOM 6068 O O . LEU B 1 136 ? 16.688 -5.637 -20.828 1 96.62 136 LEU B O 1
ATOM 6072 N N . GLY B 1 137 ? 15.32 -3.838 -20.641 1 96.19 137 GLY B N 1
ATOM 6073 C CA . GLY B 1 137 ? 14.109 -4.621 -20.828 1 96.19 137 GLY B CA 1
ATOM 6074 C C . GLY B 1 137 ? 14.031 -5.281 -22.188 1 96.19 137 GLY B C 1
ATOM 6075 O O . GLY B 1 137 ? 13.633 -6.441 -22.297 1 96.19 137 GLY B O 1
ATOM 6076 N N . THR B 1 138 ? 14.391 -4.547 -23.203 1 94.88 138 THR B N 1
ATOM 6077 C CA . THR B 1 138 ? 14.328 -5.055 -24.562 1 94.88 138 THR B CA 1
ATOM 6078 C C . THR B 1 138 ? 15.328 -6.195 -24.75 1 94.88 138 THR B C 1
ATOM 6080 O O . THR B 1 138 ? 15.031 -7.18 -25.438 1 94.88 138 THR B O 1
ATOM 6083 N N . GLN B 1 139 ? 16.484 -6.023 -24.234 1 95.25 139 GLN B N 1
ATOM 6084 C CA . GLN B 1 139 ? 17.484 -7.078 -24.328 1 95.25 139 GLN B CA 1
ATOM 6085 C C . GLN B 1 139 ? 16.984 -8.367 -23.688 1 95.25 139 GLN B C 1
ATOM 6087 O O . GLN B 1 139 ? 17.141 -9.453 -24.266 1 95.25 139 GLN B O 1
ATOM 6092 N N . LEU B 1 140 ? 16.453 -8.281 -22.531 1 95.88 140 LEU B N 1
ATOM 6093 C CA . LEU B 1 140 ? 15.914 -9.453 -21.859 1 95.88 140 LEU B CA 1
ATOM 6094 C C . LEU B 1 140 ? 14.773 -10.078 -22.656 1 95.88 140 LEU B C 1
ATOM 6096 O O . LEU B 1 140 ? 14.656 -11.305 -22.719 1 95.88 140 LEU B O 1
ATOM 6100 N N . GLU B 1 141 ? 13.938 -9.234 -23.188 1 95.62 141 GLU B N 1
ATOM 6101 C CA . GLU B 1 141 ? 12.812 -9.711 -23.984 1 95.62 141 GLU B CA 1
ATOM 6102 C C . GLU B 1 141 ? 13.297 -10.492 -25.219 1 95.62 141 GLU B C 1
ATOM 6104 O O . GLU B 1 141 ? 12.742 -11.539 -25.547 1 95.62 141 GLU B O 1
ATOM 6109 N N . GLU B 1 142 ? 14.266 -9.977 -25.844 1 94.5 142 GLU B N 1
ATOM 6110 C CA . GLU B 1 142 ? 14.828 -10.641 -27.016 1 94.5 142 GLU B CA 1
ATOM 6111 C C . GLU B 1 142 ? 15.414 -12 -26.656 1 94.5 142 GLU B C 1
ATOM 6113 O O . GLU B 1 142 ? 15.211 -12.977 -27.391 1 94.5 142 GLU B O 1
ATOM 6118 N N . ASP B 1 143 ? 16.125 -12 -25.562 1 93.31 143 ASP B N 1
ATOM 6119 C CA . ASP B 1 143 ? 16.688 -13.266 -25.109 1 93.31 143 ASP B CA 1
ATOM 6120 C C . ASP B 1 143 ? 15.594 -14.289 -24.812 1 93.31 143 ASP B C 1
ATOM 6122 O O . ASP B 1 143 ? 15.734 -15.469 -25.141 1 93.31 143 ASP B O 1
ATOM 6126 N N . GLN B 1 144 ? 14.578 -13.898 -24.203 1 94.62 144 GLN B N 1
ATOM 6127 C CA . GLN B 1 144 ? 13.453 -14.766 -23.891 1 94.62 144 GLN B CA 1
ATOM 6128 C C . GLN B 1 144 ? 12.773 -15.273 -25.156 1 94.62 144 GLN B C 1
ATOM 6130 O O . GLN B 1 144 ? 12.406 -16.453 -25.25 1 94.62 144 GLN B O 1
ATOM 6135 N N . LEU B 1 145 ? 12.586 -14.336 -26.109 1 95.5 145 LEU B N 1
ATOM 6136 C CA . LEU B 1 145 ? 11.867 -14.672 -27.328 1 95.5 145 LEU B CA 1
ATOM 6137 C C . LEU B 1 145 ? 12.625 -15.727 -28.141 1 95.5 145 LEU B C 1
ATOM 6139 O O . LEU B 1 145 ? 12.016 -16.562 -28.797 1 95.5 145 LEU B O 1
ATOM 6143 N N . VAL B 1 146 ? 13.93 -15.664 -28.062 1 93.88 146 VAL B N 1
ATOM 6144 C CA . VAL B 1 146 ? 14.734 -16.672 -28.75 1 93.88 146 VAL B CA 1
ATOM 6145 C C . VAL B 1 146 ? 14.445 -18.047 -28.141 1 93.88 146 VAL B C 1
ATOM 6147 O O . VAL B 1 146 ? 14.227 -19.016 -28.875 1 93.88 146 VAL B O 1
ATOM 6150 N N . THR B 1 147 ? 14.398 -18.094 -26.875 1 93.69 147 THR B N 1
ATOM 6151 C CA . THR B 1 147 ? 14.117 -19.344 -26.188 1 93.69 147 THR B CA 1
ATOM 6152 C C . THR B 1 147 ? 12.711 -19.844 -26.516 1 93.69 147 THR B C 1
ATOM 6154 O O . THR B 1 147 ? 12.508 -21.031 -26.766 1 93.69 147 THR B O 1
ATOM 6157 N N . ILE B 1 148 ? 11.789 -18.969 -26.547 1 95.81 148 ILE B N 1
ATOM 6158 C CA . ILE B 1 148 ? 10.398 -19.312 -26.797 1 95.81 148 ILE B CA 1
ATOM 6159 C C . ILE B 1 148 ? 10.227 -19.766 -28.25 1 95.81 148 ILE B C 1
ATOM 6161 O O . ILE B 1 148 ? 9.539 -20.75 -28.516 1 95.81 148 ILE B O 1
ATOM 6165 N N . ARG B 1 149 ? 10.859 -19.094 -29.172 1 94.56 149 ARG B N 1
ATOM 6166 C CA . ARG B 1 149 ? 10.758 -19.422 -30.594 1 94.56 149 ARG B CA 1
ATOM 6167 C C . ARG B 1 149 ? 11.391 -20.781 -30.891 1 94.56 149 ARG B C 1
ATOM 6169 O O . ARG B 1 149 ? 10.914 -21.516 -31.75 1 94.56 149 ARG B O 1
ATOM 6176 N N . ASP B 1 150 ? 12.414 -21.047 -30.156 1 93.5 150 ASP B N 1
ATOM 6177 C CA . ASP B 1 150 ? 13.164 -22.281 -30.406 1 93.5 150 ASP B CA 1
ATOM 6178 C C . ASP B 1 150 ? 12.492 -23.484 -29.75 1 93.5 150 ASP B C 1
ATOM 6180 O O . ASP B 1 150 ? 12.812 -24.625 -30.062 1 93.5 150 ASP B O 1
ATOM 6184 N N . SER B 1 151 ? 11.57 -23.281 -28.906 1 96 151 SER B N 1
ATOM 6185 C CA . SER B 1 151 ? 10.859 -24.375 -28.25 1 96 151 SER B CA 1
ATOM 6186 C C . SER B 1 151 ? 9.984 -25.141 -29.234 1 96 151 SER B C 1
ATOM 6188 O O . SER B 1 151 ? 9.336 -24.547 -30.078 1 96 151 SER B O 1
ATOM 6190 N N . PRO B 1 152 ? 10.031 -26.438 -29.188 1 95.12 152 PRO B N 1
ATOM 6191 C CA . PRO B 1 152 ? 9.195 -27.219 -30.094 1 95.12 152 PRO B CA 1
ATOM 6192 C C . PRO B 1 152 ? 7.703 -27.016 -29.859 1 95.12 152 PRO B C 1
ATOM 6194 O O . PRO B 1 152 ? 6.914 -27 -30.812 1 95.12 152 PRO B O 1
ATOM 6197 N N . PHE B 1 153 ? 7.352 -26.891 -28.609 1 96.94 153 PHE B N 1
ATOM 6198 C CA . PHE B 1 153 ? 5.961 -26.656 -28.234 1 96.94 153 PHE B CA 1
ATOM 6199 C C . PHE B 1 153 ? 5.863 -25.547 -27.188 1 96.94 153 PHE B C 1
ATOM 6201 O O . PHE B 1 153 ? 6.836 -25.25 -26.5 1 96.94 153 PHE B O 1
ATOM 6208 N N . LEU B 1 154 ? 4.691 -24.938 -27.125 1 97.25 154 LEU B N 1
ATOM 6209 C CA . LEU B 1 154 ? 4.465 -23.828 -26.203 1 97.25 154 LEU B CA 1
ATOM 6210 C C . LEU B 1 154 ? 3.221 -24.062 -25.359 1 97.25 154 LEU B C 1
ATOM 6212 O O . LEU B 1 154 ? 2.275 -24.719 -25.812 1 97.25 154 LEU B O 1
ATOM 6216 N N . GLY B 1 155 ? 3.297 -23.703 -24.125 1 96.25 155 GLY B N 1
ATOM 6217 C CA . GLY B 1 155 ? 2.129 -23.594 -23.281 1 96.25 155 GLY B CA 1
ATOM 6218 C C . GLY B 1 155 ? 1.808 -22.156 -22.891 1 96.25 155 GLY B C 1
ATOM 6219 O O . GLY B 1 155 ? 2.674 -21.438 -22.406 1 96.25 155 GLY B O 1
ATOM 6220 N N . LEU B 1 156 ? 0.569 -21.734 -23.172 1 96.19 156 LEU B N 1
ATOM 6221 C CA . LEU B 1 156 ? 0.18 -20.344 -22.875 1 96.19 156 LEU B CA 1
ATOM 6222 C C . LEU B 1 156 ? -0.675 -20.281 -21.609 1 96.19 156 LEU B C 1
ATOM 6224 O O . LEU B 1 156 ? -1.503 -21.156 -21.375 1 96.19 156 LEU B O 1
ATOM 6228 N N . MET B 1 157 ? -0.414 -19.281 -20.859 1 94.94 157 MET B N 1
ATOM 6229 C CA . MET B 1 157 ? -1.226 -18.984 -19.688 1 94.94 157 MET B CA 1
ATOM 6230 C C . MET B 1 157 ? -1.597 -17.516 -19.641 1 94.94 157 MET B C 1
ATOM 6232 O O . MET B 1 157 ? -0.782 -16.656 -19.969 1 94.94 157 MET B O 1
ATOM 6236 N N . CYS B 1 158 ? -2.777 -17.203 -19.25 1 93.56 158 CYS B N 1
ATOM 6237 C CA . CYS B 1 158 ? -3.15 -15.812 -19.094 1 93.56 158 CYS B CA 1
ATOM 6238 C C . CYS B 1 158 ? -4.191 -15.648 -17.984 1 93.56 158 CYS B C 1
ATOM 6240 O O . CYS B 1 158 ? -4.938 -16.578 -17.688 1 93.56 158 CYS B O 1
ATOM 6242 N N . ASP B 1 159 ? -4.125 -14.633 -17.328 1 91.06 159 ASP B N 1
ATOM 6243 C CA . ASP B 1 159 ? -5.066 -14.25 -16.266 1 91.06 159 ASP B CA 1
ATOM 6244 C C . ASP B 1 159 ? -5.211 -12.734 -16.188 1 91.06 159 ASP B C 1
ATOM 6246 O O . ASP B 1 159 ? -4.324 -12 -16.625 1 91.06 159 ASP B O 1
ATOM 6250 N N . GLU B 1 160 ? -6.387 -12.305 -15.688 1 90.19 160 GLU B N 1
ATOM 6251 C CA . GLU B 1 160 ? -6.668 -10.875 -15.625 1 90.19 160 GLU B CA 1
ATOM 6252 C C . GLU B 1 160 ? -6.598 -10.359 -14.188 1 90.19 160 GLU B C 1
ATOM 6254 O O . GLU B 1 160 ? -6.867 -11.102 -13.242 1 90.19 160 GLU B O 1
ATOM 6259 N N . THR B 1 161 ? -6.168 -9.156 -14.039 1 87.5 161 THR B N 1
ATOM 6260 C CA . THR B 1 161 ? -6.203 -8.461 -12.758 1 87.5 161 THR B CA 1
ATOM 6261 C C . THR B 1 161 ? -6.492 -6.977 -12.953 1 87.5 161 THR B C 1
ATOM 6263 O O . THR B 1 161 ? -6.434 -6.469 -14.07 1 87.5 161 THR B O 1
ATOM 6266 N N . VAL B 1 162 ? -6.961 -6.336 -11.945 1 86 162 VAL B N 1
ATOM 6267 C CA . VAL B 1 162 ? -7.191 -4.895 -11.984 1 86 162 VAL B CA 1
ATOM 6268 C C . VAL B 1 162 ? -6.102 -4.184 -11.18 1 86 162 VAL B C 1
ATOM 6270 O O . VAL B 1 162 ? -5.855 -4.516 -10.023 1 86 162 VAL B O 1
ATOM 6273 N N . ASP B 1 163 ? -5.488 -3.27 -11.727 1 82.94 163 ASP B N 1
ATOM 6274 C CA . ASP B 1 163 ? -4.395 -2.582 -11.047 1 82.94 163 ASP B CA 1
ATOM 6275 C C . ASP B 1 163 ? -4.918 -1.434 -10.188 1 82.94 163 ASP B C 1
ATOM 6277 O O . ASP B 1 163 ? -6.129 -1.226 -10.086 1 82.94 163 ASP B O 1
ATOM 6281 N N . ILE B 1 164 ? -4.039 -0.726 -9.562 1 79.56 164 ILE B N 1
ATOM 6282 C CA . ILE B 1 164 ? -4.367 0.315 -8.594 1 79.56 164 ILE B CA 1
ATOM 6283 C C . ILE B 1 164 ? -5.047 1.482 -9.305 1 79.56 164 ILE B C 1
ATOM 6285 O O . ILE B 1 164 ? -5.812 2.229 -8.688 1 79.56 164 ILE B O 1
ATOM 6289 N N . SER B 1 165 ? -4.812 1.687 -10.578 1 79.06 165 SER B N 1
ATOM 6290 C CA . SER B 1 165 ? -5.445 2.744 -11.359 1 79.06 165 SER B CA 1
ATOM 6291 C C . SER B 1 165 ? -6.773 2.277 -11.953 1 79.06 165 SER B C 1
ATOM 6293 O O . SER B 1 165 ? -7.328 2.93 -12.836 1 79.06 165 SER B O 1
ATOM 6295 N N . THR B 1 166 ? -7.246 1.032 -11.594 1 81.5 166 THR B N 1
ATOM 6296 C CA . THR B 1 166 ? -8.508 0.449 -12.023 1 81.5 166 THR B CA 1
ATOM 6297 C C . THR B 1 166 ? -8.469 0.1 -13.508 1 81.5 166 THR B C 1
ATOM 6299 O O . THR B 1 166 ? -9.445 0.302 -14.227 1 81.5 166 THR B O 1
ATOM 6302 N N . THR B 1 167 ? -7.34 -0.249 -13.922 1 84.56 167 THR B N 1
ATOM 6303 C CA . THR B 1 167 ? -7.156 -0.729 -15.289 1 84.56 167 THR B CA 1
ATOM 6304 C C . THR B 1 167 ? -7.121 -2.254 -15.328 1 84.56 167 THR B C 1
ATOM 6306 O O . THR B 1 167 ? -6.477 -2.885 -14.484 1 84.56 167 THR B O 1
ATOM 6309 N N . ASN B 1 168 ? -7.855 -2.768 -16.25 1 88.12 168 ASN B N 1
ATOM 6310 C CA . ASN B 1 168 ? -7.812 -4.215 -16.438 1 88.12 168 ASN B CA 1
ATOM 6311 C C . ASN B 1 168 ? -6.535 -4.648 -17.156 1 88.12 168 ASN B C 1
ATOM 6313 O O . ASN B 1 168 ? -6.273 -4.223 -18.281 1 88.12 168 ASN B O 1
ATOM 6317 N N . GLU B 1 169 ? -5.797 -5.41 -16.469 1 90 169 GLU B N 1
ATOM 6318 C CA . GLU B 1 169 ? -4.523 -5.879 -17.016 1 90 169 GLU B CA 1
ATOM 6319 C C . GLU B 1 169 ? -4.539 -7.387 -17.234 1 90 169 GLU B C 1
ATOM 6321 O O . GLU B 1 169 ? -4.988 -8.141 -16.375 1 90 169 GLU B O 1
ATOM 6326 N N . LEU B 1 170 ? -4.148 -7.805 -18.422 1 93.31 170 LEU B N 1
ATOM 6327 C CA . LEU B 1 170 ? -3.973 -9.211 -18.75 1 93.31 170 LEU B CA 1
ATOM 6328 C C . LEU B 1 170 ? -2.502 -9.609 -18.672 1 93.31 170 LEU B C 1
ATOM 6330 O O . LEU B 1 170 ? -1.653 -8.992 -19.328 1 93.31 170 LEU B O 1
ATOM 6334 N N . VAL B 1 171 ? -2.219 -10.586 -17.875 1 94.75 171 VAL B N 1
ATOM 6335 C CA . VAL B 1 171 ? -0.854 -11.102 -17.781 1 94.75 171 VAL B CA 1
ATOM 6336 C C . VAL B 1 171 ? -0.705 -12.32 -18.688 1 94.75 171 VAL B C 1
ATOM 6338 O O . VAL B 1 171 ? -1.548 -13.219 -18.672 1 94.75 171 VAL B O 1
ATOM 6341 N N . LEU B 1 172 ? 0.305 -12.297 -19.484 1 95.5 172 LEU B N 1
ATOM 6342 C CA . LEU B 1 172 ? 0.597 -13.398 -20.391 1 95.5 172 LEU B CA 1
ATOM 6343 C C . LEU B 1 172 ? 1.865 -14.133 -19.969 1 95.5 172 LEU B C 1
ATOM 6345 O O . LEU B 1 172 ? 2.885 -13.5 -19.672 1 95.5 172 LEU B O 1
ATOM 6349 N N . TYR B 1 173 ? 1.821 -15.484 -19.859 1 95 173 TYR B N 1
ATOM 6350 C CA . TYR B 1 173 ? 2.961 -16.344 -19.594 1 95 173 TYR B CA 1
ATOM 6351 C C . TYR B 1 173 ? 3.09 -17.438 -20.656 1 95 173 TYR B C 1
ATOM 6353 O O . TYR B 1 173 ? 2.096 -17.844 -21.266 1 95 173 TYR B O 1
ATOM 6361 N N . CYS B 1 174 ? 4.305 -17.844 -20.781 1 95.62 174 CYS B N 1
ATOM 6362 C CA . CYS B 1 174 ? 4.582 -18.922 -21.734 1 95.62 174 CYS B CA 1
ATOM 6363 C C . CYS B 1 174 ? 5.43 -20.016 -21.094 1 95.62 174 CYS B C 1
ATOM 6365 O O . CYS B 1 174 ? 6.41 -19.719 -20.406 1 95.62 174 CYS B O 1
ATOM 6367 N N . ARG B 1 175 ? 4.977 -21.188 -21.219 1 94.69 175 ARG B N 1
ATOM 6368 C CA . ARG B 1 175 ? 5.781 -22.359 -20.859 1 94.69 175 ARG B CA 1
ATOM 6369 C C . ARG B 1 175 ? 6.512 -22.906 -22.078 1 94.69 175 ARG B C 1
ATOM 6371 O O . ARG B 1 175 ? 5.902 -23.125 -23.125 1 94.69 175 ARG B O 1
ATOM 6378 N N . CYS B 1 176 ? 7.809 -23.078 -21.969 1 96.12 176 CYS B N 1
ATOM 6379 C CA . CYS B 1 176 ? 8.602 -23.531 -23.109 1 96.12 176 CYS B CA 1
ATOM 6380 C C . CYS B 1 176 ? 9.773 -24.375 -22.656 1 96.12 176 CYS B C 1
ATOM 6382 O O . CYS B 1 176 ? 9.977 -24.578 -21.469 1 96.12 176 CYS B O 1
ATOM 6384 N N . ILE B 1 177 ? 10.352 -25 -23.625 1 95.19 177 ILE B N 1
ATOM 6385 C CA . ILE B 1 177 ? 11.531 -25.828 -23.438 1 95.19 177 ILE B CA 1
ATOM 6386 C C . ILE B 1 177 ? 12.734 -25.203 -24.109 1 95.19 177 ILE B C 1
ATOM 6388 O O . ILE B 1 177 ? 12.656 -24.797 -25.281 1 95.19 177 ILE B O 1
ATOM 6392 N N . ASP B 1 178 ? 13.789 -25.062 -23.344 1 92.19 178 ASP B N 1
ATOM 6393 C CA . ASP B 1 178 ? 14.969 -24.438 -23.938 1 92.19 178 ASP B CA 1
ATOM 6394 C C . ASP B 1 178 ? 15.742 -25.422 -24.797 1 92.19 178 ASP B C 1
ATOM 6396 O O . ASP B 1 178 ? 15.352 -26.594 -24.922 1 92.19 178 ASP B O 1
ATOM 6400 N N . GLY B 1 179 ? 16.828 -24.984 -25.422 1 85.88 179 GLY B N 1
ATOM 6401 C CA . GLY B 1 179 ? 17.625 -25.797 -26.344 1 85.88 179 GLY B CA 1
ATOM 6402 C C . GLY B 1 179 ? 18.203 -27.047 -25.688 1 85.88 179 GLY B C 1
ATOM 6403 O O . GLY B 1 179 ? 18.438 -28.047 -26.359 1 85.88 179 GLY B O 1
ATOM 6404 N N . ASP B 1 180 ? 18.266 -27.047 -24.375 1 85.38 180 ASP B N 1
ATOM 6405 C CA . ASP B 1 180 ? 18.828 -28.172 -23.625 1 85.38 180 ASP B CA 1
ATOM 6406 C C . ASP B 1 180 ? 17.734 -29.125 -23.141 1 85.38 180 ASP B C 1
ATOM 6408 O O . ASP B 1 180 ? 18.016 -30.172 -22.562 1 85.38 180 ASP B O 1
ATOM 6412 N N . GLY B 1 181 ? 16.547 -28.75 -23.422 1 89.38 181 GLY B N 1
ATOM 6413 C CA . GLY B 1 181 ? 15.43 -29.578 -23.016 1 89.38 181 GLY B CA 1
ATOM 6414 C C . GLY B 1 181 ? 14.898 -29.25 -21.641 1 89.38 181 GLY B C 1
ATOM 6415 O O . GLY B 1 181 ? 14.086 -29.984 -21.078 1 89.38 181 GLY B O 1
ATOM 6416 N N . MET B 1 182 ? 15.383 -28.141 -21.141 1 91.25 182 MET B N 1
ATOM 6417 C CA . MET B 1 182 ? 14.961 -27.75 -19.797 1 91.25 182 MET B CA 1
ATOM 6418 C C . MET B 1 182 ? 13.68 -26.922 -19.859 1 91.25 182 MET B C 1
ATOM 6420 O O . MET B 1 182 ? 13.555 -26.016 -20.688 1 91.25 182 MET B O 1
ATOM 6424 N N . PHE B 1 183 ? 12.828 -27.281 -18.969 1 91.75 183 PHE B N 1
ATOM 6425 C CA . PHE B 1 183 ? 11.555 -26.594 -18.859 1 91.75 183 PHE B CA 1
ATOM 6426 C C . PHE B 1 183 ? 11.742 -25.188 -18.297 1 91.75 183 PHE B C 1
ATOM 6428 O O . PHE B 1 183 ? 12.555 -24.984 -17.391 1 91.75 183 PHE B O 1
ATOM 6435 N N . GLN B 1 184 ? 10.969 -24.172 -18.828 1 91.5 184 GLN B N 1
ATOM 6436 C CA . GLN B 1 184 ? 10.977 -22.812 -18.312 1 91.5 184 GLN B CA 1
ATOM 6437 C C . GLN B 1 184 ? 9.594 -22.188 -18.406 1 91.5 184 GLN B C 1
ATOM 6439 O O . GLN B 1 184 ? 8.859 -22.422 -19.375 1 91.5 184 GLN B O 1
ATOM 6444 N N . ALA B 1 185 ? 9.219 -21.516 -17.391 1 92.44 185 ALA B N 1
ATOM 6445 C CA . ALA B 1 185 ? 8.055 -20.641 -17.422 1 92.44 185 ALA B CA 1
ATOM 6446 C C . ALA B 1 185 ? 8.477 -19.172 -17.531 1 92.44 185 ALA B C 1
ATOM 6448 O O . ALA B 1 185 ? 9.211 -18.672 -16.688 1 92.44 185 ALA B O 1
ATOM 6449 N N . GLN B 1 186 ? 8.031 -18.547 -18.578 1 94.56 186 GLN B N 1
ATOM 6450 C CA . GLN B 1 186 ? 8.547 -17.219 -18.844 1 94.56 186 GLN B CA 1
ATOM 6451 C C . GLN B 1 186 ? 7.43 -16.188 -18.859 1 94.56 186 GLN B C 1
ATOM 6453 O O . GLN B 1 186 ? 6.355 -16.422 -19.406 1 94.56 186 GLN B O 1
ATOM 6458 N N . PHE B 1 187 ? 7.758 -15.078 -18.281 1 96.12 187 PHE B N 1
ATOM 6459 C CA . PHE B 1 187 ? 6.879 -13.914 -18.344 1 96.12 187 PHE B CA 1
ATOM 6460 C C . PHE B 1 187 ? 6.938 -13.273 -19.719 1 96.12 187 PHE B C 1
ATOM 6462 O O . PHE B 1 187 ? 8.016 -12.945 -20.219 1 96.12 187 PHE B O 1
ATOM 6469 N N . MET B 1 188 ? 5.801 -13.07 -20.297 1 95.44 188 MET B N 1
ATOM 6470 C CA . MET B 1 188 ? 5.77 -12.5 -21.641 1 95.44 188 MET B CA 1
ATOM 6471 C C . MET B 1 188 ? 5.469 -11.008 -21.594 1 95.44 188 MET B C 1
ATOM 6473 O O . MET B 1 188 ? 6.324 -10.188 -21.938 1 95.44 188 MET B O 1
ATOM 6477 N N . LYS B 1 189 ? 4.219 -10.688 -21.125 1 95 189 LYS B N 1
ATOM 6478 C CA . LYS B 1 189 ? 3.797 -9.289 -21.188 1 95 189 LYS B CA 1
ATOM 6479 C C . LYS B 1 189 ? 2.539 -9.062 -20.344 1 95 189 LYS B C 1
ATOM 6481 O O . LYS B 1 189 ? 1.795 -10 -20.062 1 95 189 LYS B O 1
ATOM 6486 N N . VAL B 1 190 ? 2.424 -7.836 -19.906 1 94.81 190 VAL B N 1
ATOM 6487 C CA . VAL B 1 190 ? 1.156 -7.355 -19.375 1 94.81 190 VAL B CA 1
ATOM 6488 C C . VAL B 1 190 ? 0.488 -6.426 -20.375 1 94.81 190 VAL B C 1
ATOM 6490 O O . VAL B 1 190 ? 1.135 -5.535 -20.938 1 94.81 190 VAL B O 1
ATOM 6493 N N . VAL B 1 191 ? -0.779 -6.691 -20.625 1 93.81 191 VAL B N 1
ATOM 6494 C CA . VAL B 1 191 ? -1.504 -5.914 -21.625 1 93.81 191 VAL B CA 1
ATOM 6495 C C . VAL B 1 191 ? -2.732 -5.27 -20.984 1 93.81 191 VAL B C 1
ATOM 6497 O O . VAL B 1 191 ? -3.5 -5.938 -20.297 1 93.81 191 VAL B O 1
ATOM 6500 N N . ALA B 1 192 ? -2.854 -3.988 -21.219 1 89.56 192 ALA B N 1
ATOM 6501 C CA . ALA B 1 192 ? -4.062 -3.303 -20.766 1 89.56 192 ALA B CA 1
ATOM 6502 C C . ALA B 1 192 ? -5.25 -3.633 -21.656 1 89.56 192 ALA B C 1
ATOM 6504 O O . ALA B 1 192 ? -5.137 -3.588 -22.891 1 89.56 192 ALA B O 1
ATOM 6505 N N . LEU B 1 193 ? -6.324 -4.039 -21.062 1 90.12 193 LEU B N 1
ATOM 6506 C CA . LEU B 1 193 ? -7.512 -4.422 -21.812 1 90.12 193 LEU B CA 1
ATOM 6507 C C . LEU B 1 193 ? -8.625 -3.4 -21.625 1 90.12 193 LEU B C 1
ATOM 6509 O O . LEU B 1 193 ? -8.773 -2.834 -20.531 1 90.12 193 LEU B O 1
ATOM 6513 N N . ARG B 1 194 ? -9.383 -3.189 -22.625 1 83.25 194 ARG B N 1
ATOM 6514 C CA . ARG B 1 194 ? -10.531 -2.295 -22.547 1 83.25 194 ARG B CA 1
ATOM 6515 C C . ARG B 1 194 ? -11.688 -2.951 -21.797 1 83.25 194 ARG B C 1
ATOM 6517 O O . ARG B 1 194 ? -12.5 -2.266 -21.172 1 83.25 194 ARG B O 1
ATOM 6524 N N . ASP B 1 195 ? -11.758 -4.297 -22.047 1 82.81 195 ASP B N 1
ATOM 6525 C CA . ASP B 1 195 ? -12.789 -5.062 -21.344 1 82.81 195 ASP B CA 1
ATOM 6526 C C . ASP B 1 195 ? -12.328 -6.496 -21.094 1 82.81 195 ASP B C 1
ATOM 6528 O O . ASP B 1 195 ? -11.258 -6.898 -21.547 1 82.81 195 ASP B O 1
ATOM 6532 N N . GLY B 1 196 ? -13.094 -7.207 -20.344 1 81.5 196 GLY B N 1
ATOM 6533 C CA . GLY B 1 196 ? -12.758 -8.578 -19.984 1 81.5 196 GLY B CA 1
ATOM 6534 C C . GLY B 1 196 ? -13.461 -9.609 -20.844 1 81.5 196 GLY B C 1
ATOM 6535 O O . GLY B 1 196 ? -13.664 -10.75 -20.422 1 81.5 196 GLY B O 1
ATOM 6536 N N . LYS B 1 197 ? -13.797 -9.203 -22.188 1 85.81 197 LYS B N 1
ATOM 6537 C CA . LYS B 1 197 ? -14.516 -10.109 -23.062 1 85.81 197 LYS B CA 1
ATOM 6538 C C . LYS B 1 197 ? -13.555 -11.062 -23.766 1 85.81 197 LYS B C 1
ATOM 6540 O O . LYS B 1 197 ? -12.398 -10.719 -24.016 1 85.81 197 LYS B O 1
ATOM 6545 N N . ALA B 1 198 ? -14.031 -12.219 -24.062 1 91.12 198 ALA B N 1
ATOM 6546 C CA . ALA B 1 198 ? -13.234 -13.273 -24.672 1 91.12 198 ALA B CA 1
ATOM 6547 C C . ALA B 1 198 ? -12.578 -12.797 -25.969 1 91.12 198 ALA B C 1
ATOM 6549 O O . ALA B 1 198 ? -11.398 -13.062 -26.203 1 91.12 198 ALA B O 1
ATOM 6550 N N . ASN B 1 199 ? -13.32 -12.055 -26.766 1 91.69 199 ASN B N 1
ATOM 6551 C CA . ASN B 1 199 ? -12.805 -11.586 -28.047 1 91.69 199 ASN B CA 1
ATOM 6552 C C . ASN B 1 199 ? -11.641 -10.617 -27.859 1 91.69 199 ASN B C 1
ATOM 6554 O O . ASN B 1 199 ? -10.68 -10.641 -28.625 1 91.69 199 ASN B O 1
ATOM 6558 N N . THR B 1 200 ? -11.797 -9.758 -26.906 1 91.75 200 THR B N 1
ATOM 6559 C CA . THR B 1 200 ? -10.742 -8.797 -26.625 1 91.75 200 THR B CA 1
ATOM 6560 C C . THR B 1 200 ? -9.477 -9.5 -26.141 1 91.75 200 THR B C 1
ATOM 6562 O O . THR B 1 200 ? -8.367 -9.156 -26.547 1 91.75 200 THR B O 1
ATOM 6565 N N . ILE B 1 201 ? -9.648 -10.461 -25.297 1 93.44 201 ILE B N 1
ATOM 6566 C CA . ILE B 1 201 ? -8.523 -11.219 -24.75 1 93.44 201 ILE B CA 1
ATOM 6567 C C . ILE B 1 201 ? -7.844 -12.008 -25.875 1 93.44 201 ILE B C 1
ATOM 6569 O O . ILE B 1 201 ? -6.617 -12 -25.984 1 93.44 201 ILE B O 1
ATOM 6573 N N . LYS B 1 202 ? -8.664 -12.672 -26.672 1 94.31 202 LYS B N 1
ATOM 6574 C CA . LYS B 1 202 ? -8.148 -13.438 -27.797 1 94.31 202 LYS B CA 1
ATOM 6575 C C . LYS B 1 202 ? -7.395 -12.539 -28.781 1 94.31 202 LYS B C 1
ATOM 6577 O O . LYS B 1 202 ? -6.328 -12.906 -29.281 1 94.31 202 LYS B O 1
ATOM 6582 N N . ALA B 1 203 ? -7.953 -11.383 -29.031 1 94.06 203 ALA B N 1
ATOM 6583 C CA . ALA B 1 203 ? -7.309 -10.438 -29.938 1 94.06 203 ALA B CA 1
ATOM 6584 C C . ALA B 1 203 ? -5.949 -10 -29.391 1 94.06 203 ALA B C 1
ATOM 6586 O O . ALA B 1 203 ? -4.98 -9.883 -30.141 1 94.06 203 ALA B O 1
ATOM 6587 N N . ALA B 1 204 ? -5.926 -9.727 -28.125 1 93.81 204 ALA B N 1
ATOM 6588 C CA . ALA B 1 204 ? -4.676 -9.328 -27.484 1 93.81 204 ALA B CA 1
ATOM 6589 C C . ALA B 1 204 ? -3.631 -10.438 -27.578 1 93.81 204 ALA B C 1
ATOM 6591 O O . ALA B 1 204 ? -2.459 -10.172 -27.844 1 93.81 204 ALA B O 1
ATOM 6592 N N . LEU B 1 205 ? -4.027 -11.641 -27.312 1 94.25 205 LEU B N 1
ATOM 6593 C CA . LEU B 1 205 ? -3.145 -12.797 -27.375 1 94.25 205 LEU B CA 1
ATOM 6594 C C . LEU B 1 205 ? -2.646 -13.016 -28.797 1 94.25 205 LEU B C 1
ATOM 6596 O O . LEU B 1 205 ? -1.451 -13.234 -29.016 1 94.25 205 LEU B O 1
ATOM 6600 N N . SER B 1 206 ? -3.555 -12.961 -29.734 1 93.75 206 SER B N 1
ATOM 6601 C CA . SER B 1 206 ? -3.203 -13.164 -31.125 1 93.75 206 SER B CA 1
ATOM 6602 C C . SER B 1 206 ? -2.248 -12.078 -31.625 1 93.75 206 SER B C 1
ATOM 6604 O O . SER B 1 206 ? -1.299 -12.367 -32.344 1 93.75 206 SER B O 1
ATOM 6606 N N . GLN B 1 207 ? -2.57 -10.914 -31.188 1 94.06 207 GLN B N 1
ATOM 6607 C CA . GLN B 1 207 ? -1.702 -9.805 -31.578 1 94.06 207 GLN B CA 1
ATOM 6608 C C . GLN B 1 207 ? -0.288 -10 -31.031 1 94.06 207 GLN B C 1
ATOM 6610 O O . GLN B 1 207 ? 0.691 -9.75 -31.734 1 94.06 207 GLN B O 1
ATOM 6615 N N . TYR B 1 208 ? -0.192 -10.445 -29.875 1 94.31 208 TYR B N 1
ATOM 6616 C CA . TYR B 1 208 ? 1.119 -10.672 -29.266 1 94.31 208 TYR B CA 1
ATOM 6617 C C . TYR B 1 208 ? 1.87 -11.773 -30.016 1 94.31 208 TYR B C 1
ATOM 6619 O O . TYR B 1 208 ? 3.072 -11.648 -30.266 1 94.31 208 TYR B O 1
ATOM 6627 N N . LEU B 1 209 ? 1.205 -12.891 -30.344 1 95.19 209 LEU B N 1
ATOM 6628 C CA . LEU B 1 209 ? 1.823 -14 -31.062 1 95.19 209 LEU B CA 1
ATOM 6629 C C . LEU B 1 209 ? 2.301 -13.547 -32.438 1 95.19 209 LEU B C 1
ATOM 6631 O O . LEU B 1 209 ? 3.414 -13.883 -32.844 1 95.19 209 LEU B O 1
ATOM 6635 N N . GLU B 1 210 ? 1.503 -12.734 -33.062 1 94.31 210 GLU B N 1
ATOM 6636 C CA . GLU B 1 210 ? 1.842 -12.242 -34.375 1 94.31 210 GLU B CA 1
ATOM 6637 C C . GLU B 1 210 ? 3.01 -11.266 -34.344 1 94.31 210 GLU B C 1
ATOM 6639 O O . GLU B 1 210 ? 3.945 -11.359 -35.125 1 94.31 210 GLU B O 1
ATOM 6644 N N . ASP B 1 211 ? 2.91 -10.344 -33.406 1 94.44 211 ASP B N 1
ATOM 6645 C CA . ASP B 1 211 ? 3.947 -9.328 -33.25 1 94.44 211 ASP B CA 1
ATOM 6646 C C . ASP B 1 211 ? 5.312 -9.961 -33 1 94.44 211 ASP B C 1
ATOM 6648 O O . ASP B 1 211 ? 6.344 -9.398 -33.406 1 94.44 211 ASP B O 1
ATOM 6652 N N . ASN B 1 212 ? 5.328 -11.125 -32.406 1 94.62 212 ASN B N 1
ATOM 6653 C CA . ASN B 1 212 ? 6.594 -11.734 -32 1 94.62 212 ASN B CA 1
ATOM 6654 C C . ASN B 1 212 ? 6.891 -12.984 -32.812 1 94.62 212 ASN B C 1
ATOM 6656 O O . ASN B 1 212 ? 7.785 -13.758 -32.5 1 94.62 212 ASN B O 1
ATOM 6660 N N . ASN B 1 213 ? 6.129 -13.266 -33.844 1 93.69 213 ASN B N 1
ATOM 6661 C CA . ASN B 1 213 ? 6.312 -14.367 -34.781 1 93.69 213 ASN B CA 1
ATOM 6662 C C . ASN B 1 213 ? 6.266 -15.719 -34.094 1 93.69 213 ASN B C 1
ATOM 6664 O O . ASN B 1 213 ? 7.156 -16.547 -34.281 1 93.69 213 ASN B O 1
ATOM 6668 N N . LEU B 1 214 ? 5.32 -15.836 -33.25 1 95.25 214 LEU B N 1
ATOM 6669 C CA . LEU B 1 214 ? 5.055 -17.109 -32.594 1 95.25 214 LEU B CA 1
ATOM 6670 C C . LEU B 1 214 ? 3.855 -17.812 -33.219 1 95.25 214 LEU B C 1
ATOM 6672 O O . LEU B 1 214 ? 2.787 -17.219 -33.375 1 95.25 214 LEU B O 1
ATOM 6676 N N . SER B 1 215 ? 4.047 -19 -33.562 1 94.56 215 SER B N 1
ATOM 6677 C CA . SER B 1 215 ? 2.992 -19.719 -34.281 1 94.56 215 SER B CA 1
ATOM 6678 C C . SER B 1 215 ? 1.996 -20.344 -33.312 1 94.56 215 SER B C 1
ATOM 6680 O O . SER B 1 215 ? 2.389 -21.031 -32.344 1 94.56 215 SER B O 1
ATOM 6682 N N . ILE B 1 216 ? 0.765 -20.188 -33.562 1 95.19 216 ILE B N 1
ATOM 6683 C CA . ILE B 1 216 ? -0.309 -20.766 -32.781 1 95.19 216 ILE B CA 1
ATOM 6684 C C . ILE B 1 216 ? -0.295 -22.281 -32.906 1 95.19 216 ILE B C 1
ATOM 6686 O O . ILE B 1 216 ? -0.775 -23 -32.031 1 95.19 216 ILE B O 1
ATOM 6690 N N . GLN B 1 217 ? 0.294 -22.828 -33.938 1 95.12 217 GLN B N 1
ATOM 6691 C CA . GLN B 1 217 ? 0.333 -24.266 -34.188 1 95.12 217 GLN B CA 1
ATOM 6692 C C . GLN B 1 217 ? 1.269 -24.953 -33.188 1 95.12 217 GLN B C 1
ATOM 6694 O O . GLN B 1 217 ? 1.136 -26.156 -32.938 1 95.12 217 GLN B O 1
ATOM 6699 N N . LYS B 1 218 ? 2.148 -24.203 -32.594 1 96 218 LYS B N 1
ATOM 6700 C CA . LYS B 1 218 ? 3.096 -24.766 -31.641 1 96 218 LYS B CA 1
ATOM 6701 C C . LYS B 1 218 ? 2.477 -24.859 -30.25 1 96 218 LYS B C 1
ATOM 6703 O O . LYS B 1 218 ? 3.021 -25.531 -29.359 1 96 218 LYS B O 1
ATOM 6708 N N . VAL B 1 219 ? 1.343 -24.266 -30.109 1 96.81 219 VAL B N 1
ATOM 6709 C CA . VAL B 1 219 ? 0.735 -24.203 -28.797 1 96.81 219 VAL B CA 1
ATOM 6710 C C . VAL B 1 219 ? 0.075 -25.547 -28.469 1 96.81 219 VAL B C 1
ATOM 6712 O O . VAL B 1 219 ? -0.83 -25.984 -29.172 1 96.81 219 VAL B O 1
ATOM 6715 N N . ALA B 1 220 ? 0.562 -26.141 -27.406 1 95.44 220 ALA B N 1
ATOM 6716 C CA . ALA B 1 220 ? 0.055 -27.453 -27.016 1 95.44 220 ALA B CA 1
ATOM 6717 C C . ALA B 1 220 ? -0.963 -27.328 -25.891 1 95.44 220 ALA B C 1
ATOM 6719 O O . ALA B 1 220 ? -1.814 -28.203 -25.719 1 95.44 220 ALA B O 1
ATOM 6720 N N . GLY B 1 221 ? -0.821 -26.297 -25.156 1 93.88 221 GLY B N 1
ATOM 6721 C CA . GLY B 1 221 ? -1.712 -26.141 -24.016 1 93.88 221 GLY B CA 1
ATOM 6722 C C . GLY B 1 221 ? -2.051 -24.703 -23.703 1 93.88 221 GLY B C 1
ATOM 6723 O O . GLY B 1 221 ? -1.271 -23.797 -24.016 1 93.88 221 GLY B O 1
ATOM 6724 N N . PHE B 1 222 ? -3.234 -24.484 -23.094 1 94.38 222 PHE B N 1
ATOM 6725 C CA . PHE B 1 222 ? -3.697 -23.172 -22.656 1 94.38 222 PHE B CA 1
ATOM 6726 C C . PHE B 1 222 ? -4.293 -23.234 -21.266 1 94.38 222 PHE B C 1
ATOM 6728 O O . PHE B 1 222 ? -5.152 -24.078 -20.984 1 94.38 222 PHE B O 1
ATOM 6735 N N . GLY B 1 223 ? -3.703 -22.422 -20.391 1 91.69 223 GLY B N 1
ATOM 6736 C CA . GLY B 1 223 ? -4.188 -22.406 -19.016 1 91.69 223 GLY B CA 1
ATOM 6737 C C . GLY B 1 223 ? -4.742 -21.062 -18.609 1 91.69 223 GLY B C 1
ATOM 6738 O O . GLY B 1 223 ? -4.203 -20.016 -18.969 1 91.69 223 GLY B O 1
ATOM 6739 N N . SER B 1 224 ? -5.867 -21.031 -17.859 1 90.44 224 SER B N 1
ATOM 6740 C CA . SER B 1 224 ? -6.48 -19.812 -17.312 1 90.44 224 SER B CA 1
ATOM 6741 C C . SER B 1 224 ? -7.227 -20.109 -16.016 1 90.44 224 SER B C 1
ATOM 6743 O O . SER B 1 224 ? -7.227 -21.234 -15.531 1 90.44 224 SER B O 1
ATOM 6745 N N . ASP B 1 225 ? -7.805 -19.109 -15.344 1 81.44 225 ASP B N 1
ATOM 6746 C CA . ASP B 1 225 ? -8.469 -19.234 -14.047 1 81.44 225 ASP B CA 1
ATOM 6747 C C . ASP B 1 225 ? -9.836 -19.891 -14.195 1 81.44 225 ASP B C 1
ATOM 6749 O O . ASP B 1 225 ? -10.484 -20.234 -13.203 1 81.44 225 ASP B O 1
ATOM 6753 N N . GLY B 1 226 ? -10.328 -20.141 -15.414 1 76.25 226 GLY B N 1
ATOM 6754 C CA . GLY B 1 226 ? -11.562 -20.875 -15.609 1 76.25 226 GLY B CA 1
ATOM 6755 C C . GLY B 1 226 ? -12.781 -19.984 -15.773 1 76.25 226 GLY B C 1
ATOM 6756 O O . GLY B 1 226 ? -13.906 -20.469 -15.891 1 76.25 226 GLY B O 1
ATOM 6757 N N . ALA B 1 227 ? -12.586 -18.672 -15.711 1 77.88 227 ALA B N 1
ATOM 6758 C CA . ALA B 1 227 ? -13.711 -17.766 -15.953 1 77.88 227 ALA B CA 1
ATOM 6759 C C . ALA B 1 227 ? -14.414 -18.109 -17.266 1 77.88 227 ALA B C 1
ATOM 6761 O O . ALA B 1 227 ? -13.812 -18.688 -18.172 1 77.88 227 ALA B O 1
ATOM 6762 N N . ALA B 1 228 ? -15.664 -17.859 -17.328 1 75.25 228 ALA B N 1
ATOM 6763 C CA . ALA B 1 228 ? -16.469 -18.188 -18.5 1 75.25 228 ALA B CA 1
ATOM 6764 C C . ALA B 1 228 ? -15.898 -17.562 -19.766 1 75.25 228 ALA B C 1
ATOM 6766 O O . ALA B 1 228 ? -15.906 -18.172 -20.828 1 75.25 228 ALA B O 1
ATOM 6767 N N . CYS B 1 229 ? -15.367 -16.422 -19.562 1 83.06 229 CYS B N 1
ATOM 6768 C CA . CYS B 1 229 ? -14.797 -15.734 -20.703 1 83.06 229 CYS B CA 1
ATOM 6769 C C . CYS B 1 229 ? -13.547 -16.438 -21.203 1 83.06 229 CYS B C 1
ATOM 6771 O O . CYS B 1 229 ? -13.156 -16.297 -22.359 1 83.06 229 CYS B O 1
ATOM 6773 N N . MET B 1 230 ? -12.953 -17.203 -20.406 1 86.19 230 MET B N 1
ATOM 6774 C CA . MET B 1 230 ? -11.695 -17.844 -20.75 1 86.19 230 MET B CA 1
ATOM 6775 C C . MET B 1 230 ? -11.93 -19.266 -21.281 1 86.19 230 MET B C 1
ATOM 6777 O O . MET B 1 230 ? -11.438 -19.609 -22.359 1 86.19 230 MET B O 1
ATOM 6781 N N . ILE B 1 231 ? -12.742 -20.047 -20.516 1 76.69 231 ILE B N 1
ATOM 6782 C CA . ILE B 1 231 ? -12.805 -21.453 -20.875 1 76.69 231 ILE B CA 1
ATOM 6783 C C . ILE B 1 231 ? -14.227 -21.828 -21.281 1 76.69 231 ILE B C 1
ATOM 6785 O O . ILE B 1 231 ? -14.539 -23 -21.484 1 76.69 231 ILE B O 1
ATOM 6789 N N . GLY B 1 232 ? -15.039 -20.812 -21.469 1 73.69 232 GLY B N 1
ATOM 6790 C CA . GLY B 1 232 ? -16.406 -21.094 -21.875 1 73.69 232 GLY B CA 1
ATOM 6791 C C . GLY B 1 232 ? -16.469 -21.875 -23.188 1 73.69 232 GLY B C 1
ATOM 6792 O O . GLY B 1 232 ? -15.672 -21.656 -24.094 1 73.69 232 GLY B O 1
ATOM 6793 N N . ASN B 1 233 ? -17.312 -22.797 -23.297 1 74.38 233 ASN B N 1
ATOM 6794 C CA . ASN B 1 233 ? -17.391 -23.75 -24.406 1 74.38 233 ASN B CA 1
ATOM 6795 C C . ASN B 1 233 ? -17.891 -23.078 -25.688 1 74.38 233 ASN B C 1
ATOM 6797 O O . ASN B 1 233 ? -17.672 -23.594 -26.797 1 74.38 233 ASN B O 1
ATOM 6801 N N . ARG B 1 234 ? -18.484 -21.984 -25.656 1 73.94 234 ARG B N 1
ATOM 6802 C CA . ARG B 1 234 ? -19.094 -21.406 -26.844 1 73.94 234 ARG B CA 1
ATOM 6803 C C . ARG B 1 234 ? -18.172 -20.359 -27.469 1 73.94 234 ARG B C 1
ATOM 6805 O O . ARG B 1 234 ? -17.859 -20.438 -28.656 1 73.94 234 ARG B O 1
ATOM 6812 N N . SER B 1 235 ? -17.797 -19.484 -26.516 1 82.75 235 SER B N 1
ATOM 6813 C CA . SER B 1 235 ? -17.078 -18.359 -27.094 1 82.75 235 SER B CA 1
ATOM 6814 C C . SER B 1 235 ? -15.891 -17.953 -26.234 1 82.75 235 SER B C 1
ATOM 6816 O O . SER B 1 235 ? -15.406 -16.828 -26.328 1 82.75 235 SER B O 1
ATOM 6818 N N . GLY B 1 236 ? -15.5 -18.891 -25.453 1 89.12 236 GLY B N 1
ATOM 6819 C CA . GLY B 1 236 ? -14.375 -18.578 -24.594 1 89.12 236 GLY B CA 1
ATOM 6820 C C . GLY B 1 236 ? -13.062 -18.453 -25.344 1 89.12 236 GLY B C 1
ATOM 6821 O O . GLY B 1 236 ? -12.969 -18.859 -26.516 1 89.12 236 GLY B O 1
ATOM 6822 N N . VAL B 1 237 ? -12.141 -17.891 -24.781 1 92.38 237 VAL B N 1
ATOM 6823 C CA . VAL B 1 237 ? -10.812 -17.703 -25.375 1 92.38 237 VAL B CA 1
ATOM 6824 C C . VAL B 1 237 ? -10.25 -19.047 -25.812 1 92.38 237 VAL B C 1
ATOM 6826 O O . VAL B 1 237 ? -9.727 -19.172 -26.922 1 92.38 237 VAL B O 1
ATOM 6829 N N . ALA B 1 238 ? -10.328 -20.078 -24.969 1 91.25 238 ALA B N 1
ATOM 6830 C CA . ALA B 1 238 ? -9.82 -21.422 -25.25 1 91.25 238 ALA B CA 1
ATOM 6831 C C . ALA B 1 238 ? -10.484 -22 -26.5 1 91.25 238 ALA B C 1
ATOM 6833 O O . ALA B 1 238 ? -9.812 -22.594 -27.344 1 91.25 238 ALA B O 1
ATOM 6834 N N . THR B 1 239 ? -11.766 -21.844 -26.578 1 91.25 239 THR B N 1
ATOM 6835 C CA . THR B 1 239 ? -12.508 -22.344 -27.719 1 91.25 239 THR B CA 1
ATOM 6836 C C . THR B 1 239 ? -12.062 -21.656 -29.016 1 91.25 239 THR B C 1
ATOM 6838 O O . THR B 1 239 ? -11.914 -22.312 -30.047 1 91.25 239 THR B O 1
ATOM 6841 N N . GLN B 1 240 ? -11.875 -20.438 -28.906 1 93.75 240 GLN B N 1
ATOM 6842 C CA . GLN B 1 240 ? -11.43 -19.688 -30.078 1 93.75 240 GLN B CA 1
ATOM 6843 C C . GLN B 1 240 ? -10.031 -20.094 -30.5 1 93.75 240 GLN B C 1
ATOM 6845 O O . GLN B 1 240 ? -9.742 -20.188 -31.703 1 93.75 240 GLN B O 1
ATOM 6850 N N . LEU B 1 241 ? -9.172 -20.344 -29.594 1 93.25 241 LEU B N 1
ATOM 6851 C CA . LEU B 1 241 ? -7.82 -20.797 -29.906 1 93.25 241 LEU B CA 1
ATOM 6852 C C . LEU B 1 241 ? -7.84 -22.172 -30.547 1 93.25 241 LEU B C 1
ATOM 6854 O O . LEU B 1 241 ? -7.07 -22.453 -31.469 1 93.25 241 LEU B O 1
ATOM 6858 N N . LYS B 1 242 ? -8.734 -23.062 -30.078 1 92.81 242 LYS B N 1
ATOM 6859 C CA . LYS B 1 242 ? -8.844 -24.422 -30.578 1 92.81 242 LYS B CA 1
ATOM 6860 C C . LYS B 1 242 ? -9.359 -24.453 -32 1 92.81 242 LYS B C 1
ATOM 6862 O O . LYS B 1 242 ? -9.117 -25.406 -32.75 1 92.81 242 LYS B O 1
ATOM 6867 N N . GLN B 1 243 ? -10.094 -23.422 -32.344 1 92.62 243 GLN B N 1
ATOM 6868 C CA . GLN B 1 243 ? -10.539 -23.297 -33.75 1 92.62 243 GLN B CA 1
ATOM 6869 C C . GLN B 1 243 ? -9.359 -23.109 -34.688 1 92.62 243 GLN B C 1
ATOM 6871 O O . GLN B 1 243 ? -9.398 -23.562 -35.844 1 92.62 243 GLN B O 1
ATOM 6876 N N . GLU B 1 244 ? -8.391 -22.547 -34.156 1 93.25 244 GLU B N 1
ATOM 6877 C CA . GLU B 1 244 ? -7.191 -22.344 -34.969 1 93.25 244 GLU B CA 1
ATOM 6878 C C . GLU B 1 244 ? -6.25 -23.547 -34.875 1 93.25 244 GLU B C 1
ATOM 6880 O O . GLU B 1 244 ? -5.539 -23.859 -35.812 1 93.25 244 GLU B O 1
ATOM 6885 N N . ASN B 1 245 ? -6.148 -24.094 -33.719 1 94.94 245 ASN B N 1
ATOM 6886 C CA . ASN B 1 245 ? -5.363 -25.297 -33.438 1 94.94 245 ASN B CA 1
ATOM 6887 C C . ASN B 1 245 ? -6.125 -26.234 -32.5 1 94.94 245 ASN B C 1
ATOM 6889 O O . ASN B 1 245 ? -6.148 -26.031 -31.281 1 94.94 245 ASN B O 1
ATOM 6893 N N . ASP B 1 246 ? -6.598 -27.266 -33 1 93.25 246 ASP B N 1
ATOM 6894 C CA . ASP B 1 246 ? -7.492 -28.156 -32.25 1 93.25 246 ASP B CA 1
ATOM 6895 C C . ASP B 1 246 ? -6.707 -29.125 -31.375 1 93.25 246 ASP B C 1
ATOM 6897 O O . ASP B 1 246 ? -7.293 -29.953 -30.672 1 93.25 246 ASP B O 1
ATOM 6901 N N . LYS B 1 247 ? -5.422 -29 -31.391 1 93.56 247 LYS B N 1
ATOM 6902 C CA . LYS B 1 247 ? -4.59 -29.844 -30.562 1 93.56 247 LYS B CA 1
ATOM 6903 C C . LYS B 1 247 ? -4.285 -29.188 -29.219 1 93.56 247 LYS B C 1
ATOM 6905 O O . LYS B 1 247 ? -3.652 -29.781 -28.344 1 93.56 247 LYS B O 1
ATOM 6910 N N . ILE B 1 248 ? -4.82 -27.969 -29.047 1 93.12 248 ILE B N 1
ATOM 6911 C CA . ILE B 1 248 ? -4.605 -27.25 -27.797 1 93.12 248 ILE B CA 1
ATOM 6912 C C . ILE B 1 248 ? -5.434 -27.891 -26.688 1 93.12 248 ILE B C 1
ATOM 6914 O O . ILE B 1 248 ? -6.645 -28.094 -26.844 1 93.12 248 ILE B O 1
ATOM 6918 N N . VAL B 1 249 ? -4.719 -28.234 -25.672 1 89.88 249 VAL B N 1
ATOM 6919 C CA . VAL B 1 249 ? -5.398 -28.75 -24.5 1 89.88 249 VAL B CA 1
ATOM 6920 C C . VAL B 1 249 ? -5.672 -27.609 -23.516 1 89.88 249 VAL B C 1
ATOM 6922 O O . VAL B 1 249 ? -4.738 -26.984 -23.016 1 89.88 249 VAL B O 1
ATOM 6925 N N . SER B 1 250 ? -6.91 -27.328 -23.297 1 88.31 250 SER B N 1
ATOM 6926 C CA . SER B 1 250 ? -7.277 -26.25 -22.375 1 88.31 250 SER B CA 1
ATOM 6927 C C . SER B 1 250 ? -7.418 -26.766 -20.953 1 88.31 250 SER B C 1
ATOM 6929 O O . SER B 1 250 ? -8.078 -27.781 -20.719 1 88.31 250 SER B O 1
ATOM 6931 N N . ILE B 1 251 ? -6.785 -26.109 -20.094 1 84.5 251 ILE B N 1
ATOM 6932 C CA . ILE B 1 251 ? -6.805 -26.547 -18.719 1 84.5 251 ILE B CA 1
ATOM 6933 C C . ILE B 1 251 ? -7.332 -25.422 -17.812 1 84.5 251 ILE B C 1
ATOM 6935 O O . ILE B 1 251 ? -6.887 -24.281 -17.922 1 84.5 251 ILE B O 1
ATOM 6939 N N . HIS B 1 252 ? -8.289 -25.734 -17.062 1 87 252 HIS B N 1
ATOM 6940 C CA . HIS B 1 252 ? -8.711 -24.875 -15.953 1 87 252 HIS B CA 1
ATOM 6941 C C . HIS B 1 252 ? -7.781 -25.031 -14.75 1 87 252 HIS B C 1
ATOM 6943 O O . HIS B 1 252 ? -7.582 -26.141 -14.25 1 87 252 HIS B O 1
ATOM 6949 N N . CYS B 1 253 ? -7.211 -23.984 -14.336 1 86 253 CYS B N 1
ATOM 6950 C CA . CYS B 1 253 ? -6.23 -24 -13.258 1 86 253 CYS B CA 1
ATOM 6951 C C . CYS B 1 253 ? -6.707 -24.859 -12.094 1 86 253 CYS B C 1
ATOM 6953 O O . CYS B 1 253 ? -7.77 -24.594 -11.523 1 86 253 CYS B O 1
ATOM 6955 N N . VAL B 1 254 ? -5.898 -25.766 -11.766 1 86 254 VAL B N 1
ATOM 6956 C CA . VAL B 1 254 ? -6.273 -26.766 -10.773 1 86 254 VAL B CA 1
ATOM 6957 C C . VAL B 1 254 ? -6.414 -26.109 -9.398 1 86 254 VAL B C 1
ATOM 6959 O O . VAL B 1 254 ? -7.246 -26.516 -8.594 1 86 254 VAL B O 1
ATOM 6962 N N . ALA B 1 255 ? -5.547 -25.156 -9.148 1 85.12 255 ALA B N 1
ATOM 6963 C CA . ALA B 1 255 ? -5.648 -24.438 -7.875 1 85.12 255 ALA B CA 1
ATOM 6964 C C . ALA B 1 255 ? -6.996 -23.734 -7.75 1 85.12 255 ALA B C 1
ATOM 6966 O O . ALA B 1 255 ? -7.602 -23.734 -6.676 1 85.12 255 ALA B O 1
ATOM 6967 N N . HIS B 1 256 ? -7.43 -23.172 -8.781 1 85.44 256 HIS B N 1
ATOM 6968 C CA . HIS B 1 256 ? -8.727 -22.5 -8.789 1 85.44 256 HIS B CA 1
ATOM 6969 C C . HIS B 1 256 ? -9.867 -23.5 -8.656 1 85.44 256 HIS B C 1
ATOM 6971 O O . HIS B 1 256 ? -10.875 -23.203 -8.008 1 85.44 256 HIS B O 1
ATOM 6977 N N . ARG B 1 257 ? -9.734 -24.594 -9.336 1 86.44 257 ARG B N 1
ATOM 6978 C CA . ARG B 1 257 ? -10.734 -25.641 -9.227 1 86.44 257 ARG B CA 1
ATOM 6979 C C . ARG B 1 257 ? -10.891 -26.109 -7.781 1 86.44 257 ARG B C 1
ATOM 6981 O O . ARG B 1 257 ? -12.008 -26.312 -7.309 1 86.44 257 ARG B O 1
ATOM 6988 N N . CYS B 1 258 ? -9.742 -26.25 -7.188 1 88 258 CYS B N 1
ATOM 6989 C CA . CYS B 1 258 ? -9.75 -26.656 -5.789 1 88 258 CYS B CA 1
ATOM 6990 C C . CYS B 1 258 ? -10.461 -25.625 -4.918 1 88 258 CYS B C 1
ATOM 6992 O O . CYS B 1 258 ? -11.289 -25.984 -4.078 1 88 258 CYS B O 1
ATOM 6994 N N . ALA B 1 259 ? -10.156 -24.422 -5.113 1 87 259 ALA B N 1
ATOM 6995 C CA . ALA B 1 259 ? -10.773 -23.344 -4.348 1 87 259 ALA B CA 1
ATOM 6996 C C . ALA B 1 259 ? -12.281 -23.297 -4.582 1 87 259 ALA B C 1
ATOM 6998 O O . ALA B 1 259 ? -13.055 -23.062 -3.648 1 87 259 ALA B O 1
ATOM 6999 N N . LEU B 1 260 ? -12.711 -23.484 -5.797 1 85.94 260 LEU B N 1
ATOM 7000 C CA . LEU B 1 260 ? -14.125 -23.5 -6.141 1 85.94 260 LEU B CA 1
ATOM 7001 C C . LEU B 1 260 ? -14.836 -24.672 -5.488 1 85.94 260 LEU B C 1
ATOM 7003 O O . LEU B 1 260 ? -15.984 -24.547 -5.051 1 85.94 260 LEU B O 1
ATOM 7007 N N . ALA B 1 261 ? -14.125 -25.766 -5.52 1 88.88 261 ALA B N 1
ATOM 7008 C CA . ALA B 1 261 ? -14.703 -26.953 -4.91 1 88.88 261 ALA B CA 1
ATOM 7009 C C . ALA B 1 261 ? -15.023 -26.719 -3.436 1 88.88 261 ALA B C 1
ATOM 7011 O O . ALA B 1 261 ? -16.109 -27.047 -2.967 1 88.88 261 ALA B O 1
ATOM 7012 N N . VAL B 1 262 ? -14.141 -26.141 -2.783 1 89.19 262 VAL B N 1
ATOM 7013 C CA . VAL B 1 262 ? -14.312 -25.891 -1.357 1 89.19 262 VAL B CA 1
ATOM 7014 C C . VAL B 1 262 ? -15.367 -24.797 -1.149 1 89.19 262 VAL B C 1
ATOM 7016 O O . VAL B 1 262 ? -16.234 -24.938 -0.283 1 89.19 262 VAL B O 1
ATOM 7019 N N . GLY B 1 263 ? -15.266 -23.75 -1.905 1 89.56 263 GLY B N 1
ATOM 7020 C CA . GLY B 1 263 ? -16.203 -22.641 -1.778 1 89.56 263 GLY B CA 1
ATOM 7021 C C . GLY B 1 263 ? -17.641 -23.031 -2.027 1 89.56 263 GLY B C 1
ATOM 7022 O O . GLY B 1 263 ? -18.531 -22.656 -1.267 1 89.56 263 GLY B O 1
ATOM 7023 N N . GLN B 1 264 ? -17.875 -23.797 -3.049 1 88.31 264 GLN B N 1
ATOM 7024 C CA . GLN B 1 264 ? -19.234 -24.234 -3.387 1 88.31 264 GLN B CA 1
ATOM 7025 C C . GLN B 1 264 ? -19.781 -25.188 -2.338 1 88.31 264 GLN B C 1
ATOM 7027 O O . GLN B 1 264 ? -20.969 -25.172 -2.027 1 88.31 264 GLN B O 1
ATOM 7032 N N . SER B 1 265 ? -18.906 -26.047 -1.854 1 90.44 265 SER B N 1
ATOM 7033 C CA . SER B 1 265 ? -19.328 -26.969 -0.806 1 90.44 265 SER B CA 1
ATOM 7034 C C . SER B 1 265 ? -19.734 -26.219 0.459 1 90.44 265 SER B C 1
ATOM 7036 O O . SER B 1 265 ? -20.734 -26.562 1.089 1 90.44 265 SER B O 1
ATOM 7038 N N . GLY B 1 266 ? -18.922 -25.266 0.817 1 87.75 266 GLY B N 1
ATOM 7039 C CA . GLY B 1 266 ? -19.25 -24.453 1.977 1 87.75 266 GLY B CA 1
ATOM 7040 C C . GLY B 1 266 ? -20.547 -23.688 1.82 1 87.75 266 GLY B C 1
ATOM 7041 O O . GLY B 1 266 ? -21.344 -23.609 2.752 1 87.75 266 GLY B O 1
ATOM 7042 N N . ASN B 1 267 ? -20.797 -23.172 0.662 1 87.75 267 ASN B N 1
ATOM 7043 C CA . ASN B 1 267 ? -21.984 -22.359 0.413 1 87.75 267 ASN B CA 1
ATOM 7044 C C . ASN B 1 267 ? -23.234 -23.219 0.262 1 87.75 267 ASN B C 1
ATOM 7046 O O . ASN B 1 267 ? -24.359 -22.734 0.486 1 87.75 267 ASN B O 1
ATOM 7050 N N . LYS B 1 268 ? -23.047 -24.453 -0.151 1 89.94 268 LYS B N 1
ATOM 7051 C CA . LYS B 1 268 ? -24.188 -25.359 -0.317 1 89.94 268 LYS B CA 1
ATOM 7052 C C . LYS B 1 268 ? -24.781 -25.75 1.033 1 89.94 268 LYS B C 1
ATOM 7054 O O . LYS B 1 268 ? -25.984 -26 1.138 1 89.94 268 LYS B O 1
ATOM 7059 N N . VAL B 1 269 ? -23.891 -25.859 1.996 1 93.81 269 VAL B N 1
ATOM 7060 C CA . VAL B 1 269 ? -24.375 -26.109 3.35 1 93.81 269 VAL B CA 1
ATOM 7061 C C . VAL B 1 269 ? -24.875 -24.812 3.977 1 93.81 269 VAL B C 1
ATOM 7063 O O . VAL B 1 269 ? -24.062 -23.953 4.367 1 93.81 269 VAL B O 1
ATOM 7066 N N . LYS B 1 270 ? -26.109 -24.672 4.172 1 92.75 270 LYS B N 1
ATOM 7067 C CA . LYS B 1 270 ? -26.766 -23.422 4.531 1 92.75 270 LYS B CA 1
ATOM 7068 C C . LYS B 1 270 ? -26.125 -22.797 5.766 1 92.75 270 LYS B C 1
ATOM 7070 O O . LYS B 1 270 ? -25.875 -21.594 5.793 1 92.75 270 LYS B O 1
ATOM 7075 N N . TYR B 1 271 ? -25.891 -23.594 6.734 1 95.06 271 TYR B N 1
ATOM 7076 C CA . TYR B 1 271 ? -25.359 -23.031 7.977 1 95.06 271 TYR B CA 1
ATOM 7077 C C . TYR B 1 271 ? -23.969 -22.469 7.773 1 95.06 271 TYR B C 1
ATOM 7079 O O . TYR B 1 271 ? -23.625 -21.422 8.32 1 95.06 271 TYR B O 1
ATOM 7087 N N . ILE B 1 272 ? -23.141 -23.156 7.07 1 94.75 272 ILE B N 1
ATOM 7088 C CA . ILE B 1 272 ? -21.75 -22.734 6.859 1 94.75 272 ILE B CA 1
ATOM 7089 C C . ILE B 1 272 ? -21.734 -21.484 5.977 1 94.75 272 ILE B C 1
ATOM 7091 O O . ILE B 1 272 ? -21.031 -20.516 6.281 1 94.75 272 ILE B O 1
ATOM 7095 N N . GLY B 1 273 ? -22.469 -21.438 4.914 1 91.69 273 GLY B N 1
ATOM 7096 C CA . GLY B 1 273 ? -22.438 -20.375 3.928 1 91.69 273 GLY B CA 1
ATOM 7097 C C . GLY B 1 273 ? -23.172 -19.125 4.383 1 91.69 273 GLY B C 1
ATOM 7098 O O . GLY B 1 273 ? -22.75 -18 4.094 1 91.69 273 GLY B O 1
ATOM 7099 N N . GLU B 1 274 ? -24.234 -19.297 5.172 1 93.25 274 GLU B N 1
ATOM 7100 C CA . GLU B 1 274 ? -25.125 -18.156 5.445 1 93.25 274 GLU B CA 1
ATOM 7101 C C . GLU B 1 274 ? -24.984 -17.688 6.891 1 93.25 274 GLU B C 1
ATOM 7103 O O . GLU B 1 274 ? -25.359 -16.562 7.219 1 93.25 274 GLU B O 1
ATOM 7108 N N . VAL B 1 275 ? -24.453 -18.516 7.711 1 94.69 275 VAL B N 1
ATOM 7109 C CA . VAL B 1 275 ? -24.391 -18.141 9.117 1 94.69 275 VAL B CA 1
ATOM 7110 C C . VAL B 1 275 ? -22.938 -18.078 9.578 1 94.69 275 VAL B C 1
ATOM 7112 O O . VAL B 1 275 ? -22.453 -17.016 9.977 1 94.69 275 VAL B O 1
ATOM 7115 N N . PHE B 1 276 ? -22.266 -19.172 9.445 1 95.62 276 PHE B N 1
ATOM 7116 C CA . PHE B 1 276 ? -20.922 -19.266 10 1 95.62 276 PHE B CA 1
ATOM 7117 C C . PHE B 1 276 ? -19.984 -18.281 9.312 1 95.62 276 PHE B C 1
ATOM 7119 O O . PHE B 1 276 ? -19.281 -17.516 9.969 1 95.62 276 PHE B O 1
ATOM 7126 N N . LYS B 1 277 ? -19.938 -18.328 7.969 1 93.38 277 LYS B N 1
ATOM 7127 C CA . LYS B 1 277 ? -19.031 -17.5 7.176 1 93.38 277 LYS B CA 1
ATOM 7128 C C . LYS B 1 277 ? -19.281 -16.016 7.418 1 93.38 277 LYS B C 1
ATOM 7130 O O . LYS B 1 277 ? -18.344 -15.273 7.715 1 93.38 277 LYS B O 1
ATOM 7135 N N . PRO B 1 278 ? -20.484 -15.539 7.344 1 93.38 278 PRO B N 1
ATOM 7136 C CA . PRO B 1 278 ? -20.719 -14.117 7.594 1 93.38 278 PRO B CA 1
ATOM 7137 C C . PRO B 1 278 ? -20.359 -13.695 9.008 1 93.38 278 PRO B C 1
ATOM 7139 O O . PRO B 1 278 ? -19.844 -12.586 9.219 1 93.38 278 PRO B O 1
ATOM 7142 N N . ASN B 1 279 ? -20.625 -14.57 9.961 1 95.44 279 ASN B N 1
ATOM 7143 C CA . ASN B 1 279 ? -20.297 -14.227 11.336 1 95.44 279 ASN B CA 1
ATOM 7144 C C . ASN B 1 279 ? -18.781 -14.211 11.562 1 95.44 279 ASN B C 1
ATOM 7146 O O . ASN B 1 279 ? -18.281 -13.422 12.352 1 95.44 279 ASN B O 1
ATOM 7150 N N . LEU B 1 280 ? -18.141 -15.133 10.898 1 96.06 280 LEU B N 1
ATOM 7151 C CA . LEU B 1 280 ? -16.688 -15.141 10.969 1 96.06 280 LEU B CA 1
ATOM 7152 C C . LEU B 1 280 ? -16.109 -13.836 10.43 1 96.06 280 LEU B C 1
ATOM 7154 O O . LEU B 1 280 ? -15.172 -13.281 11.008 1 96.06 280 LEU B O 1
ATOM 7158 N N . LEU B 1 281 ? -16.625 -13.352 9.312 1 94.19 281 LEU B N 1
ATOM 7159 C CA . LEU B 1 281 ? -16.203 -12.086 8.734 1 94.19 281 LEU B CA 1
ATOM 7160 C C . LEU B 1 281 ? -16.531 -10.922 9.672 1 94.19 281 LEU B C 1
ATOM 7162 O O . LEU B 1 281 ? -15.703 -10.023 9.852 1 94.19 281 LEU B O 1
ATOM 7166 N N . SER B 1 282 ? -17.734 -10.961 10.242 1 94 282 SER B N 1
ATOM 7167 C CA . SER B 1 282 ? -18.141 -9.922 11.18 1 94 282 SER B CA 1
ATOM 7168 C C . SER B 1 282 ? -17.203 -9.859 12.383 1 94 282 SER B C 1
ATOM 7170 O O . SER B 1 282 ? -16.891 -8.781 12.883 1 94 282 SER B O 1
ATOM 7172 N N . LEU B 1 283 ? -16.828 -11.047 12.797 1 95.31 283 LEU B N 1
ATOM 7173 C CA . LEU B 1 283 ? -15.906 -11.133 13.922 1 95.31 283 LEU B CA 1
ATOM 7174 C C . LEU B 1 283 ? -14.562 -10.492 13.578 1 95.31 283 LEU B C 1
ATOM 7176 O O . LEU B 1 283 ? -13.984 -9.773 14.391 1 95.31 283 LEU B O 1
ATOM 7180 N N . PHE B 1 284 ? -14.07 -10.695 12.438 1 94.75 284 PHE B N 1
ATOM 7181 C CA . PHE B 1 284 ? -12.828 -10.102 11.969 1 94.75 284 PHE B CA 1
ATOM 7182 C C . PHE B 1 284 ? -12.938 -8.578 11.922 1 94.75 284 PHE B C 1
ATOM 7184 O O . PHE B 1 284 ? -12.062 -7.871 12.414 1 94.75 284 PHE B O 1
ATOM 7191 N N . LEU B 1 285 ? -14.023 -8.141 11.352 1 92.38 285 LEU B N 1
ATOM 7192 C CA . LEU B 1 285 ? -14.227 -6.707 11.203 1 92.38 285 LEU B CA 1
ATOM 7193 C C . LEU B 1 285 ? -14.383 -6.043 12.57 1 92.38 285 LEU B C 1
ATOM 7195 O O . LEU B 1 285 ? -13.977 -4.895 12.758 1 92.38 285 LEU B O 1
ATOM 7199 N N . PHE B 1 286 ? -15.016 -6.812 13.523 1 93.75 286 PHE B N 1
ATOM 7200 C CA . PHE B 1 286 ? -15.219 -6.324 14.883 1 93.75 286 PHE B CA 1
ATOM 7201 C C . PHE B 1 286 ? -13.883 -5.945 15.523 1 93.75 286 PHE B C 1
ATOM 7203 O O . PHE B 1 286 ? -13.789 -4.922 16.203 1 93.75 286 PHE B O 1
ATOM 7210 N N . TYR B 1 287 ? -12.867 -6.652 15.242 1 92.5 287 TYR B N 1
ATOM 7211 C CA . TYR B 1 287 ? -11.57 -6.414 15.867 1 92.5 287 TYR B CA 1
ATOM 7212 C C . TYR B 1 287 ? -10.672 -5.582 14.961 1 92.5 287 TYR B C 1
ATOM 7214 O O . TYR B 1 287 ? -9.945 -4.703 15.438 1 92.5 287 TYR B O 1
ATOM 7222 N N . ASN B 1 288 ? -10.688 -5.871 13.664 1 89.25 288 ASN B N 1
ATOM 7223 C CA . ASN B 1 288 ? -9.836 -5.16 12.719 1 89.25 288 ASN B CA 1
ATOM 7224 C C . ASN B 1 288 ? -10.258 -3.701 12.57 1 89.25 288 ASN B C 1
ATOM 7226 O O . ASN B 1 288 ? -9.445 -2.846 12.219 1 89.25 288 ASN B O 1
ATOM 7230 N N . GLY B 1 289 ? -11.516 -3.393 12.828 1 85.44 289 GLY B N 1
ATOM 7231 C CA . GLY B 1 289 ? -12.047 -2.049 12.656 1 85.44 289 GLY B CA 1
ATOM 7232 C C . GLY B 1 289 ? -11.828 -1.165 13.875 1 85.44 289 GLY B C 1
ATOM 7233 O O . GLY B 1 289 ? -12.086 0.039 13.828 1 85.44 289 GLY B O 1
ATOM 7234 N N . SER B 1 290 ? -11.312 -1.771 14.969 1 85.19 290 SER B N 1
ATOM 7235 C CA . SER B 1 290 ? -11.125 -1.012 16.203 1 85.19 290 SER B CA 1
ATOM 7236 C C . SER B 1 290 ? -9.805 -1.36 16.875 1 85.19 290 SER B C 1
ATOM 7238 O O . SER B 1 290 ? -9.617 -2.486 17.344 1 85.19 290 SER B O 1
ATOM 7240 N N . ALA B 1 291 ? -8.992 -0.359 16.938 1 85.5 291 ALA B N 1
ATOM 7241 C CA . ALA B 1 291 ? -7.703 -0.556 17.594 1 85.5 291 ALA B CA 1
ATOM 7242 C C . ALA B 1 291 ? -7.883 -0.862 19.078 1 85.5 291 ALA B C 1
ATOM 7244 O O . ALA B 1 291 ? -7.125 -1.646 19.656 1 85.5 291 ALA B O 1
ATOM 7245 N N . VAL B 1 292 ? -8.867 -0.304 19.734 1 84.69 292 VAL B N 1
ATOM 7246 C CA . VAL B 1 292 ? -9.125 -0.489 21.156 1 84.69 292 VAL B CA 1
ATOM 7247 C C . VAL B 1 292 ? -9.539 -1.935 21.422 1 84.69 292 VAL B C 1
ATOM 7249 O O . VAL B 1 292 ? -9.039 -2.566 22.359 1 84.69 292 VAL B O 1
ATOM 7252 N N . ARG B 1 293 ? -10.398 -2.43 20.594 1 89.75 293 ARG B N 1
ATOM 7253 C CA . ARG B 1 293 ? -10.867 -3.801 20.766 1 89.75 293 ARG B CA 1
ATOM 7254 C C . ARG B 1 293 ? -9.75 -4.801 20.484 1 89.75 293 ARG B C 1
ATOM 7256 O O . ARG B 1 293 ? -9.648 -5.84 21.141 1 89.75 293 ARG B O 1
ATOM 7263 N N . SER B 1 294 ? -8.984 -4.469 19.469 1 90.31 294 SER B N 1
ATOM 7264 C CA . SER B 1 294 ? -7.855 -5.332 19.141 1 90.31 294 SER B CA 1
ATOM 7265 C C . SER B 1 294 ? -6.871 -5.414 20.297 1 90.31 294 SER B C 1
ATOM 7267 O O . SER B 1 294 ? -6.348 -6.488 20.609 1 90.31 294 SER B O 1
ATOM 7269 N N . GLU B 1 295 ? -6.617 -4.316 20.906 1 88.25 295 GLU B N 1
ATOM 7270 C CA . GLU B 1 295 ? -5.723 -4.301 22.062 1 88.25 295 GLU B CA 1
ATOM 7271 C C . GLU B 1 295 ? -6.348 -5.02 23.266 1 88.25 295 GLU B C 1
ATOM 7273 O O . GLU B 1 295 ? -5.641 -5.66 24.047 1 88.25 295 GLU B O 1
ATOM 7278 N N . GLY B 1 296 ? -7.621 -4.824 23.453 1 89 296 GLY B N 1
ATOM 7279 C CA . GLY B 1 296 ? -8.32 -5.547 24.5 1 89 296 GLY B CA 1
ATOM 7280 C C . GLY B 1 296 ? -8.203 -7.055 24.359 1 89 296 GLY B C 1
ATOM 7281 O O . GLY B 1 296 ? -8 -7.758 25.359 1 89 296 GLY B O 1
ATOM 7282 N N . LEU B 1 297 ? -8.367 -7.496 23.172 1 93.44 297 LEU B N 1
ATOM 7283 C CA . LEU B 1 297 ? -8.211 -8.93 22.922 1 93.44 297 LEU B CA 1
ATOM 7284 C C . LEU B 1 297 ? -6.789 -9.383 23.234 1 93.44 297 LEU B C 1
ATOM 7286 O O . LEU B 1 297 ? -6.59 -10.438 23.844 1 93.44 297 LEU B O 1
ATOM 7290 N N . LYS B 1 298 ? -5.828 -8.633 22.812 1 90.5 298 LYS B N 1
ATOM 7291 C CA . LYS B 1 298 ? -4.43 -8.945 23.078 1 90.5 298 LYS B CA 1
ATOM 7292 C C . LYS B 1 298 ? -4.156 -9.055 24.578 1 90.5 298 LYS B C 1
ATOM 7294 O O . LYS B 1 298 ? -3.426 -9.938 25.016 1 90.5 298 LYS B O 1
ATOM 7299 N N . GLU B 1 299 ? -4.648 -8.117 25.297 1 89.5 299 GLU B N 1
ATOM 7300 C CA . GLU B 1 299 ? -4.473 -8.125 26.75 1 89.5 299 GLU B CA 1
ATOM 7301 C C . GLU B 1 299 ? -5.023 -9.406 27.359 1 89.5 299 GLU B C 1
ATOM 7303 O O . GLU B 1 299 ? -4.398 -10 28.25 1 89.5 299 GLU B O 1
ATOM 7308 N N . ILE B 1 300 ? -6.18 -9.82 26.922 1 92.94 300 ILE B N 1
ATOM 7309 C CA . ILE B 1 300 ? -6.809 -11.023 27.453 1 92.94 300 ILE B CA 1
ATOM 7310 C C . ILE B 1 300 ? -5.992 -12.25 27.047 1 92.94 300 ILE B C 1
ATOM 7312 O O . ILE B 1 300 ? -5.852 -13.195 27.828 1 92.94 300 ILE B O 1
ATOM 7316 N N . GLN B 1 301 ? -5.504 -12.25 25.859 1 93 301 GLN B N 1
ATOM 7317 C CA . GLN B 1 301 ? -4.668 -13.352 25.406 1 93 301 GLN B CA 1
ATOM 7318 C C . GLN B 1 301 ? -3.43 -13.508 26.281 1 93 301 GLN B C 1
ATOM 7320 O O . GLN B 1 301 ? -3.031 -14.625 26.609 1 93 301 GLN B O 1
ATOM 7325 N N . VAL B 1 302 ? -2.875 -12.414 26.672 1 90.5 302 VAL B N 1
ATOM 7326 C CA . VAL B 1 302 ? -1.699 -12.43 27.531 1 90.5 302 VAL B CA 1
ATOM 7327 C C . VAL B 1 302 ? -2.078 -12.953 28.922 1 90.5 302 VAL B C 1
ATOM 7329 O O . VAL B 1 302 ? -1.367 -13.781 29.484 1 90.5 302 VAL B O 1
ATOM 7332 N N . ILE B 1 303 ? -3.213 -12.5 29.453 1 90.5 303 ILE B N 1
ATOM 7333 C CA . ILE B 1 303 ? -3.682 -12.883 30.781 1 90.5 303 ILE B CA 1
ATOM 7334 C C . ILE B 1 303 ? -3.961 -14.391 30.812 1 90.5 303 ILE B C 1
ATOM 7336 O O . ILE B 1 303 ? -3.645 -15.062 31.797 1 90.5 303 ILE B O 1
ATOM 7340 N N . LEU B 1 304 ? -4.484 -14.883 29.719 1 91.75 304 LEU B N 1
ATOM 7341 C CA . LEU B 1 304 ? -4.859 -16.281 29.656 1 91.75 304 LEU B CA 1
ATOM 7342 C C . LEU B 1 304 ? -3.697 -17.141 29.156 1 91.75 304 LEU B C 1
ATOM 7344 O O . LEU B 1 304 ? -3.85 -18.344 28.953 1 91.75 304 LEU B O 1
ATOM 7348 N N . HIS B 1 305 ? -2.555 -16.484 28.812 1 88.06 305 HIS B N 1
ATOM 7349 C CA . HIS B 1 305 ? -1.333 -17.141 28.375 1 88.06 305 HIS B CA 1
ATOM 7350 C C . HIS B 1 305 ? -1.542 -17.844 27.031 1 88.06 305 HIS B C 1
ATOM 7352 O O . HIS B 1 305 ? -1.133 -19 26.859 1 88.06 305 HIS B O 1
ATOM 7358 N N . GLU B 1 306 ? -2.396 -17.203 26.25 1 88.31 306 GLU B N 1
ATOM 7359 C CA . GLU B 1 306 ? -2.564 -17.672 24.875 1 88.31 306 GLU B CA 1
ATOM 7360 C C . GLU B 1 306 ? -1.641 -16.922 23.922 1 88.31 306 GLU B C 1
ATOM 7362 O O . GLU B 1 306 ? -1.028 -15.914 24.312 1 88.31 306 GLU B O 1
ATOM 7367 N N . LEU B 1 307 ? -1.495 -17.484 22.797 1 85.06 307 LEU B N 1
ATOM 7368 C CA . LEU B 1 307 ? -0.711 -16.812 21.766 1 85.06 307 LEU B CA 1
ATOM 7369 C C . LEU B 1 307 ? -1.387 -15.508 21.328 1 85.06 307 LEU B C 1
ATOM 7371 O O . LEU B 1 307 ? -2.609 -15.461 21.172 1 85.06 307 LEU B O 1
ATOM 7375 N N . THR B 1 308 ? -0.621 -14.508 21.328 1 83.19 308 THR B N 1
ATOM 7376 C CA . THR B 1 308 ? -1.16 -13.242 20.859 1 83.19 308 THR B CA 1
ATOM 7377 C C . THR B 1 308 ? -1.306 -13.258 19.344 1 83.19 308 THR B C 1
ATOM 7379 O O . THR B 1 308 ? -0.323 -13.086 18.609 1 83.19 308 THR B O 1
ATOM 7382 N N . LEU B 1 309 ? -2.529 -13.547 18.922 1 85.38 309 LEU B N 1
ATOM 7383 C CA . LEU B 1 309 ? -2.805 -13.664 17.484 1 85.38 309 LEU B CA 1
ATOM 7384 C C . LEU B 1 309 ? -3.92 -12.711 17.062 1 85.38 309 LEU B C 1
ATOM 7386 O O . LEU B 1 309 ? -4.855 -12.469 17.844 1 85.38 309 LEU B O 1
ATOM 7390 N N . LYS B 1 310 ? -3.748 -12.195 15.922 1 87.12 310 LYS B N 1
ATOM 7391 C CA . LYS B 1 310 ? -4.836 -11.43 15.32 1 87.12 310 LYS B CA 1
ATOM 7392 C C . LYS B 1 310 ? -5.727 -12.312 14.453 1 87.12 310 LYS B C 1
ATOM 7394 O O . LYS B 1 310 ? -5.254 -13.281 13.852 1 87.12 310 LYS B O 1
ATOM 7399 N N . LEU B 1 311 ? -6.93 -11.992 14.484 1 91.81 311 LEU B N 1
ATOM 7400 C CA . LEU B 1 311 ? -7.844 -12.719 13.609 1 91.81 311 LEU B CA 1
ATOM 7401 C C . LEU B 1 311 ? -7.555 -12.414 12.141 1 91.81 311 LEU B C 1
ATOM 7403 O O . LEU B 1 311 ? -7.062 -11.328 11.82 1 91.81 311 LEU B O 1
ATOM 7407 N N . LYS B 1 312 ? -7.781 -13.367 11.32 1 90.62 312 LYS B N 1
ATOM 7408 C CA . LYS B 1 312 ? -7.512 -13.219 9.891 1 90.62 312 LYS B CA 1
ATOM 7409 C C . LYS B 1 312 ? -8.805 -13.039 9.109 1 90.62 312 LYS B C 1
ATOM 7411 O O . LYS B 1 312 ? -9.867 -13.5 9.531 1 90.62 312 LYS B O 1
ATOM 7416 N N . GLN B 1 313 ? -8.703 -12.305 8.039 1 89.56 313 GLN B N 1
ATOM 7417 C CA . GLN B 1 313 ? -9.875 -11.984 7.227 1 89.56 313 GLN B CA 1
ATOM 7418 C C . GLN B 1 313 ? -10.266 -13.164 6.34 1 89.56 313 GLN B C 1
ATOM 7420 O O . GLN B 1 313 ? -9.461 -13.641 5.535 1 89.56 313 GLN B O 1
ATOM 7425 N N . PRO B 1 314 ? -11.461 -13.68 6.5 1 88.75 314 PRO B N 1
ATOM 7426 C CA . PRO B 1 314 ? -11.977 -14.648 5.527 1 88.75 314 PRO B CA 1
ATOM 7427 C C . PRO B 1 314 ? -12.445 -13.984 4.234 1 88.75 314 PRO B C 1
ATOM 7429 O O . PRO B 1 314 ? -13.234 -13.039 4.273 1 88.75 314 PRO B O 1
ATOM 7432 N N . LYS B 1 315 ? -11.961 -14.414 3.082 1 79.88 315 LYS B N 1
ATOM 7433 C CA . LYS B 1 315 ? -12.352 -13.828 1.8 1 79.88 315 LYS B CA 1
ATOM 7434 C C . LYS B 1 315 ? -13.258 -14.773 1.019 1 79.88 315 LYS B C 1
ATOM 7436 O O . LYS B 1 315 ? -13.008 -15.977 0.949 1 79.88 315 LYS B O 1
ATOM 7441 N N . ASP B 1 316 ? -14.188 -14.188 0.508 1 69.56 316 ASP B N 1
ATOM 7442 C CA . ASP B 1 316 ? -15.156 -14.992 -0.231 1 69.56 316 ASP B CA 1
ATOM 7443 C C . ASP B 1 316 ? -14.57 -15.492 -1.547 1 69.56 316 ASP B C 1
ATOM 7445 O O . ASP B 1 316 ? -14.812 -16.625 -1.946 1 69.56 316 ASP B O 1
ATOM 7449 N N . VAL B 1 317 ? -13.812 -14.586 -2.137 1 63.62 317 VAL B N 1
ATOM 7450 C CA . VAL B 1 317 ? -13.258 -14.922 -3.445 1 63.62 317 VAL B CA 1
ATOM 7451 C C . VAL B 1 317 ? -12.156 -15.961 -3.287 1 63.62 317 VAL B C 1
ATOM 7453 O O . VAL B 1 317 ? -11.844 -16.688 -4.23 1 63.62 317 VAL B O 1
ATOM 7456 N N . ARG B 1 318 ? -11.648 -15.992 -1.997 1 70 318 ARG B N 1
ATOM 7457 C CA . ARG B 1 318 ? -10.594 -16.953 -1.714 1 70 318 ARG B CA 1
ATOM 7458 C C . ARG B 1 318 ? -10.953 -17.828 -0.518 1 70 318 ARG B C 1
ATOM 7460 O O . ARG B 1 318 ? -10.43 -17.625 0.582 1 70 318 ARG B O 1
ATOM 7467 N N . TRP B 1 319 ? -11.656 -18.734 -0.777 1 75.56 319 TRP B N 1
ATOM 7468 C CA . TRP B 1 319 ? -12.266 -19.531 0.286 1 75.56 319 TRP B CA 1
ATOM 7469 C C . TRP B 1 319 ? -11.195 -20.203 1.14 1 75.56 319 TRP B C 1
ATOM 7471 O O . TRP B 1 319 ? -11.43 -20.5 2.312 1 75.56 319 TRP B O 1
ATOM 7481 N N . LEU B 1 320 ? -10.102 -20.359 0.594 1 80.81 320 LEU B N 1
ATOM 7482 C CA . LEU B 1 320 ? -9.055 -21.047 1.344 1 80.81 320 LEU B CA 1
ATOM 7483 C C . LEU B 1 320 ? -8.461 -20.125 2.408 1 80.81 320 LEU B C 1
ATOM 7485 O O . LEU B 1 320 ? -7.746 -20.594 3.301 1 80.81 320 LEU B O 1
ATOM 7489 N N . SER B 1 321 ? -8.828 -18.922 2.332 1 87.19 321 SER B N 1
ATOM 7490 C CA . SER B 1 321 ? -8.445 -18 3.398 1 87.19 321 SER B CA 1
ATOM 7491 C C . SER B 1 321 ? -9.141 -18.359 4.707 1 87.19 321 SER B C 1
ATOM 7493 O O . SER B 1 321 ? -8.695 -17.953 5.785 1 87.19 321 SER B O 1
ATOM 7495 N N . HIS B 1 322 ? -10.18 -19.078 4.598 1 90.5 322 HIS B N 1
ATOM 7496 C CA . HIS B 1 322 ? -10.906 -19.484 5.789 1 90.5 322 HIS B CA 1
ATOM 7497 C C . HIS B 1 322 ? -10.07 -20.422 6.656 1 90.5 322 HIS B C 1
ATOM 7499 O O . HIS B 1 322 ? -10.312 -20.547 7.859 1 90.5 322 HIS B O 1
ATOM 7505 N N . ASP B 1 323 ? -9.188 -21.094 5.988 1 92.12 323 ASP B N 1
ATOM 7506 C CA . ASP B 1 323 ? -8.289 -21.969 6.75 1 92.12 323 ASP B CA 1
ATOM 7507 C C . ASP B 1 323 ? -7.52 -21.172 7.801 1 92.12 323 ASP B C 1
ATOM 7509 O O . ASP B 1 323 ? -7.602 -21.469 8.992 1 92.12 323 ASP B O 1
ATOM 7513 N N . ALA B 1 324 ? -6.906 -20.109 7.375 1 92.62 324 ALA B N 1
ATOM 7514 C CA . ALA B 1 324 ? -6.145 -19.266 8.297 1 92.62 324 ALA B CA 1
ATOM 7515 C C . ALA B 1 324 ? -7.066 -18.562 9.289 1 92.62 324 ALA B C 1
ATOM 7517 O O . ALA B 1 324 ? -6.715 -18.391 10.461 1 92.62 324 ALA B O 1
ATOM 7518 N N . ALA B 1 325 ? -8.195 -18.141 8.812 1 94.94 325 ALA B N 1
ATOM 7519 C CA . ALA B 1 325 ? -9.141 -17.422 9.664 1 94.94 325 ALA B CA 1
ATOM 7520 C C . ALA B 1 325 ? -9.664 -18.328 10.773 1 94.94 325 ALA B C 1
ATOM 7522 O O . ALA B 1 325 ? -9.727 -17.922 11.938 1 94.94 325 ALA B O 1
ATOM 7523 N N . THR B 1 326 ? -10.055 -19.562 10.438 1 96.12 326 THR B N 1
ATOM 7524 C CA . THR B 1 326 ? -10.586 -20.5 11.43 1 96.12 326 THR B CA 1
ATOM 7525 C C . THR B 1 326 ? -9.484 -20.938 12.391 1 96.12 326 THR B C 1
ATOM 7527 O O . THR B 1 326 ? -9.727 -21.109 13.586 1 96.12 326 THR B O 1
ATOM 7530 N N . ASP B 1 327 ? -8.344 -21.156 11.859 1 95.38 327 ASP B N 1
ATOM 7531 C CA . ASP B 1 327 ? -7.219 -21.547 12.703 1 95.38 327 ASP B CA 1
ATOM 7532 C C . ASP B 1 327 ? -6.914 -20.484 13.742 1 95.38 327 ASP B C 1
ATOM 7534 O O . ASP B 1 327 ? -6.703 -20.781 14.922 1 95.38 327 ASP B O 1
ATOM 7538 N N . ALA B 1 328 ? -6.883 -19.234 13.266 1 94.81 328 ALA B N 1
ATOM 7539 C CA . ALA B 1 328 ? -6.629 -18.125 14.172 1 94.81 328 ALA B CA 1
ATOM 7540 C C . ALA B 1 328 ? -7.715 -18.031 15.242 1 94.81 328 ALA B C 1
ATOM 7542 O O . ALA B 1 328 ? -7.422 -17.781 16.406 1 94.81 328 ALA B O 1
ATOM 7543 N N . LEU B 1 329 ? -8.945 -18.219 14.859 1 96.31 329 LEU B N 1
ATOM 7544 C CA . LEU B 1 329 ? -10.047 -18.156 15.805 1 96.31 329 LEU B CA 1
ATOM 7545 C C . LEU B 1 329 ? -9.969 -19.312 16.797 1 96.31 329 LEU B C 1
ATOM 7547 O O . LEU B 1 329 ? -10.195 -19.125 18 1 96.31 329 LEU B O 1
ATOM 7551 N N . TYR B 1 330 ? -9.641 -20.484 16.312 1 96.38 330 TYR B N 1
ATOM 7552 C CA . TYR B 1 330 ? -9.523 -21.656 17.172 1 96.38 330 TYR B CA 1
ATOM 7553 C C . TYR B 1 330 ? -8.469 -21.422 18.25 1 96.38 330 TYR B C 1
ATOM 7555 O O . TYR B 1 330 ? -8.719 -21.688 19.438 1 96.38 330 TYR B O 1
ATOM 7563 N N . LYS B 1 331 ? -7.383 -20.922 17.906 1 94.62 331 LYS B N 1
ATOM 7564 C CA . LYS B 1 331 ? -6.266 -20.719 18.828 1 94.62 331 LYS B CA 1
ATOM 7565 C C . LYS B 1 331 ? -6.586 -19.625 19.844 1 94.62 331 LYS B C 1
ATOM 7567 O O . LYS B 1 331 ? -6.082 -19.656 20.969 1 94.62 331 LYS B O 1
ATOM 7572 N N . SER B 1 332 ? -7.477 -18.703 19.375 1 95.06 332 SER B N 1
ATOM 7573 C CA . SER B 1 332 ? -7.82 -17.594 20.25 1 95.06 332 SER B CA 1
ATOM 7574 C C . SER B 1 332 ? -9.242 -17.719 20.781 1 95.06 332 SER B C 1
ATOM 7576 O O . SER B 1 332 ? -9.844 -16.734 21.234 1 95.06 332 SER B O 1
ATOM 7578 N N . LEU B 1 333 ? -9.781 -18.859 20.703 1 95.75 333 LEU B N 1
ATOM 7579 C CA . LEU B 1 333 ? -11.211 -19.031 20.938 1 95.75 333 LEU B CA 1
ATOM 7580 C C . LEU B 1 333 ? -11.57 -18.625 22.359 1 95.75 333 LEU B C 1
ATOM 7582 O O . LEU B 1 333 ? -12.547 -17.906 22.578 1 95.75 333 LEU B O 1
ATOM 7586 N N . ARG B 1 334 ? -10.836 -19.062 23.375 1 94.62 334 ARG B N 1
ATOM 7587 C CA . ARG B 1 334 ? -11.094 -18.75 24.781 1 94.62 334 ARG B CA 1
ATOM 7588 C C . ARG B 1 334 ? -11.023 -17.234 25.016 1 94.62 334 ARG B C 1
ATOM 7590 O O . ARG B 1 334 ? -11.93 -16.656 25.609 1 94.62 334 ARG B O 1
ATOM 7597 N N . SER B 1 335 ? -9.969 -16.641 24.453 1 95.56 335 SER B N 1
ATOM 7598 C CA . SER B 1 335 ? -9.766 -15.211 24.641 1 95.56 335 SER B CA 1
ATOM 7599 C C . SER B 1 335 ? -10.867 -14.406 23.953 1 95.56 335 SER B C 1
ATOM 7601 O O . SER B 1 335 ? -11.32 -13.391 24.484 1 95.56 335 SER B O 1
ATOM 7603 N N . VAL B 1 336 ? -11.281 -14.852 22.781 1 96.88 336 VAL B N 1
ATOM 7604 C CA . VAL B 1 336 ? -12.305 -14.148 22.016 1 96.88 336 VAL B CA 1
ATOM 7605 C C . VAL B 1 336 ? -13.641 -14.203 22.766 1 96.88 336 VAL B C 1
ATOM 7607 O O . VAL B 1 336 ? -14.328 -13.195 22.891 1 96.88 336 VAL B O 1
ATOM 7610 N N . LEU B 1 337 ? -13.984 -15.375 23.328 1 96.44 337 LEU B N 1
ATOM 7611 C CA . LEU B 1 337 ? -15.242 -15.547 24.047 1 96.44 337 LEU B CA 1
ATOM 7612 C C . LEU B 1 337 ? -15.266 -14.711 25.312 1 96.44 337 LEU B C 1
ATOM 7614 O O . LEU B 1 337 ? -16.281 -14.094 25.641 1 96.44 337 LEU B O 1
ATOM 7618 N N . VAL B 1 338 ? -14.133 -14.672 25.984 1 95.5 338 VAL B N 1
ATOM 7619 C CA . VAL B 1 338 ? -14.023 -13.883 27.219 1 95.5 338 VAL B CA 1
ATOM 7620 C C . VAL B 1 338 ? -14.164 -12.398 26.891 1 95.5 338 VAL B C 1
ATOM 7622 O O . VAL B 1 338 ? -14.906 -11.672 27.547 1 95.5 338 VAL B O 1
ATOM 7625 N N . HIS B 1 339 ? -13.469 -11.969 25.859 1 95.81 339 HIS B N 1
ATOM 7626 C CA . HIS B 1 339 ? -13.5 -10.555 25.5 1 95.81 339 HIS B CA 1
ATOM 7627 C C . HIS B 1 339 ? -14.891 -10.141 25.016 1 95.81 339 HIS B C 1
ATOM 7629 O O . HIS B 1 339 ? -15.359 -9.047 25.328 1 95.81 339 HIS B O 1
ATOM 7635 N N . LEU B 1 340 ? -15.5 -11.008 24.203 1 96.25 340 LEU B N 1
ATOM 7636 C CA . LEU B 1 340 ? -16.844 -10.711 23.719 1 96.25 340 LEU B CA 1
ATOM 7637 C C . LEU B 1 340 ? -17.828 -10.594 24.875 1 96.25 340 LEU B C 1
ATOM 7639 O O . LEU B 1 340 ? -18.703 -9.734 24.859 1 96.25 340 LEU B O 1
ATOM 7643 N N . ASN B 1 341 ? -17.672 -11.461 25.812 1 94.25 341 ASN B N 1
ATOM 7644 C CA . ASN B 1 341 ? -18.531 -11.414 27 1 94.25 341 ASN B CA 1
ATOM 7645 C C . ASN B 1 341 ? -18.359 -10.102 27.766 1 94.25 341 ASN B C 1
ATOM 7647 O O . ASN B 1 341 ? -19.344 -9.531 28.234 1 94.25 341 ASN B O 1
ATOM 7651 N N . GLU B 1 342 ? -17.109 -9.672 27.844 1 93.44 342 GLU B N 1
ATOM 7652 C CA . GLU B 1 342 ? -16.828 -8.398 28.5 1 93.44 342 GLU B CA 1
ATOM 7653 C C . GLU B 1 342 ? -17.453 -7.23 27.734 1 93.44 342 GLU B C 1
ATOM 7655 O O . GLU B 1 342 ? -18.047 -6.336 28.344 1 93.44 342 GLU B O 1
ATOM 7660 N N . GLU B 1 343 ? -17.281 -7.246 26.469 1 94.38 343 GLU B N 1
ATOM 7661 C CA . GLU B 1 343 ? -17.828 -6.18 25.641 1 94.38 343 GLU B CA 1
ATOM 7662 C C . GLU B 1 343 ? -19.359 -6.188 25.672 1 94.38 343 GLU B C 1
ATOM 7664 O O . GLU B 1 343 ? -19.984 -5.133 25.594 1 94.38 343 GLU B O 1
ATOM 7669 N N . MET B 1 344 ? -19.859 -7.352 25.703 1 92.5 344 MET B N 1
ATOM 7670 C CA . MET B 1 344 ? -21.297 -7.488 25.844 1 92.5 344 MET B CA 1
ATOM 7671 C C . MET B 1 344 ? -21.781 -6.871 27.141 1 92.5 344 MET B C 1
ATOM 7673 O O . MET B 1 344 ? -22.828 -6.203 27.172 1 92.5 344 MET B O 1
ATOM 7677 N N . GLY B 1 345 ? -21.047 -7.051 28.141 1 90.81 345 GLY B N 1
ATOM 7678 C CA . GLY B 1 345 ? -21.375 -6.453 29.422 1 90.81 345 GLY B CA 1
ATOM 7679 C C . GLY B 1 345 ? -21.344 -4.938 29.406 1 90.81 345 GLY B C 1
ATOM 7680 O O . GLY B 1 345 ? -22.078 -4.289 30.141 1 90.81 345 GLY B O 1
ATOM 7681 N N . LYS B 1 346 ? -20.562 -4.336 28.547 1 91.38 346 LYS B N 1
ATOM 7682 C CA . LYS B 1 346 ? -20.469 -2.887 28.406 1 91.38 346 LYS B CA 1
ATOM 7683 C C . LYS B 1 346 ? -21.594 -2.334 27.531 1 91.38 346 LYS B C 1
ATOM 7685 O O . LYS B 1 346 ? -21.672 -1.124 27.312 1 91.38 346 LYS B O 1
ATOM 7690 N N . GLY B 1 347 ? -22.344 -3.277 26.891 1 89.44 347 GLY B N 1
ATOM 7691 C CA . GLY B 1 347 ? -23.516 -2.857 26.141 1 89.44 347 GLY B CA 1
ATOM 7692 C C . GLY B 1 347 ? -23.281 -2.834 24.641 1 89.44 347 GLY B C 1
ATOM 7693 O O . GLY B 1 347 ? -24.109 -2.297 23.891 1 89.44 347 GLY B O 1
ATOM 7694 N N . VAL B 1 348 ? -22.297 -3.402 24.141 1 91.69 348 VAL B N 1
ATOM 7695 C CA . VAL B 1 348 ? -22.016 -3.418 22.719 1 91.69 348 VAL B CA 1
ATOM 7696 C C . VAL B 1 348 ? -22.906 -4.453 22.031 1 91.69 348 VAL B C 1
ATOM 7698 O O . VAL B 1 348 ? -22.781 -5.652 22.281 1 91.69 348 VAL B O 1
ATOM 7701 N N . VAL B 1 349 ? -23.75 -3.988 21.156 1 91.56 349 VAL B N 1
ATOM 7702 C CA . VAL B 1 349 ? -24.766 -4.82 20.531 1 91.56 349 VAL B CA 1
ATOM 7703 C C . VAL B 1 349 ? -24.109 -5.887 19.656 1 91.56 349 VAL B C 1
ATOM 7705 O O . VAL B 1 349 ? -24.484 -7.059 19.703 1 91.56 349 VAL B O 1
ATOM 7708 N N . MET B 1 350 ? -23.172 -5.508 18.938 1 93.56 350 MET B N 1
ATOM 7709 C CA . MET B 1 350 ? -22.484 -6.438 18.031 1 93.56 350 MET B CA 1
ATOM 7710 C C . MET B 1 350 ? -21.781 -7.539 18.812 1 93.56 350 MET B C 1
ATOM 7712 O O . MET B 1 350 ? -21.734 -8.688 18.375 1 93.56 350 MET B O 1
ATOM 7716 N N . ALA B 1 351 ? -21.234 -7.234 19.922 1 95.44 351 ALA B N 1
ATOM 7717 C CA . ALA B 1 351 ? -20.578 -8.227 20.766 1 95.44 351 ALA B CA 1
ATOM 7718 C C . ALA B 1 351 ? -21.578 -9.281 21.25 1 95.44 351 ALA B C 1
ATOM 7720 O O . ALA B 1 351 ? -21.234 -10.461 21.344 1 95.44 351 ALA B O 1
ATOM 7721 N N . ARG B 1 352 ? -22.828 -8.852 21.578 1 93.94 352 ARG B N 1
ATOM 7722 C CA . ARG B 1 352 ? -23.875 -9.781 22.016 1 93.94 352 ARG B CA 1
ATOM 7723 C C . ARG B 1 352 ? -24.219 -10.766 20.906 1 93.94 352 ARG B C 1
ATOM 7725 O O . ARG B 1 352 ? -24.328 -11.969 21.156 1 93.94 352 ARG B O 1
ATOM 7732 N N . ALA B 1 353 ? -24.391 -10.211 19.719 1 95.06 353 ALA B N 1
ATOM 7733 C CA . ALA B 1 353 ? -24.734 -11.062 18.578 1 95.06 353 ALA B CA 1
ATOM 7734 C C . ALA B 1 353 ? -23.641 -12.086 18.312 1 95.06 353 ALA B C 1
ATOM 7736 O O . ALA B 1 353 ? -23.938 -13.266 18.094 1 95.06 353 ALA B O 1
ATOM 7737 N N . LEU B 1 354 ? -22.406 -11.688 18.266 1 97.19 354 LEU B N 1
ATOM 7738 C CA . LEU B 1 354 ? -21.281 -12.562 17.984 1 97.19 354 LEU B CA 1
ATOM 7739 C C . LEU B 1 354 ? -21.078 -13.578 19.094 1 97.19 354 LEU B C 1
ATOM 7741 O O . LEU B 1 354 ? -20.766 -14.742 18.828 1 97.19 354 LEU B O 1
ATOM 7745 N N . TRP B 1 355 ? -21.297 -13.102 20.359 1 96.38 355 TRP B N 1
ATOM 7746 C CA . TRP B 1 355 ? -21.172 -14 21.5 1 96.38 355 TRP B CA 1
ATOM 7747 C C . TRP B 1 355 ? -22.266 -15.062 21.469 1 96.38 355 TRP B C 1
ATOM 7749 O O . TRP B 1 355 ? -22 -16.234 21.734 1 96.38 355 TRP B O 1
ATOM 7759 N N . THR B 1 356 ? -23.469 -14.648 21.125 1 95.88 356 THR B N 1
ATOM 7760 C CA . THR B 1 356 ? -24.578 -15.578 21.062 1 95.88 356 THR B CA 1
ATOM 7761 C C . THR B 1 356 ? -24.344 -16.641 20 1 95.88 356 THR B C 1
ATOM 7763 O O . THR B 1 356 ? -24.656 -17.828 20.203 1 95.88 356 THR B O 1
ATOM 7766 N N . TRP B 1 357 ? -23.797 -16.297 18.938 1 96.69 357 TRP B N 1
ATOM 7767 C CA . TRP B 1 357 ? -23.484 -17.234 17.859 1 96.69 357 TRP B CA 1
ATOM 7768 C C . TRP B 1 357 ? -22.344 -18.172 18.266 1 96.69 357 TRP B C 1
ATOM 7770 O O . TRP B 1 357 ? -22.484 -19.391 18.156 1 96.69 357 TRP B O 1
ATOM 7780 N N . LEU B 1 358 ? -21.25 -17.656 18.781 1 97 358 LEU B N 1
ATOM 7781 C CA . LEU B 1 358 ? -20.016 -18.406 19 1 97 358 LEU B CA 1
ATOM 7782 C C . LEU B 1 358 ? -20.125 -19.281 20.25 1 97 358 LEU B C 1
ATOM 7784 O O . LEU B 1 358 ? -19.375 -20.25 20.406 1 97 358 LEU B O 1
ATOM 7788 N N . SER B 1 359 ? -21.094 -18.984 21.141 1 96 359 SER B N 1
ATOM 7789 C CA . SER B 1 359 ? -21.25 -19.734 22.375 1 96 359 SER B CA 1
ATOM 7790 C C . SER B 1 359 ? -22.141 -20.969 22.172 1 96 359 SER B C 1
ATOM 7792 O O . SER B 1 359 ? -22.406 -21.719 23.109 1 96 359 SER B O 1
ATOM 7794 N N . GLN B 1 360 ? -22.547 -21.188 20.922 1 96.56 360 GLN B N 1
ATOM 7795 C CA . GLN B 1 360 ? -23.344 -22.375 20.594 1 96.56 360 GLN B CA 1
ATOM 7796 C C . GLN B 1 360 ? -22.438 -23.562 20.25 1 96.56 360 GLN B C 1
ATOM 7798 O O . GLN B 1 360 ? -21.406 -23.375 19.594 1 96.56 360 GLN B O 1
ATOM 7803 N N . TYR B 1 361 ? -22.859 -24.719 20.656 1 96.38 361 TYR B N 1
ATOM 7804 C CA . TYR B 1 361 ? -22.109 -25.938 20.344 1 96.38 361 TYR B CA 1
ATOM 7805 C C . TYR B 1 361 ? -21.906 -26.094 18.844 1 96.38 361 TYR B C 1
ATOM 7807 O O . TYR B 1 361 ? -20.812 -26.453 18.391 1 96.38 361 TYR B O 1
ATOM 7815 N N . LYS B 1 362 ? -22.953 -25.828 18.109 1 96.12 362 LYS B N 1
ATOM 7816 C CA . LYS B 1 362 ? -22.938 -26.016 16.672 1 96.12 362 LYS B CA 1
ATOM 7817 C C . LYS B 1 362 ? -21.859 -25.141 16.016 1 96.12 362 LYS B C 1
ATOM 7819 O O . LYS B 1 362 ? -21.156 -25.578 15.109 1 96.12 362 LYS B O 1
ATOM 7824 N N . ALA B 1 363 ? -21.719 -23.906 16.484 1 97.44 363 ALA B N 1
ATOM 7825 C CA . ALA B 1 363 ? -20.719 -22.984 15.945 1 97.44 363 ALA B CA 1
ATOM 7826 C C . ALA B 1 363 ? -19.312 -23.453 16.281 1 97.44 363 ALA B C 1
ATOM 7828 O O . ALA B 1 363 ? -18.422 -23.469 15.406 1 97.44 363 ALA B O 1
ATOM 7829 N N . ILE B 1 364 ? -19.109 -23.875 17.469 1 97.5 364 ILE B N 1
ATOM 7830 C CA . ILE B 1 364 ? -17.797 -24.312 17.922 1 97.5 364 ILE B CA 1
ATOM 7831 C C . ILE B 1 364 ? -17.406 -25.609 17.219 1 97.5 364 ILE B C 1
ATOM 7833 O O . ILE B 1 364 ? -16.281 -25.766 16.781 1 97.5 364 ILE B O 1
ATOM 7837 N N . ALA B 1 365 ? -18.375 -26.516 17.172 1 97.12 365 ALA B N 1
ATOM 7838 C CA . ALA B 1 365 ? -18.109 -27.781 16.5 1 97.12 365 ALA B CA 1
ATOM 7839 C C . ALA B 1 365 ? -17.781 -27.578 15.023 1 97.12 365 ALA B C 1
ATOM 7841 O O . ALA B 1 365 ? -16.922 -28.25 14.469 1 97.12 365 ALA B O 1
ATOM 7842 N N . THR B 1 366 ? -18.484 -26.703 14.391 1 97.44 366 THR B N 1
ATOM 7843 C CA . THR B 1 366 ? -18.219 -26.375 12.992 1 97.44 366 THR B CA 1
ATOM 7844 C C . THR B 1 366 ? -16.812 -25.797 12.844 1 97.44 366 THR B C 1
ATOM 7846 O O . THR B 1 366 ? -16.094 -26.125 11.891 1 97.44 366 THR B O 1
ATOM 7849 N N . LEU B 1 367 ? -16.453 -24.906 13.75 1 97.62 367 LEU B N 1
ATOM 7850 C CA . LEU B 1 367 ? -15.109 -24.344 13.766 1 97.62 367 LEU B CA 1
ATOM 7851 C C . LEU B 1 367 ? -14.062 -25.453 13.844 1 97.62 367 LEU B C 1
ATOM 7853 O O . LEU B 1 367 ? -13.102 -25.469 13.07 1 97.62 367 LEU B O 1
ATOM 7857 N N . TYR B 1 368 ? -14.289 -26.391 14.75 1 97.44 368 TYR B N 1
ATOM 7858 C CA . TYR B 1 368 ? -13.359 -27.5 14.93 1 97.44 368 TYR B CA 1
ATOM 7859 C C . TYR B 1 368 ? -13.281 -28.359 13.672 1 97.44 368 TYR B C 1
ATOM 7861 O O . TYR B 1 368 ? -12.195 -28.781 13.273 1 97.44 368 TYR B O 1
ATOM 7869 N N . LEU B 1 369 ? -14.43 -28.594 13.078 1 96.69 369 LEU B N 1
ATOM 7870 C CA . LEU B 1 369 ? -14.492 -29.375 11.852 1 96.69 369 LEU B CA 1
ATOM 7871 C C . LEU B 1 369 ? -13.688 -28.719 10.734 1 96.69 369 LEU B C 1
ATOM 7873 O O . LEU B 1 369 ? -12.883 -29.359 10.07 1 96.69 369 LEU B O 1
ATOM 7877 N N . LEU B 1 370 ? -13.945 -27.453 10.539 1 96 370 LEU B N 1
ATOM 7878 C CA . LEU B 1 370 ? -13.273 -26.719 9.477 1 96 370 LEU B CA 1
ATOM 7879 C C . LEU B 1 370 ? -11.766 -26.672 9.711 1 96 370 LEU B C 1
ATOM 7881 O O . LEU B 1 370 ? -10.984 -26.766 8.766 1 96 370 LEU B O 1
ATOM 7885 N N . CYS B 1 371 ? -11.336 -26.578 10.977 1 95.94 371 CYS B N 1
ATOM 7886 C CA . CYS B 1 371 ? -9.914 -26.562 11.32 1 95.94 371 CYS B CA 1
ATOM 7887 C C . CYS B 1 371 ? -9.266 -27.906 10.992 1 95.94 371 CYS B C 1
ATOM 7889 O O . CYS B 1 371 ? -8.055 -27.984 10.773 1 95.94 371 CYS B O 1
ATOM 7891 N N . ASP B 1 372 ? -10.055 -28.922 10.961 1 95.69 372 ASP B N 1
ATOM 7892 C CA . ASP B 1 372 ? -9.523 -30.25 10.703 1 95.69 372 ASP B CA 1
ATOM 7893 C C . ASP B 1 372 ? -9.477 -30.547 9.203 1 95.69 372 ASP B C 1
ATOM 7895 O O . ASP B 1 372 ? -8.602 -31.266 8.734 1 95.69 372 ASP B O 1
ATOM 7899 N N . VAL B 1 373 ? -10.359 -30 8.461 1 94.62 373 VAL B N 1
ATOM 7900 C CA . VAL B 1 373 ? -10.555 -30.406 7.07 1 94.62 373 VAL B CA 1
ATOM 7901 C C . VAL B 1 373 ? -9.859 -29.406 6.141 1 94.62 373 VAL B C 1
ATOM 7903 O O . VAL B 1 373 ? -9.195 -29.812 5.188 1 94.62 373 VAL B O 1
ATOM 7906 N N . LEU B 1 374 ? -9.922 -28.109 6.391 1 93.56 374 LEU B N 1
ATOM 7907 C CA . LEU B 1 374 ? -9.484 -27.062 5.48 1 93.56 374 LEU B CA 1
ATOM 7908 C C . LEU B 1 374 ? -7.973 -27.125 5.27 1 93.56 374 LEU B C 1
ATOM 7910 O O . LEU B 1 374 ? -7.48 -26.844 4.176 1 93.56 374 LEU B O 1
ATOM 7914 N N . PRO B 1 375 ? -7.215 -27.5 6.324 1 93.88 375 PRO B N 1
ATOM 7915 C CA . PRO B 1 375 ? -5.766 -27.562 6.113 1 93.88 375 PRO B CA 1
ATOM 7916 C C . PRO B 1 375 ? -5.379 -28.547 5.012 1 93.88 375 PRO B C 1
ATOM 7918 O O . PRO B 1 375 ? -4.379 -28.344 4.32 1 93.88 375 PRO B O 1
ATOM 7921 N N . HIS B 1 376 ? -6.125 -29.609 4.855 1 93.44 376 HIS B N 1
ATOM 7922 C CA . HIS B 1 376 ? -5.855 -30.578 3.801 1 93.44 376 HIS B CA 1
ATOM 7923 C C . HIS B 1 376 ? -6.113 -29.984 2.422 1 93.44 376 HIS B C 1
ATOM 7925 O O . HIS B 1 376 ? -5.375 -30.25 1.474 1 93.44 376 HIS B O 1
ATOM 7931 N N . LEU B 1 377 ? -7.07 -29.203 2.346 1 92.5 377 LEU B N 1
ATOM 7932 C CA . LEU B 1 377 ? -7.387 -28.547 1.082 1 92.5 377 LEU B CA 1
ATOM 7933 C C . LEU B 1 377 ? -6.406 -27.422 0.8 1 92.5 377 LEU B C 1
ATOM 7935 O O . LEU B 1 377 ? -6 -27.203 -0.347 1 92.5 377 LEU B O 1
ATOM 7939 N N . SER B 1 378 ? -6.07 -26.656 1.839 1 91.69 378 SER B N 1
ATOM 7940 C CA . SER B 1 378 ? -5.043 -25.641 1.683 1 91.69 378 SER B CA 1
ATOM 7941 C C . SER B 1 378 ? -3.703 -26.25 1.288 1 91.69 378 SER B C 1
ATOM 7943 O O . SER B 1 378 ? -2.957 -25.672 0.497 1 91.69 378 SER B O 1
ATOM 7945 N N . GLY B 1 379 ? -3.422 -27.375 1.888 1 91.19 379 GLY B N 1
ATOM 7946 C CA . GLY B 1 379 ? -2.229 -28.109 1.493 1 91.19 379 GLY B CA 1
ATOM 7947 C C . GLY B 1 379 ? -2.238 -28.531 0.036 1 91.19 379 GLY B C 1
ATOM 7948 O O . GLY B 1 379 ? -1.216 -28.438 -0.648 1 91.19 379 GLY B O 1
ATOM 7949 N N . LEU B 1 380 ? -3.369 -28.984 -0.383 1 89.75 380 LEU B N 1
ATOM 7950 C CA . LEU B 1 380 ? -3.539 -29.359 -1.782 1 89.75 380 LEU B CA 1
ATOM 7951 C C . LEU B 1 380 ? -3.334 -28.156 -2.699 1 89.75 380 LEU B C 1
ATOM 7953 O O . LEU B 1 380 ? -2.658 -28.266 -3.725 1 89.75 380 LEU B O 1
ATOM 7957 N N . SER B 1 381 ? -3.91 -27.047 -2.369 1 87.88 381 SER B N 1
ATOM 7958 C CA . SER B 1 381 ? -3.758 -25.828 -3.141 1 87.88 381 SER B CA 1
ATOM 7959 C C . SER B 1 381 ? -2.297 -25.391 -3.221 1 87.88 381 SER B C 1
ATOM 7961 O O . SER B 1 381 ? -1.84 -24.922 -4.262 1 87.88 381 SER B O 1
ATOM 7963 N N . LYS B 1 382 ? -1.581 -25.562 -2.16 1 88.38 382 LYS B N 1
ATOM 7964 C CA . LYS B 1 382 ? -0.162 -25.219 -2.145 1 88.38 382 LYS B CA 1
ATOM 7965 C C . LYS B 1 382 ? 0.631 -26.125 -3.082 1 88.38 382 LYS B C 1
ATOM 7967 O O . LYS B 1 382 ? 1.541 -25.672 -3.775 1 88.38 382 LYS B O 1
ATOM 7972 N N . ILE B 1 383 ? 0.284 -27.344 -3.068 1 86.62 383 ILE B N 1
ATOM 7973 C CA . ILE B 1 383 ? 0.916 -28.297 -3.973 1 86.62 383 ILE B CA 1
ATOM 7974 C C . ILE B 1 383 ? 0.668 -27.875 -5.422 1 86.62 383 ILE B C 1
ATOM 7976 O O . ILE B 1 383 ? 1.583 -27.922 -6.246 1 86.62 383 ILE B O 1
ATOM 7980 N N . PHE B 1 384 ? -0.531 -27.438 -5.68 1 86.81 384 PHE B N 1
ATOM 7981 C CA . PHE B 1 384 ? -0.949 -27.078 -7.027 1 86.81 384 PHE B CA 1
ATOM 7982 C C . PHE B 1 384 ? -0.23 -25.812 -7.496 1 86.81 384 PHE B C 1
ATOM 7984 O O . PHE B 1 384 ? -0.193 -25.531 -8.695 1 86.81 384 PHE B O 1
ATOM 7991 N N . GLN B 1 385 ? 0.333 -25.094 -6.59 1 82.56 385 GLN B N 1
ATOM 7992 C CA . GLN B 1 385 ? 0.951 -23.828 -6.953 1 82.56 385 GLN B CA 1
ATOM 7993 C C . GLN B 1 385 ? 2.465 -23.969 -7.078 1 82.56 385 GLN B C 1
ATOM 7995 O O . GLN B 1 385 ? 3.16 -22.984 -7.383 1 82.56 385 GLN B O 1
ATOM 8000 N N . GLN B 1 386 ? 2.865 -25.125 -6.934 1 79.69 386 GLN B N 1
ATOM 8001 C CA . GLN B 1 386 ? 4.301 -25.344 -7.066 1 79.69 386 GLN B CA 1
ATOM 8002 C C . GLN B 1 386 ? 4.738 -25.266 -8.523 1 79.69 386 GLN B C 1
ATOM 8004 O O . GLN B 1 386 ? 4.02 -25.719 -9.422 1 79.69 386 GLN B O 1
ATOM 8009 N N . LYS B 1 387 ? 5.867 -24.719 -8.719 1 66.12 387 LYS B N 1
ATOM 8010 C CA . LYS B 1 387 ? 6.375 -24.516 -10.07 1 66.12 387 LYS B CA 1
ATOM 8011 C C . LYS B 1 387 ? 6.629 -25.844 -10.766 1 66.12 387 LYS B C 1
ATOM 8013 O O . LYS B 1 387 ? 6.434 -25.969 -11.977 1 66.12 387 LYS B O 1
ATOM 8018 N N . ARG B 1 388 ? 6.938 -26.859 -9.984 1 67.25 388 ARG B N 1
ATOM 8019 C CA . ARG B 1 388 ? 7.371 -28.125 -10.57 1 67.25 388 ARG B CA 1
ATOM 8020 C C . ARG B 1 388 ? 6.215 -29.125 -10.656 1 67.25 388 ARG B C 1
ATOM 8022 O O . ARG B 1 388 ? 6.41 -30.281 -11.008 1 67.25 388 ARG B O 1
ATOM 8029 N N . LEU B 1 389 ? 5.074 -28.672 -10.453 1 75 389 LEU B N 1
ATOM 8030 C CA . LEU B 1 389 ? 3.936 -29.578 -10.453 1 75 389 LEU B CA 1
ATOM 8031 C C . LEU B 1 389 ? 3.699 -30.156 -11.844 1 75 389 LEU B C 1
ATOM 8033 O O . LEU B 1 389 ? 3.746 -29.438 -12.844 1 75 389 LEU B O 1
ATOM 8037 N N . ASP B 1 390 ? 3.588 -31.5 -11.805 1 75.75 390 ASP B N 1
ATOM 8038 C CA . ASP B 1 390 ? 3.311 -32.188 -13.055 1 75.75 390 ASP B CA 1
ATOM 8039 C C . ASP B 1 390 ? 1.863 -32.688 -13.109 1 75.75 390 ASP B C 1
ATOM 8041 O O . ASP B 1 390 ? 1.226 -32.844 -12.07 1 75.75 390 ASP B O 1
ATOM 8045 N N . LEU B 1 391 ? 1.39 -32.906 -14.25 1 74.75 391 LEU B N 1
ATOM 8046 C CA . LEU B 1 391 ? 0.01 -33.281 -14.531 1 74.75 391 LEU B CA 1
ATOM 8047 C C . LEU B 1 391 ? -0.364 -34.562 -13.797 1 74.75 391 LEU B C 1
ATOM 8049 O O . LEU B 1 391 ? -1.483 -34.719 -13.297 1 74.75 391 LEU B O 1
ATOM 8053 N N . THR B 1 392 ? 0.537 -35.438 -13.68 1 73.12 392 THR B N 1
ATOM 8054 C CA . THR B 1 392 ? 0.24 -36.75 -13.125 1 73.12 392 THR B CA 1
ATOM 8055 C C . THR B 1 392 ? 0.132 -36.688 -11.609 1 73.12 392 THR B C 1
ATOM 8057 O O . THR B 1 392 ? -0.53 -37.531 -10.992 1 73.12 392 THR B O 1
ATOM 8060 N N . GLU B 1 393 ? 0.739 -35.719 -11.07 1 78.12 393 GLU B N 1
ATOM 8061 C CA . GLU B 1 393 ? 0.758 -35.562 -9.617 1 78.12 393 GLU B CA 1
ATOM 8062 C C . GLU B 1 393 ? -0.57 -35.031 -9.102 1 78.12 393 GLU B C 1
ATOM 8064 O O . GLU B 1 393 ? -0.92 -35.25 -7.934 1 78.12 393 GLU B O 1
ATOM 8069 N N . VAL B 1 394 ? -1.299 -34.438 -9.945 1 82.5 394 VAL B N 1
ATOM 8070 C CA . VAL B 1 394 ? -2.531 -33.75 -9.539 1 82.5 394 VAL B CA 1
ATOM 8071 C C . VAL B 1 394 ? -3.549 -34.781 -9.07 1 82.5 394 VAL B C 1
ATOM 8073 O O . VAL B 1 394 ? -4.117 -34.656 -7.984 1 82.5 394 VAL B O 1
ATOM 8076 N N . HIS B 1 395 ? -3.699 -35.812 -9.852 1 78.38 395 HIS B N 1
ATOM 8077 C CA . HIS B 1 395 ? -4.707 -36.812 -9.531 1 78.38 395 HIS B CA 1
ATOM 8078 C C . HIS B 1 395 ? -4.355 -37.562 -8.242 1 78.38 395 HIS B C 1
ATOM 8080 O O . HIS B 1 395 ? -5.227 -37.812 -7.406 1 78.38 395 HIS B O 1
ATOM 8086 N N . THR B 1 396 ? -3.156 -37.906 -8.18 1 79.31 396 THR B N 1
ATOM 8087 C CA . THR B 1 396 ? -2.715 -38.625 -6.988 1 79.31 396 THR B CA 1
ATOM 8088 C C . THR B 1 396 ? -2.891 -37.75 -5.738 1 79.31 396 THR B C 1
ATOM 8090 O O . THR B 1 396 ? -3.314 -38.25 -4.695 1 79.31 396 THR B O 1
ATOM 8093 N N . ALA B 1 397 ? -2.52 -36.562 -5.891 1 87 397 ALA B N 1
ATOM 8094 C CA . ALA B 1 397 ? -2.635 -35.656 -4.754 1 87 397 ALA B CA 1
ATOM 8095 C C . ALA B 1 397 ? -4.09 -35.469 -4.332 1 87 397 ALA B C 1
ATOM 8097 O O . ALA B 1 397 ? -4.402 -35.5 -3.139 1 87 397 ALA B O 1
ATOM 8098 N N . VAL B 1 398 ? -4.973 -35.344 -5.301 1 89.12 398 VAL B N 1
ATOM 8099 C CA . VAL B 1 398 ? -6.391 -35.156 -5.023 1 89.12 398 VAL B CA 1
ATOM 8100 C C . VAL B 1 398 ? -6.973 -36.406 -4.359 1 89.12 398 VAL B C 1
ATOM 8102 O O . VAL B 1 398 ? -7.688 -36.312 -3.357 1 89.12 398 VAL B O 1
ATOM 8105 N N . GLU B 1 399 ? -6.629 -37.562 -4.855 1 88.06 399 GLU B N 1
ATOM 8106 C CA . GLU B 1 399 ? -7.188 -38.812 -4.336 1 88.06 399 GLU B CA 1
ATOM 8107 C C . GLU B 1 399 ? -6.699 -39.062 -2.912 1 88.06 399 GLU B C 1
ATOM 8109 O O . GLU B 1 399 ? -7.461 -39.562 -2.072 1 88.06 399 GLU B O 1
ATOM 8114 N N . THR B 1 400 ? -5.527 -38.781 -2.678 1 89.81 400 THR B N 1
ATOM 8115 C CA . THR B 1 400 ? -4.973 -38.969 -1.341 1 89.81 400 THR B CA 1
ATOM 8116 C C . THR B 1 400 ? -5.703 -38.094 -0.326 1 89.81 400 THR B C 1
ATOM 8118 O O . THR B 1 400 ? -6.047 -38.562 0.764 1 89.81 400 THR B O 1
ATOM 8121 N N . LYS B 1 401 ? -5.855 -36.875 -0.677 1 92.81 401 LYS B N 1
ATOM 8122 C CA . LYS B 1 401 ? -6.527 -35.969 0.24 1 92.81 401 LYS B CA 1
ATOM 8123 C C . LYS B 1 401 ? -8 -36.344 0.403 1 92.81 401 LYS B C 1
ATOM 8125 O O . LYS B 1 401 ? -8.57 -36.156 1.479 1 92.81 401 LYS B O 1
ATOM 8130 N N . LYS B 1 402 ? -8.656 -36.844 -0.633 1 93.69 402 LYS B N 1
ATOM 8131 C CA . LYS B 1 402 ? -10.039 -37.281 -0.554 1 93.69 402 LYS B CA 1
ATOM 8132 C C . LYS B 1 402 ? -10.203 -38.406 0.456 1 93.69 402 LYS B C 1
ATOM 8134 O O . LYS B 1 402 ? -11.203 -38.469 1.174 1 93.69 402 LYS B O 1
ATOM 8139 N N . GLU B 1 403 ? -9.273 -39.25 0.5 1 93.81 403 GLU B N 1
ATOM 8140 C CA . GLU B 1 403 ? -9.336 -40.344 1.439 1 93.81 403 GLU B CA 1
ATOM 8141 C C . GLU B 1 403 ? -9.328 -39.875 2.883 1 93.81 403 GLU B C 1
ATOM 8143 O O . GLU B 1 403 ? -10.078 -40.375 3.721 1 93.81 403 GLU B O 1
ATOM 8148 N N . VAL B 1 404 ? -8.523 -38.938 3.123 1 93.38 404 VAL B N 1
ATOM 8149 C CA . VAL B 1 404 ? -8.445 -38.375 4.473 1 93.38 404 VAL B CA 1
ATOM 8150 C C . VAL B 1 404 ? -9.75 -37.688 4.82 1 93.38 404 VAL B C 1
ATOM 8152 O O . VAL B 1 404 ? -10.258 -37.844 5.938 1 93.38 404 VAL B O 1
ATOM 8155 N N . ILE B 1 405 ? -10.25 -36.969 3.875 1 94.62 405 ILE B N 1
ATOM 8156 C CA . ILE B 1 405 ? -11.484 -36.219 4.09 1 94.62 405 ILE B CA 1
ATOM 8157 C C . ILE B 1 405 ? -12.648 -37.156 4.309 1 94.62 405 ILE B C 1
ATOM 8159 O O . ILE B 1 405 ? -13.531 -36.906 5.129 1 94.62 405 ILE B O 1
ATOM 8163 N N . ARG B 1 406 ? -12.633 -38.281 3.619 1 95.12 406 ARG B N 1
ATOM 8164 C CA . ARG B 1 406 ? -13.68 -39.281 3.742 1 95.12 406 ARG B CA 1
ATOM 8165 C C . ARG B 1 406 ? -13.719 -39.844 5.152 1 95.12 406 ARG B C 1
ATOM 8167 O O . ARG B 1 406 ? -14.797 -40.188 5.664 1 95.12 406 ARG B O 1
ATOM 8174 N N . LEU B 1 407 ? -12.586 -39.906 5.793 1 93.94 407 LEU B N 1
ATOM 8175 C CA . LEU B 1 407 ? -12.508 -40.438 7.156 1 93.94 407 LEU B CA 1
ATOM 8176 C C . LEU B 1 407 ? -13.219 -39.5 8.133 1 93.94 407 LEU B C 1
ATOM 8178 O O . LEU B 1 407 ? -13.672 -39.938 9.195 1 93.94 407 LEU B O 1
ATOM 8182 N N . ALA B 1 408 ? -13.32 -38.281 7.801 1 93.69 408 ALA B N 1
ATOM 8183 C CA . ALA B 1 408 ? -13.906 -37.281 8.695 1 93.69 408 ALA B CA 1
ATOM 8184 C C . ALA B 1 408 ? -15.43 -37.281 8.578 1 93.69 408 ALA B C 1
ATOM 8186 O O . ALA B 1 408 ? -16.109 -36.562 9.328 1 93.69 408 ALA B O 1
ATOM 8187 N N . ARG B 1 409 ? -16.031 -38.031 7.684 1 94.81 409 ARG B N 1
ATOM 8188 C CA . ARG B 1 409 ? -17.453 -37.969 7.371 1 94.81 409 ARG B CA 1
ATOM 8189 C C . ARG B 1 409 ? -18.297 -38.469 8.547 1 94.81 409 ARG B C 1
ATOM 8191 O O . ARG B 1 409 ? -19.25 -37.781 8.961 1 94.81 409 ARG B O 1
ATOM 8198 N N . ASP B 1 410 ? -17.938 -39.594 9.062 1 91.38 410 ASP B N 1
ATOM 8199 C CA . ASP B 1 410 ? -18.812 -40.219 10.055 1 91.38 410 ASP B CA 1
ATOM 8200 C C . ASP B 1 410 ? -18.234 -40.062 11.461 1 91.38 410 ASP B C 1
ATOM 8202 O O . ASP B 1 410 ? -18.969 -40.125 12.445 1 91.38 410 ASP B O 1
ATOM 8206 N N . GLN B 1 411 ? -16.969 -39.875 11.578 1 91.56 411 GLN B N 1
ATOM 8207 C CA . GLN B 1 411 ? -16.297 -39.688 12.867 1 91.56 411 GLN B CA 1
ATOM 8208 C C . GLN B 1 411 ? -15.219 -38.625 12.766 1 91.56 411 GLN B C 1
ATOM 8210 O O . GLN B 1 411 ? -14.633 -38.406 11.695 1 91.56 411 GLN B O 1
ATOM 8215 N N . PRO B 1 412 ? -15.055 -37.938 13.906 1 92.06 412 PRO B N 1
ATOM 8216 C CA . PRO B 1 412 ? -13.953 -37 13.891 1 92.06 412 PRO B CA 1
ATOM 8217 C C . PRO B 1 412 ? -12.602 -37.625 13.609 1 92.06 412 PRO B C 1
ATOM 8219 O O . PRO B 1 412 ? -12.383 -38.812 13.969 1 92.06 412 PRO B O 1
ATOM 8222 N N . LEU B 1 413 ? -11.805 -36.938 12.891 1 92.5 413 LEU B N 1
ATOM 8223 C CA . LEU B 1 413 ? -10.453 -37.406 12.633 1 92.5 413 LEU B CA 1
ATOM 8224 C C . LEU B 1 413 ? -9.703 -37.656 13.938 1 92.5 413 LEU B C 1
ATOM 8226 O O . LEU B 1 413 ? -9.688 -36.781 14.812 1 92.5 413 LEU B O 1
ATOM 8230 N N . GLU B 1 414 ? -9.109 -38.75 14.055 1 88.62 414 GLU B N 1
ATOM 8231 C CA . GLU B 1 414 ? -8.445 -39.125 15.297 1 88.62 414 GLU B CA 1
ATOM 8232 C C . GLU B 1 414 ? -7.281 -38.188 15.617 1 88.62 414 GLU B C 1
ATOM 8234 O O . GLU B 1 414 ? -6.434 -37.938 14.758 1 88.62 414 GLU B O 1
ATOM 8239 N N . GLY B 1 415 ? -7.289 -37.75 16.859 1 87.06 415 GLY B N 1
ATOM 8240 C CA . GLY B 1 415 ? -6.184 -36.938 17.344 1 87.06 415 GLY B CA 1
ATOM 8241 C C . GLY B 1 415 ? -6.238 -35.5 16.844 1 87.06 415 GLY B C 1
ATOM 8242 O O . GLY B 1 415 ? -5.27 -34.75 17 1 87.06 415 GLY B O 1
ATOM 8243 N N . ARG B 1 416 ? -7.316 -35.125 16.219 1 91.44 416 ARG B N 1
ATOM 8244 C CA . ARG B 1 416 ? -7.449 -33.781 15.727 1 91.44 416 ARG B CA 1
ATOM 8245 C C . ARG B 1 416 ? -8.391 -32.969 16.609 1 91.44 416 ARG B C 1
ATOM 8247 O O . ARG B 1 416 ? -8.734 -33.375 17.719 1 91.44 416 ARG B O 1
ATOM 8254 N N . ARG B 1 417 ? -8.719 -31.828 16.203 1 94.12 417 ARG B N 1
ATOM 8255 C CA . ARG B 1 417 ? -9.391 -30.859 17.062 1 94.12 417 ARG B CA 1
ATOM 8256 C C . ARG B 1 417 ? -10.805 -31.312 17.406 1 94.12 417 ARG B C 1
ATOM 8258 O O . ARG B 1 417 ? -11.211 -31.266 18.562 1 94.12 417 ARG B O 1
ATOM 8265 N N . LEU B 1 418 ? -11.586 -31.766 16.391 1 95.62 418 LEU B N 1
ATOM 8266 C CA . LEU B 1 418 ? -12.977 -32.125 16.609 1 95.62 418 LEU B CA 1
ATOM 8267 C C . LEU B 1 418 ? -13.094 -33.312 17.562 1 95.62 418 LEU B C 1
ATOM 8269 O O 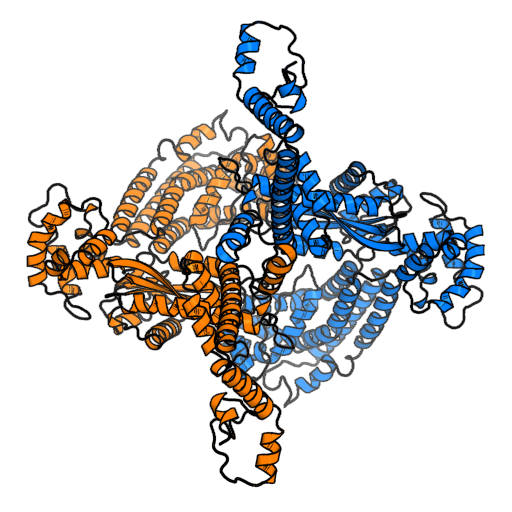. LEU B 1 418 ? -14.055 -33.406 18.344 1 95.62 418 LEU B O 1
ATOM 8273 N N . SER B 1 419 ? -12.141 -34.188 17.594 1 94.44 419 SER B N 1
ATOM 8274 C CA . SER B 1 419 ? -12.148 -35.344 18.5 1 94.44 419 SER B CA 1
ATOM 8275 C C . SER B 1 419 ? -11.922 -34.906 19.938 1 94.44 419 SER B C 1
ATOM 8277 O O . SER B 1 419 ? -12.305 -35.625 20.875 1 94.44 419 SER B O 1
ATOM 8279 N N . GLU B 1 420 ? -11.359 -33.812 20.141 1 94.31 420 GLU B N 1
ATOM 8280 C CA . GLU B 1 420 ? -11.047 -33.312 21.484 1 94.31 420 GLU B CA 1
ATOM 8281 C C . GLU B 1 420 ? -12.117 -32.344 21.969 1 94.31 420 GLU B C 1
ATOM 8283 O O . GLU B 1 420 ? -12.016 -31.812 23.078 1 94.31 420 GLU B O 1
ATOM 8288 N N . LEU B 1 421 ? -13.133 -32.125 21.156 1 95.44 421 LEU B N 1
ATOM 8289 C CA . LEU B 1 421 ? -14.133 -31.109 21.484 1 95.44 421 LEU B CA 1
ATOM 8290 C C . LEU B 1 421 ? -14.852 -31.453 22.781 1 95.44 421 LEU B C 1
ATOM 8292 O O . LEU B 1 421 ? -15.055 -30.594 23.641 1 95.44 421 LEU B O 1
ATOM 8296 N N . ASP B 1 422 ? -15.18 -32.719 22.953 1 92.75 422 ASP B N 1
ATOM 8297 C CA . ASP B 1 422 ? -15.891 -33.125 24.156 1 92.75 422 ASP B CA 1
ATOM 8298 C C . ASP B 1 422 ? -15.016 -32.938 25.406 1 92.75 422 ASP B C 1
ATOM 8300 O O . ASP B 1 422 ? -15.508 -32.594 26.469 1 92.75 422 ASP B O 1
ATOM 8304 N N . GLU B 1 423 ? -13.758 -33.219 25.25 1 93.94 423 GLU B N 1
ATOM 8305 C CA . GLU B 1 423 ? -12.82 -33 26.344 1 93.94 423 GLU B CA 1
ATOM 8306 C C . GLU B 1 423 ? -12.672 -31.531 26.656 1 93.94 423 GLU B C 1
ATOM 8308 O O . GLU B 1 423 ? -12.523 -31.156 27.828 1 93.94 423 GLU B O 1
ATOM 8313 N N . ASP B 1 424 ? -12.711 -30.656 25.656 1 94.69 424 ASP B N 1
ATOM 8314 C CA . ASP B 1 424 ? -12.578 -29.219 25.844 1 94.69 424 ASP B CA 1
ATOM 8315 C C . ASP B 1 424 ? -13.797 -28.641 26.578 1 94.69 424 ASP B C 1
ATOM 8317 O O . ASP B 1 424 ? -13.68 -27.656 27.297 1 94.69 424 ASP B O 1
ATOM 8321 N N . LEU B 1 425 ? -14.922 -29.344 26.391 1 94.25 425 LEU B N 1
ATOM 8322 C CA . LEU B 1 425 ? -16.172 -28.812 26.938 1 94.25 425 LEU B CA 1
ATOM 8323 C C . LEU B 1 425 ? -16.406 -29.344 28.359 1 94.25 425 LEU B C 1
ATOM 8325 O O . LEU B 1 425 ? -17.234 -28.812 29.094 1 94.25 425 LEU B O 1
ATOM 8329 N N . ARG B 1 426 ? -15.656 -30.281 28.812 1 92.62 426 ARG B N 1
ATOM 8330 C CA . ARG B 1 426 ? -15.805 -30.859 30.156 1 92.62 426 ARG B CA 1
ATOM 8331 C C . ARG B 1 426 ? -15.227 -29.938 31.219 1 92.62 426 ARG B C 1
ATOM 8333 O O . ARG B 1 426 ? -14.469 -29.016 30.906 1 92.62 426 ARG B O 1
ATOM 8340 N N . PRO B 1 427 ? -15.68 -30.219 32.406 1 91 427 PRO B N 1
ATOM 8341 C CA . PRO B 1 427 ? -15.086 -29.438 33.5 1 91 427 PRO B CA 1
ATOM 8342 C C . PRO B 1 427 ? -13.57 -29.578 33.562 1 91 427 PRO B C 1
ATOM 8344 O O . PRO B 1 427 ? -13.047 -30.688 33.531 1 91 427 PRO B O 1
ATOM 8347 N N . GLY B 1 428 ? -12.891 -28.531 33.531 1 89.44 428 GLY B N 1
ATOM 8348 C CA . GLY B 1 428 ? -11.438 -28.531 33.531 1 89.44 428 GLY B CA 1
ATOM 8349 C C . GLY B 1 428 ? -10.836 -28.375 32.156 1 89.44 428 GLY B C 1
ATOM 8350 O O . GLY B 1 428 ? -9.625 -28.203 32 1 89.44 428 GLY B O 1
ATOM 8351 N N . GLY B 1 429 ? -11.656 -28.453 31.188 1 91.44 429 GLY B N 1
ATOM 8352 C CA . GLY B 1 429 ? -11.18 -28.328 29.828 1 91.44 429 GLY B CA 1
ATOM 8353 C C . GLY B 1 429 ? -10.898 -26.906 29.406 1 91.44 429 GLY B C 1
ATOM 8354 O O . GLY B 1 429 ? -11.062 -25.969 30.203 1 91.44 429 GLY B O 1
ATOM 8355 N N . ARG B 1 430 ? -10.492 -26.797 28.172 1 90.81 430 ARG B N 1
ATOM 8356 C CA . ARG B 1 430 ? -10.07 -25.516 27.609 1 90.81 430 ARG B CA 1
ATOM 8357 C C . ARG B 1 430 ? -11.211 -24.516 27.594 1 90.81 430 ARG B C 1
ATOM 8359 O O . ARG B 1 430 ? -11 -23.312 27.797 1 90.81 430 ARG B O 1
ATOM 8366 N N . LEU B 1 431 ? -12.445 -25 27.406 1 93.62 431 LEU B N 1
ATOM 8367 C CA . LEU B 1 431 ? -13.586 -24.109 27.234 1 93.62 431 LEU B CA 1
ATOM 8368 C C . LEU B 1 431 ? -14.477 -24.125 28.469 1 93.62 431 LEU B C 1
ATOM 8370 O O . LEU B 1 431 ? -15.633 -23.688 28.422 1 93.62 431 LEU B O 1
ATOM 8374 N N . ASP B 1 432 ? -13.859 -24.578 29.516 1 91.12 432 ASP B N 1
ATOM 8375 C CA . ASP B 1 432 ? -14.594 -24.656 30.766 1 91.12 432 ASP B CA 1
ATOM 8376 C C . ASP B 1 432 ? -14.883 -23.25 31.328 1 91.12 432 ASP B C 1
ATOM 8378 O O . ASP B 1 432 ? -14.047 -22.359 31.203 1 91.12 432 ASP B O 1
ATOM 8382 N N . GLY B 1 433 ? -16.078 -23.062 31.797 1 88.19 433 GLY B N 1
ATOM 8383 C CA . GLY B 1 433 ? -16.422 -21.812 32.438 1 88.19 433 GLY B CA 1
ATOM 8384 C C . GLY B 1 433 ? -16.906 -20.75 31.469 1 88.19 433 GLY B C 1
ATOM 8385 O O . GLY B 1 433 ? -17.203 -19.625 31.875 1 88.19 433 GLY B O 1
ATOM 8386 N N . LEU B 1 434 ? -16.984 -20.938 30.156 1 92 434 LEU B N 1
ATOM 8387 C CA . LEU B 1 434 ? -17.328 -19.922 29.172 1 92 434 LEU B CA 1
ATOM 8388 C C . LEU B 1 434 ? -18.797 -20.031 28.781 1 92 434 LEU B C 1
ATOM 8390 O O . LEU B 1 434 ? -19.25 -19.359 27.844 1 92 434 LEU B O 1
ATOM 8394 N N . ASP B 1 435 ? -19.609 -20.734 29.484 1 88.44 435 ASP B N 1
ATOM 8395 C CA . ASP B 1 435 ? -21.062 -20.812 29.312 1 88.44 435 ASP B CA 1
ATOM 8396 C C . ASP B 1 435 ? -21.422 -21.25 27.891 1 88.44 435 ASP B C 1
ATOM 8398 O O . ASP B 1 435 ? -22.203 -20.594 27.219 1 88.44 435 ASP B O 1
ATOM 8402 N N . ILE B 1 436 ? -20.797 -22.234 27.391 1 93.5 436 ILE B N 1
ATOM 8403 C CA . ILE B 1 436 ? -21.109 -22.781 26.062 1 93.5 436 ILE B CA 1
ATOM 8404 C C . ILE B 1 436 ? -22.406 -23.578 26.141 1 93.5 436 ILE B C 1
ATOM 8406 O O . ILE B 1 436 ? -22.578 -24.406 27.031 1 93.5 436 ILE B O 1
ATOM 8410 N N . GLN B 1 437 ? -23.297 -23.312 25.203 1 93.06 437 GLN B N 1
ATOM 8411 C CA . GLN B 1 437 ? -24.594 -23.984 25.188 1 93.06 437 GLN B CA 1
ATOM 8412 C C . GLN B 1 437 ? -24.516 -25.297 24.406 1 93.06 437 GLN B C 1
ATOM 8414 O O . GLN B 1 437 ? -24.312 -25.297 23.188 1 93.06 437 GLN B O 1
ATOM 8419 N N . VAL B 1 438 ? -24.641 -26.391 25.156 1 93.44 438 VAL B N 1
ATOM 8420 C CA . VAL B 1 438 ? -24.578 -27.719 24.562 1 93.44 438 VAL B CA 1
ATOM 8421 C C . VAL B 1 438 ? -25.938 -28.406 24.688 1 93.44 438 VAL B C 1
ATOM 8423 O O . VAL B 1 438 ? -26.531 -28.422 25.781 1 93.44 438 VAL B O 1
ATOM 8426 N N . SER B 1 439 ? -26.547 -28.766 23.562 1 93.12 439 SER B N 1
ATOM 8427 C CA . SER B 1 439 ? -27.797 -29.531 23.562 1 93.12 439 SER B CA 1
ATOM 8428 C C . SER B 1 439 ? -27.703 -30.719 22.594 1 93.12 439 SER B C 1
ATOM 8430 O O . SER B 1 439 ? -26.891 -30.719 21.672 1 93.12 439 SER B O 1
ATOM 8432 N N . ASP B 1 440 ? -28.516 -31.734 22.875 1 92.56 440 ASP B N 1
ATOM 8433 C CA . ASP B 1 440 ? -28.531 -32.906 22 1 92.56 440 ASP B CA 1
ATOM 8434 C C . ASP B 1 440 ? -29.016 -32.531 20.594 1 92.56 440 ASP B C 1
ATOM 8436 O O . ASP B 1 440 ? -28.547 -33.094 19.609 1 92.56 440 ASP B O 1
ATOM 8440 N N . LYS B 1 441 ? -29.812 -31.625 20.578 1 94 441 LYS B N 1
ATOM 8441 C CA . LYS B 1 441 ? -30.281 -31.172 19.281 1 94 441 LYS B CA 1
ATOM 8442 C C . LYS B 1 441 ? -29.156 -30.547 18.469 1 94 441 LYS B C 1
ATOM 8444 O O . LYS B 1 441 ? -29.047 -30.797 17.266 1 94 441 LYS B O 1
ATOM 8449 N N . GLN B 1 442 ? -28.328 -29.797 19.109 1 94.31 442 GLN B N 1
ATOM 8450 C CA . GLN B 1 442 ? -27.188 -29.172 18.438 1 94.31 442 GLN B CA 1
ATOM 8451 C C . GLN B 1 442 ? -26.188 -30.219 17.969 1 94.31 442 GLN B C 1
ATOM 8453 O O . GLN B 1 442 ? -25.594 -30.078 16.891 1 94.31 442 GLN B O 1
ATOM 8458 N N . ARG B 1 443 ? -26.031 -31.203 18.766 1 94.38 443 ARG B N 1
ATOM 8459 C CA . ARG B 1 443 ? -25.109 -32.281 18.406 1 94.38 443 ARG B CA 1
ATOM 8460 C C . ARG B 1 443 ? -25.609 -33.031 17.172 1 94.38 443 ARG B C 1
ATOM 8462 O O . ARG B 1 443 ? -24.828 -33.375 16.281 1 94.38 443 ARG B O 1
ATOM 8469 N N . GLU B 1 444 ? -26.875 -33.312 17.156 1 94.88 444 GLU B N 1
ATOM 8470 C CA . GLU B 1 444 ? -27.469 -34 16.016 1 94.88 444 GLU B CA 1
ATOM 8471 C C . GLU B 1 444 ? -27.406 -33.125 14.75 1 94.88 444 GLU B C 1
ATOM 8473 O O . GLU B 1 444 ? -27.109 -33.625 13.664 1 94.88 444 GLU B O 1
ATOM 8478 N N . ASP B 1 445 ? -27.734 -31.922 14.953 1 95.56 445 ASP B N 1
ATOM 8479 C CA . ASP B 1 445 ? -27.672 -30.984 13.836 1 95.56 445 ASP B CA 1
ATOM 8480 C C . ASP B 1 445 ? -26.25 -30.891 13.266 1 95.56 445 ASP B C 1
ATOM 8482 O O . ASP B 1 445 ? -26.078 -30.828 12.055 1 95.56 445 ASP B O 1
ATOM 8486 N N . PHE B 1 446 ? -25.359 -30.875 14.109 1 96.38 446 PHE B N 1
ATOM 8487 C CA . PHE B 1 446 ? -23.969 -30.797 13.68 1 96.38 446 PHE B CA 1
ATOM 8488 C C . PHE B 1 446 ? -23.547 -32.062 12.945 1 96.38 446 PHE B C 1
ATOM 8490 O O . PHE B 1 446 ? -22.844 -32 11.93 1 96.38 446 PHE B O 1
ATOM 8497 N N . ALA B 1 447 ? -23.922 -33.188 13.469 1 95.62 447 ALA B N 1
ATOM 8498 C CA . ALA B 1 447 ? -23.594 -34.438 12.805 1 95.62 447 ALA B CA 1
ATOM 8499 C C . ALA B 1 447 ? -24.141 -34.469 11.383 1 95.62 447 ALA B C 1
ATOM 8501 O O . ALA B 1 447 ? -23.453 -34.938 10.461 1 95.62 447 ALA B O 1
ATOM 8502 N N . ARG B 1 448 ? -25.312 -33.969 11.219 1 95.25 448 ARG B N 1
ATOM 8503 C CA . ARG B 1 448 ? -25.906 -33.875 9.891 1 95.25 448 ARG B CA 1
ATOM 8504 C C . ARG B 1 448 ? -25.141 -32.875 9.016 1 95.25 448 ARG B C 1
ATOM 8506 O O . ARG B 1 448 ? -24.938 -33.125 7.828 1 95.25 448 ARG B O 1
ATOM 8513 N N . LEU B 1 449 ? -24.797 -31.812 9.602 1 96.31 449 LEU B N 1
ATOM 8514 C CA . LEU B 1 449 ? -24.031 -30.781 8.906 1 96.31 449 LEU B CA 1
ATOM 8515 C C . LEU B 1 449 ? -22.672 -31.344 8.453 1 96.31 449 LEU B C 1
ATOM 8517 O O . LEU B 1 449 ? -22.25 -31.109 7.32 1 96.31 449 LEU B O 1
ATOM 8521 N N . ARG B 1 450 ? -22.016 -32 9.32 1 96.56 450 ARG B N 1
ATOM 8522 C CA . ARG B 1 450 ? -20.703 -32.594 9.031 1 96.56 450 ARG B CA 1
ATOM 8523 C C . ARG B 1 450 ? -20.781 -33.531 7.844 1 96.56 450 ARG B C 1
ATOM 8525 O O . ARG B 1 450 ? -19.984 -33.438 6.91 1 96.56 450 ARG B O 1
ATOM 8532 N N . ARG B 1 451 ? -21.766 -34.406 7.852 1 96.25 451 ARG B N 1
ATOM 8533 C CA . ARG B 1 451 ? -21.922 -35.375 6.77 1 96.25 451 ARG B CA 1
ATOM 8534 C C . ARG B 1 451 ? -22.234 -34.688 5.453 1 96.25 451 ARG B C 1
ATOM 8536 O O . ARG B 1 451 ? -21.656 -35 4.414 1 96.25 451 ARG B O 1
ATOM 8543 N N . SER B 1 452 ? -23.109 -33.75 5.59 1 95.94 452 SER B N 1
ATOM 8544 C CA . SER B 1 452 ? -23.5 -33.031 4.395 1 95.94 452 SER B CA 1
ATOM 8545 C C . SER B 1 452 ? -22.328 -32.25 3.801 1 95.94 452 SER B C 1
ATOM 8547 O O . SER B 1 452 ? -22.141 -32.25 2.582 1 95.94 452 SER B O 1
ATOM 8549 N N . PHE B 1 453 ? -21.609 -31.609 4.613 1 95.88 453 PHE B N 1
ATOM 8550 C CA . PHE B 1 453 ? -20.469 -30.812 4.168 1 95.88 453 PHE B CA 1
ATOM 8551 C C . PHE B 1 453 ? -19.422 -31.703 3.506 1 95.88 453 PHE B C 1
ATOM 8553 O O . PHE B 1 453 ? -18.938 -31.391 2.418 1 95.88 453 PHE B O 1
ATOM 8560 N N . ILE B 1 454 ? -19.078 -32.812 4.098 1 96.75 454 ILE B N 1
ATOM 8561 C CA . ILE B 1 454 ? -18.047 -33.719 3.59 1 96.75 454 ILE B CA 1
ATOM 8562 C C . ILE B 1 454 ? -18.516 -34.344 2.283 1 96.75 454 ILE B C 1
ATOM 8564 O O . ILE B 1 454 ? -17.75 -34.469 1.333 1 96.75 454 ILE B O 1
ATOM 8568 N N . ASP B 1 455 ? -19.797 -34.688 2.219 1 96.12 455 ASP B N 1
ATOM 8569 C CA . ASP B 1 455 ? -20.344 -35.281 0.999 1 96.12 455 ASP B CA 1
ATOM 8570 C C . ASP B 1 455 ? -20.25 -34.312 -0.17 1 96.12 455 ASP B C 1
ATOM 8572 O O . ASP B 1 455 ? -19.828 -34.688 -1.266 1 96.12 455 ASP B O 1
ATOM 8576 N N . HIS B 1 456 ? -20.641 -33.156 0.119 1 95.25 456 HIS B N 1
ATOM 8577 C CA . HIS B 1 456 ? -20.609 -32.156 -0.936 1 95.25 456 HIS B CA 1
ATOM 8578 C C . HIS B 1 456 ? -19.172 -31.859 -1.351 1 95.25 456 HIS B C 1
ATOM 8580 O O . HIS B 1 456 ? -18.906 -31.578 -2.523 1 95.25 456 HIS B O 1
ATOM 8586 N N . LEU B 1 457 ? -18.328 -31.828 -0.409 1 94.88 457 LEU B N 1
ATOM 8587 C CA . LEU B 1 457 ? -16.922 -31.562 -0.696 1 94.88 457 LEU B CA 1
ATOM 8588 C C . LEU B 1 457 ? -16.344 -32.656 -1.592 1 94.88 457 LEU B C 1
ATOM 8590 O O . LEU B 1 457 ? -15.672 -32.375 -2.584 1 94.88 457 LEU B O 1
ATOM 8594 N N . LEU B 1 458 ? -16.609 -33.875 -1.272 1 95.25 458 LEU B N 1
ATOM 8595 C CA . LEU B 1 458 ? -16.109 -35 -2.051 1 95.25 458 LEU B CA 1
ATOM 8596 C C . LEU B 1 458 ? -16.734 -35.031 -3.447 1 95.25 458 LEU B C 1
ATOM 8598 O O . LEU B 1 458 ? -16.031 -35.281 -4.434 1 95.25 458 LEU B O 1
ATOM 8602 N N . GLU B 1 459 ? -17.938 -34.688 -3.516 1 93.62 459 GLU B N 1
ATOM 8603 C CA . GLU B 1 459 ? -18.625 -34.625 -4.805 1 93.62 459 GLU B CA 1
ATOM 8604 C C . GLU B 1 459 ? -18.016 -33.531 -5.688 1 93.62 459 GLU B C 1
ATOM 8606 O O . GLU B 1 459 ? -17.781 -33.75 -6.879 1 93.62 459 GLU B O 1
ATOM 8611 N N . ASN B 1 460 ? -17.844 -32.438 -5.082 1 92.19 460 ASN B N 1
ATOM 8612 C CA . ASN B 1 460 ? -17.266 -31.312 -5.832 1 92.19 460 ASN B CA 1
ATOM 8613 C C . ASN B 1 460 ? -15.844 -31.609 -6.293 1 92.19 460 ASN B C 1
ATOM 8615 O O . ASN B 1 460 ? -15.445 -31.234 -7.395 1 92.19 460 ASN B O 1
ATOM 8619 N N . LEU B 1 461 ? -15.062 -32.25 -5.488 1 91.5 461 LEU B N 1
ATOM 8620 C CA . LEU B 1 461 ? -13.703 -32.594 -5.863 1 91.5 461 LEU B CA 1
ATOM 8621 C C . LEU B 1 461 ? -13.711 -33.625 -7.008 1 91.5 461 LEU B C 1
ATOM 8623 O O . LEU B 1 461 ? -12.883 -33.531 -7.922 1 91.5 461 LEU B O 1
ATOM 8627 N N . ASP B 1 462 ? -14.641 -34.438 -6.965 1 89.12 462 ASP B N 1
ATOM 8628 C CA . ASP B 1 462 ? -14.75 -35.438 -8.023 1 89.12 462 ASP B CA 1
ATOM 8629 C C . ASP B 1 462 ? -15.18 -34.812 -9.344 1 89.12 462 ASP B C 1
ATOM 8631 O O . ASP B 1 462 ? -14.688 -35.188 -10.406 1 89.12 462 ASP B O 1
ATOM 8635 N N . GLU B 1 463 ? -16.016 -33.906 -9.25 1 86.31 463 GLU B N 1
ATOM 8636 C CA . GLU B 1 463 ? -16.547 -33.25 -10.438 1 86.31 463 GLU B CA 1
ATOM 8637 C C . GLU B 1 463 ? -15.492 -32.344 -11.078 1 86.31 463 GLU B C 1
ATOM 8639 O O . GLU B 1 463 ? -15.445 -32.219 -12.297 1 86.31 463 GLU B O 1
ATOM 8644 N N . ARG B 1 464 ? -14.734 -31.781 -10.289 1 86.5 464 ARG B N 1
ATOM 8645 C CA . ARG B 1 464 ? -13.836 -30.75 -10.789 1 86.5 464 ARG B CA 1
ATOM 8646 C C . ARG B 1 464 ? -12.484 -31.344 -11.172 1 86.5 464 ARG B C 1
ATOM 8648 O O . ARG B 1 464 ? -11.703 -30.719 -11.891 1 86.5 464 ARG B O 1
ATOM 8655 N N . PHE B 1 465 ? -12.219 -32.469 -10.703 1 84.56 465 PHE B N 1
ATOM 8656 C CA . PHE B 1 465 ? -10.969 -33.125 -11.062 1 84.56 465 PHE B CA 1
ATOM 8657 C C . PHE B 1 465 ? -11.25 -34.469 -11.742 1 84.56 465 PHE B C 1
ATOM 8659 O O . PHE B 1 465 ? -10.859 -35.531 -11.234 1 84.56 465 PHE B O 1
ATOM 8666 N N . PRO B 1 466 ? -11.844 -34.188 -12.969 1 71.94 466 PRO B N 1
ATOM 8667 C CA . PRO B 1 466 ? -12.125 -35.438 -13.672 1 71.94 466 PRO B CA 1
ATOM 8668 C C . PRO B 1 466 ? -10.867 -36.094 -14.227 1 71.94 466 PRO B C 1
ATOM 8670 O O . PRO B 1 466 ? -9.859 -35.406 -14.461 1 71.94 466 PRO B O 1
ATOM 8673 N N . GLN B 1 467 ? -10.836 -37.281 -14.242 1 60.38 467 GLN B N 1
ATOM 8674 C CA . GLN B 1 467 ? -9.773 -38 -14.945 1 60.38 467 GLN B CA 1
ATOM 8675 C C . GLN B 1 467 ? -9.969 -37.906 -16.453 1 60.38 467 GLN B C 1
ATOM 8677 O O . GLN B 1 467 ? -10.773 -38.656 -17.016 1 60.38 467 GLN B O 1
ATOM 8682 N N . THR B 1 468 ? -9.594 -36.781 -16.969 1 63.84 468 THR B N 1
ATOM 8683 C CA . THR B 1 468 ? -9.773 -36.75 -18.406 1 63.84 468 THR B CA 1
ATOM 8684 C C . THR B 1 468 ? -8.891 -37.781 -19.094 1 63.84 468 THR B C 1
ATOM 8686 O O . THR B 1 468 ? -7.77 -38.062 -18.656 1 63.84 468 THR B O 1
ATOM 8689 N N . GLU B 1 469 ? -9.406 -38.312 -20.062 1 67.62 469 GLU B N 1
ATOM 8690 C CA . GLU B 1 469 ? -8.781 -39.469 -20.734 1 67.62 469 GLU B CA 1
ATOM 8691 C C . GLU B 1 469 ? -7.418 -39.094 -21.312 1 67.62 469 GLU B C 1
ATOM 8693 O O . GLU B 1 469 ? -6.453 -39.844 -21.172 1 67.62 469 GLU B O 1
ATOM 8698 N N . LEU B 1 470 ? -7.438 -37.906 -21.891 1 76.56 470 LEU B N 1
ATOM 8699 C CA . LEU B 1 470 ? -6.184 -37.562 -22.531 1 76.56 470 LEU B CA 1
ATOM 8700 C C . LEU B 1 470 ? -5.098 -37.281 -21.516 1 76.56 470 LEU B C 1
ATOM 8702 O O . LEU B 1 470 ? -3.984 -37.781 -21.609 1 76.56 470 LEU B O 1
ATOM 8706 N N . LEU B 1 471 ? -5.41 -36.5 -20.578 1 79.62 471 LEU B N 1
ATOM 8707 C CA . LEU B 1 471 ? -4.422 -36.125 -19.562 1 79.62 471 LEU B CA 1
ATOM 8708 C C . LEU B 1 471 ? -4.004 -37.344 -18.75 1 79.62 471 LEU B C 1
ATOM 8710 O O . LEU B 1 471 ? -2.838 -37.469 -18.359 1 79.62 471 LEU B O 1
ATOM 8714 N N . SER B 1 472 ? -4.887 -38.219 -18.625 1 79.94 472 SER B N 1
ATOM 8715 C CA . SER B 1 472 ? -4.582 -39.438 -17.906 1 79.94 472 SER B CA 1
ATOM 8716 C C . SER B 1 472 ? -3.648 -40.344 -18.719 1 79.94 472 SER B C 1
ATOM 8718 O O . SER B 1 472 ? -2.844 -41.094 -18.156 1 79.94 472 SER B O 1
ATOM 8720 N N . ALA B 1 473 ? -3.893 -40.219 -19.969 1 86.94 473 ALA B N 1
ATOM 8721 C CA . ALA B 1 473 ? -3.051 -41.031 -20.844 1 86.94 473 ALA B CA 1
ATOM 8722 C C . ALA B 1 473 ? -1.582 -40.625 -20.703 1 86.94 473 ALA B C 1
ATOM 8724 O O . ALA B 1 473 ? -0.694 -41.5 -20.828 1 86.94 473 ALA B O 1
ATOM 8725 N N . PHE B 1 474 ? -1.344 -39.406 -20.438 1 88.88 474 PHE B N 1
ATOM 8726 C CA . PHE B 1 474 ? 0.028 -38.969 -20.25 1 88.88 474 PHE B CA 1
ATOM 8727 C C . PHE B 1 474 ? 0.641 -39.594 -19 1 88.88 474 PHE B C 1
ATOM 8729 O O . PHE B 1 474 ? 1.865 -39.656 -18.859 1 88.88 474 PHE B O 1
ATOM 8736 N N . GLY B 1 475 ? -0.118 -40.094 -18.141 1 85.31 475 GLY B N 1
ATOM 8737 C CA . GLY B 1 475 ? 0.341 -40.625 -16.875 1 85.31 475 GLY B CA 1
ATOM 8738 C C . GLY B 1 475 ? 1.268 -41.844 -17.047 1 85.31 475 GLY B C 1
ATOM 8739 O O . GLY B 1 475 ? 2.15 -42.062 -16.219 1 85.31 475 GLY B O 1
ATOM 8740 N N . VAL B 1 476 ? 1.099 -42.5 -18.141 1 87.88 476 VAL B N 1
ATOM 8741 C CA . VAL B 1 476 ? 1.883 -43.719 -18.391 1 87.88 476 VAL B CA 1
ATOM 8742 C C . VAL B 1 476 ? 3.342 -43.344 -18.641 1 87.88 476 VAL B C 1
ATOM 8744 O O . VAL B 1 476 ? 4.242 -44.156 -18.453 1 87.88 476 VAL B O 1
ATOM 8747 N N . LEU B 1 477 ? 3.516 -42.094 -19.047 1 90.19 477 LEU B N 1
ATOM 8748 C CA . LEU B 1 477 ? 4.859 -41.656 -19.375 1 90.19 477 LEU B CA 1
ATOM 8749 C C . LEU B 1 477 ? 5.605 -41.219 -18.125 1 90.19 477 LEU B C 1
ATOM 8751 O O . LEU B 1 477 ? 6.809 -40.938 -18.156 1 90.19 477 LEU B O 1
ATOM 8755 N N . ASP B 1 478 ? 4.957 -41.125 -17.062 1 87.56 478 ASP B N 1
ATOM 8756 C CA . ASP B 1 478 ? 5.594 -40.781 -15.789 1 87.56 478 ASP B CA 1
ATOM 8757 C C . ASP B 1 478 ? 6.328 -41.969 -15.203 1 87.56 478 ASP B C 1
ATOM 8759 O O . ASP B 1 478 ? 5.699 -42.969 -14.836 1 87.56 478 ASP B O 1
ATOM 8763 N N . PRO B 1 479 ? 7.605 -41.844 -15.062 1 87.19 479 PRO B N 1
ATOM 8764 C CA . PRO B 1 479 ? 8.359 -43 -14.539 1 87.19 479 PRO B CA 1
ATOM 8765 C C . PRO B 1 479 ? 7.93 -43.375 -13.125 1 87.19 479 PRO B C 1
ATOM 8767 O O . PRO B 1 479 ? 7.992 -44.562 -12.758 1 87.19 479 PRO B O 1
ATOM 8770 N N . GLY B 1 480 ? 7.504 -42.438 -12.375 1 80.19 480 GLY B N 1
ATOM 8771 C CA . GLY B 1 480 ? 7.098 -42.688 -11 1 80.19 480 GLY B CA 1
ATOM 8772 C C . GLY B 1 480 ? 5.793 -43.469 -10.906 1 80.19 480 GLY B C 1
ATOM 8773 O O . GLY B 1 480 ? 5.527 -44.125 -9.891 1 80.19 480 GLY B O 1
ATOM 8774 N N . SER B 1 481 ? 5.012 -43.469 -11.938 1 79.06 481 SER B N 1
ATOM 8775 C CA . SER B 1 481 ? 3.703 -44.125 -11.938 1 79.06 481 SER B CA 1
ATOM 8776 C C . SER B 1 481 ? 3.797 -45.531 -12.453 1 79.06 481 SER B C 1
ATOM 8778 O O . SER B 1 481 ? 2.814 -46.281 -12.422 1 79.06 481 SER B O 1
ATOM 8780 N N . ARG B 1 482 ? 4.914 -45.875 -12.945 1 80.75 482 ARG B N 1
ATOM 8781 C CA . ARG B 1 482 ? 5.09 -47.219 -13.484 1 80.75 482 ARG B CA 1
ATOM 8782 C C . ARG B 1 482 ? 4.969 -48.281 -12.383 1 80.75 482 ARG B C 1
ATOM 8784 O O . ARG B 1 482 ? 5.621 -48.156 -11.344 1 80.75 482 ARG B O 1
ATOM 8791 N N . PRO B 1 483 ? 4.18 -49.25 -12.695 1 80.44 483 PRO B N 1
ATOM 8792 C CA . PRO B 1 483 ? 4.07 -50.312 -11.695 1 80.44 483 PRO B CA 1
ATOM 8793 C C . PRO B 1 483 ? 5.348 -51.156 -11.578 1 80.44 483 PRO B C 1
ATOM 8795 O O . PRO B 1 483 ? 6.129 -51.219 -12.531 1 80.44 483 PRO B O 1
ATOM 8798 N N . VAL B 1 484 ? 5.531 -51.719 -10.375 1 79.81 484 VAL B N 1
ATOM 8799 C CA . VAL B 1 484 ? 6.711 -52.531 -10.117 1 79.81 484 VAL B CA 1
ATOM 8800 C C . VAL B 1 484 ? 6.73 -53.719 -11.07 1 79.81 484 VAL B C 1
ATOM 8802 O O . VAL B 1 484 ? 7.754 -54 -11.695 1 79.81 484 VAL B O 1
ATOM 8805 N N . GLU B 1 485 ? 5.621 -54.406 -11.188 1 80.19 485 GLU B N 1
ATOM 8806 C CA . GLU B 1 485 ? 5.449 -55.469 -12.188 1 80.19 485 GLU B CA 1
ATOM 8807 C C . GLU B 1 485 ? 4.668 -54.969 -13.398 1 80.19 485 GLU B C 1
ATOM 8809 O O . GLU B 1 485 ? 3.482 -54.625 -13.281 1 80.19 485 GLU B O 1
ATOM 8814 N N . MET B 1 486 ? 5.391 -54.812 -14.461 1 79.81 486 MET B N 1
ATOM 8815 C CA . MET B 1 486 ? 4.773 -54.219 -15.641 1 79.81 486 MET B CA 1
ATOM 8816 C C . MET B 1 486 ? 3.883 -55.219 -16.359 1 79.81 486 MET B C 1
ATOM 8818 O O . MET B 1 486 ? 4.371 -56.219 -16.891 1 79.81 486 MET B O 1
ATOM 8822 N N . PRO B 1 487 ? 2.686 -54.875 -16.312 1 81.06 487 PRO B N 1
ATOM 8823 C CA . PRO B 1 487 ? 1.816 -55.75 -17.109 1 81.06 487 PRO B CA 1
ATOM 8824 C C . PRO B 1 487 ? 2.176 -55.719 -18.594 1 81.06 487 PRO B C 1
ATOM 8826 O O . PRO B 1 487 ? 2.707 -54.719 -19.094 1 81.06 487 PRO B O 1
ATOM 8829 N N . GLY B 1 488 ? 2.01 -56.844 -19.203 1 79.5 488 GLY B N 1
ATOM 8830 C CA . GLY B 1 488 ? 2.332 -56.969 -20.625 1 79.5 488 GLY B CA 1
ATOM 8831 C C . GLY B 1 488 ? 1.65 -55.906 -21.469 1 79.5 488 GLY B C 1
ATOM 8832 O O . GLY B 1 488 ? 2.193 -55.469 -22.5 1 79.5 488 GLY B O 1
ATOM 8833 N N . ASP B 1 489 ? 0.488 -55.469 -20.984 1 85.88 489 ASP B N 1
ATOM 8834 C CA . ASP B 1 489 ? -0.286 -54.531 -21.797 1 85.88 489 ASP B CA 1
ATOM 8835 C C . ASP B 1 489 ? -0.173 -53.094 -21.234 1 85.88 489 ASP B C 1
ATOM 8837 O O . ASP B 1 489 ? -1.013 -52.25 -21.516 1 85.88 489 ASP B O 1
ATOM 8841 N N . TYR B 1 490 ? 0.848 -52.875 -20.531 1 88.56 490 TYR B N 1
ATOM 8842 C CA . TYR B 1 490 ? 1.002 -51.562 -19.875 1 88.56 490 TYR B CA 1
ATOM 8843 C C . TYR B 1 490 ? 1.178 -50.469 -20.891 1 88.56 490 TYR B C 1
ATOM 8845 O O . TYR B 1 490 ? 2.109 -50.5 -21.703 1 88.56 490 TYR B O 1
ATOM 8853 N N . GLY B 1 491 ? 0.231 -49.531 -20.891 1 90.69 491 GLY B N 1
ATOM 8854 C CA . GLY B 1 491 ? 0.409 -48.281 -21.594 1 90.69 491 GLY B CA 1
ATOM 8855 C C . GLY B 1 491 ? -0.068 -48.344 -23.047 1 90.69 491 GLY B C 1
ATOM 8856 O O . GLY B 1 491 ? -0.032 -47.312 -23.75 1 90.69 491 GLY B O 1
ATOM 8857 N N . TRP B 1 492 ? -0.534 -49.469 -23.516 1 92.31 492 TRP B N 1
ATOM 8858 C CA . TRP B 1 492 ? -0.885 -49.594 -24.938 1 92.31 492 TRP B CA 1
ATOM 8859 C C . TRP B 1 492 ? -2.102 -48.75 -25.281 1 92.31 492 TRP B C 1
ATOM 8861 O O . TRP B 1 492 ? -2.1 -48.031 -26.266 1 92.31 492 TRP B O 1
ATOM 8871 N N . ASP B 1 493 ? -3.035 -48.812 -24.406 1 91.38 493 ASP B N 1
ATOM 8872 C CA . ASP B 1 493 ? -4.25 -48.031 -24.656 1 91.38 493 ASP B CA 1
ATOM 8873 C C . ASP B 1 493 ? -3.975 -46.531 -24.594 1 91.38 493 ASP B C 1
ATOM 8875 O O . ASP B 1 493 ? -4.504 -45.75 -25.406 1 91.38 493 ASP B O 1
ATOM 8879 N N . GLU B 1 494 ? -3.25 -46.156 -23.625 1 91.81 494 GLU B N 1
ATOM 8880 C CA . GLU B 1 494 ? -2.898 -44.75 -23.453 1 91.81 494 GLU B CA 1
ATOM 8881 C C . GLU B 1 494 ? -2.09 -44.219 -24.641 1 91.81 494 GLU B C 1
ATOM 8883 O O . GLU B 1 494 ? -2.344 -43.125 -25.141 1 91.81 494 GLU B O 1
ATOM 8888 N N . MET B 1 495 ? -1.165 -45.031 -25.141 1 94.06 495 MET B N 1
ATOM 8889 C CA . MET B 1 495 ? -0.343 -44.625 -26.281 1 94.06 495 MET B CA 1
ATOM 8890 C C . MET B 1 495 ? -1.192 -44.5 -27.531 1 94.06 495 MET B C 1
ATOM 8892 O O . MET B 1 495 ? -0.973 -43.594 -28.344 1 94.06 495 MET B O 1
ATOM 8896 N N . ASP B 1 496 ? -2.115 -45.344 -27.609 1 93.62 496 ASP B N 1
ATOM 8897 C CA . ASP B 1 496 ? -2.998 -45.312 -28.781 1 93.62 496 ASP B CA 1
ATOM 8898 C C . ASP B 1 496 ? -3.863 -44.031 -28.75 1 93.62 496 ASP B C 1
ATOM 8900 O O . ASP B 1 496 ? -4.125 -43.438 -29.797 1 93.62 496 ASP B O 1
ATOM 8904 N N . ARG B 1 497 ? -4.273 -43.719 -27.641 1 93.06 497 ARG B N 1
ATOM 8905 C CA . ARG B 1 497 ? -5.082 -42.531 -27.484 1 93.06 497 ARG B CA 1
ATOM 8906 C C . ARG B 1 497 ? -4.277 -41.281 -27.828 1 93.06 497 ARG B C 1
ATOM 8908 O O . ARG B 1 497 ? -4.773 -40.375 -28.516 1 93.06 497 ARG B O 1
ATOM 8915 N N . LEU B 1 498 ? -3.107 -41.188 -27.328 1 94.75 498 LEU B N 1
ATOM 8916 C CA . LEU B 1 498 ? -2.232 -40.031 -27.609 1 94.75 498 LEU B CA 1
ATOM 8917 C C . LEU B 1 498 ? -1.888 -39.969 -29.078 1 94.75 498 LEU B C 1
ATOM 8919 O O . LEU B 1 498 ? -1.877 -38.875 -29.672 1 94.75 498 LEU B O 1
ATOM 8923 N N . ALA B 1 499 ? -1.627 -41.125 -29.641 1 95.44 499 ALA B N 1
ATOM 8924 C CA . ALA B 1 499 ? -1.303 -41.156 -31.062 1 95.44 499 ALA B CA 1
ATOM 8925 C C . ALA B 1 499 ? -2.48 -40.688 -31.906 1 95.44 499 ALA B C 1
ATOM 8927 O O . ALA B 1 499 ? -2.293 -40.031 -32.938 1 95.44 499 ALA B O 1
ATOM 8928 N N . THR B 1 500 ? -3.613 -41.031 -31.453 1 94.19 500 THR B N 1
ATOM 8929 C CA . THR B 1 500 ? -4.812 -40.656 -32.188 1 94.19 500 THR B CA 1
ATOM 8930 C C . THR B 1 500 ? -5.043 -39.156 -32.094 1 94.19 500 THR B C 1
ATOM 8932 O O . THR B 1 500 ? -5.363 -38.5 -33.094 1 94.19 500 THR B O 1
ATOM 8935 N N . PHE B 1 501 ? -4.895 -38.594 -30.984 1 93.75 501 PHE B N 1
ATOM 8936 C CA . PHE B 1 501 ? -5.125 -37.156 -30.766 1 93.75 501 PHE B CA 1
ATOM 8937 C C . PHE B 1 501 ? -4.098 -36.344 -31.516 1 93.75 501 PHE B C 1
ATOM 8939 O O . PHE B 1 501 ? -4.434 -35.281 -32.094 1 93.75 501 PHE B O 1
ATOM 8946 N N . TYR B 1 502 ? -2.881 -36.75 -31.469 1 95.94 502 TYR B N 1
ATOM 8947 C CA . TYR B 1 502 ? -1.801 -36 -32.094 1 95.94 502 TYR B CA 1
ATOM 8948 C C . TYR B 1 502 ? -1.45 -36.531 -33.469 1 95.94 502 TYR B C 1
ATOM 8950 O O . TYR B 1 502 ? -0.304 -36.438 -33.906 1 95.94 502 TYR B O 1
ATOM 8958 N N . ALA B 1 503 ? -2.359 -37.125 -34.125 1 93.94 503 ALA B N 1
ATOM 8959 C CA . ALA B 1 503 ? -2.137 -37.781 -35.406 1 93.94 503 ALA B CA 1
ATOM 8960 C C . ALA B 1 503 ? -1.854 -36.75 -36.5 1 93.94 503 ALA B C 1
ATOM 8962 O O . ALA B 1 503 ? -1.183 -37.031 -37.5 1 93.94 503 ALA B O 1
ATOM 8963 N N . ASP B 1 504 ? -2.305 -35.531 -36.25 1 91.62 504 ASP B N 1
ATOM 8964 C CA . ASP B 1 504 ? -2.113 -34.438 -37.219 1 91.62 504 ASP B CA 1
ATOM 8965 C C . ASP B 1 504 ? -1.663 -33.156 -36.5 1 91.62 504 ASP B C 1
ATOM 8967 O O . ASP B 1 504 ? -1.41 -33.156 -35.281 1 91.62 504 ASP B O 1
ATOM 8971 N N . GLY B 1 505 ? -1.389 -32.188 -37.344 1 89.88 505 GLY B N 1
ATOM 8972 C CA . GLY B 1 505 ? -0.971 -30.906 -36.781 1 89.88 505 GLY B CA 1
ATOM 8973 C C . GLY B 1 505 ? 0.533 -30.719 -36.812 1 89.88 505 GLY B C 1
ATOM 8974 O O . GLY B 1 505 ? 1.213 -31.188 -37.719 1 89.88 505 GLY B O 1
ATOM 8975 N N . HIS B 1 506 ? 0.914 -29.891 -35.75 1 91.19 506 HIS B N 1
ATOM 8976 C CA . HIS B 1 506 ? 2.336 -29.578 -35.656 1 91.19 506 HIS B CA 1
ATOM 8977 C C . HIS B 1 506 ? 3.113 -30.766 -35.062 1 91.19 506 HIS B C 1
ATOM 8979 O O . HIS B 1 506 ? 2.834 -31.203 -33.938 1 91.19 506 HIS B O 1
ATOM 8985 N N . SER B 1 507 ? 4.086 -31.297 -35.812 1 92.19 507 SER B N 1
ATOM 8986 C CA . SER B 1 507 ? 4.914 -32.438 -35.406 1 92.19 507 SER B CA 1
ATOM 8987 C C . SER B 1 507 ? 4.059 -33.625 -35 1 92.19 507 SER B C 1
ATOM 8989 O O . SER B 1 507 ? 4.086 -34.062 -33.844 1 92.19 507 SER B O 1
ATOM 8991 N N . PRO B 1 508 ? 3.391 -34.188 -35.938 1 94.56 508 PRO B N 1
ATOM 8992 C CA . PRO B 1 508 ? 2.449 -35.25 -35.656 1 94.56 508 PRO B CA 1
ATOM 8993 C C . PRO B 1 508 ? 3.145 -36.531 -35.188 1 94.56 508 PRO B C 1
ATOM 8995 O O . PRO B 1 508 ? 4.324 -36.75 -35.469 1 94.56 508 PRO B O 1
ATOM 8998 N N . ILE B 1 509 ? 2.385 -37.312 -34.531 1 95.69 509 ILE B N 1
ATOM 8999 C CA . ILE B 1 509 ? 2.879 -38.562 -34 1 95.69 509 ILE B CA 1
ATOM 9000 C C . ILE B 1 509 ? 2.398 -39.719 -34.875 1 95.69 509 ILE B C 1
ATOM 9002 O O . ILE B 1 509 ? 1.201 -39.875 -35.156 1 95.69 509 ILE B O 1
ATOM 9006 N N . ASP B 1 510 ? 3.402 -40.531 -35.281 1 94.25 510 ASP B N 1
ATOM 9007 C CA . ASP B 1 510 ? 3.088 -41.75 -36.062 1 94.25 510 ASP B CA 1
ATOM 9008 C C . ASP B 1 510 ? 2.699 -42.906 -35.125 1 94.25 510 ASP B C 1
ATOM 9010 O O . ASP B 1 510 ? 3.516 -43.375 -34.312 1 94.25 510 ASP B O 1
ATOM 9014 N N . ARG B 1 511 ? 1.582 -43.438 -35.375 1 94.94 511 ARG B N 1
ATOM 9015 C CA . ARG B 1 511 ? 1.021 -44.438 -34.469 1 94.94 511 ARG B CA 1
ATOM 9016 C C . ARG B 1 511 ? 1.885 -45.688 -34.438 1 94.94 511 ARG B C 1
ATOM 9018 O O . ARG B 1 511 ? 2.205 -46.219 -33.375 1 94.94 511 ARG B O 1
ATOM 9025 N N . GLU B 1 512 ? 2.215 -46.219 -35.594 1 94.81 512 GLU B N 1
ATOM 9026 C CA . GLU B 1 512 ? 2.988 -47.469 -35.656 1 94.81 512 GLU B CA 1
ATOM 9027 C C . GLU B 1 512 ? 4.395 -47.281 -35.094 1 94.81 512 GLU B C 1
ATOM 9029 O O . GLU B 1 512 ? 4.898 -48.125 -34.375 1 94.81 512 GLU B O 1
ATOM 9034 N N . ALA B 1 513 ? 4.918 -46.188 -35.469 1 95.38 513 ALA B N 1
ATOM 9035 C CA . ALA B 1 513 ? 6.258 -45.906 -34.969 1 95.38 513 ALA B CA 1
ATOM 9036 C C . ALA B 1 513 ? 6.246 -45.75 -33.438 1 95.38 513 ALA B C 1
ATOM 9038 O O . ALA B 1 513 ? 7.191 -46.156 -32.781 1 95.38 513 ALA B O 1
ATOM 9039 N N . LEU B 1 514 ? 5.254 -45.125 -32.969 1 96.75 514 LEU B N 1
ATOM 9040 C CA . LEU B 1 514 ? 5.133 -44.938 -31.516 1 96.75 514 LEU B CA 1
ATOM 9041 C C . LEU B 1 514 ? 5.016 -46.281 -30.797 1 96.75 514 LEU B C 1
ATOM 9043 O O . LEU B 1 514 ? 5.586 -46.438 -29.719 1 96.75 514 LEU B O 1
ATOM 9047 N N . ARG B 1 515 ? 4.297 -47.188 -31.391 1 93.81 515 ARG B N 1
ATOM 9048 C CA . ARG B 1 515 ? 4.137 -48.5 -30.797 1 93.81 515 ARG B CA 1
ATOM 9049 C C . ARG B 1 515 ? 5.477 -49.219 -30.703 1 93.81 515 ARG B C 1
ATOM 9051 O O . ARG B 1 515 ? 5.781 -49.844 -29.688 1 93.81 515 ARG B O 1
ATOM 9058 N N . ASP B 1 516 ? 6.176 -49.125 -31.75 1 94.06 516 ASP B N 1
ATOM 9059 C CA . ASP B 1 516 ? 7.5 -49.75 -31.781 1 94.06 516 ASP B CA 1
ATOM 9060 C C . ASP B 1 516 ? 8.406 -49.125 -30.703 1 94.06 516 ASP B C 1
ATOM 9062 O O . ASP B 1 516 ? 9.133 -49.844 -30.016 1 94.06 516 ASP B O 1
ATOM 9066 N N . GLU B 1 517 ? 8.344 -47.844 -30.656 1 95.94 517 GLU B N 1
ATOM 9067 C CA . GLU B 1 517 ? 9.156 -47.156 -29.656 1 95.94 517 GLU B CA 1
ATOM 9068 C C . GLU B 1 517 ? 8.758 -47.562 -28.234 1 95.94 517 GLU B C 1
ATOM 9070 O O . GLU B 1 517 ? 9.617 -47.75 -27.375 1 95.94 517 GLU B O 1
ATOM 9075 N N . TRP B 1 518 ? 7.484 -47.688 -28.031 1 94.88 518 TRP B N 1
ATOM 9076 C CA . TRP B 1 518 ? 6.945 -47.969 -26.703 1 94.88 518 TRP B CA 1
ATOM 9077 C C . TRP B 1 518 ? 7.395 -49.312 -26.188 1 94.88 518 TRP B C 1
ATOM 9079 O O . TRP B 1 518 ? 7.637 -49.5 -24.984 1 94.88 518 TRP B O 1
ATOM 9089 N N . ILE B 1 519 ? 7.5 -50.219 -27.078 1 90.38 519 ILE B N 1
ATOM 9090 C CA . ILE B 1 519 ? 7.918 -51.594 -26.703 1 90.38 519 ILE B CA 1
ATOM 9091 C C . ILE B 1 519 ? 9.266 -51.531 -25.984 1 90.38 519 ILE B C 1
ATOM 9093 O O . ILE B 1 519 ? 9.438 -52.125 -24.922 1 90.38 519 ILE B O 1
ATOM 9097 N N . ALA B 1 520 ? 10.117 -50.812 -26.484 1 89.19 520 ALA B N 1
ATOM 9098 C CA . ALA B 1 520 ? 11.461 -50.719 -25.922 1 89.19 520 ALA B CA 1
ATOM 9099 C C . ALA B 1 520 ? 11.5 -49.719 -24.781 1 89.19 520 ALA B C 1
ATOM 9101 O O . ALA B 1 520 ? 12.148 -49.938 -23.75 1 89.19 520 ALA B O 1
ATOM 9102 N N . PHE B 1 521 ? 10.82 -48.656 -24.922 1 93 521 PHE B N 1
ATOM 9103 C CA . PHE B 1 521 ? 10.938 -47.531 -24 1 93 521 PHE B CA 1
ATOM 9104 C C . PHE B 1 521 ? 10.352 -47.875 -22.641 1 93 521 PHE B C 1
ATOM 9106 O O . PHE B 1 521 ? 10.859 -47.438 -21.609 1 93 521 PHE B O 1
ATOM 9113 N N . ARG B 1 522 ? 9.305 -48.594 -22.641 1 89.19 522 ARG B N 1
ATOM 9114 C CA . ARG B 1 522 ? 8.656 -48.938 -21.375 1 89.19 522 ARG B CA 1
ATOM 9115 C C . ARG B 1 522 ? 9.609 -49.719 -20.469 1 89.19 522 ARG B C 1
ATOM 9117 O O . ARG B 1 522 ? 9.469 -49.656 -19.234 1 89.19 522 ARG B O 1
ATOM 9124 N N . GLN B 1 523 ? 10.602 -50.281 -21.078 1 82.56 523 GLN B N 1
ATOM 9125 C CA . GLN B 1 523 ? 11.633 -50.938 -20.281 1 82.56 523 GLN B CA 1
ATOM 9126 C C . GLN B 1 523 ? 12.586 -49.938 -19.656 1 82.56 523 GLN B C 1
ATOM 9128 O O . GLN B 1 523 ? 13.031 -50.094 -18.516 1 82.56 523 GLN B O 1
ATOM 9133 N N . HIS B 1 524 ? 12.773 -48.906 -20.375 1 83.19 524 HIS B N 1
ATOM 9134 C CA . HIS B 1 524 ? 13.641 -47.844 -19.891 1 83.19 524 HIS B CA 1
ATOM 9135 C C . HIS B 1 524 ? 13.008 -47.094 -18.734 1 83.19 524 HIS B C 1
ATOM 9137 O O . HIS B 1 524 ? 13.711 -46.562 -17.859 1 83.19 524 HIS B O 1
ATOM 9143 N N . LEU B 1 525 ? 11.734 -47 -18.734 1 86.88 525 LEU B N 1
ATOM 9144 C CA . LEU B 1 525 ? 11.023 -46.25 -17.688 1 86.88 525 LEU B CA 1
ATOM 9145 C C . LEU B 1 525 ? 11.391 -46.812 -16.312 1 86.88 525 LEU B C 1
ATOM 9147 O O . LEU B 1 525 ? 11.438 -46.031 -15.344 1 86.88 525 LEU B O 1
ATOM 9151 N N . GLY B 1 526 ? 11.617 -48 -16.219 1 80 526 GLY B N 1
ATOM 9152 C CA . GLY B 1 526 ? 11.992 -48.625 -14.953 1 80 526 GLY B CA 1
ATOM 9153 C C . GLY B 1 526 ? 13.32 -48.094 -14.414 1 80 526 GLY B C 1
ATOM 9154 O O . GLY B 1 526 ? 13.5 -48 -13.195 1 80 526 GLY B O 1
ATOM 9155 N N . ARG B 1 527 ? 14.172 -47.656 -15.227 1 82.81 527 ARG B N 1
ATOM 9156 C CA . ARG B 1 527 ? 15.484 -47.156 -14.844 1 82.81 527 ARG B CA 1
ATOM 9157 C C . ARG B 1 527 ? 15.391 -45.75 -14.32 1 82.81 527 ARG B C 1
ATOM 9159 O O . ARG B 1 527 ? 16.266 -45.281 -13.562 1 82.81 527 ARG B O 1
ATOM 9166 N N . TYR B 1 528 ? 14.32 -45.062 -14.711 1 86.38 528 TYR B N 1
ATOM 9167 C CA . TYR B 1 528 ? 14.195 -43.656 -14.375 1 86.38 528 TYR B CA 1
ATOM 9168 C C . TYR B 1 528 ? 13.055 -43.438 -13.383 1 86.38 528 TYR B C 1
ATOM 9170 O O . TYR B 1 528 ? 12.383 -42.406 -13.422 1 86.38 528 TYR B O 1
ATOM 9178 N N . ARG B 1 529 ? 12.875 -44.25 -12.523 1 82.25 529 ARG B N 1
ATOM 9179 C CA . ARG B 1 529 ? 11.727 -44.219 -11.617 1 82.25 529 ARG B CA 1
ATOM 9180 C C . ARG B 1 529 ? 11.758 -42.969 -10.742 1 82.25 529 ARG B C 1
ATOM 9182 O O . ARG B 1 529 ? 10.719 -42.562 -10.211 1 82.25 529 ARG B O 1
ATOM 9189 N N . ARG B 1 530 ? 12.875 -42.312 -10.594 1 80.81 530 ARG B N 1
ATOM 9190 C CA . ARG B 1 530 ? 12.984 -41.156 -9.695 1 80.81 530 ARG B CA 1
ATOM 9191 C C . ARG B 1 530 ? 12.945 -39.844 -10.477 1 80.81 530 ARG B C 1
ATOM 9193 O O . ARG B 1 530 ? 12.977 -38.75 -9.883 1 80.81 530 ARG B O 1
ATOM 9200 N N . LYS B 1 531 ? 12.805 -40.062 -11.672 1 86.69 531 LYS B N 1
ATOM 9201 C CA . LYS B 1 531 ? 12.805 -38.844 -12.508 1 86.69 531 LYS B CA 1
ATOM 9202 C C . LYS B 1 531 ? 11.383 -38.406 -12.812 1 86.69 531 LYS B C 1
ATOM 9204 O O . LYS B 1 531 ? 10.461 -39.219 -12.859 1 86.69 531 LYS B O 1
ATOM 9209 N N . THR B 1 532 ? 11.242 -37.125 -12.945 1 87.25 532 THR B N 1
ATOM 9210 C CA . THR B 1 532 ? 9.961 -36.562 -13.32 1 87.25 532 THR B CA 1
ATOM 9211 C C . THR B 1 532 ? 9.844 -36.438 -14.844 1 87.25 532 THR B C 1
ATOM 9213 O O . THR B 1 532 ? 10.836 -36.594 -15.562 1 87.25 532 THR B O 1
ATOM 9216 N N . PRO B 1 533 ? 8.641 -36.25 -15.25 1 88.25 533 PRO B N 1
ATOM 9217 C CA . PRO B 1 533 ? 8.484 -36.031 -16.688 1 88.25 533 PRO B CA 1
ATOM 9218 C C . PRO B 1 533 ? 9.344 -34.906 -17.219 1 88.25 533 PRO B C 1
ATOM 9220 O O . PRO B 1 533 ? 9.852 -34.969 -18.328 1 88.25 533 PRO B O 1
ATOM 9223 N N . LYS B 1 534 ? 9.555 -33.844 -16.484 1 89.62 534 LYS B N 1
ATOM 9224 C CA . LYS B 1 534 ? 10.43 -32.75 -16.875 1 89.62 534 LYS B CA 1
ATOM 9225 C C . LYS B 1 534 ? 11.875 -33.219 -17.016 1 89.62 534 LYS B C 1
ATOM 9227 O O . LYS B 1 534 ? 12.578 -32.812 -17.953 1 89.62 534 LYS B O 1
ATOM 9232 N N . ASP B 1 535 ? 12.203 -34.031 -16.094 1 89.88 535 ASP B N 1
ATOM 9233 C CA . ASP B 1 535 ? 13.547 -34.594 -16.172 1 89.88 535 ASP B CA 1
ATOM 9234 C C . ASP B 1 535 ? 13.711 -35.469 -17.422 1 89.88 535 ASP B C 1
ATOM 9236 O O . ASP B 1 535 ? 14.758 -35.438 -18.062 1 89.88 535 ASP B O 1
ATOM 9240 N N . MET B 1 536 ? 12.695 -36.219 -17.641 1 90.5 536 MET B N 1
ATOM 9241 C CA . MET B 1 536 ? 12.742 -37.125 -18.797 1 90.5 536 MET B CA 1
ATOM 9242 C C . MET B 1 536 ? 12.836 -36.312 -20.094 1 90.5 536 MET B C 1
ATOM 9244 O O . MET B 1 536 ? 13.523 -36.719 -21.031 1 90.5 536 MET B O 1
ATOM 9248 N N . CYS B 1 537 ? 12.094 -35.25 -20.125 1 91.94 537 CYS B N 1
ATOM 9249 C CA . CYS B 1 537 ? 12.188 -34.375 -21.281 1 91.94 537 CYS B CA 1
ATOM 9250 C C . CYS B 1 537 ? 13.617 -33.875 -21.469 1 91.94 537 CYS B C 1
ATOM 9252 O O . CYS B 1 537 ? 14.125 -33.844 -22.594 1 91.94 537 CYS B O 1
ATOM 9254 N N . TYR B 1 538 ? 14.203 -33.531 -20.391 1 91.62 538 TYR B N 1
ATOM 9255 C CA . TYR B 1 538 ? 15.594 -33.094 -20.422 1 91.62 538 TYR B CA 1
ATOM 9256 C C . TYR B 1 538 ? 16.516 -34.219 -20.875 1 91.62 538 TYR B C 1
ATOM 9258 O O . TYR B 1 538 ? 17.375 -34 -21.734 1 91.62 538 TYR B O 1
ATOM 9266 N N . VAL B 1 539 ? 16.344 -35.406 -20.359 1 90.81 539 VAL B N 1
ATOM 9267 C CA . VAL B 1 539 ? 17.203 -36.562 -20.641 1 90.81 539 VAL B CA 1
ATOM 9268 C C . VAL B 1 539 ? 17.125 -36.906 -22.125 1 90.81 539 VAL B C 1
ATOM 9270 O O . VAL B 1 539 ? 18.141 -37.156 -22.766 1 90.81 539 VAL B O 1
ATOM 9273 N N . LEU B 1 540 ? 15.953 -36.938 -22.609 1 92.12 540 LEU B N 1
ATOM 9274 C CA . LEU B 1 540 ? 15.75 -37.344 -24 1 92.12 540 LEU B CA 1
ATOM 9275 C C . LEU B 1 540 ? 16.297 -36.25 -24.953 1 92.12 540 LEU B C 1
ATOM 9277 O O . LEU B 1 540 ? 16.75 -36.562 -26.047 1 92.12 540 LEU B O 1
ATOM 9281 N N . SER B 1 541 ? 16.219 -35.031 -24.5 1 89.06 541 SER B N 1
ATOM 9282 C CA . SER B 1 541 ? 16.703 -33.938 -25.328 1 89.06 541 SER B CA 1
ATOM 9283 C C . SER B 1 541 ? 18.219 -33.812 -25.25 1 89.06 541 SER B C 1
ATOM 9285 O O . SER B 1 541 ? 18.875 -33.469 -26.25 1 89.06 541 SER B O 1
ATOM 9287 N N . ALA B 1 542 ? 18.734 -34.062 -24.125 1 87 542 ALA B N 1
ATOM 9288 C CA . ALA B 1 542 ? 20.172 -33.875 -23.906 1 87 542 ALA B CA 1
ATOM 9289 C C . ALA B 1 542 ? 20.953 -35.031 -24.484 1 87 542 ALA B C 1
ATOM 9291 O O . ALA B 1 542 ? 22.125 -34.875 -24.828 1 87 542 ALA B O 1
ATOM 9292 N N . ASN B 1 543 ? 20.344 -36.188 -24.609 1 87.38 543 ASN B N 1
ATOM 9293 C CA . ASN B 1 543 ? 20.984 -37.375 -25.141 1 87.38 543 ASN B CA 1
ATOM 9294 C C . ASN B 1 543 ? 20.562 -37.625 -26.594 1 87.38 543 ASN B C 1
ATOM 9296 O O . ASN B 1 543 ? 19.578 -38.312 -26.844 1 87.38 543 ASN B O 1
ATOM 9300 N N . PRO B 1 544 ? 21.453 -37.312 -27.438 1 84.25 544 PRO B N 1
ATOM 9301 C CA . PRO B 1 544 ? 21.078 -37.438 -28.859 1 84.25 544 PRO B CA 1
ATOM 9302 C C . PRO B 1 544 ? 20.75 -38.875 -29.266 1 84.25 544 PRO B C 1
ATOM 9304 O O . PRO B 1 544 ? 19.875 -39.094 -30.109 1 84.25 544 PRO B O 1
ATOM 9307 N N . THR B 1 545 ? 21.344 -39.781 -28.656 1 88.06 545 THR B N 1
ATOM 9308 C CA . THR B 1 545 ? 21.094 -41.156 -29 1 88.06 545 THR B CA 1
ATOM 9309 C C . THR B 1 545 ? 19.688 -41.594 -28.594 1 88.06 545 THR B C 1
ATOM 9311 O O . THR B 1 545 ? 18.953 -42.188 -29.391 1 88.06 545 THR B O 1
ATOM 9314 N N . LEU B 1 546 ? 19.359 -41.312 -27.453 1 87.5 546 LEU B N 1
ATOM 9315 C CA . LEU B 1 546 ? 18.031 -41.656 -26.969 1 87.5 546 LEU B CA 1
ATOM 9316 C C . LEU B 1 546 ? 16.969 -40.875 -27.734 1 87.5 546 LEU B C 1
ATOM 9318 O O . LEU B 1 546 ? 15.906 -41.406 -28.062 1 87.5 546 LEU B O 1
ATOM 9322 N N . GLY B 1 547 ? 17.234 -39.625 -28.031 1 87.56 547 GLY B N 1
ATOM 9323 C CA . GLY B 1 547 ? 16.297 -38.781 -28.766 1 87.56 547 GLY B CA 1
ATOM 9324 C C . GLY B 1 547 ? 16.016 -39.312 -30.156 1 87.56 547 GLY B C 1
ATOM 9325 O O . GLY B 1 547 ? 14.883 -39.25 -30.625 1 87.56 547 GLY B O 1
ATOM 9326 N N . CYS B 1 548 ? 17.016 -39.844 -30.688 1 90.44 548 CYS B N 1
ATOM 9327 C CA . CYS B 1 548 ? 16.891 -40.344 -32.062 1 90.44 548 CYS B CA 1
ATOM 9328 C C . CYS B 1 548 ? 16.172 -41.719 -32.031 1 90.44 548 CYS B C 1
ATOM 9330 O O . CYS B 1 548 ? 15.461 -42.031 -33 1 90.44 548 CYS B O 1
ATOM 9332 N N . GLN B 1 549 ? 16.375 -42.375 -30.969 1 92.38 549 GLN B N 1
ATOM 9333 C CA . GLN B 1 549 ? 15.773 -43.719 -30.859 1 92.38 549 GLN B CA 1
ATOM 9334 C C . GLN B 1 549 ? 14.281 -43.594 -30.562 1 92.38 549 GLN B C 1
ATOM 9336 O O . GLN B 1 549 ? 13.508 -44.469 -30.938 1 92.38 549 GLN B O 1
ATOM 9341 N N . TYR B 1 550 ? 13.922 -42.594 -29.828 1 95.12 550 TYR B N 1
ATOM 9342 C CA . TYR B 1 550 ? 12.531 -42.469 -29.391 1 95.12 550 TYR B CA 1
ATOM 9343 C C . TYR B 1 550 ? 11.984 -41.094 -29.719 1 95.12 550 TYR B C 1
ATOM 9345 O O . TYR B 1 550 ? 11.531 -40.375 -28.828 1 95.12 550 TYR B O 1
ATOM 9353 N N . PRO B 1 551 ? 11.867 -40.719 -30.969 1 94.62 551 PRO B N 1
ATOM 9354 C CA . PRO B 1 551 ? 11.461 -39.375 -31.344 1 94.62 551 PRO B CA 1
ATOM 9355 C C . PRO B 1 551 ? 10 -39.062 -30.984 1 94.62 551 PRO B C 1
ATOM 9357 O O . PRO B 1 551 ? 9.68 -37.969 -30.562 1 94.62 551 PRO B O 1
ATOM 9360 N N . ASN B 1 552 ? 9.133 -40.031 -31.156 1 96.12 552 ASN B N 1
ATOM 9361 C CA . ASN B 1 552 ? 7.727 -39.812 -30.844 1 96.12 552 ASN B CA 1
ATOM 9362 C C . ASN B 1 552 ? 7.5 -39.688 -29.344 1 96.12 552 ASN B C 1
ATOM 9364 O O . ASN B 1 552 ? 6.707 -38.844 -28.906 1 96.12 552 ASN B O 1
ATOM 9368 N N . ILE B 1 553 ? 8.18 -40.438 -28.609 1 95.62 553 ILE B N 1
ATOM 9369 C CA . ILE B 1 553 ? 8.078 -40.375 -27.156 1 95.62 553 ILE B CA 1
ATOM 9370 C C . ILE B 1 553 ? 8.625 -39.031 -26.672 1 95.62 553 ILE B C 1
ATOM 9372 O O . ILE B 1 553 ? 8.062 -38.438 -25.75 1 95.62 553 ILE B O 1
ATOM 9376 N N . GLN B 1 554 ? 9.68 -38.594 -27.266 1 94.5 554 GLN B N 1
ATOM 9377 C CA . GLN B 1 554 ? 10.242 -37.281 -26.922 1 94.5 554 GLN B CA 1
ATOM 9378 C C . GLN B 1 554 ? 9.227 -36.156 -27.172 1 94.5 554 GLN B C 1
ATOM 9380 O O . GLN B 1 554 ? 9.078 -35.25 -26.344 1 94.5 554 GLN B O 1
ATOM 9385 N N . ARG B 1 555 ? 8.562 -36.25 -28.297 1 95.31 555 ARG B N 1
ATOM 9386 C CA . ARG B 1 555 ? 7.555 -35.25 -28.625 1 95.31 555 ARG B CA 1
ATOM 9387 C C . ARG B 1 555 ? 6.414 -35.25 -27.625 1 95.31 555 ARG B C 1
ATOM 9389 O O . ARG B 1 555 ? 5.859 -34.219 -27.297 1 95.31 555 ARG B O 1
ATOM 9396 N N . LEU B 1 556 ? 6.094 -36.406 -27.156 1 95 556 LEU B N 1
ATOM 9397 C CA . LEU B 1 556 ? 5.027 -36.531 -26.172 1 95 556 LEU B CA 1
ATOM 9398 C C . LEU B 1 556 ? 5.449 -35.875 -24.844 1 95 556 LEU B C 1
ATOM 9400 O O . LEU B 1 556 ? 4.664 -35.188 -24.219 1 95 556 LEU B O 1
ATOM 9404 N N . TYR B 1 557 ? 6.676 -36.125 -24.453 1 93.81 557 TYR B N 1
ATOM 9405 C CA . TYR B 1 557 ? 7.184 -35.5 -23.25 1 93.81 557 TYR B CA 1
ATOM 9406 C C . TYR B 1 557 ? 7.219 -33.969 -23.375 1 93.81 557 TYR B C 1
ATOM 9408 O O . TYR B 1 557 ? 6.883 -33.25 -22.438 1 93.81 557 TYR B O 1
ATOM 9416 N N . GLN B 1 558 ? 7.637 -33.531 -24.5 1 94.62 558 GLN B N 1
ATOM 9417 C CA . GLN B 1 558 ? 7.723 -32.094 -24.75 1 94.62 558 GLN B CA 1
ATOM 9418 C C . GLN B 1 558 ? 6.352 -31.453 -24.656 1 94.62 558 GLN B C 1
ATOM 9420 O O . GLN B 1 558 ? 6.219 -30.359 -24.094 1 94.62 558 GLN B O 1
ATOM 9425 N N . ARG B 1 559 ? 5.352 -32.094 -25.172 1 94.06 559 ARG B N 1
ATOM 9426 C CA . ARG B 1 559 ? 3.986 -31.578 -25.062 1 94.06 559 ARG B CA 1
ATOM 9427 C C . ARG B 1 559 ? 3.49 -31.609 -23.625 1 94.06 559 ARG B C 1
ATOM 9429 O O . ARG B 1 559 ? 2.902 -30.641 -23.141 1 94.06 559 ARG B O 1
ATOM 9436 N N . MET B 1 560 ? 3.771 -32.656 -23 1 91.69 560 MET B N 1
ATOM 9437 C CA . MET B 1 560 ? 3.309 -32.906 -21.625 1 91.69 560 MET B CA 1
ATOM 9438 C C . MET B 1 560 ? 3.832 -31.828 -20.688 1 91.69 560 MET B C 1
ATOM 9440 O O . MET B 1 560 ? 3.086 -31.312 -19.844 1 91.69 560 MET B O 1
ATOM 9444 N N . VAL B 1 561 ? 5.035 -31.438 -20.828 1 92.06 561 VAL B N 1
ATOM 9445 C CA . VAL B 1 561 ? 5.711 -30.562 -19.875 1 92.06 561 VAL B CA 1
ATOM 9446 C C . VAL B 1 561 ? 5.246 -29.125 -20.062 1 92.06 561 VAL B C 1
ATOM 9448 O O . VAL B 1 561 ? 5.199 -28.344 -19.109 1 92.06 561 VAL B O 1
ATOM 9451 N N . VAL B 1 562 ? 4.82 -28.734 -21.234 1 94 562 VAL B N 1
ATOM 9452 C CA . VAL B 1 562 ? 4.48 -27.344 -21.484 1 94 562 VAL B CA 1
ATOM 9453 C C . VAL B 1 562 ? 2.994 -27.109 -21.219 1 94 562 VAL B C 1
ATOM 9455 O O . VAL B 1 562 ? 2.545 -25.969 -21.109 1 94 562 VAL B O 1
ATOM 9458 N N . ILE B 1 563 ? 2.219 -28.156 -21.156 1 91.62 563 ILE B N 1
ATOM 9459 C CA . ILE B 1 563 ? 0.804 -28.016 -20.828 1 91.62 563 ILE B CA 1
ATOM 9460 C C . ILE B 1 563 ? 0.656 -27.484 -19.406 1 91.62 563 ILE B C 1
ATOM 9462 O O . ILE B 1 563 ? 1.13 -28.109 -18.453 1 91.62 563 ILE B O 1
ATOM 9466 N N . PRO B 1 564 ? 0.041 -26.312 -19.297 1 90.5 564 PRO B N 1
ATOM 9467 C CA . PRO B 1 564 ? -0.065 -25.719 -17.953 1 90.5 564 PRO B CA 1
ATOM 9468 C C . PRO B 1 564 ? -1.078 -26.438 -17.062 1 90.5 564 PRO B C 1
ATOM 9470 O O . PRO B 1 564 ? -2.178 -26.766 -17.531 1 90.5 564 PRO B O 1
ATOM 9473 N N . VAL B 1 565 ? -0.654 -26.719 -15.859 1 85.31 565 VAL B N 1
ATOM 9474 C CA . VAL B 1 565 ? -1.552 -27.359 -14.906 1 85.31 565 VAL B CA 1
ATOM 9475 C C . VAL B 1 565 ? -2.127 -26.328 -13.953 1 85.31 565 VAL B C 1
ATOM 9477 O O . VAL B 1 565 ? -3.197 -26.531 -13.375 1 85.31 565 VAL B O 1
ATOM 9480 N N . HIS B 1 566 ? -1.361 -25.297 -13.781 1 87.38 566 HIS B N 1
ATOM 9481 C CA . HIS B 1 566 ? -1.805 -24.203 -12.922 1 87.38 566 HIS B CA 1
ATOM 9482 C C . HIS B 1 566 ? -1.392 -22.859 -13.492 1 87.38 566 HIS B C 1
ATOM 9484 O O . HIS B 1 566 ? -0.605 -22.797 -14.438 1 87.38 566 HIS B O 1
ATOM 9490 N N . THR B 1 567 ? -1.999 -21.797 -12.93 1 88.62 567 THR B N 1
ATOM 9491 C CA . THR B 1 567 ? -1.684 -20.453 -13.391 1 88.62 567 THR B CA 1
ATOM 9492 C C . THR B 1 567 ? -1.027 -19.641 -12.281 1 88.62 567 THR B C 1
ATOM 9494 O O . THR B 1 567 ? -1.241 -18.422 -12.18 1 88.62 567 THR B O 1
ATOM 9497 N N . ALA B 1 568 ? -0.31 -20.25 -11.359 1 87.88 568 ALA B N 1
ATOM 9498 C CA . ALA B 1 568 ? 0.332 -19.594 -10.219 1 87.88 568 ALA B CA 1
ATOM 9499 C C . ALA B 1 568 ? 1.343 -18.547 -10.688 1 87.88 568 ALA B C 1
ATOM 9501 O O . ALA B 1 568 ? 1.544 -17.531 -10.016 1 87.88 568 ALA B O 1
ATOM 9502 N N . ASP B 1 569 ? 1.937 -18.828 -11.828 1 91.44 569 ASP B N 1
ATOM 9503 C CA . ASP B 1 569 ? 2.904 -17.891 -12.367 1 91.44 569 ASP B CA 1
ATOM 9504 C C . ASP B 1 569 ? 2.248 -16.531 -12.656 1 91.44 569 ASP B C 1
ATOM 9506 O O . ASP B 1 569 ? 2.85 -15.484 -12.414 1 91.44 569 ASP B O 1
ATOM 9510 N N . CYS B 1 570 ? 1.059 -16.578 -13.148 1 92.12 570 CYS B N 1
ATOM 9511 C CA . CYS B 1 570 ? 0.32 -15.344 -13.398 1 92.12 570 CYS B CA 1
ATOM 9512 C C . CYS B 1 570 ? 0.051 -14.602 -12.094 1 92.12 570 CYS B C 1
ATOM 9514 O O . CYS B 1 570 ? 0.186 -13.375 -12.031 1 92.12 570 CYS B O 1
ATOM 9516 N N . GLU B 1 571 ? -0.258 -15.312 -11.07 1 88.38 571 GLU B N 1
ATOM 9517 C CA . GLU B 1 571 ? -0.531 -14.703 -9.766 1 88.38 571 GLU B CA 1
ATOM 9518 C C . GLU B 1 571 ? 0.719 -14.047 -9.188 1 88.38 571 GLU B C 1
ATOM 9520 O O . GLU B 1 571 ? 0.635 -13.008 -8.539 1 88.38 571 GLU B O 1
ATOM 9525 N N . ARG B 1 572 ? 1.787 -14.742 -9.383 1 89.12 572 ARG B N 1
ATOM 9526 C CA . ARG B 1 572 ? 3.051 -14.172 -8.93 1 89.12 572 ARG B CA 1
ATOM 9527 C C . ARG B 1 572 ? 3.355 -12.867 -9.664 1 89.12 572 ARG B C 1
ATOM 9529 O O . ARG B 1 572 ? 3.873 -11.922 -9.07 1 89.12 572 ARG B O 1
ATOM 9536 N N . ALA B 1 573 ? 3.051 -12.875 -10.867 1 92.94 573 ALA B N 1
ATOM 9537 C CA . ALA B 1 573 ? 3.232 -11.664 -11.656 1 92.94 573 ALA B CA 1
ATOM 9538 C C . ALA B 1 573 ? 2.33 -10.539 -11.148 1 92.94 573 ALA B C 1
ATOM 9540 O O . ALA B 1 573 ? 2.729 -9.375 -11.133 1 92.94 573 ALA B O 1
ATOM 9541 N N . PHE B 1 574 ? 1.112 -10.906 -10.727 1 91.31 574 PHE B N 1
ATOM 9542 C CA . PHE B 1 574 ? 0.203 -9.93 -10.148 1 91.31 574 PHE B CA 1
ATOM 9543 C C . PHE B 1 574 ? 0.803 -9.312 -8.891 1 91.31 574 PHE B C 1
ATOM 9545 O O . PHE B 1 574 ? 0.721 -8.094 -8.688 1 91.31 574 PHE B O 1
ATOM 9552 N N . SER B 1 575 ? 1.325 -10.172 -8.117 1 90.25 575 SER B N 1
ATOM 9553 C CA . SER B 1 575 ? 1.946 -9.703 -6.891 1 90.25 575 SER B CA 1
ATOM 9554 C C . SER B 1 575 ? 3.072 -8.719 -7.184 1 90.25 575 SER B C 1
ATOM 9556 O O . SER B 1 575 ? 3.195 -7.688 -6.516 1 90.25 575 SER B O 1
ATOM 9558 N N . THR B 1 576 ? 3.865 -9.047 -8.133 1 93.62 576 THR B N 1
ATOM 9559 C CA . THR B 1 576 ? 4.957 -8.156 -8.531 1 93.62 576 THR B CA 1
ATOM 9560 C C . THR B 1 576 ? 4.41 -6.848 -9.086 1 93.62 576 THR B C 1
ATOM 9562 O O . THR B 1 576 ? 4.934 -5.773 -8.781 1 93.62 576 THR B O 1
ATOM 9565 N N . LEU B 1 577 ? 3.404 -6.973 -9.898 1 93.31 577 LEU B N 1
ATOM 9566 C CA . LEU B 1 577 ? 2.768 -5.797 -10.477 1 93.31 577 LEU B CA 1
ATOM 9567 C C . LEU B 1 577 ? 2.289 -4.844 -9.391 1 93.31 577 LEU B C 1
ATOM 9569 O O . LEU B 1 577 ? 2.502 -3.631 -9.484 1 93.31 577 LEU B O 1
ATOM 9573 N N . LYS B 1 578 ? 1.776 -5.355 -8.367 1 89.31 578 LYS B N 1
ATOM 9574 C CA . LYS B 1 578 ? 1.248 -4.547 -7.27 1 89.31 578 LYS B CA 1
ATOM 9575 C C . LYS B 1 578 ? 2.373 -3.867 -6.496 1 89.31 578 LYS B C 1
ATOM 9577 O O . LYS B 1 578 ? 2.199 -2.764 -5.977 1 89.31 578 LYS B O 1
ATOM 9582 N N . ARG B 1 579 ? 3.463 -4.457 -6.457 1 90.25 579 ARG B N 1
ATOM 9583 C CA . ARG B 1 579 ? 4.598 -3.891 -5.73 1 90.25 579 ARG B CA 1
ATOM 9584 C C . ARG B 1 579 ? 5.297 -2.818 -6.559 1 90.25 579 ARG B C 1
ATOM 9586 O O . ARG B 1 579 ? 5.828 -1.852 -6.012 1 90.25 579 ARG B O 1
ATOM 9593 N N . VAL B 1 580 ? 5.254 -3.066 -7.809 1 91.81 580 VAL B N 1
ATOM 9594 C CA . VAL B 1 580 ? 5.949 -2.15 -8.703 1 91.81 580 VAL B CA 1
ATOM 9595 C C . VAL B 1 580 ? 5.07 -0.928 -8.977 1 91.81 580 VAL B C 1
ATOM 9597 O O . VAL B 1 580 ? 5.547 0.208 -8.922 1 91.81 580 VAL B O 1
ATOM 9600 N N . LYS B 1 581 ? 3.811 -1.182 -9.297 1 89.69 581 LYS B N 1
ATOM 9601 C CA . LYS B 1 581 ? 2.877 -0.09 -9.562 1 89.69 581 LYS B CA 1
ATOM 9602 C C . LYS B 1 581 ? 2.07 0.26 -8.312 1 89.69 581 LYS B C 1
ATOM 9604 O O . LYS B 1 581 ? 0.97 -0.26 -8.117 1 89.69 581 LYS B O 1
ATOM 9609 N N . THR B 1 582 ? 2.576 1.164 -7.598 1 83.88 582 THR B N 1
ATOM 9610 C CA . THR B 1 582 ? 1.936 1.613 -6.367 1 83.88 582 THR B CA 1
ATOM 9611 C C . THR B 1 582 ? 1.164 2.91 -6.602 1 83.88 582 THR B C 1
ATOM 9613 O O . THR B 1 582 ? 1.146 3.436 -7.715 1 83.88 582 THR B O 1
ATOM 9616 N N . ARG B 1 583 ? 0.561 3.455 -5.598 1 77.38 583 ARG B N 1
ATOM 9617 C CA . ARG B 1 583 ? -0.191 4.703 -5.68 1 77.38 583 ARG B CA 1
ATOM 9618 C C . ARG B 1 583 ? 0.708 5.855 -6.109 1 77.38 583 ARG B C 1
ATOM 9620 O O . ARG B 1 583 ? 0.279 6.742 -6.852 1 77.38 583 ARG B O 1
ATOM 9627 N N . LEU B 1 584 ? 1.972 5.785 -5.641 1 72.12 584 LEU B N 1
ATOM 9628 C CA . LEU B 1 584 ? 2.926 6.844 -5.941 1 72.12 584 LEU B CA 1
ATOM 9629 C C . LEU B 1 584 ? 3.482 6.691 -7.352 1 72.12 584 LEU B C 1
ATOM 9631 O O . LEU B 1 584 ? 4.07 7.629 -7.895 1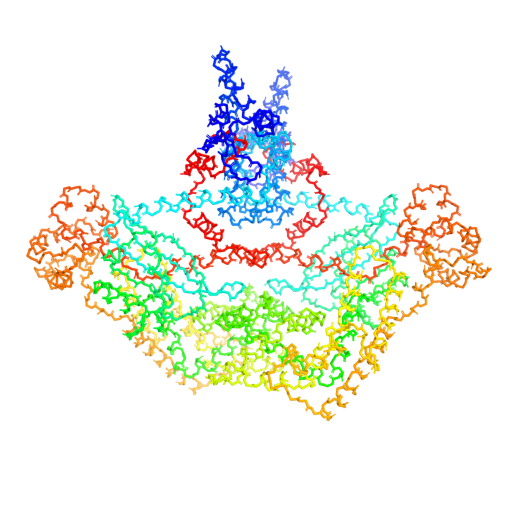 72.12 584 LEU B O 1
ATOM 9635 N N . ARG B 1 585 ? 3.223 5.48 -7.945 1 77.12 585 ARG B N 1
ATOM 9636 C CA . ARG B 1 585 ? 3.717 5.188 -9.289 1 77.12 585 ARG B CA 1
ATOM 9637 C C . ARG B 1 585 ? 2.574 4.812 -10.227 1 77.12 585 ARG B C 1
ATOM 9639 O O . ARG B 1 585 ? 2.719 3.918 -11.055 1 77.12 585 ARG B O 1
ATOM 9646 N N . SER B 1 586 ? 1.482 5.398 -10 1 73.38 586 SER B N 1
ATOM 9647 C CA . SER B 1 586 ? 0.28 5.008 -10.727 1 73.38 586 SER B CA 1
ATOM 9648 C C . SER B 1 586 ? 0.297 5.543 -12.156 1 73.38 586 SER B C 1
ATOM 9650 O O . SER B 1 586 ? -0.469 5.086 -13.008 1 73.38 586 SER B O 1
ATOM 9652 N N . THR B 1 587 ? 1.34 6.422 -12.43 1 70.81 587 THR B N 1
ATOM 9653 C CA . THR B 1 587 ? 1.364 7.039 -13.75 1 70.81 587 THR B CA 1
ATOM 9654 C C . THR B 1 587 ? 2.367 6.336 -14.656 1 70.81 587 THR B C 1
ATOM 9656 O O . THR B 1 587 ? 2.646 6.805 -15.766 1 70.81 587 THR B O 1
ATOM 9659 N N . LEU B 1 588 ? 2.891 5.211 -14.195 1 78.19 588 LEU B N 1
ATOM 9660 C CA . LEU B 1 588 ? 3.816 4.434 -15.016 1 78.19 588 LEU B CA 1
ATOM 9661 C C . LEU B 1 588 ? 3.154 3.996 -16.312 1 78.19 588 LEU B C 1
ATOM 9663 O O . LEU B 1 588 ? 2.01 3.537 -16.312 1 78.19 588 LEU B O 1
ATOM 9667 N N . THR B 1 589 ? 3.873 4.238 -17.359 1 78.62 589 THR B N 1
ATOM 9668 C CA . THR B 1 589 ? 3.359 3.768 -18.641 1 78.62 589 THR B CA 1
ATOM 9669 C C . THR B 1 589 ? 3.383 2.244 -18.703 1 78.62 589 THR B C 1
ATOM 9671 O O . THR B 1 589 ? 4.164 1.6 -18 1 78.62 589 THR B O 1
ATOM 9674 N N . THR B 1 590 ? 2.602 1.761 -19.562 1 81.75 590 THR B N 1
ATOM 9675 C CA . THR B 1 590 ? 2.523 0.313 -19.734 1 81.75 590 THR B CA 1
ATOM 9676 C C . THR B 1 590 ? 3.855 -0.247 -20.219 1 81.75 590 THR B C 1
ATOM 9678 O O . THR B 1 590 ? 4.258 -1.345 -19.828 1 81.75 590 THR B O 1
ATOM 9681 N N . ALA B 1 591 ? 4.527 0.508 -21.047 1 87.5 591 ALA B N 1
ATOM 9682 C CA . ALA B 1 591 ? 5.805 0.04 -21.594 1 87.5 591 ALA B CA 1
ATOM 9683 C C . ALA B 1 591 ? 6.852 -0.081 -20.484 1 87.5 591 ALA B C 1
ATOM 9685 O O . ALA B 1 591 ? 7.531 -1.104 -20.375 1 87.5 591 ALA B O 1
ATOM 9686 N N . ASN B 1 592 ? 6.988 0.968 -19.734 1 91.12 592 ASN B N 1
ATOM 9687 C CA . ASN B 1 592 ? 7.938 0.947 -18.625 1 91.12 592 ASN B CA 1
ATOM 9688 C C . ASN B 1 592 ? 7.574 -0.114 -17.594 1 91.12 592 ASN B C 1
ATOM 9690 O O . ASN B 1 592 ? 8.453 -0.756 -17.016 1 91.12 592 ASN B O 1
ATOM 9694 N N . LEU B 1 593 ? 6.289 -0.236 -17.438 1 92.56 593 LEU B N 1
ATOM 9695 C CA . LEU B 1 593 ? 5.824 -1.256 -16.5 1 92.56 593 LEU B CA 1
ATOM 9696 C C . LEU B 1 593 ? 6.262 -2.645 -16.953 1 92.56 593 LEU B C 1
ATOM 9698 O O . LEU B 1 593 ? 6.73 -3.447 -16.141 1 92.56 593 LEU B O 1
ATOM 9702 N N . ASN B 1 594 ? 6.121 -2.914 -18.188 1 95.44 594 ASN B N 1
ATOM 9703 C CA . ASN B 1 594 ? 6.508 -4.215 -18.719 1 95.44 594 ASN B CA 1
ATOM 9704 C C . ASN B 1 594 ? 8.008 -4.457 -18.578 1 95.44 594 ASN B C 1
ATOM 9706 O O . ASN B 1 594 ? 8.438 -5.57 -18.266 1 95.44 594 ASN B O 1
ATOM 9710 N N . HIS B 1 595 ? 8.797 -3.422 -18.844 1 95.88 595 HIS B N 1
ATOM 9711 C CA . HIS B 1 595 ? 10.242 -3.561 -18.672 1 95.88 595 HIS B CA 1
ATOM 9712 C C . HIS B 1 595 ? 10.602 -3.84 -17.219 1 95.88 595 HIS B C 1
ATOM 9714 O O . HIS B 1 595 ? 11.438 -4.699 -16.938 1 95.88 595 HIS B O 1
ATOM 9720 N N . LEU B 1 596 ? 9.992 -3.127 -16.344 1 96.06 596 LEU B N 1
ATOM 9721 C CA . LEU B 1 596 ? 10.25 -3.291 -14.914 1 96.06 596 LEU B CA 1
ATOM 9722 C C . LEU B 1 596 ? 9.859 -4.691 -14.453 1 96.06 596 LEU B C 1
ATOM 9724 O O . LEU B 1 596 ? 10.609 -5.34 -13.719 1 96.06 596 LEU B O 1
ATOM 9728 N N . LEU B 1 597 ? 8.695 -5.152 -14.859 1 96.19 597 LEU B N 1
ATOM 9729 C CA . LEU B 1 597 ? 8.227 -6.477 -14.477 1 96.19 597 LEU B CA 1
ATOM 9730 C C . LEU B 1 597 ? 9.141 -7.562 -15.023 1 96.19 597 LEU B C 1
ATOM 9732 O O . LEU B 1 597 ? 9.477 -8.516 -14.32 1 96.19 597 LEU B O 1
ATOM 9736 N N . ARG B 1 598 ? 9.523 -7.395 -16.25 1 96.69 598 ARG B N 1
ATOM 9737 C CA . ARG B 1 598 ? 10.398 -8.375 -16.875 1 96.69 598 ARG B CA 1
ATOM 9738 C C . ARG B 1 598 ? 11.727 -8.5 -16.141 1 96.69 598 ARG B C 1
ATOM 9740 O O . ARG B 1 598 ? 12.203 -9.609 -15.891 1 96.69 598 ARG B O 1
ATOM 9747 N N . ILE B 1 599 ? 12.312 -7.363 -15.82 1 96.75 599 ILE B N 1
ATOM 9748 C CA . ILE B 1 599 ? 13.586 -7.371 -15.109 1 96.75 599 ILE B CA 1
ATOM 9749 C C . ILE B 1 599 ? 13.398 -7.98 -13.719 1 96.75 599 ILE B C 1
ATOM 9751 O O . ILE B 1 599 ? 14.211 -8.797 -13.281 1 96.75 599 ILE B O 1
ATOM 9755 N N . SER B 1 600 ? 12.352 -7.629 -13.031 1 96.31 600 SER B N 1
ATOM 9756 C CA . SER B 1 600 ? 12.094 -8.102 -11.672 1 96.31 600 SER B CA 1
ATOM 9757 C C . SER B 1 600 ? 11.82 -9.602 -11.656 1 96.31 600 SER B C 1
ATOM 9759 O O . SER B 1 600 ? 12.312 -10.32 -10.789 1 96.31 600 SER B O 1
ATOM 9761 N N . ILE B 1 601 ? 11.125 -10.125 -12.602 1 95.38 601 ILE B N 1
ATOM 9762 C CA . ILE B 1 601 ? 10.648 -11.5 -12.594 1 95.38 601 ILE B CA 1
ATOM 9763 C C . ILE B 1 601 ? 11.68 -12.406 -13.266 1 95.38 601 ILE B C 1
ATOM 9765 O O . ILE B 1 601 ? 12.016 -13.469 -12.742 1 95.38 601 ILE B O 1
ATOM 9769 N N . GLU B 1 602 ? 12.148 -11.93 -14.469 1 94.75 602 GLU B N 1
ATOM 9770 C CA . GLU B 1 602 ? 12.93 -12.812 -15.328 1 94.75 602 GLU B CA 1
ATOM 9771 C C . GLU B 1 602 ? 14.406 -12.445 -15.297 1 94.75 602 GLU B C 1
ATOM 9773 O O . GLU B 1 602 ? 15.258 -13.227 -15.727 1 94.75 602 GLU B O 1
ATOM 9778 N N . GLY B 1 603 ? 14.695 -11.242 -14.867 1 95.12 603 GLY B N 1
ATOM 9779 C CA . GLY B 1 603 ? 16.078 -10.797 -14.922 1 95.12 603 GLY B CA 1
ATOM 9780 C C . GLY B 1 603 ? 17.016 -11.68 -14.125 1 95.12 603 GLY B C 1
ATOM 9781 O O . GLY B 1 603 ? 16.719 -12.039 -12.984 1 95.12 603 GLY B O 1
ATOM 9782 N N . PRO B 1 604 ? 18.078 -12.062 -14.75 1 94.12 604 PRO B N 1
ATOM 9783 C CA . PRO B 1 604 ? 19.062 -12.836 -13.992 1 94.12 604 PRO B CA 1
ATOM 9784 C C . PRO B 1 604 ? 19.781 -12 -12.93 1 94.12 604 PRO B C 1
ATOM 9786 O O . PRO B 1 604 ? 19.562 -10.789 -12.844 1 94.12 604 PRO B O 1
ATOM 9789 N N . ALA B 1 605 ? 20.547 -12.727 -12.172 1 93 605 ALA B N 1
ATOM 9790 C CA . ALA B 1 605 ? 21.391 -11.992 -11.242 1 93 605 ALA B CA 1
ATOM 9791 C C . ALA B 1 605 ? 22.281 -11 -11.977 1 93 605 ALA B C 1
ATOM 9793 O O . ALA B 1 605 ? 22.672 -11.234 -13.117 1 93 605 ALA B O 1
ATOM 9794 N N . ILE B 1 606 ? 22.547 -9.922 -11.359 1 92.94 606 ILE B N 1
ATOM 9795 C CA . ILE B 1 606 ? 23.25 -8.797 -11.977 1 92.94 606 ILE B CA 1
ATOM 9796 C C . ILE B 1 606 ? 24.562 -9.281 -12.578 1 92.94 606 ILE B C 1
ATOM 9798 O O . ILE B 1 606 ? 24.984 -8.805 -13.633 1 92.94 606 ILE B O 1
ATOM 9802 N N . ALA B 1 607 ? 25.234 -10.234 -11.945 1 88.25 607 ALA B N 1
ATOM 9803 C CA . ALA B 1 607 ? 26.516 -10.75 -12.398 1 88.25 607 ALA B CA 1
ATOM 9804 C C . ALA B 1 607 ? 26.359 -11.531 -13.703 1 88.25 607 ALA B C 1
ATOM 9806 O O . ALA B 1 607 ? 27.312 -11.648 -14.484 1 88.25 607 ALA B O 1
ATOM 9807 N N . ASN B 1 608 ? 25.141 -11.977 -13.961 1 91.56 608 ASN B N 1
ATOM 9808 C CA . ASN B 1 608 ? 24.906 -12.852 -15.109 1 91.56 608 ASN B CA 1
ATOM 9809 C C . ASN B 1 608 ? 24.266 -12.094 -16.266 1 91.56 608 ASN B C 1
ATOM 9811 O O . ASN B 1 608 ? 24.016 -12.664 -17.328 1 91.56 608 ASN B O 1
ATOM 9815 N N . PHE B 1 609 ? 24.062 -10.852 -16.094 1 94.44 609 PHE B N 1
ATOM 9816 C CA . PHE B 1 609 ? 23.484 -10.047 -17.156 1 94.44 609 PHE B CA 1
ATOM 9817 C C . PHE B 1 609 ? 24.562 -9.477 -18.062 1 94.44 609 PHE B C 1
ATOM 9819 O O . PHE B 1 609 ? 25.609 -9.031 -17.578 1 94.44 609 PHE B O 1
ATOM 9826 N N . ASP B 1 610 ? 24.391 -9.531 -19.328 1 93.62 610 ASP B N 1
ATOM 9827 C CA . ASP B 1 610 ? 25.375 -9.031 -20.281 1 93.62 610 ASP B CA 1
ATOM 9828 C C . ASP B 1 610 ? 25.234 -7.523 -20.469 1 93.62 610 ASP B C 1
ATOM 9830 O O . ASP B 1 610 ? 24.594 -7.066 -21.422 1 93.62 610 ASP B O 1
ATOM 9834 N N . PHE B 1 611 ? 25.953 -6.738 -19.734 1 94.12 611 PHE B N 1
ATOM 9835 C CA . PHE B 1 611 ? 25.828 -5.285 -19.766 1 94.12 611 PHE B CA 1
ATOM 9836 C C . PHE B 1 611 ? 26.578 -4.707 -20.969 1 94.12 611 PHE B C 1
ATOM 9838 O O . PHE B 1 611 ? 26.281 -3.594 -21.406 1 94.12 611 PHE B O 1
ATOM 9845 N N . ASP B 1 612 ? 27.516 -5.402 -21.484 1 90.75 612 ASP B N 1
ATOM 9846 C CA . ASP B 1 612 ? 28.25 -4.91 -22.641 1 90.75 612 ASP B CA 1
ATOM 9847 C C . ASP B 1 612 ? 27.328 -4.789 -23.859 1 90.75 612 ASP B C 1
ATOM 9849 O O . ASP B 1 612 ? 27.406 -3.809 -24.594 1 90.75 612 ASP B O 1
ATOM 9853 N N . ARG B 1 613 ? 26.547 -5.785 -23.984 1 92.25 613 ARG B N 1
ATOM 9854 C CA . ARG B 1 613 ? 25.562 -5.738 -25.062 1 92.25 613 ARG B CA 1
ATOM 9855 C C . ARG B 1 613 ? 24.578 -4.59 -24.859 1 92.25 613 ARG B C 1
ATOM 9857 O O . ARG B 1 613 ? 24.188 -3.936 -25.828 1 92.25 613 ARG B O 1
ATOM 9864 N N . ALA B 1 614 ? 24.234 -4.32 -23.672 1 93.88 614 ALA B N 1
ATOM 9865 C CA . ALA B 1 614 ? 23.297 -3.244 -23.359 1 93.88 614 ALA B CA 1
ATOM 9866 C C . ALA B 1 614 ? 23.906 -1.881 -23.656 1 93.88 614 ALA B C 1
ATOM 9868 O O . ALA B 1 614 ? 23.219 -0.976 -24.125 1 93.88 614 ALA B O 1
ATOM 9869 N N . VAL B 1 615 ? 25.172 -1.712 -23.375 1 91.5 615 VAL B N 1
ATOM 9870 C CA . VAL B 1 615 ? 25.859 -0.453 -23.641 1 91.5 615 VAL B CA 1
ATOM 9871 C C . VAL B 1 615 ? 25.859 -0.169 -25.141 1 91.5 615 VAL B C 1
ATOM 9873 O O . VAL B 1 615 ? 25.625 0.967 -25.562 1 91.5 615 VAL B O 1
ATOM 9876 N N . VAL B 1 616 ? 26.094 -1.182 -25.859 1 87.75 616 VAL B N 1
ATOM 9877 C CA . VAL B 1 616 ? 26.125 -1.045 -27.312 1 87.75 616 VAL B CA 1
ATOM 9878 C C . VAL B 1 616 ? 24.75 -0.646 -27.828 1 87.75 616 VAL B C 1
ATOM 9880 O O . VAL B 1 616 ? 24.625 0.228 -28.688 1 87.75 616 VAL B O 1
ATOM 9883 N N . ARG B 1 617 ? 23.797 -1.254 -27.312 1 88.81 617 ARG B N 1
ATOM 9884 C CA . ARG B 1 617 ? 22.422 -0.953 -27.703 1 88.81 617 ARG B CA 1
ATOM 9885 C C . ARG B 1 617 ? 22.062 0.488 -27.359 1 88.81 617 ARG B C 1
ATOM 9887 O O . ARG B 1 617 ? 21.391 1.164 -28.141 1 88.81 617 ARG B O 1
ATOM 9894 N N . TRP B 1 618 ? 22.453 0.866 -26.203 1 89.38 618 TRP B N 1
ATOM 9895 C CA . TRP B 1 618 ? 22.156 2.23 -25.766 1 89.38 618 TRP B CA 1
ATOM 9896 C C . TRP B 1 618 ? 22.844 3.244 -26.672 1 89.38 618 TRP B C 1
ATOM 9898 O O . TRP B 1 618 ? 22.266 4.277 -27.016 1 89.38 618 TRP B O 1
ATOM 9908 N N . GLY B 1 619 ? 24.016 2.99 -27 1 83.81 619 GLY B N 1
ATOM 9909 C CA . GLY B 1 619 ? 24.75 3.861 -27.906 1 83.81 619 GLY B CA 1
ATOM 9910 C C . GLY B 1 619 ? 24.125 3.973 -29.281 1 83.81 619 GLY B C 1
ATOM 9911 O O . GLY B 1 619 ? 24.219 5.016 -29.922 1 83.81 619 GLY B O 1
ATOM 9912 N N . ALA B 1 620 ? 23.375 2.951 -29.641 1 79.12 620 ALA B N 1
ATOM 9913 C CA . ALA B 1 620 ? 22.797 2.883 -30.969 1 79.12 620 ALA B CA 1
ATOM 9914 C C . ALA B 1 620 ? 21.438 3.578 -31.016 1 79.12 620 ALA B C 1
ATOM 9916 O O . ALA B 1 620 ? 20.922 3.898 -32.094 1 79.12 620 ALA B O 1
ATOM 9917 N N . MET B 1 621 ? 20.734 3.779 -29.984 1 75.5 621 MET B N 1
ATOM 9918 C CA . MET B 1 621 ? 19.375 4.324 -29.922 1 75.5 621 MET B CA 1
ATOM 9919 C C . MET B 1 621 ? 19.328 5.734 -30.5 1 75.5 621 MET B C 1
ATOM 9921 O O . MET B 1 621 ? 18.375 6.094 -31.188 1 75.5 621 MET B O 1
ATOM 9925 N N . ARG B 1 622 ? 20.125 6.641 -29.891 1 65.56 622 ARG B N 1
ATOM 9926 C CA . ARG B 1 622 ? 20.094 8.023 -30.344 1 65.56 622 ARG B CA 1
ATOM 9927 C C . ARG B 1 622 ? 21.5 8.555 -30.594 1 65.56 622 ARG B C 1
ATOM 9929 O O . ARG B 1 622 ? 22.484 7.984 -30.109 1 65.56 622 ARG B O 1
ATOM 9936 N N . ASN B 1 623 ? 21.469 9.344 -31.516 1 53.88 623 ASN B N 1
ATOM 9937 C CA . ASN B 1 623 ? 22.734 10.062 -31.672 1 53.88 623 ASN B CA 1
ATOM 9938 C C . ASN B 1 623 ? 23.125 10.789 -30.391 1 53.88 623 ASN B C 1
ATOM 9940 O O . ASN B 1 623 ? 22.594 11.867 -30.094 1 53.88 623 ASN B O 1
ATOM 9944 N N . ARG B 1 624 ? 23.812 10.07 -29.531 1 61.94 624 ARG B N 1
ATOM 9945 C CA . ARG B 1 624 ? 24.156 10.625 -28.219 1 61.94 624 ARG B CA 1
ATOM 9946 C C . ARG B 1 624 ? 25.531 11.289 -28.266 1 61.94 624 ARG B C 1
ATOM 9948 O O . ARG B 1 624 ? 26.359 10.969 -29.109 1 61.94 624 ARG B O 1
ATOM 9955 N N . ARG B 1 625 ? 25.688 12.188 -27.484 1 54.22 625 ARG B N 1
ATOM 9956 C CA . ARG B 1 625 ? 26.938 12.922 -27.391 1 54.22 625 ARG B CA 1
ATOM 9957 C C . ARG B 1 625 ? 28.031 12.055 -26.766 1 54.22 625 ARG B C 1
ATOM 9959 O O . ARG B 1 625 ? 29.219 12.211 -27.094 1 54.22 625 ARG B O 1
ATOM 9966 N N . LEU B 1 626 ? 27.578 11.234 -25.938 1 58.69 626 LEU B N 1
ATOM 9967 C CA . LEU B 1 626 ? 28.531 10.32 -25.312 1 58.69 626 LEU B CA 1
ATOM 9968 C C . LEU B 1 626 ? 28.766 9.094 -26.203 1 58.69 626 LEU B C 1
ATOM 9970 O O . LEU B 1 626 ? 27.828 8.336 -26.469 1 58.69 626 LEU B O 1
ATOM 9974 N N . LEU B 1 627 ? 29.969 9.148 -26.797 1 57.53 627 LEU B N 1
ATOM 9975 C CA . LEU B 1 627 ? 30.312 8.008 -27.641 1 57.53 627 LEU B CA 1
ATOM 9976 C C . LEU B 1 627 ? 30.641 6.781 -26.812 1 57.53 627 LEU B C 1
ATOM 9978 O O . LEU B 1 627 ? 31.453 6.859 -25.875 1 57.53 627 LEU B O 1
ATOM 9982 N N . VAL B 1 628 ? 29.859 5.781 -26.938 1 68.31 628 VAL B N 1
ATOM 9983 C CA . VAL B 1 628 ? 30.109 4.527 -26.219 1 68.31 628 VAL B CA 1
ATOM 9984 C C . VAL B 1 628 ? 30.266 3.387 -27.219 1 68.31 628 VAL B C 1
ATOM 9986 O O . VAL B 1 628 ? 29.672 3.416 -28.312 1 68.31 628 VAL B O 1
#

InterPro domains:
  IPR008906 HAT, C-terminal dimerisation domain [PF05699] (548-597)
  IPR012337 Ribonuclease H-like superfamily [SSF53098] (144-598)
  IPR025398 ZMYM1-like, RNase-like domain [PF14291] (70-235)

Organism: Branchiostoma lanceolatum (NCBI:txid7740)